Protein AF-0000000084949031 (afdb_homodimer)

Organism: Flavobacterium columnare (strain ATCC 49512 / CIP 103533 / TG 44/87) (NCBI:txid1041826)

Secondary structure (DSSP, 8-state):
-PPP-SSGGGS-HHHHHHHHHHHH-SSHHHHHHHHHTTS-SSHHHHHHHHTTSTTEEEEEEEEEEEEEEEEETTEEEEEEEE---HHHHHHHHHHHHHHHTTT-BEEEEEEE-EEEEEEEE--S-HHHHHHHHHHHHHHHHHTTHHHHHHHHHTT-EEEEEEEEE-TTTSTTEEEEEEEEE-TTS--HHHHHHHHHHHHHHHHHHHHH-TTS-HHHH--EEEEEEEES--TTEEEEEEEEEEGGGG-BTTBS-HHHHHHHHHHHHHHHHH-HHHHHHHHHHHHHHHHHHHHHTT--HHHHHHHHHHHTTTTSS---SEEEEEETTEEEEEEEEE----SSSGGGTT-HHHHHHHHHTTS--HHHHHHHHHHHHHHHHHHHHHHHHTT-HHHHHHHHHHHHHHHHTT--HHHHHHHHHHTTSS---HHHHHHHHHHHT-/-PPP-SSGGGS-HHHHHHHHHHHH-SSHHHHHHHHHTTS-SSHHHHHHHHTTSTTEEEEEEEEEEEEEEEEETTEEEEEEEE---HHHHHHHHHHHHHHHTTT-BEEEEEEE-EEEEEEEE--S-HHHHHHHHHHHHHHHHHTTHHHHHHHHHTT-EEEEEEEEE-TTTSTTEEEEEEEEE-TTS--HHHHHHHHHHHHHHHHHHHHH-TTS-HHHH--EEEEEEEES--TTEEEEEEEEEEGGGG-BTTBS-HHHHHHHHHHHHHHHHH-HHHHHHHHHHHHHHHHHHHHHTT--HHHHHHHHHHHTTTTSS---SEEEEEETTEEEEEEEEE----SSSGGGTT-HHHHHHHHHTTS--HHHHHHHHHHHHHHHHHHHHHHHHTT-HHHHHHHHHHHHHHHHTT--HHHHHHHHHHHTSS---HHHHHHHHHHHH-

InterPro domains:
  IPR002202 Hydroxymethylglutaryl-CoA reductase, class I/II [PF00368] (30-397)
  IPR002202 Hydroxymethylglutaryl-CoA reductase, class I/II [PR00071] (52-73)
  IPR002202 Hydroxymethylglutaryl-CoA reductase, class I/II [PR00071] (79-99)
  IPR002202 Hydroxymethylglutaryl-CoA reductase, class I/II [PR00071] (175-193)
  IPR002202 Hydroxymethylglutaryl-CoA reductase, class I/II [PR00071] (325-346)
  IPR002202 Hydroxymethylglutaryl-CoA reductase, class I/II [PS50065] (54-397)
  IPR002202 Hydroxymethylglutaryl-CoA reductase, class I/II [PTHR10572] (35-396)
  IPR004553 Hydroxymethylglutaryl-CoA reductase, bacterial-type [TIGR00532] (5-397)
  IPR004553 Hydroxymethylglutaryl-CoA reductase, bacterial-type [cd00644] (6-437)
  IPR009023 Hydroxymethylglutaryl-CoA reductase, class I/II, NAD/NADP-binding domain superfamily [SSF55035] (115-231)
  IPR009029 Hydroxymethylglutaryl-CoA reductase, class I/II, substrate-binding domain superfamily [SSF56542] (4-437)
  IPR023074 Hydroxymethylglutaryl-CoA reductase, class I/II, catalytic domain superfamily [G3DSA:3.90.770.10] (3-153)
  IPR023074 Hydroxymethylglutaryl-CoA reductase, class I/II, catalytic domain superfamily [G3DSA:3.90.770.10] (173-387)
  IPR023076 Hydroxymethylglutaryl-CoA reductase, class I/II, conserved site [PS00066] (177-191)

Structure (mmCIF, N/CA/C/O backbone):
data_AF-0000000084949031-model_v1
#
loop_
_entity.id
_entity.type
_entity.pdbx_description
1 polymer '3-hydroxy-3-methylglutaryl coenzyme A reductase'
#
loop_
_atom_site.group_PDB
_atom_site.id
_atom_site.type_symbol
_atom_site.label_atom_id
_atom_site.label_alt_id
_atom_site.label_comp_id
_atom_site.label_asym_id
_atom_site.label_entity_id
_atom_site.label_seq_id
_atom_site.pdbx_PDB_ins_code
_atom_site.Cartn_x
_atom_site.Cartn_y
_atom_site.Cartn_z
_atom_site.occupancy
_atom_site.B_iso_or_equiv
_atom_site.auth_seq_id
_atom_site.auth_comp_id
_atom_site.auth_asym_id
_atom_site.auth_atom_id
_atom_site.pdbx_PDB_model_num
ATOM 1 N N . MET A 1 1 ? 30.797 14.18 -7.066 1 47.16 1 MET A N 1
ATOM 2 C CA . MET A 1 1 ? 29.797 14.25 -6.008 1 47.16 1 MET A CA 1
ATOM 3 C C . MET A 1 1 ? 28.609 15.109 -6.441 1 47.16 1 MET A C 1
ATOM 5 O O . MET A 1 1 ? 28.797 16.203 -6.984 1 47.16 1 MET A O 1
ATOM 9 N N . THR A 1 2 ? 27.312 14.5 -6.605 1 60.91 2 THR A N 1
ATOM 10 C CA . THR A 1 2 ? 26.188 15.25 -7.156 1 60.91 2 THR A CA 1
ATOM 11 C C . THR A 1 2 ? 25.922 16.516 -6.332 1 60.91 2 THR A C 1
ATOM 13 O O . THR A 1 2 ? 26.094 16.5 -5.113 1 60.91 2 THR A O 1
ATOM 16 N N . LYS A 1 3 ? 25.844 17.625 -7.004 1 70.38 3 LYS A N 1
ATOM 17 C CA . LYS A 1 3 ? 25.703 18.984 -6.473 1 70.38 3 LYS A CA 1
ATOM 18 C C . LYS A 1 3 ? 24.359 19.156 -5.773 1 70.38 3 LYS A C 1
ATOM 20 O O . LYS A 1 3 ? 23.344 18.594 -6.203 1 70.38 3 LYS A O 1
ATOM 25 N N . THR A 1 4 ? 24.469 19.734 -4.59 1 83.75 4 THR A N 1
ATOM 26 C CA . THR A 1 4 ? 23.25 20.203 -3.936 1 83.75 4 THR A CA 1
ATOM 27 C C . THR A 1 4 ? 22.641 21.375 -4.695 1 83.75 4 THR A C 1
ATOM 29 O O . THR A 1 4 ? 23.328 22.031 -5.48 1 83.75 4 THR A O 1
ATOM 32 N N . VAL A 1 5 ? 21.391 21.406 -4.676 1 90.44 5 VAL A N 1
ATOM 33 C CA . VAL A 1 5 ? 20.688 22.469 -5.395 1 90.44 5 VAL A CA 1
ATOM 34 C C . VAL A 1 5 ? 19.859 23.281 -4.414 1 90.44 5 VAL A C 1
ATOM 36 O O . VAL A 1 5 ? 19.281 22.734 -3.475 1 90.44 5 VAL A O 1
ATOM 39 N N . SER A 1 6 ? 19.875 24.594 -4.562 1 89.75 6 SER A N 1
ATOM 40 C CA . SER A 1 6 ? 19.016 25.5 -3.805 1 89.75 6 SER A CA 1
ATOM 41 C C . SER A 1 6 ? 17.891 26.031 -4.664 1 89.75 6 SER A C 1
ATOM 43 O O . SER A 1 6 ? 18.094 26.391 -5.824 1 89.75 6 SER A O 1
ATOM 45 N N . GLY A 1 7 ? 16.719 25.953 -4.137 1 91.88 7 GLY A N 1
ATOM 46 C CA . GLY A 1 7 ? 15.57 26.516 -4.832 1 91.88 7 GLY A CA 1
ATOM 47 C C . GLY A 1 7 ? 15.078 25.641 -5.969 1 91.88 7 GLY A C 1
ATOM 48 O O . GLY A 1 7 ? 14.586 26.141 -6.977 1 91.88 7 GLY A O 1
ATOM 49 N N . PHE A 1 8 ? 15.266 24.391 -5.906 1 94.19 8 PHE A N 1
ATOM 50 C CA . PHE A 1 8 ? 14.844 23.469 -6.953 1 94.19 8 PHE A CA 1
ATOM 51 C C . PHE A 1 8 ? 13.359 23.625 -7.254 1 94.19 8 PHE A C 1
ATOM 53 O O . PHE A 1 8 ? 12.953 23.578 -8.414 1 94.19 8 PHE A O 1
ATOM 60 N N . SER A 1 9 ? 12.547 23.859 -6.211 1 92.38 9 SER A N 1
ATOM 61 C CA . SER A 1 9 ? 11.102 23.953 -6.375 1 92.38 9 SER A CA 1
ATOM 62 C C . SER A 1 9 ? 10.719 25.203 -7.168 1 92.38 9 SER A C 1
ATOM 64 O O . SER A 1 9 ? 9.625 25.281 -7.73 1 92.38 9 SER A O 1
ATOM 66 N N . LYS A 1 10 ? 11.594 26.141 -7.254 1 92.69 10 LYS A N 1
ATOM 67 C CA . LYS A 1 10 ? 11.32 27.406 -7.938 1 92.69 10 LYS A CA 1
ATOM 68 C C . LYS A 1 10 ? 11.68 27.328 -9.414 1 92.69 10 LYS A C 1
ATOM 70 O O . LYS A 1 10 ? 11.281 28.172 -10.211 1 92.69 10 LYS A O 1
ATOM 75 N N . LEU A 1 11 ? 12.391 26.328 -9.797 1 95.25 11 LEU A N 1
ATOM 76 C CA . LEU A 1 11 ? 12.773 26.141 -11.195 1 95.25 11 LEU A CA 1
ATOM 77 C C . LEU A 1 11 ? 11.562 25.75 -12.039 1 95.25 11 LEU A C 1
ATOM 79 O O . LEU A 1 11 ? 10.633 25.125 -11.539 1 95.25 11 LEU A O 1
ATOM 83 N N . SER A 1 12 ? 11.602 26.25 -13.266 1 95.56 12 SER A N 1
ATOM 84 C CA . SER A 1 12 ? 10.617 25.734 -14.203 1 95.56 12 SER A CA 1
ATOM 85 C C . SER A 1 12 ? 10.805 24.234 -14.445 1 95.56 12 SER A C 1
ATOM 87 O O . SER A 1 12 ? 11.859 23.688 -14.133 1 95.56 12 SER A O 1
ATOM 89 N N . LYS A 1 13 ? 9.859 23.656 -15.008 1 96.31 13 LYS A N 1
ATOM 90 C CA . LYS A 1 13 ? 9.938 22.234 -15.312 1 96.31 13 LYS A CA 1
ATOM 91 C C . LYS A 1 13 ? 11.133 21.938 -16.219 1 96.31 13 LYS A C 1
ATOM 93 O O . LYS A 1 13 ? 11.859 20.969 -15.984 1 96.31 13 LYS A O 1
ATOM 98 N N . GLU A 1 14 ? 11.336 22.719 -17.203 1 95.88 14 GLU A N 1
ATOM 99 C CA . GLU A 1 14 ? 12.461 22.562 -18.125 1 95.88 14 GLU A CA 1
ATOM 100 C C . GLU A 1 14 ? 13.789 22.734 -17.406 1 95.88 14 GLU A C 1
ATOM 102 O O . GLU A 1 14 ? 14.742 21.984 -17.656 1 95.88 14 GLU A O 1
ATOM 107 N N . GLU A 1 15 ? 13.828 23.688 -16.562 1 96.75 15 GLU A N 1
ATOM 108 C CA . GLU A 1 15 ? 15.047 23.922 -15.789 1 96.75 15 GLU A CA 1
ATOM 109 C C . GLU A 1 15 ? 15.344 22.766 -14.852 1 96.75 15 GLU A C 1
ATOM 111 O O . GLU A 1 15 ? 16.5 22.391 -14.656 1 96.75 15 GLU A O 1
ATOM 116 N N . LYS A 1 16 ? 14.328 22.234 -14.25 1 97.31 16 LYS A N 1
ATOM 117 C CA . LYS A 1 16 ? 14.5 21.062 -13.398 1 97.31 16 LYS A CA 1
ATOM 118 C C . LYS A 1 16 ? 15.086 19.891 -14.188 1 97.31 16 LYS A C 1
ATOM 120 O O . LYS A 1 16 ? 16.031 19.234 -13.734 1 97.31 16 LYS A O 1
ATOM 125 N N . ILE A 1 17 ? 14.531 19.625 -15.344 1 97.31 17 ILE A N 1
ATOM 126 C CA . ILE A 1 17 ? 14.984 18.531 -16.188 1 97.31 17 ILE A CA 1
ATOM 127 C C . ILE A 1 17 ? 16.438 18.766 -16.594 1 97.31 17 ILE A C 1
ATOM 129 O O . ILE A 1 17 ? 17.25 17.844 -16.547 1 97.31 17 ILE A O 1
ATOM 133 N N . ASN A 1 18 ? 16.75 20.016 -16.953 1 95.94 18 ASN A N 1
ATOM 134 C CA . ASN A 1 18 ? 18.125 20.344 -17.312 1 95.94 18 ASN A CA 1
ATOM 135 C C . ASN A 1 18 ? 19.094 20.078 -16.156 1 95.94 18 ASN A C 1
ATOM 137 O O . ASN A 1 18 ? 20.172 19.531 -16.359 1 95.94 18 ASN A O 1
ATOM 141 N N . TRP A 1 19 ? 18.688 20.484 -15.031 1 95.31 19 TRP A N 1
ATOM 142 C CA . TRP A 1 19 ? 19.531 20.266 -13.867 1 95.31 19 TRP A CA 1
ATOM 143 C C . TRP A 1 19 ? 19.75 18.781 -13.609 1 95.31 19 TRP A C 1
ATOM 145 O O . TRP A 1 19 ? 20.891 18.359 -13.359 1 95.31 19 TRP A O 1
ATOM 155 N N . ILE A 1 20 ? 18.734 18 -13.68 1 95.56 20 ILE A N 1
ATOM 156 C CA . ILE A 1 20 ? 18.781 16.562 -13.398 1 95.56 20 ILE A CA 1
ATOM 157 C C . ILE A 1 20 ? 19.688 15.875 -14.406 1 95.56 20 ILE A C 1
ATOM 159 O O . ILE A 1 20 ? 20.531 15.062 -14.031 1 95.56 20 ILE A O 1
ATOM 163 N N . VAL A 1 21 ? 19.5 16.203 -15.625 1 95.38 21 VAL A N 1
ATOM 164 C CA . VAL A 1 21 ? 20.234 15.531 -16.688 1 95.38 21 VAL A CA 1
ATOM 165 C C . VAL A 1 21 ? 21.719 15.906 -16.609 1 95.38 21 VAL A C 1
ATOM 167 O O . VAL A 1 21 ? 22.578 15.047 -16.781 1 95.38 21 VAL A O 1
ATOM 170 N N . GLU A 1 22 ? 22 17.156 -16.344 1 93.38 22 GLU A N 1
ATOM 171 C CA . GLU A 1 22 ? 23.375 17.609 -16.219 1 93.38 22 GLU A CA 1
ATOM 172 C C . GLU A 1 22 ? 24.062 17 -15 1 93.38 22 GLU A C 1
ATOM 174 O O . GLU A 1 22 ? 25.266 16.719 -15.023 1 93.38 22 GLU A O 1
ATOM 179 N N . THR A 1 23 ? 23.281 16.781 -14.016 1 93 23 THR A N 1
ATOM 180 C CA . THR A 1 23 ? 23.828 16.344 -12.742 1 93 23 THR A CA 1
ATOM 181 C C . THR A 1 23 ? 24.016 14.828 -12.711 1 93 23 THR A C 1
ATOM 183 O O . THR A 1 23 ? 24.984 14.328 -12.148 1 93 23 THR A O 1
ATOM 186 N N . HIS A 1 24 ? 23.109 14.086 -13.344 1 93.31 24 HIS A N 1
ATOM 187 C CA . HIS A 1 24 ? 23.062 12.664 -13.047 1 93.31 24 HIS A CA 1
ATOM 188 C C . HIS A 1 24 ? 23.281 11.836 -14.305 1 93.31 24 HIS A C 1
ATOM 190 O O . HIS A 1 24 ? 23.5 10.617 -14.227 1 93.31 24 HIS A O 1
ATOM 196 N N . PHE A 1 25 ? 23.297 12.484 -15.477 1 92.62 25 PHE A N 1
ATOM 197 C CA . PHE A 1 25 ? 23.312 11.695 -16.703 1 92.62 25 PHE A CA 1
ATOM 198 C C . PHE A 1 25 ? 24.422 12.18 -17.641 1 92.62 25 PHE A C 1
ATOM 200 O O . PHE A 1 25 ? 24.672 13.383 -17.734 1 92.62 25 PHE A O 1
ATOM 207 N N . SER A 1 26 ? 25.062 11.234 -18.297 1 85.69 26 SER A N 1
ATOM 208 C CA . SER A 1 26 ? 26.109 11.555 -19.266 1 85.69 26 SER A CA 1
ATOM 209 C C . SER A 1 26 ? 25.516 11.898 -20.625 1 85.69 26 SER A C 1
ATOM 211 O O . SER A 1 26 ? 26 12.812 -21.312 1 85.69 26 SER A O 1
ATOM 213 N N . ASN A 1 27 ? 24.578 11.094 -21 1 79.06 27 ASN A N 1
ATOM 214 C CA . ASN A 1 27 ? 23.906 11.359 -22.266 1 79.06 27 ASN A CA 1
ATOM 215 C C . ASN A 1 27 ? 22.656 12.203 -22.062 1 79.06 27 ASN A C 1
ATOM 217 O O . ASN A 1 27 ? 21.531 11.68 -22.109 1 79.06 27 ASN A O 1
ATOM 221 N N . SER A 1 28 ? 22.766 13.453 -22.047 1 83.44 28 SER A N 1
ATOM 222 C CA . SER A 1 28 ? 21.766 14.398 -21.578 1 83.44 28 SER A CA 1
ATOM 223 C C . SER A 1 28 ? 20.625 14.539 -22.578 1 83.44 28 SER A C 1
ATOM 225 O O . SER A 1 28 ? 19.453 14.539 -22.188 1 83.44 28 SER A O 1
ATOM 227 N N . GLU A 1 29 ? 20.922 14.469 -23.828 1 92.5 29 GLU A N 1
ATOM 228 C CA . GLU A 1 29 ? 19.875 14.742 -24.812 1 92.5 29 GLU A CA 1
ATOM 229 C C . GLU A 1 29 ? 18.906 13.57 -24.922 1 92.5 29 GLU A C 1
ATOM 231 O O . GLU A 1 29 ? 17.703 13.766 -25.031 1 92.5 29 GLU A O 1
ATOM 236 N N . GLU A 1 30 ? 19.469 12.43 -24.922 1 93.56 30 GLU A N 1
ATOM 237 C CA . GLU A 1 30 ? 18.625 11.234 -24.984 1 93.56 30 GLU A CA 1
ATOM 238 C C . GLU A 1 30 ? 17.734 11.117 -23.75 1 93.56 30 GLU A C 1
ATOM 240 O O . GLU A 1 30 ? 16.547 10.797 -23.859 1 93.56 30 GLU A O 1
ATOM 245 N N . THR A 1 31 ? 18.297 11.352 -22.641 1 95.88 31 THR A N 1
ATOM 246 C CA . THR A 1 31 ? 17.531 11.289 -21.391 1 95.88 31 THR A CA 1
ATOM 247 C C . THR A 1 31 ? 16.406 12.32 -21.391 1 95.88 31 THR A C 1
ATOM 249 O O . THR A 1 31 ? 15.289 12.016 -20.969 1 95.88 31 THR A O 1
ATOM 252 N N . LYS A 1 32 ? 16.703 13.531 -21.844 1 96.19 32 LYS A N 1
ATOM 253 C CA . LYS A 1 32 ? 15.688 14.578 -21.938 1 96.19 32 LYS A CA 1
ATOM 254 C C . LYS A 1 32 ? 14.539 14.141 -22.844 1 96.19 32 LYS A C 1
ATOM 256 O O . LYS A 1 32 ? 13.367 14.359 -22.531 1 96.19 32 LYS A O 1
ATOM 261 N N . ARG A 1 33 ? 14.953 13.523 -23.906 1 96 33 ARG A N 1
ATOM 262 C CA . ARG A 1 33 ? 13.961 13.047 -24.859 1 96 33 ARG A CA 1
ATOM 263 C C . ARG A 1 33 ? 13.047 12 -24.234 1 96 33 ARG A C 1
ATOM 265 O O . ARG A 1 33 ? 11.828 12.047 -24.406 1 96 33 ARG A O 1
ATOM 272 N N . ILE A 1 34 ? 13.633 11.078 -23.516 1 95.62 34 ILE A N 1
ATOM 273 C CA . ILE A 1 34 ? 12.867 10.008 -22.891 1 95.62 34 ILE A CA 1
ATOM 274 C C . ILE A 1 34 ? 11.898 10.602 -21.859 1 95.62 34 ILE A C 1
ATOM 276 O O . ILE A 1 34 ? 10.734 10.211 -21.812 1 95.62 34 ILE A O 1
ATOM 280 N N . ILE A 1 35 ? 12.312 11.57 -21.062 1 97.31 35 ILE A N 1
ATOM 281 C CA . ILE A 1 35 ? 11.484 12.195 -20.031 1 97.31 35 ILE A CA 1
ATOM 282 C C . ILE A 1 35 ? 10.312 12.922 -20.688 1 97.31 35 ILE A C 1
ATOM 284 O O . ILE A 1 35 ? 9.164 12.766 -20.281 1 97.31 35 ILE A O 1
ATOM 288 N N . LYS A 1 36 ? 10.555 13.609 -21.781 1 96.94 36 LYS A N 1
ATOM 289 C CA . LYS A 1 36 ? 9.57 14.484 -22.406 1 96.94 36 LYS A CA 1
ATOM 290 C C . LYS A 1 36 ? 8.562 13.68 -23.234 1 96.94 36 LYS A C 1
ATOM 292 O O . LYS A 1 36 ? 7.43 14.117 -23.422 1 96.94 36 LYS A O 1
ATOM 297 N N . GLN A 1 37 ? 8.961 12.531 -23.688 1 96.88 37 GLN A N 1
ATOM 298 C CA . GLN A 1 37 ? 8.078 11.734 -24.547 1 96.88 37 GLN A CA 1
ATOM 299 C C . GLN A 1 37 ? 6.859 11.242 -23.766 1 96.88 37 GLN A C 1
ATOM 301 O O . GLN A 1 37 ? 5.875 10.805 -24.359 1 96.88 37 GLN A O 1
ATOM 306 N N . TYR A 1 38 ? 6.871 11.406 -22.453 1 98 38 TYR A N 1
ATOM 307 C CA . TYR A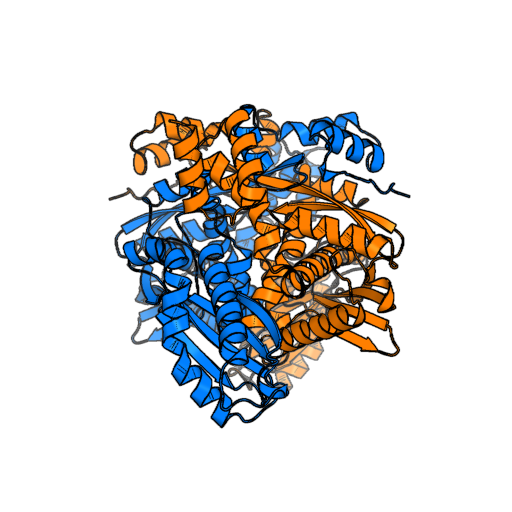 1 38 ? 5.754 10.961 -21.625 1 98 38 TYR A CA 1
ATOM 308 C C . TYR A 1 38 ? 4.812 12.125 -21.312 1 98 38 TYR A C 1
ATOM 310 O O . TYR A 1 38 ? 3.789 11.938 -20.656 1 98 38 TYR A O 1
ATOM 318 N N . TRP A 1 39 ? 5.16 13.336 -21.812 1 97.69 39 TRP A N 1
ATOM 319 C CA . TRP A 1 39 ? 4.266 14.477 -21.656 1 97.69 39 TRP A CA 1
ATOM 320 C C . TRP A 1 39 ? 3.039 14.336 -22.547 1 97.69 39 TRP A C 1
ATOM 322 O O . TRP A 1 39 ? 3.123 13.766 -23.641 1 97.69 39 TRP A O 1
ATOM 332 N N . ASN A 1 40 ? 1.88 14.781 -22.016 1 97.44 40 ASN A N 1
ATOM 333 C CA . ASN A 1 40 ? 0.69 14.844 -22.859 1 97.44 40 ASN A CA 1
ATOM 334 C C . ASN A 1 40 ? 0.811 15.93 -23.922 1 97.44 40 ASN A C 1
ATOM 336 O O . ASN A 1 40 ? 1.315 17.016 -23.641 1 97.44 40 ASN A O 1
ATOM 340 N N . ASP A 1 41 ? 0.268 15.656 -25.125 1 95.31 41 ASP A N 1
ATOM 341 C CA . ASP A 1 41 ? 0.318 16.625 -26.203 1 95.31 41 ASP A CA 1
ATOM 342 C C . ASP A 1 41 ? -0.582 17.828 -25.922 1 95.31 41 ASP A C 1
ATOM 344 O O . ASP A 1 41 ? -0.34 18.922 -26.422 1 95.31 41 ASP A O 1
ATOM 348 N N . ASP A 1 42 ? -1.651 17.562 -25.219 1 96 42 ASP A N 1
ATOM 349 C CA . ASP A 1 42 ? -2.49 18.672 -24.75 1 96 42 ASP A CA 1
ATOM 350 C C . ASP A 1 42 ? -1.819 19.422 -23.609 1 96 42 ASP A C 1
ATOM 352 O O . ASP A 1 42 ? -1.793 18.953 -22.469 1 96 42 ASP A O 1
ATOM 356 N N . THR A 1 43 ? -1.412 20.625 -23.859 1 94.56 43 THR A N 1
ATOM 357 C CA . THR A 1 43 ? -0.593 21.406 -22.938 1 94.56 43 THR A CA 1
ATOM 358 C C . THR A 1 43 ? -1.386 21.75 -21.672 1 94.56 43 THR A C 1
ATOM 360 O O . THR A 1 43 ? -0.824 21.828 -20.578 1 94.56 43 THR A O 1
ATOM 363 N N . ASN A 1 44 ? -2.68 22 -21.859 1 92.62 44 ASN A N 1
ATOM 364 C CA . ASN A 1 44 ? -3.514 22.312 -20.703 1 92.62 44 ASN A CA 1
ATOM 365 C C . ASN A 1 44 ? -3.682 21.094 -19.797 1 92.62 44 ASN A C 1
ATOM 367 O O . ASN A 1 44 ? -3.635 21.219 -18.562 1 92.62 44 ASN A O 1
ATOM 371 N N . LEU A 1 45 ? -3.871 19.984 -20.422 1 94.56 45 LEU A N 1
ATOM 372 C CA . LEU A 1 45 ? -3.994 18.75 -19.656 1 94.56 45 LEU A CA 1
ATOM 373 C C . LEU A 1 45 ? -2.684 18.406 -18.953 1 94.56 45 LEU A C 1
ATOM 375 O O . LEU A 1 45 ? -2.688 17.984 -17.797 1 94.56 45 LEU A O 1
ATOM 379 N N . GLN A 1 46 ? -1.582 18.578 -19.656 1 96.19 46 GLN A N 1
ATOM 380 C CA . GLN A 1 46 ? -0.279 18.328 -19.062 1 96.19 46 GLN A CA 1
ATOM 381 C C . GLN A 1 46 ? -0.043 19.234 -17.859 1 96.19 46 GLN A C 1
ATOM 383 O O . GLN A 1 46 ? 0.484 18.797 -16.828 1 96.19 46 GLN A O 1
ATOM 388 N N . LYS A 1 47 ? -0.406 20.5 -18 1 93 47 LYS A N 1
ATOM 389 C CA . LYS A 1 47 ? -0.26 21.453 -16.906 1 93 47 LYS A CA 1
ATOM 390 C C . LYS A 1 47 ? -1.059 21.016 -15.688 1 93 47 LYS A C 1
ATOM 392 O O . LYS A 1 47 ? -0.579 21.109 -14.555 1 93 47 LYS A O 1
ATOM 397 N N . LEU A 1 48 ? -2.252 20.562 -15.93 1 92.25 48 LEU A N 1
ATOM 398 C CA . LEU A 1 48 ? -3.082 20.031 -14.852 1 92.25 48 LEU A CA 1
ATOM 399 C C . LEU A 1 48 ? -2.352 18.938 -14.086 1 92.25 48 LEU A C 1
ATOM 401 O O . LEU A 1 48 ? -2.27 18.969 -12.859 1 92.25 48 LEU A O 1
ATOM 405 N N . HIS A 1 49 ? -1.77 17.938 -14.773 1 94.31 49 HIS A N 1
ATOM 406 C CA . HIS A 1 49 ? -1.068 16.812 -14.156 1 94.31 49 HIS A CA 1
ATOM 407 C C . HIS A 1 49 ? 0.187 17.281 -13.43 1 94.31 49 HIS A C 1
ATOM 409 O O . HIS A 1 49 ? 0.557 16.734 -12.391 1 94.31 49 HIS A O 1
ATOM 415 N N . ASP A 1 50 ? 0.826 18.359 -13.938 1 93.31 50 ASP A N 1
ATOM 416 C CA . ASP A 1 50 ? 2.037 18.906 -13.336 1 93.31 50 ASP A CA 1
ATOM 417 C C . ASP A 1 50 ? 1.745 19.5 -11.961 1 93.31 50 ASP A C 1
ATOM 419 O O . ASP A 1 50 ? 2.621 19.531 -11.094 1 93.31 50 ASP A O 1
ATOM 423 N N . GLU A 1 51 ? 0.557 19.891 -11.797 1 90.25 51 GLU A N 1
ATOM 424 C CA . GLU A 1 51 ? 0.239 20.688 -10.609 1 90.25 51 GLU A CA 1
ATOM 425 C C . GLU A 1 51 ? -0.299 19.797 -9.484 1 90.25 51 GLU A C 1
ATOM 427 O O . GLU A 1 51 ? -0.609 20.297 -8.398 1 90.25 51 GLU A O 1
ATOM 432 N N . PHE A 1 52 ? -0.34 18.469 -9.766 1 90.38 52 PHE A N 1
ATOM 433 C CA . PHE A 1 52 ? -0.808 17.562 -8.719 1 90.38 52 PHE A CA 1
ATOM 434 C C . PHE A 1 52 ? 0.188 17.5 -7.566 1 90.38 52 PHE A C 1
ATOM 436 O O . PHE A 1 52 ? -0.206 17.359 -6.406 1 90.38 52 PHE A O 1
ATOM 443 N N . ILE A 1 53 ? 1.504 17.562 -7.918 1 92.25 53 ILE A N 1
ATOM 444 C CA . ILE A 1 53 ? 2.535 17.5 -6.887 1 92.25 53 ILE A CA 1
ATOM 445 C C . ILE A 1 53 ? 3.633 18.516 -7.195 1 92.25 53 ILE A C 1
ATOM 447 O O . ILE A 1 53 ? 3.654 19.109 -8.273 1 92.25 53 ILE A O 1
ATOM 451 N N . GLU A 1 54 ? 4.492 18.641 -6.254 1 91.06 54 GLU A N 1
ATOM 452 C CA . GLU A 1 54 ? 5.637 19.516 -6.434 1 91.06 54 GLU A CA 1
ATOM 453 C C . GLU A 1 54 ? 6.77 18.828 -7.184 1 91.06 54 GLU A C 1
ATOM 455 O O . GLU A 1 54 ? 6.941 17.609 -7.062 1 91.06 54 GLU A O 1
ATOM 460 N N . ASN A 1 55 ? 7.574 19.594 -7.938 1 95.62 55 ASN A N 1
ATOM 461 C CA . ASN A 1 55 ? 8.805 19.141 -8.594 1 95.62 55 ASN A CA 1
ATOM 462 C C . ASN A 1 55 ? 8.523 18.062 -9.633 1 95.62 55 ASN A C 1
ATOM 464 O O . ASN A 1 55 ? 9.305 17.141 -9.797 1 95.62 55 ASN A O 1
ATOM 468 N N . THR A 1 56 ? 7.367 18.172 -10.266 1 97.12 56 THR A N 1
ATOM 469 C CA . THR A 1 56 ? 6.996 17.203 -11.297 1 97.12 56 THR A CA 1
ATOM 470 C C . THR A 1 56 ? 7.828 17.406 -12.555 1 97.12 56 THR A C 1
ATOM 472 O O . THR A 1 56 ? 8.039 18.547 -12.984 1 97.12 56 THR A O 1
ATOM 475 N N . ILE A 1 57 ? 8.312 16.297 -13.148 1 98.06 57 ILE A N 1
ATOM 476 C CA . ILE A 1 57 ? 9.094 16.453 -14.367 1 98.06 57 ILE A CA 1
ATOM 477 C C . ILE A 1 57 ? 8.43 15.703 -15.516 1 98.06 57 ILE A C 1
ATOM 479 O O . ILE A 1 57 ? 8.727 15.953 -16.688 1 98.06 57 ILE A O 1
ATOM 483 N N . THR A 1 58 ? 7.598 14.781 -15.234 1 98.5 58 THR A N 1
ATOM 484 C CA . THR A 1 58 ? 6.965 14 -16.297 1 98.5 58 THR A CA 1
ATOM 485 C C . THR A 1 58 ? 5.828 13.148 -15.727 1 98.5 58 THR A C 1
ATOM 487 O O . THR A 1 58 ? 5.43 13.32 -14.578 1 98.5 58 THR A O 1
ATOM 490 N N . ASN A 1 59 ? 5.141 12.336 -16.594 1 98.5 59 ASN A N 1
ATOM 491 C CA . ASN A 1 59 ? 4.051 11.445 -16.203 1 98.5 59 ASN A CA 1
ATOM 492 C C . ASN A 1 59 ? 4.504 9.984 -16.188 1 98.5 59 ASN A C 1
ATOM 494 O O . ASN A 1 59 ? 4.973 9.461 -17.203 1 98.5 59 ASN A O 1
ATOM 498 N N . PHE A 1 60 ? 4.395 9.375 -15.031 1 98.31 60 PHE A N 1
ATOM 499 C CA . PHE A 1 60 ? 4.652 7.941 -14.922 1 98.31 60 PHE A CA 1
ATOM 500 C C . PHE A 1 60 ? 3.43 7.137 -15.344 1 98.31 60 PHE A C 1
ATOM 502 O O . PHE A 1 60 ? 2.365 7.242 -14.727 1 98.31 60 PHE A O 1
ATOM 509 N N . TYR A 1 61 ? 3.592 6.246 -16.391 1 97.75 61 TYR A N 1
ATOM 510 C CA . TYR A 1 61 ? 2.484 5.469 -16.938 1 97.75 61 TYR A CA 1
ATOM 511 C C . TYR A 1 61 ? 2.197 4.246 -16.062 1 97.75 61 TYR A C 1
ATOM 513 O O . TYR A 1 61 ? 3.08 3.418 -15.836 1 97.75 61 TYR A O 1
ATOM 521 N N . LEU A 1 62 ? 0.993 4.215 -15.555 1 97.5 62 LEU A N 1
ATOM 522 C CA . LEU A 1 62 ? 0.402 2.977 -15.062 1 97.5 62 LEU A CA 1
ATOM 523 C C . LEU A 1 62 ? -0.686 2.479 -16 1 97.5 62 LEU A C 1
ATOM 525 O O . LEU A 1 62 ? -1.61 3.223 -16.344 1 97.5 62 LEU A O 1
ATOM 529 N N . PRO A 1 63 ? -0.565 1.222 -16.438 1 97.12 63 PRO A N 1
ATOM 530 C CA . PRO A 1 63 ? -1.623 0.765 -17.344 1 97.12 63 PRO A CA 1
ATOM 531 C C . PRO A 1 63 ? -3 0.752 -16.672 1 97.12 63 PRO A C 1
ATOM 533 O O . PRO A 1 63 ? -3.119 0.397 -15.5 1 97.12 63 PRO A O 1
ATOM 536 N N . LEU A 1 64 ? -3.98 1.218 -17.422 1 98.5 64 LEU A N 1
ATOM 537 C CA . LEU A 1 64 ? -5.375 1.134 -17 1 98.5 64 LEU A CA 1
ATOM 538 C C . LEU A 1 64 ? -6.117 0.062 -17.797 1 98.5 64 LEU A C 1
ATOM 540 O O . LEU A 1 64 ? -6.27 0.176 -19.016 1 98.5 64 LEU A O 1
ATOM 544 N N . GLY A 1 65 ? -6.48 -1.01 -17.109 1 98.19 65 GLY A N 1
ATOM 545 C CA . GLY A 1 65 ? -7.25 -2.088 -17.703 1 98.19 65 GLY A CA 1
ATOM 546 C C . GLY A 1 65 ? -8.664 -2.182 -17.172 1 98.19 65 GLY A C 1
ATOM 547 O O . GLY A 1 65 ? -9.023 -1.47 -16.219 1 98.19 65 GLY A O 1
ATOM 548 N N . ILE A 1 66 ? -9.477 -3.023 -17.875 1 98.25 66 ILE A N 1
ATOM 549 C CA . ILE A 1 66 ? -10.875 -3.189 -17.484 1 98.25 66 ILE A CA 1
ATOM 550 C C . ILE A 1 66 ? -11.172 -4.668 -17.25 1 98.25 66 ILE A C 1
ATOM 552 O O . ILE A 1 66 ? -10.797 -5.523 -18.047 1 98.25 66 ILE A O 1
ATOM 556 N N . ALA A 1 67 ? -11.766 -4.973 -16.141 1 98.19 67 ALA A N 1
ATOM 557 C CA . ALA A 1 67 ? -12.305 -6.305 -15.875 1 98.19 67 ALA A CA 1
ATOM 558 C C . ALA A 1 67 ? -13.828 -6.305 -15.945 1 98.19 67 ALA A C 1
ATOM 560 O O . ALA A 1 67 ? -14.5 -5.734 -15.078 1 98.19 67 ALA A O 1
ATOM 561 N N . PRO A 1 68 ? -14.422 -6.922 -16.922 1 97.19 68 PRO A N 1
ATOM 562 C CA . PRO A 1 68 ? -15.875 -6.934 -17.062 1 97.19 68 PRO A CA 1
ATOM 563 C C . PRO A 1 68 ? -16.531 -8.078 -16.312 1 97.19 68 PRO A C 1
ATOM 565 O O . PRO A 1 68 ? -15.852 -8.859 -15.641 1 97.19 68 PRO A O 1
ATOM 568 N N . ASN A 1 69 ? -17.812 -8.117 -16.281 1 96.81 69 ASN A N 1
ATOM 569 C CA . ASN A 1 69 ? -18.672 -9.234 -15.906 1 96.81 69 ASN A CA 1
ATOM 570 C C . ASN A 1 69 ? -18.734 -9.422 -14.398 1 96.81 69 ASN A C 1
ATOM 572 O O . ASN A 1 69 ? -18.922 -10.539 -13.914 1 96.81 69 ASN A O 1
ATOM 576 N N . PHE A 1 70 ? -18.531 -8.367 -13.672 1 98.38 70 PHE A N 1
ATOM 577 C CA . PHE A 1 70 ? -18.766 -8.43 -12.242 1 98.38 70 PHE A CA 1
ATOM 578 C C . PHE A 1 70 ? -20.25 -8.258 -11.938 1 98.38 70 PHE A C 1
ATOM 580 O O . PHE A 1 70 ? -20.844 -7.207 -12.227 1 98.38 70 PHE A O 1
ATOM 587 N N . ILE A 1 71 ? -20.859 -9.25 -11.422 1 98.25 71 ILE A N 1
ATOM 588 C CA . ILE A 1 71 ? -22.219 -9.117 -10.906 1 98.25 71 ILE A CA 1
ATOM 589 C C . ILE A 1 71 ? -22.172 -8.875 -9.398 1 98.25 71 ILE A C 1
ATOM 591 O O . ILE A 1 71 ? -21.812 -9.773 -8.633 1 98.25 71 ILE A O 1
ATOM 595 N N . ILE A 1 72 ? -22.531 -7.688 -8.977 1 98.62 72 ILE A N 1
ATOM 596 C CA . ILE A 1 72 ? -22.516 -7.297 -7.57 1 98.62 72 ILE A CA 1
ATOM 597 C C . ILE A 1 72 ? -23.938 -6.902 -7.133 1 98.62 72 ILE A C 1
ATOM 599 O O . ILE A 1 72 ? -24.5 -5.93 -7.633 1 98.62 72 ILE A O 1
ATOM 603 N N . ASN A 1 73 ? -24.453 -7.641 -6.203 1 98.38 73 ASN A N 1
ATOM 604 C CA . ASN A 1 73 ? -25.812 -7.406 -5.746 1 98.38 73 ASN A CA 1
ATOM 605 C C . ASN A 1 73 ? -26.797 -7.34 -6.918 1 98.38 73 ASN A C 1
ATOM 607 O O . ASN A 1 73 ? -27.656 -6.465 -6.961 1 98.38 73 ASN A O 1
ATOM 611 N N . GLY A 1 74 ? -26.578 -8.18 -7.902 1 96.56 74 GLY A N 1
ATOM 612 C CA . GLY A 1 74 ? -27.5 -8.32 -9.023 1 96.56 74 GLY A CA 1
ATOM 613 C C . GLY A 1 74 ? -27.219 -7.328 -10.141 1 96.56 74 GLY A C 1
ATOM 614 O O . GLY A 1 74 ? -27.875 -7.379 -11.188 1 96.56 74 GLY A O 1
ATOM 615 N N . LYS A 1 75 ? -26.281 -6.488 -9.984 1 96.19 75 LYS A N 1
ATOM 616 C CA . LYS A 1 75 ? -25.969 -5.465 -10.977 1 96.19 75 LYS A CA 1
ATOM 617 C C . LYS A 1 75 ? -24.641 -5.77 -11.664 1 96.19 75 LYS A C 1
ATOM 619 O O . LYS A 1 75 ? -23.672 -6.18 -11.016 1 96.19 75 LYS A O 1
ATOM 624 N N . ASN A 1 76 ? -24.594 -5.566 -12.984 1 95.75 76 ASN A N 1
ATOM 625 C CA . ASN A 1 76 ? -23.391 -5.824 -13.773 1 95.75 76 ASN A CA 1
ATOM 626 C C . ASN A 1 76 ? -22.453 -4.625 -13.758 1 95.75 76 ASN A C 1
ATOM 628 O O . ASN A 1 76 ? -22.891 -3.486 -13.953 1 95.75 76 ASN A O 1
ATOM 632 N N . TYR A 1 77 ? -21.203 -4.855 -13.5 1 97.5 77 TYR A N 1
ATOM 633 C CA . TYR A 1 77 ? -20.172 -3.82 -13.492 1 97.5 77 TYR A CA 1
ATOM 634 C C . TYR A 1 77 ? -19 -4.199 -14.398 1 97.5 77 TYR A C 1
ATOM 636 O O . TYR A 1 77 ? -18.688 -5.383 -14.547 1 97.5 77 TYR A O 1
ATOM 644 N N . SER A 1 78 ? -18.422 -3.258 -15.07 1 97.81 78 SER A N 1
ATOM 645 C CA . SER A 1 78 ? -17.062 -3.291 -15.578 1 97.81 78 SER A CA 1
ATOM 646 C C . SER A 1 78 ? -16.125 -2.465 -14.695 1 97.81 78 SER A C 1
ATOM 648 O O . SER A 1 78 ? -16.266 -1.243 -14.609 1 97.81 78 SER A O 1
ATOM 650 N N . ILE A 1 79 ? -15.18 -3.127 -14.086 1 98.75 79 ILE A N 1
ATOM 651 C CA . ILE A 1 79 ? -14.391 -2.457 -13.055 1 98.75 79 ILE A CA 1
ATOM 652 C C . ILE A 1 79 ? -13.047 -2.025 -13.633 1 98.75 79 ILE A C 1
ATOM 654 O O . ILE A 1 79 ? -12.328 -2.836 -14.219 1 98.75 79 ILE A O 1
ATOM 658 N N . PRO A 1 80 ? -12.672 -0.761 -13.531 1 98.75 80 PRO A N 1
ATOM 659 C CA . PRO A 1 80 ? -11.359 -0.288 -13.961 1 98.75 80 PRO A CA 1
ATOM 660 C C . PRO A 1 80 ? -10.242 -0.653 -12.984 1 98.75 80 PRO A C 1
ATOM 662 O O . PRO A 1 80 ? -10.453 -0.601 -11.766 1 98.75 80 PRO A O 1
ATOM 665 N N . PHE A 1 81 ? -9.125 -1.093 -13.492 1 98.75 81 PHE A N 1
ATOM 666 C CA . PHE A 1 81 ? -7.934 -1.458 -12.727 1 98.75 81 PHE A CA 1
ATOM 667 C C . PHE A 1 81 ? -6.727 -0.659 -13.195 1 98.75 81 PHE A C 1
ATOM 669 O O . PHE A 1 81 ? -6.277 -0.811 -14.336 1 98.75 81 PHE A O 1
ATOM 676 N N . ALA A 1 82 ? -6.164 0.229 -12.391 1 98.44 82 ALA A N 1
ATOM 677 C CA . ALA A 1 82 ? -4.852 0.825 -12.633 1 98.44 82 ALA A CA 1
ATOM 678 C C . ALA A 1 82 ? -3.758 0.068 -11.891 1 98.44 82 ALA A C 1
ATOM 680 O O . ALA A 1 82 ? -3.645 0.173 -10.664 1 98.44 82 ALA A O 1
ATOM 681 N N . VAL A 1 83 ? -2.986 -0.735 -12.602 1 97.12 83 VAL A N 1
ATOM 682 C CA . VAL A 1 83 ? -2.01 -1.613 -11.961 1 97.12 83 VAL A CA 1
ATOM 683 C C . VAL A 1 83 ? -1.003 -2.104 -13 1 97.12 83 VAL A C 1
ATOM 685 O O . VAL A 1 83 ? -1.348 -2.287 -14.172 1 97.12 83 VAL A O 1
ATOM 688 N N . GLU A 1 84 ? 0.253 -2.27 -12.586 1 93.19 84 GLU A N 1
ATOM 689 C CA . GLU A 1 84 ? 1.308 -2.678 -13.508 1 93.19 84 GLU A CA 1
ATOM 690 C C . GLU A 1 84 ? 1.488 -4.195 -13.508 1 93.19 84 GLU A C 1
ATOM 692 O O . GLU A 1 84 ? 2.113 -4.75 -14.414 1 93.19 84 GLU A O 1
ATOM 697 N N . GLU A 1 85 ? 0.905 -4.859 -12.5 1 89.06 85 GLU A N 1
ATOM 698 C CA . GLU A 1 85 ? 1.13 -6.297 -12.367 1 89.06 85 GLU A CA 1
ATOM 699 C C . GLU A 1 85 ? 0.388 -7.074 -13.445 1 89.06 85 GLU A C 1
ATOM 701 O O . GLU A 1 85 ? -0.837 -6.992 -13.555 1 89.06 85 GLU A O 1
ATOM 706 N N . SER A 1 86 ? 0.961 -7.887 -14.164 1 86.88 86 SER A N 1
ATOM 707 C CA . SER A 1 86 ? 0.52 -8.477 -15.43 1 86.88 86 SER A CA 1
ATOM 708 C C . SER A 1 86 ? -0.733 -9.32 -15.234 1 86.88 86 SER A C 1
ATOM 710 O O . SER A 1 86 ? -1.675 -9.234 -16.031 1 86.88 86 SER A O 1
ATOM 712 N N . SER A 1 87 ? -0.795 -10.055 -14.195 1 90.06 87 SER A N 1
ATOM 713 C CA . SER A 1 87 ? -1.82 -11.094 -14.125 1 90.06 87 SER A CA 1
ATOM 714 C C . SER A 1 87 ? -3.045 -10.609 -13.352 1 90.06 87 SER A C 1
ATOM 716 O O . SER A 1 87 ? -4.074 -11.281 -13.328 1 90.06 87 SER A O 1
ATOM 718 N N . VAL A 1 88 ? -3.062 -9.422 -12.82 1 95.5 88 VAL A N 1
ATOM 719 C CA . VAL A 1 88 ? -4.074 -8.984 -11.867 1 95.5 88 VAL A CA 1
ATOM 720 C C . VAL A 1 88 ? -5.418 -8.812 -12.578 1 95.5 88 VAL A C 1
ATOM 722 O O . VAL A 1 88 ? -6.434 -9.344 -12.125 1 95.5 88 VAL A O 1
ATOM 725 N N . VAL A 1 89 ? -5.434 -8.156 -13.711 1 96.94 89 VAL A N 1
ATOM 726 C CA . VAL A 1 89 ? -6.684 -7.879 -14.414 1 96.94 89 VAL A CA 1
ATOM 727 C C . VAL A 1 89 ? -7.254 -9.172 -14.977 1 96.94 89 VAL A C 1
ATOM 729 O O . VAL A 1 89 ? -8.461 -9.414 -14.898 1 96.94 89 VAL A O 1
ATOM 732 N N . ALA A 1 90 ? -6.352 -9.992 -15.539 1 94 90 ALA A N 1
ATOM 733 C CA . ALA A 1 90 ? -6.773 -11.281 -16.078 1 94 90 ALA A CA 1
ATOM 734 C C . ALA A 1 90 ? -7.402 -12.148 -14.984 1 94 90 ALA A C 1
ATOM 736 O O . ALA A 1 90 ? -8.453 -12.758 -15.195 1 94 90 ALA A O 1
ATOM 737 N N . ALA A 1 91 ? -6.758 -12.18 -13.844 1 95.12 91 ALA A N 1
ATOM 738 C CA . ALA A 1 91 ? -7.234 -12.984 -12.711 1 95.12 91 ALA A CA 1
ATOM 739 C C . ALA A 1 91 ? -8.586 -12.477 -12.211 1 95.12 91 ALA A C 1
ATOM 741 O O . ALA A 1 91 ? -9.484 -13.266 -11.93 1 95.12 91 ALA A O 1
ATOM 742 N N . ALA A 1 92 ? -8.75 -11.172 -12.109 1 96.94 92 ALA A N 1
ATOM 743 C CA . ALA A 1 92 ? -10.008 -10.578 -11.664 1 96.94 92 ALA A CA 1
ATOM 744 C C . ALA A 1 92 ? -11.133 -10.867 -12.656 1 96.94 92 ALA A C 1
ATOM 746 O O . ALA A 1 92 ? -12.258 -11.18 -12.25 1 96.94 92 ALA A O 1
ATOM 747 N N . SER A 1 93 ? -10.852 -10.773 -13.922 1 96.44 93 SER A N 1
ATOM 748 C CA . SER A 1 93 ? -11.844 -11.016 -14.961 1 96.44 93 SER A CA 1
ATOM 749 C C . SER A 1 93 ? -12.328 -12.461 -14.938 1 96.44 93 SER A C 1
ATOM 751 O O . SER A 1 93 ? -13.523 -12.727 -15.078 1 96.44 93 SER A O 1
ATOM 753 N N . LYS A 1 94 ? -11.391 -13.352 -14.766 1 94.31 94 LYS A N 1
ATOM 754 C CA . LYS A 1 94 ? -11.734 -14.766 -14.703 1 94.31 94 LYS A CA 1
ATOM 755 C C . LYS A 1 94 ? -12.609 -15.07 -13.484 1 94.31 94 LYS A C 1
ATOM 757 O O . LYS A 1 94 ? -13.547 -15.867 -13.57 1 94.31 94 LYS A O 1
ATOM 762 N N . SER A 1 95 ? -12.281 -14.477 -12.398 1 97.62 95 SER A N 1
ATOM 763 C CA . SER A 1 95 ? -13.07 -14.641 -11.18 1 97.62 95 SER A CA 1
ATOM 764 C C . SER A 1 95 ? -14.477 -14.078 -11.352 1 97.62 95 SER A C 1
ATOM 766 O O . SER A 1 95 ? -15.453 -14.68 -10.906 1 97.62 95 SER A O 1
ATOM 768 N N . ALA A 1 96 ? -14.539 -12.883 -11.953 1 97.94 96 ALA A N 1
ATOM 769 C CA . ALA A 1 96 ? -15.836 -12.273 -12.219 1 97.94 96 ALA A CA 1
ATOM 770 C C . ALA A 1 96 ? -16.719 -13.195 -13.055 1 97.94 96 ALA A C 1
ATOM 772 O O . ALA A 1 96 ? -17.891 -13.414 -12.727 1 97.94 96 ALA A O 1
ATOM 773 N N . LYS A 1 97 ? -16.141 -13.719 -14.109 1 95.75 97 LYS A N 1
ATOM 774 C CA . LYS A 1 97 ? -16.891 -14.625 -14.984 1 95.75 97 LYS A CA 1
ATOM 775 C C . LYS A 1 97 ? -17.297 -15.891 -14.234 1 95.75 97 LYS A C 1
ATOM 777 O O . LYS A 1 97 ? -18.438 -16.344 -14.352 1 95.75 97 LYS A O 1
ATOM 782 N N . PHE A 1 98 ? -16.422 -16.453 -13.484 1 96.38 98 PHE A N 1
ATOM 783 C CA . PHE A 1 98 ? -16.672 -17.672 -12.719 1 96.38 98 PHE A CA 1
ATOM 784 C C . PHE A 1 98 ? -17.891 -17.5 -11.82 1 96.38 98 PHE A C 1
ATOM 786 O O . PHE A 1 98 ? -18.781 -18.359 -11.797 1 96.38 98 PHE A O 1
ATOM 793 N N . TRP A 1 99 ? -18 -16.406 -11.125 1 98 99 TRP A N 1
ATOM 794 C CA . TRP A 1 99 ? -19.031 -16.234 -10.109 1 98 99 TRP A CA 1
ATOM 795 C C . TRP A 1 99 ? -20.312 -15.656 -10.711 1 98 99 TRP A C 1
ATOM 797 O O . TRP A 1 99 ? -21.375 -15.758 -10.117 1 98 99 TRP A O 1
ATOM 807 N N . SER A 1 100 ? -20.188 -15.031 -11.906 1 95.75 100 SER A N 1
ATOM 808 C CA . SER A 1 100 ? -21.375 -14.461 -12.547 1 95.75 100 SER A CA 1
ATOM 809 C C . SER A 1 100 ? -22.438 -15.531 -12.805 1 95.75 100 SER A C 1
ATOM 811 O O . SER A 1 100 ? -23.625 -15.242 -12.758 1 95.75 100 SER A O 1
ATOM 813 N N . ASP A 1 101 ? -22.031 -16.766 -12.969 1 92.62 101 ASP A N 1
ATOM 814 C CA . ASP A 1 101 ? -22.953 -17.859 -13.242 1 92.62 101 ASP A CA 1
ATOM 815 C C . ASP A 1 101 ? -23.312 -18.609 -11.961 1 92.62 101 ASP A C 1
ATOM 817 O O . ASP A 1 101 ? -23.984 -19.641 -12 1 92.62 101 ASP A O 1
ATOM 821 N N . ARG A 1 102 ? -22.781 -18.141 -10.898 1 96.81 102 ARG A N 1
ATOM 822 C CA . ARG A 1 102 ? -22.969 -18.859 -9.641 1 96.81 102 ARG A CA 1
ATOM 823 C C . ARG A 1 102 ? -23.531 -17.938 -8.562 1 96.81 102 ARG A C 1
ATOM 825 O O . ARG A 1 102 ? -23.172 -18.047 -7.387 1 96.81 102 ARG A O 1
ATOM 832 N N . GLY A 1 103 ? -24.266 -16.938 -9 1 95.94 103 GLY A N 1
ATOM 833 C CA . GLY A 1 103 ? -24.969 -16.094 -8.055 1 95.94 103 GLY A CA 1
ATOM 834 C C . GLY A 1 103 ? -24.344 -14.719 -7.895 1 95.94 103 GLY A C 1
ATOM 835 O O . GLY A 1 103 ? -24.969 -13.797 -7.363 1 95.94 103 GLY A O 1
ATOM 836 N N . GLY A 1 104 ? -23.094 -14.547 -8.383 1 98.25 104 GLY A N 1
ATOM 837 C CA . GLY A 1 104 ? -22.422 -13.258 -8.289 1 98.25 104 GLY A CA 1
ATOM 838 C C . GLY A 1 104 ? -21.938 -12.938 -6.887 1 98.25 104 GLY A C 1
ATOM 839 O O . GLY A 1 104 ? -21.938 -13.805 -6.012 1 98.25 104 GLY A O 1
ATOM 840 N N . PHE A 1 105 ? -21.469 -11.773 -6.73 1 98.88 105 PHE A N 1
ATOM 841 C CA . PHE A 1 105 ? -20.984 -11.281 -5.445 1 98.88 105 PHE A CA 1
ATOM 842 C C . PHE A 1 105 ? -22.094 -10.57 -4.684 1 98.88 105 PHE A C 1
ATOM 844 O O . PHE A 1 105 ? -22.906 -9.867 -5.281 1 98.88 105 PHE A O 1
ATOM 851 N N . LYS A 1 106 ? -22.094 -10.742 -3.391 1 98.88 106 LYS A N 1
ATOM 852 C CA . LYS A 1 106 ? -22.984 -10.008 -2.484 1 98.88 106 LYS A CA 1
ATOM 853 C C . LYS A 1 106 ? -22.172 -9.125 -1.534 1 98.88 106 LYS A C 1
ATOM 855 O O . LYS A 1 106 ? -21.109 -9.523 -1.06 1 98.88 106 LYS A O 1
ATOM 860 N N . THR A 1 107 ? -22.703 -7.945 -1.311 1 98.88 107 THR A N 1
ATOM 861 C CA . THR A 1 107 ? -21.984 -7.023 -0.438 1 98.88 107 THR A CA 1
ATOM 862 C C . THR A 1 107 ? -22.938 -6.328 0.523 1 98.88 107 THR A C 1
ATOM 864 O O . THR A 1 107 ? -24.141 -6.207 0.239 1 98.88 107 THR A O 1
ATOM 867 N N . THR A 1 108 ? -22.422 -5.957 1.631 1 98.81 108 THR A N 1
ATOM 868 C CA . THR A 1 108 ? -23.141 -5.168 2.629 1 98.81 108 THR A CA 1
ATOM 869 C C . THR A 1 108 ? -22.188 -4.184 3.312 1 98.81 108 THR A C 1
ATOM 871 O O . THR A 1 108 ? -21.172 -4.582 3.873 1 98.81 108 THR A O 1
ATOM 874 N N . VAL A 1 109 ? -22.562 -2.906 3.215 1 98.69 109 VAL A N 1
ATOM 875 C CA . VAL A 1 109 ? -21.828 -1.918 3.996 1 98.69 109 VAL A CA 1
ATOM 876 C C . VAL A 1 109 ? -22.281 -1.967 5.453 1 98.69 109 VAL A C 1
ATOM 878 O O . VAL A 1 109 ? -23.453 -1.755 5.75 1 98.69 109 VAL A O 1
ATOM 881 N N . ILE A 1 110 ? -21.391 -2.238 6.32 1 98.69 110 ILE A N 1
ATOM 882 C CA . ILE A 1 110 ? -21.719 -2.416 7.73 1 98.69 110 ILE A CA 1
ATOM 883 C C . ILE A 1 110 ? -21.734 -1.059 8.43 1 98.69 110 ILE A C 1
ATOM 885 O O . ILE A 1 110 ? -22.641 -0.783 9.227 1 98.69 110 ILE A O 1
ATOM 889 N N . ASN A 1 111 ? -20.734 -0.201 8.203 1 98.19 111 ASN A N 1
ATOM 890 C CA . ASN A 1 111 ? -20.641 1.13 8.797 1 98.19 111 ASN A CA 1
ATOM 891 C C . ASN A 1 111 ? -19.641 2.014 8.047 1 98.19 111 ASN A C 1
ATOM 893 O O . ASN A 1 111 ? -18.875 1.522 7.219 1 98.19 111 ASN A O 1
ATOM 897 N N . THR A 1 112 ? -19.734 3.346 8.242 1 98.25 112 THR A N 1
ATOM 898 C CA . THR A 1 112 ? -18.875 4.27 7.504 1 98.25 112 THR A CA 1
ATOM 899 C C . THR A 1 112 ? -18.203 5.262 8.453 1 98.25 112 THR A C 1
ATOM 901 O O . THR A 1 112 ? -17.766 6.336 8.031 1 98.25 112 THR A O 1
ATOM 904 N N . GLU A 1 113 ? -18.109 4.938 9.641 1 98.25 113 GLU A N 1
ATOM 905 C CA . GLU A 1 113 ? -17.578 5.828 10.672 1 98.25 113 GLU A CA 1
ATOM 906 C C . GLU A 1 113 ? -16.078 6.051 10.492 1 98.25 113 GLU A C 1
ATOM 908 O O . GLU A 1 113 ? -15.328 5.098 10.305 1 98.25 113 GLU A O 1
ATOM 913 N N . LYS A 1 114 ? -15.695 7.297 10.508 1 98.44 114 LYS A N 1
ATOM 914 C CA . LYS A 1 114 ? -14.289 7.688 10.492 1 98.44 114 LYS A CA 1
ATOM 915 C C . LYS A 1 114 ? -13.867 8.25 11.844 1 98.44 114 LYS A C 1
ATOM 917 O O . LYS A 1 114 ? -14.711 8.562 12.688 1 98.44 114 LYS A O 1
ATOM 922 N N . ILE A 1 115 ? -12.547 8.344 12 1 98.19 115 ILE A N 1
ATOM 923 C CA . ILE A 1 115 ? -12.047 8.617 13.336 1 98.19 115 ILE A CA 1
ATOM 924 C C . ILE A 1 115 ? -10.953 9.688 13.273 1 98.19 115 ILE A C 1
ATOM 926 O O . ILE A 1 115 ? -10.188 9.742 12.312 1 98.19 115 ILE A O 1
ATOM 930 N N . GLY A 1 116 ? -10.883 10.5 14.297 1 98.31 116 GLY A N 1
ATOM 931 C CA . GLY A 1 116 ? -9.758 11.375 14.586 1 98.31 116 GLY A CA 1
ATOM 932 C C . GLY A 1 116 ? -9.547 11.617 16.062 1 98.31 116 GLY A C 1
ATOM 933 O O . GLY A 1 116 ? -10.43 11.32 16.875 1 98.31 116 GLY A O 1
ATOM 934 N N . GLN A 1 117 ? -8.344 12.109 16.391 1 98.62 117 GLN A N 1
ATOM 935 C CA . GLN A 1 117 ? -8.047 12.273 17.812 1 98.62 117 GLN A CA 1
ATOM 936 C C . GLN A 1 117 ? -7.254 13.555 18.062 1 98.62 117 GLN A C 1
ATOM 938 O O . GLN A 1 117 ? -6.438 13.961 17.234 1 98.62 117 GLN A O 1
ATOM 943 N N . VAL A 1 118 ? -7.523 14.188 19.125 1 98.44 118 VAL A N 1
ATOM 944 C CA . VAL A 1 118 ? -6.617 15.141 19.734 1 98.44 118 VAL A CA 1
ATOM 945 C C . VAL A 1 118 ? -5.836 14.469 20.859 1 98.44 118 VAL A C 1
ATOM 947 O O . VAL A 1 118 ? -6.422 13.992 21.844 1 98.44 118 VAL A O 1
ATOM 950 N N . HIS A 1 119 ? -4.582 14.352 20.703 1 98.5 119 HIS A N 1
ATOM 951 C CA . HIS A 1 119 ? -3.701 13.773 21.719 1 98.5 119 HIS A CA 1
ATOM 952 C C . HIS A 1 119 ? -3.119 14.859 22.609 1 98.5 119 HIS A C 1
ATOM 954 O O . HIS A 1 119 ? -2.49 15.805 22.141 1 98.5 119 HIS A O 1
ATOM 960 N N . PHE A 1 120 ? -3.318 14.711 23.969 1 98.12 120 PHE A N 1
ATOM 961 C CA . PHE A 1 120 ? -2.846 15.797 24.828 1 98.12 120 PHE A CA 1
ATOM 962 C C . PHE A 1 120 ? -2.369 15.25 26.156 1 98.12 120 PHE A C 1
ATOM 964 O O . PHE A 1 120 ? -2.691 14.117 26.531 1 98.12 120 PHE A O 1
ATOM 971 N N . ILE A 1 121 ? -1.552 16.031 26.781 1 97.88 121 ILE A N 1
ATOM 972 C CA . ILE A 1 121 ? -1.001 15.742 28.094 1 97.88 121 ILE A CA 1
ATOM 973 C C . ILE A 1 121 ? -1.682 16.625 29.141 1 97.88 121 ILE A C 1
ATOM 975 O O . ILE A 1 121 ? -1.75 17.844 28.984 1 97.88 121 ILE A O 1
ATOM 979 N N . TYR A 1 122 ? -2.189 16.047 30.125 1 98.31 122 TYR A N 1
ATOM 980 C CA . TYR A 1 122 ? -2.82 16.703 31.266 1 98.31 122 TYR A CA 1
ATOM 981 C C . TYR A 1 122 ? -2.244 16.203 32.594 1 98.31 122 TYR A C 1
ATOM 983 O O . TYR A 1 122 ? -2.352 15.016 32.906 1 98.31 122 TYR A O 1
ATOM 991 N N . GLN A 1 123 ? -1.604 17.109 33.25 1 96.94 123 GLN A N 1
ATOM 992 C CA . GLN A 1 123 ? -1.033 16.797 34.562 1 96.94 123 GLN A CA 1
ATOM 993 C C . GLN A 1 123 ? -1.971 17.203 35.688 1 96.94 123 GLN A C 1
ATOM 995 O O . GLN A 1 123 ? -1.968 18.375 36.125 1 96.94 123 GLN A O 1
ATOM 1000 N N . GLY A 1 124 ? -2.77 16.328 36.188 1 97.19 124 GLY A N 1
ATOM 1001 C CA . GLY A 1 124 ? -3.703 16.688 37.25 1 97.19 124 GLY A CA 1
ATOM 1002 C C . GLY A 1 124 ? -4.652 15.562 37.625 1 97.19 124 GLY A C 1
ATOM 1003 O O . GLY A 1 124 ? -4.375 14.391 37.344 1 97.19 124 GLY A O 1
ATOM 1004 N N . ASP A 1 125 ? -5.715 15.938 38.25 1 97.56 125 ASP A N 1
ATOM 1005 C CA . ASP A 1 125 ? -6.699 14.992 38.781 1 97.56 125 ASP A CA 1
ATOM 1006 C C . ASP A 1 125 ? -7.656 14.547 37.688 1 97.56 125 ASP A C 1
ATOM 1008 O O . ASP A 1 125 ? -8.32 15.375 37.031 1 97.56 125 ASP A O 1
ATOM 1012 N N . LYS A 1 126 ? -7.695 13.297 37.469 1 97.69 126 LYS A N 1
ATOM 1013 C CA . LYS A 1 126 ? -8.508 12.703 36.438 1 97.69 126 LYS A CA 1
ATOM 1014 C C . LYS A 1 126 ? -9.977 13.094 36.562 1 97.69 126 LYS A C 1
ATOM 1016 O O . LYS A 1 126 ? -10.664 13.359 35.594 1 97.69 126 LYS A O 1
ATOM 1021 N N . GLN A 1 127 ? -10.492 13.125 37.781 1 98.06 127 GLN A N 1
ATOM 1022 C CA . GLN A 1 127 ? -11.891 13.453 38 1 98.06 127 GLN A CA 1
ATOM 1023 C C . GLN A 1 127 ? -12.195 14.891 37.594 1 98.06 127 GLN A C 1
ATOM 1025 O O . GLN A 1 127 ? -13.273 15.188 37.094 1 98.06 127 GLN A O 1
ATOM 1030 N N . LYS A 1 128 ? -11.281 15.742 37.938 1 98.31 128 LYS A N 1
ATOM 1031 C CA . LYS A 1 128 ? -11.445 17.125 37.531 1 98.31 128 LYS A CA 1
ATOM 1032 C C . LYS A 1 128 ? -11.5 17.25 36 1 98.31 128 LYS A C 1
ATOM 1034 O O . LYS A 1 128 ? -12.289 18.031 35.469 1 98.31 128 LYS A O 1
ATOM 1039 N N . LEU A 1 129 ? -10.609 16.5 35.344 1 98.69 129 LEU A N 1
ATOM 1040 C CA . LEU A 1 129 ? -10.586 16.531 33.875 1 98.69 129 LEU A CA 1
ATOM 1041 C C . LEU A 1 129 ? -11.914 16.031 33.312 1 98.69 129 LEU A C 1
ATOM 1043 O O . LEU A 1 129 ? -12.414 16.594 32.312 1 98.69 129 LEU A O 1
ATOM 1047 N N . GLU A 1 130 ? -12.453 15.008 33.875 1 98.56 130 GLU A N 1
ATOM 1048 C CA . GLU A 1 130 ? -13.742 14.469 33.438 1 98.56 130 GLU A CA 1
ATOM 1049 C C . GLU A 1 130 ? -14.852 15.5 33.594 1 98.56 130 GLU A C 1
ATOM 1051 O O . GLU A 1 130 ? -15.688 15.672 32.719 1 98.56 130 GLU A O 1
ATOM 1056 N N . THR A 1 131 ? -14.867 16.125 34.75 1 98.44 131 THR A N 1
ATOM 1057 C CA . THR A 1 131 ? -15.844 17.172 35 1 98.44 131 THR A CA 1
ATOM 1058 C C . THR A 1 131 ? -15.695 18.297 34 1 98.44 131 THR A C 1
ATOM 1060 O O . THR A 1 131 ? -16.688 18.812 33.469 1 98.44 131 THR A O 1
ATOM 1063 N N . PHE A 1 132 ? -14.477 18.672 33.812 1 98.56 132 PHE A N 1
ATOM 1064 C CA . PHE A 1 132 ? -14.148 19.703 32.844 1 98.56 132 PHE A CA 1
ATOM 1065 C C . PHE A 1 132 ? -14.68 19.328 31.453 1 98.56 132 PHE A C 1
ATOM 1067 O O . PHE A 1 132 ? -15.391 20.125 30.828 1 98.56 132 PHE A O 1
ATOM 1074 N N . PHE A 1 133 ? -14.406 18.109 30.953 1 98.75 133 PHE A N 1
ATOM 1075 C CA . PHE A 1 133 ? -14.852 17.625 29.656 1 98.75 133 PHE A CA 1
ATOM 1076 C C . PHE A 1 133 ? -16.375 17.688 29.547 1 98.75 133 PHE A C 1
ATOM 1078 O O . PHE A 1 133 ? -16.906 18.188 28.562 1 98.75 133 PHE A O 1
ATOM 1085 N N . ASP A 1 134 ? -17.016 17.219 30.594 1 98.38 134 ASP A N 1
ATOM 1086 C CA . ASP A 1 134 ? -18.484 17.203 30.594 1 98.38 134 ASP A CA 1
ATOM 1087 C C . ASP A 1 134 ? -19.047 18.609 30.5 1 98.38 134 ASP A C 1
ATOM 1089 O O . ASP A 1 134 ? -20.094 18.828 29.891 1 98.38 134 ASP A O 1
ATOM 1093 N N . THR A 1 135 ? -18.375 19.484 31.109 1 98.12 135 THR A N 1
ATOM 1094 C CA . THR A 1 135 ? -18.828 20.875 31.172 1 98.12 135 THR A CA 1
ATOM 1095 C C . THR A 1 135 ? -18.703 21.531 29.797 1 98.12 135 THR A C 1
ATOM 1097 O O . THR A 1 135 ? -19.562 22.328 29.406 1 98.12 135 THR A O 1
ATOM 1100 N N . ILE A 1 136 ? -17.688 21.188 29.062 1 98.25 136 ILE A N 1
ATOM 1101 C CA . ILE A 1 136 ? -17.406 21.984 27.875 1 98.25 136 ILE A CA 1
ATOM 1102 C C . ILE A 1 136 ? -17.75 21.188 26.609 1 98.25 136 ILE A C 1
ATOM 1104 O O . ILE A 1 136 ? -17.625 21.688 25.5 1 98.25 136 ILE A O 1
ATOM 1108 N N . LYS A 1 137 ? -18.156 20 26.656 1 98.38 137 LYS A N 1
ATOM 1109 C CA . LYS A 1 137 ? -18.359 19.109 25.516 1 98.38 137 LYS A CA 1
ATOM 1110 C C . LYS A 1 137 ? -19.203 19.797 24.438 1 98.38 137 LYS A C 1
ATOM 1112 O O . LYS A 1 137 ? -18.891 19.672 23.25 1 98.38 137 LYS A O 1
ATOM 1117 N N . SER A 1 138 ? -20.219 20.453 24.812 1 98.31 138 SER A N 1
ATOM 1118 C CA . SER A 1 138 ? -21.109 21.109 23.859 1 98.31 138 SER A CA 1
ATOM 1119 C C . SER A 1 138 ? -20.359 22.172 23.062 1 98.31 138 SER A C 1
ATOM 1121 O O . SER A 1 138 ? -20.703 22.453 21.906 1 98.31 138 SER A O 1
ATOM 1123 N N . LYS A 1 139 ? -19.359 22.781 23.641 1 98.25 139 LYS A N 1
ATOM 1124 C CA . LYS A 1 139 ? -18.594 23.844 22.984 1 98.25 139 LYS A CA 1
ATOM 1125 C C . LYS A 1 139 ? -17.781 23.297 21.812 1 98.25 139 LYS A C 1
ATOM 1127 O O . LYS A 1 139 ? -17.5 24.016 20.859 1 98.25 139 LYS A O 1
ATOM 1132 N N . PHE A 1 140 ? -17.344 22 21.922 1 98.44 140 PHE A N 1
ATOM 1133 C CA . PHE A 1 140 ? -16.656 21.391 20.781 1 98.44 140 PHE A CA 1
ATOM 1134 C C . PHE A 1 140 ? -17.547 21.438 19.531 1 98.44 140 PHE A C 1
ATOM 1136 O O . PHE A 1 140 ? -17.062 21.719 18.438 1 98.44 140 PHE A O 1
ATOM 1143 N N . PHE A 1 141 ? -18.812 21.172 19.688 1 98 141 PHE A N 1
ATOM 1144 C CA . PHE A 1 141 ? -19.734 21.172 18.578 1 98 141 PHE A CA 1
ATOM 1145 C C . PHE A 1 141 ? -20.062 22.594 18.141 1 98 141 PHE A C 1
ATOM 1147 O O . PHE A 1 141 ? -20.094 22.891 16.938 1 98 141 PHE A O 1
ATOM 1154 N N . LEU A 1 142 ? -20.266 23.453 19.078 1 97.75 142 LEU A N 1
ATOM 1155 C CA . LEU A 1 142 ? -20.641 24.828 18.781 1 97.75 142 LEU A CA 1
ATOM 1156 C C . LEU A 1 142 ? -19.531 25.547 18.016 1 97.75 142 LEU A C 1
ATOM 1158 O O . LEU A 1 142 ? -19.797 26.25 17.031 1 97.75 142 LEU A O 1
ATOM 1162 N N . GLU A 1 143 ? -18.312 25.359 18.438 1 97.56 143 GLU A N 1
ATOM 1163 C CA . GLU A 1 143 ? -17.203 26.125 17.875 1 97.56 143 GLU A CA 1
ATOM 1164 C C . GLU A 1 143 ? -16.688 25.516 16.578 1 97.56 143 GLU A C 1
ATOM 1166 O O . GLU A 1 143 ? -15.82 26.078 15.914 1 97.56 143 GLU A O 1
ATOM 1171 N N . THR A 1 144 ? -17.203 24.359 16.188 1 97.06 144 THR A N 1
ATOM 1172 C CA . THR A 1 144 ? -16.875 23.781 14.898 1 97.06 144 THR A CA 1
ATOM 1173 C C . THR A 1 144 ? -18.031 23.953 13.914 1 97.06 144 THR A C 1
ATOM 1175 O O . THR A 1 144 ? -17.984 23.406 12.805 1 97.06 144 THR A O 1
ATOM 1178 N N . GLU A 1 145 ? -18.969 24.641 14.219 1 95.56 145 GLU A N 1
ATOM 1179 C CA . GLU A 1 145 ? -20.172 24.766 13.398 1 95.56 145 GLU A CA 1
ATOM 1180 C C . GLU A 1 145 ? -19.828 25.297 12 1 95.56 145 GLU A C 1
ATOM 1182 O O . GLU A 1 145 ? -20.391 24.828 11.008 1 95.56 145 GLU A O 1
ATOM 1187 N N . SER A 1 146 ? -19 26.297 11.922 1 92 146 SER A N 1
ATOM 1188 C CA . SER A 1 146 ? -18.641 26.875 10.633 1 92 146 SER A CA 1
ATOM 1189 C C . SER A 1 146 ? -17.922 25.859 9.75 1 92 146 SER A C 1
ATOM 1191 O O . SER A 1 146 ? -18.016 25.922 8.523 1 92 146 SER A O 1
ATOM 1193 N N . ILE A 1 147 ? -17.188 24.953 10.359 1 91.88 147 ILE A N 1
ATOM 1194 C CA . ILE A 1 147 ? -16.453 23.906 9.641 1 91.88 147 ILE A CA 1
ATOM 1195 C C . ILE A 1 147 ? -17.406 22.797 9.211 1 91.88 147 ILE A C 1
ATOM 1197 O O . ILE A 1 147 ? -17.266 22.25 8.117 1 91.88 147 ILE A O 1
ATOM 1201 N N . THR A 1 148 ? -18.453 22.531 10.039 1 95.12 148 THR A N 1
ATOM 1202 C CA . THR A 1 148 ? -19.281 21.344 9.852 1 95.12 148 THR A CA 1
ATOM 1203 C C . THR A 1 148 ? -20.531 21.656 9.031 1 95.12 148 THR A C 1
ATOM 1205 O O . THR A 1 148 ? -21.219 20.766 8.555 1 95.12 148 THR A O 1
ATOM 1208 N N . LYS A 1 149 ? -20.828 22.891 8.82 1 93.44 149 LYS A N 1
ATOM 1209 C CA . LYS A 1 149 ? -22.094 23.344 8.242 1 93.44 149 LYS A CA 1
ATOM 1210 C C . LYS A 1 149 ? -22.391 22.625 6.934 1 93.44 149 LYS A C 1
ATOM 1212 O O . LYS A 1 149 ? -23.453 22.016 6.777 1 93.44 149 LYS A O 1
ATOM 1217 N N . ASN A 1 150 ? -21.438 22.609 5.984 1 89.19 150 ASN A N 1
ATOM 1218 C CA . ASN A 1 150 ? -21.656 22 4.676 1 89.19 150 ASN A CA 1
ATOM 1219 C C . ASN A 1 150 ? -21.797 20.484 4.773 1 89.19 150 ASN A C 1
ATOM 1221 O O . ASN A 1 150 ? -22.578 19.875 4.047 1 89.19 150 ASN A O 1
ATOM 1225 N N . MET A 1 151 ? -21.016 19.875 5.629 1 92.94 151 MET A N 1
ATOM 1226 C CA . MET A 1 151 ? -21.078 18.438 5.828 1 92.94 151 MET A CA 1
ATOM 1227 C C . MET A 1 151 ? -22.406 18.031 6.445 1 92.94 151 MET A C 1
ATOM 1229 O O . MET A 1 151 ? -22.984 17.016 6.066 1 92.94 151 MET A O 1
ATOM 1233 N N . GLN A 1 152 ? -22.828 18.844 7.355 1 94.81 152 GLN A N 1
ATOM 1234 C CA . GLN A 1 152 ? -24.094 18.562 8.023 1 94.81 152 GLN A CA 1
ATOM 1235 C C . GLN A 1 152 ? -25.266 18.672 7.043 1 94.81 152 GLN A C 1
ATOM 1237 O O . GLN A 1 152 ? -26.234 17.906 7.133 1 94.81 152 GLN A O 1
ATOM 1242 N N . LYS A 1 153 ? -25.156 19.594 6.129 1 93.94 153 LYS A N 1
ATOM 1243 C CA . LYS A 1 153 ? -26.188 19.734 5.102 1 93.94 153 LYS A CA 1
ATOM 1244 C C . LYS A 1 153 ? -26.328 18.469 4.266 1 93.94 153 LYS A C 1
ATOM 1246 O O . LYS A 1 153 ? -27.406 18.172 3.752 1 93.94 153 LYS A O 1
ATOM 1251 N N . ARG A 1 154 ? -25.266 17.766 4.137 1 92.44 154 ARG A N 1
ATOM 1252 C CA . ARG A 1 154 ? -25.25 16.547 3.338 1 92.44 154 ARG A CA 1
ATOM 1253 C C . ARG A 1 154 ? -25.578 15.328 4.191 1 92.44 154 ARG A C 1
ATOM 1255 O O . ARG A 1 154 ? -25.656 14.203 3.684 1 92.44 154 ARG A O 1
ATOM 1262 N N . GLY A 1 155 ? -25.75 15.547 5.473 1 94.94 155 GLY A N 1
ATOM 1263 C CA . GLY A 1 155 ? -26.156 14.461 6.348 1 94.94 155 GLY A CA 1
ATOM 1264 C C . GLY A 1 155 ? -25.016 13.867 7.137 1 94.94 155 GLY A C 1
ATOM 1265 O O . GLY A 1 155 ? -25.156 12.812 7.762 1 94.94 155 GLY A O 1
ATOM 1266 N N . GLY A 1 156 ? -23.859 14.477 7.113 1 97.19 156 GLY A N 1
ATOM 1267 C CA . GLY A 1 156 ? -22.719 14.016 7.879 1 97.19 156 GLY A CA 1
ATOM 1268 C C . GLY A 1 156 ? -22.344 14.945 9.023 1 97.19 156 GLY A C 1
ATOM 1269 O O . GLY A 1 156 ? -23.219 15.586 9.609 1 97.19 156 GLY A O 1
ATOM 1270 N N . GLY A 1 157 ? -21.125 14.883 9.461 1 97.69 157 GLY A N 1
ATOM 1271 C CA . GLY A 1 157 ? -20.641 15.734 10.539 1 97.69 157 GLY A CA 1
ATOM 1272 C C . GLY A 1 157 ? -20 14.953 11.672 1 97.69 157 GLY A C 1
ATOM 1273 O O . GLY A 1 157 ? -19.562 13.82 11.484 1 97.69 157 GLY A O 1
ATOM 1274 N N . ILE A 1 158 ? -19.828 15.672 12.773 1 98.56 158 ILE A N 1
ATOM 1275 C CA . ILE A 1 158 ? -19.281 15.055 13.977 1 98.56 158 ILE A CA 1
ATOM 1276 C C . ILE A 1 158 ? -20.344 14.141 14.609 1 98.56 158 ILE A C 1
ATOM 1278 O O . ILE A 1 158 ? -21.469 14.57 14.852 1 98.56 158 ILE A O 1
ATOM 1282 N N . LEU A 1 159 ? -20 12.883 14.828 1 98.31 159 LEU A N 1
ATOM 1283 C CA . LEU A 1 159 ? -20.938 11.945 15.438 1 98.31 159 LEU A CA 1
ATOM 1284 C C . LEU A 1 159 ? -20.828 11.992 16.953 1 98.31 159 LEU A C 1
ATOM 1286 O O . LEU A 1 159 ? -21.844 12.031 17.656 1 98.31 159 LEU A O 1
ATOM 1290 N N . GLU A 1 160 ? -19.594 11.938 17.453 1 98.25 160 GLU A N 1
ATOM 1291 C CA . GLU A 1 160 ? -19.375 11.906 18.906 1 98.25 160 GLU A CA 1
ATOM 1292 C C . GLU A 1 160 ? -17.969 12.375 19.25 1 98.25 160 GLU A C 1
ATOM 1294 O O . GLU A 1 160 ? -17.062 12.328 18.406 1 98.25 160 GLU A O 1
ATOM 1299 N N . VAL A 1 161 ? -17.812 12.914 20.453 1 98.75 161 VAL A N 1
ATOM 1300 C CA . VAL A 1 161 ? -16.516 13.234 21.047 1 98.75 161 VAL A CA 1
ATOM 1301 C C . VAL A 1 161 ? -16.438 12.617 22.453 1 98.75 161 VAL A C 1
ATOM 1303 O O . VAL A 1 161 ? -17.281 12.883 23.297 1 98.75 161 VAL A O 1
ATOM 1306 N N . VAL A 1 162 ? -15.453 11.805 22.625 1 98.75 162 VAL A N 1
ATOM 1307 C CA . VAL A 1 162 ? -15.305 11.125 23.906 1 98.75 162 VAL A CA 1
ATOM 1308 C C . VAL A 1 162 ? -13.914 11.398 24.484 1 98.75 162 VAL A C 1
ATOM 1310 O O . VAL A 1 162 ? -12.93 11.445 23.734 1 98.75 162 VAL A O 1
ATOM 1313 N N . LEU A 1 163 ? -13.867 11.586 25.812 1 98.88 163 LEU A N 1
ATOM 1314 C CA . LEU A 1 163 ? -12.594 11.672 26.516 1 98.88 163 LEU A CA 1
ATOM 1315 C C . LEU A 1 163 ? -12.07 10.281 26.875 1 98.88 163 LEU A C 1
ATOM 1317 O O . LEU A 1 163 ? -12.773 9.492 27.516 1 98.88 163 LEU A O 1
ATOM 1321 N N . ARG A 1 164 ? -10.875 9.953 26.438 1 98.75 164 ARG A N 1
ATOM 1322 C CA . ARG A 1 164 ? -10.273 8.664 26.75 1 98.75 164 ARG A CA 1
ATOM 1323 C C . ARG A 1 164 ? -9.062 8.844 27.672 1 98.75 164 ARG A C 1
ATOM 1325 O O . ARG A 1 164 ? -8.195 9.672 27.406 1 98.75 164 ARG A O 1
ATOM 1332 N N . ASP A 1 165 ? -9.055 8.086 28.766 1 98.69 165 ASP A N 1
ATOM 1333 C CA . ASP A 1 165 ? -7.918 8.031 29.688 1 98.69 165 ASP A CA 1
ATOM 1334 C C . ASP A 1 165 ? -6.887 7.004 29.219 1 98.69 165 ASP A C 1
ATOM 1336 O O . ASP A 1 165 ? -7.156 5.801 29.219 1 98.69 165 ASP A O 1
ATOM 1340 N N . LYS A 1 166 ? -5.746 7.496 28.781 1 98.5 166 LYS A N 1
ATOM 1341 C CA . LYS A 1 166 ? -4.68 6.625 28.281 1 98.5 166 LYS A CA 1
ATOM 1342 C C . LYS A 1 166 ? -3.475 6.656 29.219 1 98.5 166 LYS A C 1
ATOM 1344 O O . LYS A 1 166 ? -2.354 6.352 28.812 1 98.5 166 LYS A O 1
ATOM 1349 N N . THR A 1 167 ? -3.619 6.996 30.484 1 98.12 167 THR A N 1
ATOM 1350 C CA . THR A 1 167 ? -2.533 7.195 31.438 1 98.12 167 THR A CA 1
ATOM 1351 C C . THR A 1 167 ? -1.884 5.859 31.797 1 98.12 167 THR A C 1
ATOM 1353 O O . THR A 1 167 ? -0.736 5.824 32.25 1 98.12 167 THR A O 1
ATOM 1356 N N . ALA A 1 168 ? -2.58 4.73 31.656 1 97.69 168 ALA A N 1
ATOM 1357 C CA . ALA A 1 168 ? -2 3.414 31.906 1 97.69 168 ALA A CA 1
ATOM 1358 C C . ALA A 1 168 ? -0.879 3.107 30.922 1 97.69 168 ALA A C 1
ATOM 1360 O O . ALA A 1 168 ? 0.059 2.375 31.234 1 97.69 168 ALA A O 1
ATOM 1361 N N . ASP A 1 169 ? -0.95 3.67 29.719 1 97.19 169 ASP A N 1
ATOM 1362 C CA . ASP A 1 169 ? 0.03 3.426 28.656 1 97.19 169 ASP A CA 1
ATOM 1363 C C . ASP A 1 169 ? 1.158 4.453 28.703 1 97.19 169 ASP A C 1
ATOM 1365 O O . ASP A 1 169 ? 2.309 4.137 28.391 1 97.19 169 ASP A O 1
ATOM 1369 N N . LEU A 1 170 ? 0.85 5.648 28.969 1 97.62 170 LEU A N 1
ATOM 1370 C CA . LEU A 1 170 ? 1.773 6.777 29.016 1 97.62 170 LEU A CA 1
ATOM 1371 C C . LEU A 1 170 ? 1.32 7.812 30.031 1 97.62 170 LEU A C 1
ATOM 1373 O O . LEU A 1 170 ? 0.178 8.273 29.984 1 97.62 170 LEU A O 1
ATOM 1377 N N . GLU A 1 171 ? 2.215 8.242 30.875 1 97.44 171 GLU A N 1
ATOM 1378 C CA . GLU A 1 171 ? 1.902 9.141 31.984 1 97.44 171 GLU A CA 1
ATOM 1379 C C . GLU A 1 171 ? 1.273 10.438 31.484 1 97.44 171 GLU A C 1
ATOM 1381 O O . GLU A 1 171 ? 1.777 11.055 30.547 1 97.44 171 GLU A O 1
ATOM 1386 N N . ASN A 1 172 ? 0.017 10.758 32.062 1 98.06 172 ASN A N 1
ATOM 1387 C CA . ASN A 1 172 ? -0.661 12.031 31.875 1 98.06 172 ASN A CA 1
ATOM 1388 C C . ASN A 1 172 ? -1.263 12.133 30.484 1 98.06 172 ASN A C 1
ATOM 1390 O O . ASN A 1 172 ? -1.705 13.211 30.062 1 98.06 172 ASN A O 1
ATOM 1394 N N . TYR A 1 173 ? -1.288 11.039 29.719 1 98.56 173 TYR A N 1
ATOM 1395 C CA . TYR A 1 173 ? -1.724 11.047 28.328 1 98.56 173 TYR A CA 1
ATOM 1396 C C . TYR A 1 173 ? -3.225 10.805 28.219 1 98.56 173 TYR A C 1
ATOM 1398 O O . TYR A 1 173 ? -3.74 9.82 28.766 1 98.56 173 TYR A O 1
ATOM 1406 N N . TYR A 1 174 ? -3.947 11.734 27.531 1 98.81 174 TYR A N 1
ATOM 1407 C CA . TYR A 1 174 ? -5.379 11.641 27.266 1 98.81 174 TYR A CA 1
ATOM 1408 C C . TYR A 1 174 ? -5.68 11.906 25.797 1 98.81 174 TYR A C 1
ATOM 1410 O O . TYR A 1 174 ? -4.824 12.406 25.062 1 98.81 174 TYR A O 1
ATOM 1418 N N . GLN A 1 175 ? -6.895 11.523 25.375 1 98.81 175 GLN A N 1
ATOM 1419 C CA . GLN A 1 175 ? -7.344 11.773 24.016 1 98.81 175 GLN A CA 1
ATOM 1420 C C . GLN A 1 175 ? -8.766 12.32 23.984 1 98.81 175 GLN A C 1
ATOM 1422 O O . GLN A 1 175 ? -9.609 11.898 24.781 1 98.81 175 GLN A O 1
ATOM 1427 N N . LEU A 1 176 ? -8.984 13.305 23.188 1 98.88 176 LEU A N 1
ATOM 1428 C CA . LEU A 1 176 ? -10.328 13.453 22.625 1 98.88 176 LEU A CA 1
ATOM 1429 C C . LEU A 1 176 ? -10.508 12.562 21.406 1 98.88 176 LEU A C 1
ATOM 1431 O O . LEU A 1 176 ? -9.898 12.805 20.359 1 98.88 176 LEU A O 1
ATOM 1435 N N . HIS A 1 177 ? -11.258 11.547 21.516 1 98.75 177 HIS A N 1
ATOM 1436 C CA . HIS A 1 177 ? -11.578 10.633 20.438 1 98.75 177 HIS A CA 1
ATOM 1437 C C . HIS A 1 177 ? -12.891 11.008 19.766 1 98.75 177 HIS A C 1
ATOM 1439 O O . HIS A 1 177 ? -13.953 10.93 20.375 1 98.75 177 HIS A O 1
ATOM 1445 N N . ALA A 1 178 ? -12.781 11.352 18.531 1 98.81 178 ALA A N 1
ATOM 1446 C CA . ALA A 1 178 ? -13.969 11.82 17.812 1 98.81 178 ALA A CA 1
ATOM 1447 C C . ALA A 1 178 ? -14.281 10.914 16.625 1 98.81 178 ALA A C 1
ATOM 1449 O O . ALA A 1 178 ? -13.367 10.406 15.977 1 98.81 178 ALA A O 1
ATOM 1450 N N . THR A 1 179 ? -15.508 10.719 16.375 1 98.69 179 THR A N 1
ATOM 1451 C CA . THR A 1 179 ? -15.977 9.969 15.211 1 98.69 179 THR A CA 1
ATOM 1452 C C . THR A 1 179 ? -16.766 10.867 14.266 1 98.69 179 THR A C 1
ATOM 1454 O O . THR A 1 179 ? -17.344 11.875 14.695 1 98.69 179 THR A O 1
ATOM 1457 N N . PHE A 1 180 ? -16.766 10.523 13.023 1 98.62 180 PHE A N 1
ATOM 1458 C CA . PHE A 1 180 ? -17.312 11.398 12 1 98.62 180 PHE A CA 1
ATOM 1459 C C . PHE A 1 180 ? -18.062 10.594 10.938 1 98.62 180 PHE A C 1
ATOM 1461 O O . PHE A 1 180 ? -17.766 9.422 10.711 1 98.62 180 PHE A O 1
ATOM 1468 N N . GLU A 1 181 ? -19.031 11.172 10.352 1 98.19 181 GLU A N 1
ATOM 1469 C CA . GLU A 1 181 ? -19.609 10.781 9.07 1 98.19 181 GLU A CA 1
ATOM 1470 C C . GLU A 1 181 ? -19.281 11.789 7.977 1 98.19 181 GLU A C 1
ATOM 1472 O O . GLU A 1 181 ? -19.641 12.961 8.086 1 98.19 181 GLU A O 1
ATOM 1477 N N . THR A 1 182 ? -18.594 11.273 6.91 1 96.88 182 THR A N 1
ATOM 1478 C CA . THR A 1 182 ? -18.109 12.227 5.914 1 96.88 182 THR A CA 1
ATOM 1479 C C . THR A 1 182 ? -18.781 11.984 4.562 1 96.88 182 THR A C 1
ATOM 1481 O O . THR A 1 182 ? -18.328 12.508 3.541 1 96.88 182 THR A O 1
ATOM 1484 N N . LYS A 1 183 ? -19.734 11.141 4.516 1 96.19 183 LYS A N 1
ATOM 1485 C CA . LYS A 1 183 ? -20.547 10.875 3.33 1 96.19 183 LYS A CA 1
ATOM 1486 C C . LYS A 1 183 ? -19.656 10.484 2.145 1 96.19 183 LYS A C 1
ATOM 1488 O O . LYS A 1 183 ? -18.859 9.555 2.24 1 96.19 183 LYS A O 1
ATOM 1493 N N . ASP A 1 184 ? -19.719 11.219 1.009 1 96 184 ASP A N 1
ATOM 1494 C CA . ASP A 1 184 ? -19.078 10.773 -0.225 1 96 184 ASP A CA 1
ATOM 1495 C C . ASP A 1 184 ? -17.641 11.289 -0.31 1 96 184 ASP A C 1
ATOM 1497 O O . ASP A 1 184 ? -16.969 11.117 -1.329 1 96 184 ASP A O 1
ATOM 1501 N N . SER A 1 185 ? -17.156 11.898 0.77 1 93.25 185 SER A N 1
ATOM 1502 C CA . SER A 1 185 ? -15.758 12.305 0.821 1 93.25 185 SER A CA 1
ATOM 1503 C C . SER A 1 185 ? -14.969 11.461 1.823 1 93.25 185 SER A C 1
ATOM 1505 O O . SER A 1 185 ? -15.547 10.906 2.758 1 93.25 185 SER A O 1
ATOM 1507 N N . MET A 1 186 ? -13.664 11.297 1.563 1 91.5 186 MET A N 1
ATOM 1508 C CA . MET A 1 186 ? -12.836 10.734 2.625 1 91.5 186 MET A CA 1
ATOM 1509 C C . MET A 1 186 ? -12.844 11.633 3.857 1 91.5 186 MET A C 1
ATOM 1511 O O . MET A 1 186 ? -12.906 11.141 4.988 1 91.5 186 MET A O 1
ATOM 1515 N N . GLY A 1 187 ? -12.75 12.922 3.646 1 90.94 187 GLY A N 1
ATOM 1516 C CA . GLY A 1 187 ? -13.008 13.914 4.676 1 90.94 187 GLY A CA 1
ATOM 1517 C C . GLY A 1 187 ? -11.781 14.234 5.512 1 90.94 187 GLY A C 1
ATOM 1518 O O . GLY A 1 187 ? -11.898 14.664 6.66 1 90.94 187 GLY A O 1
ATOM 1519 N N . ALA A 1 188 ? -10.586 13.992 4.938 1 91.44 188 ALA A N 1
ATOM 1520 C CA . ALA A 1 188 ? -9.367 14.203 5.715 1 91.44 188 ALA A CA 1
ATOM 1521 C C . ALA A 1 188 ? -9.227 15.664 6.129 1 91.44 188 ALA A C 1
ATOM 1523 O O . ALA A 1 188 ? -8.938 15.961 7.293 1 91.44 188 ALA A O 1
ATOM 1524 N N . ASN A 1 189 ? -9.445 16.656 5.234 1 88.25 189 ASN A N 1
ATOM 1525 C CA . ASN A 1 189 ? -9.344 18.062 5.559 1 88.25 189 ASN A CA 1
ATOM 1526 C C . ASN A 1 189 ? -10.414 18.5 6.559 1 88.25 189 ASN A C 1
ATOM 1528 O O . ASN A 1 189 ? -10.141 19.281 7.469 1 88.25 189 ASN A O 1
ATOM 1532 N N . PHE A 1 190 ? -11.586 18 6.359 1 92.12 190 PHE A N 1
ATOM 1533 C CA . PHE A 1 190 ? -12.711 18.281 7.246 1 92.12 190 PHE A CA 1
ATOM 1534 C C . PHE A 1 190 ? -12.414 17.812 8.664 1 92.12 190 PHE A C 1
ATOM 1536 O O . PHE A 1 190 ? -12.539 18.578 9.617 1 92.12 190 PHE A O 1
ATOM 1543 N N . ILE A 1 191 ? -11.992 16.547 8.82 1 96.5 191 ILE A N 1
ATOM 1544 C CA . ILE A 1 191 ? -11.734 15.953 10.125 1 96.5 191 ILE A CA 1
ATOM 1545 C C . ILE A 1 191 ? -10.578 16.672 10.812 1 96.5 191 ILE A C 1
ATOM 1547 O O . ILE A 1 191 ? -10.672 17.031 11.992 1 96.5 191 ILE A O 1
ATOM 1551 N N . ASN A 1 192 ? -9.523 16.922 10.07 1 94.62 192 ASN A N 1
ATOM 1552 C CA . ASN A 1 192 ? -8.367 17.594 10.648 1 94.62 192 ASN A CA 1
ATOM 1553 C C . ASN A 1 192 ? -8.719 19 11.117 1 94.62 192 ASN A C 1
ATOM 1555 O O . ASN A 1 192 ? -8.25 19.438 12.164 1 94.62 192 ASN A O 1
ATOM 1559 N N . SER A 1 193 ? -9.5 19.688 10.344 1 93.19 193 SER A N 1
ATOM 1560 C CA . SER A 1 193 ? -9.922 21.031 10.742 1 93.19 193 SER A CA 1
ATOM 1561 C C . SER A 1 193 ? -10.734 21 12.031 1 93.19 193 SER A C 1
ATOM 1563 O O . SER A 1 193 ? -10.547 21.828 12.914 1 93.19 193 SER A O 1
ATOM 1565 N N . CYS A 1 194 ? -11.633 20.062 12.109 1 96.5 194 CYS A N 1
ATOM 1566 C CA . CYS A 1 194 ? -12.422 19.906 13.328 1 96.5 194 CYS A CA 1
ATOM 1567 C C . CYS A 1 194 ? -11.516 19.625 14.523 1 96.5 194 CYS A C 1
ATOM 1569 O O . CYS A 1 194 ? -11.688 20.234 15.586 1 96.5 194 CYS A O 1
ATOM 1571 N N . LEU A 1 195 ? -10.578 18.781 14.367 1 97.5 195 LEU A N 1
ATOM 1572 C CA . LEU A 1 195 ? -9.711 18.359 15.461 1 97.5 195 LEU A CA 1
ATOM 1573 C C . LEU A 1 195 ? -8.828 19.516 15.922 1 97.5 195 LEU A C 1
ATOM 1575 O O . LEU A 1 195 ? -8.57 19.672 17.125 1 97.5 195 LEU A O 1
ATOM 1579 N N . GLU A 1 196 ? -8.336 20.266 15.016 1 94.62 196 GLU A N 1
ATOM 1580 C CA . GLU A 1 196 ? -7.547 21.438 15.383 1 94.62 196 GLU A CA 1
ATOM 1581 C C . GLU A 1 196 ? -8.391 22.438 16.172 1 94.62 196 GLU A C 1
ATOM 1583 O O . GLU A 1 196 ? -7.902 23.062 17.125 1 94.62 196 GLU A O 1
ATOM 1588 N N . GLN A 1 197 ? -9.625 22.609 15.75 1 96.06 197 GLN A N 1
ATOM 1589 C CA . GLN A 1 197 ? -10.531 23.469 16.5 1 96.06 197 GLN A CA 1
ATOM 1590 C C . GLN A 1 197 ? -10.82 22.906 17.875 1 96.06 197 GLN A C 1
ATOM 1592 O O . GLN A 1 197 ? -10.914 23.656 18.859 1 96.06 197 GLN A O 1
ATOM 1597 N N . PHE A 1 198 ? -11 21.562 17.984 1 98.25 198 PHE A N 1
ATOM 1598 C CA . PHE A 1 198 ? -11.172 20.922 19.281 1 98.25 198 PHE A CA 1
ATOM 1599 C C . PHE A 1 198 ? -10 21.266 20.203 1 98.25 198 PHE A C 1
ATOM 1601 O O . PHE A 1 198 ? -10.203 21.562 21.375 1 98.25 198 PHE A O 1
ATOM 1608 N N . ALA A 1 199 ? -8.82 21.141 19.672 1 97.44 199 ALA A N 1
ATOM 1609 C CA . ALA A 1 199 ? -7.617 21.406 20.438 1 97.44 199 ALA A CA 1
ATOM 1610 C C . ALA A 1 199 ? -7.609 22.844 20.953 1 97.44 199 ALA A C 1
ATOM 1612 O O . ALA A 1 199 ? -7.273 23.094 22.109 1 97.44 199 ALA A O 1
ATOM 1613 N N . LYS A 1 200 ? -7.965 23.797 20.125 1 96.62 200 LYS A N 1
ATOM 1614 C CA . LYS A 1 200 ? -8.039 25.203 20.516 1 96.62 200 LYS A CA 1
ATOM 1615 C C . LYS A 1 200 ? -9.062 25.422 21.625 1 96.62 200 LYS A C 1
ATOM 1617 O O . LYS A 1 200 ? -8.797 26.125 22.594 1 96.62 200 LYS A O 1
ATOM 1622 N N . THR A 1 201 ? -10.219 24.828 21.391 1 98.31 201 THR A N 1
ATOM 1623 C CA . THR A 1 201 ? -11.289 24.938 22.375 1 98.31 201 THR A CA 1
ATOM 1624 C C . THR A 1 201 ? -10.859 24.359 23.719 1 98.31 201 THR A C 1
ATOM 1626 O O . THR A 1 201 ? -11.086 24.969 24.766 1 98.31 201 THR A O 1
ATOM 1629 N N . LEU A 1 202 ? -10.266 23.203 23.672 1 98.56 202 LEU A N 1
ATOM 1630 C CA . LEU A 1 202 ? -9.797 22.516 24.875 1 98.56 202 LEU A CA 1
ATOM 1631 C C . LEU A 1 202 ? -8.844 23.406 25.672 1 98.56 202 LEU A C 1
ATOM 1633 O O . LEU A 1 202 ? -9.016 23.578 26.875 1 98.56 202 LEU A O 1
ATOM 1637 N N . LYS A 1 203 ? -7.891 23.984 25.062 1 97.69 203 LYS A N 1
ATOM 1638 C CA . LYS A 1 203 ? -6.891 24.828 25.703 1 97.69 203 LYS A CA 1
ATOM 1639 C C . LYS A 1 203 ? -7.516 26.109 26.25 1 97.69 203 LYS A C 1
ATOM 1641 O O . LYS A 1 203 ? -7.246 26.5 27.391 1 97.69 203 LYS A O 1
ATOM 1646 N N . LYS A 1 204 ? -8.305 26.75 25.422 1 98.06 204 LYS A N 1
ATOM 1647 C CA . LYS A 1 204 ? -8.953 28.016 25.797 1 98.06 204 LYS A CA 1
ATOM 1648 C C . LYS A 1 204 ? -9.828 27.828 27.047 1 98.06 204 LYS A C 1
ATOM 1650 O O . LYS A 1 204 ? -9.727 28.609 28 1 98.06 204 LYS A O 1
ATOM 1655 N N . GLU A 1 205 ? -10.633 26.812 27.031 1 98.38 205 GLU A N 1
ATOM 1656 C CA . GLU A 1 205 ? -11.578 26.594 28.109 1 98.38 205 GLU A CA 1
ATOM 1657 C C . GLU A 1 205 ? -10.859 26.125 29.375 1 98.38 205 GLU A C 1
ATOM 1659 O O . GLU A 1 205 ? -11.297 26.438 30.484 1 98.38 205 GLU A O 1
ATOM 1664 N N . ALA A 1 206 ? -9.758 25.422 29.25 1 98.31 206 ALA A N 1
ATOM 1665 C CA . ALA A 1 206 ? -8.984 24.984 30.406 1 98.31 206 ALA A CA 1
ATOM 1666 C C . ALA A 1 206 ? -8.445 26.172 31.188 1 98.31 206 ALA A C 1
ATOM 1668 O O . ALA A 1 206 ? -8.383 26.141 32.406 1 98.31 206 ALA A O 1
ATOM 1669 N N . GLN A 1 207 ? -8.102 27.25 30.531 1 97.5 207 GLN A N 1
ATOM 1670 C CA . GLN A 1 207 ? -7.488 28.422 31.156 1 97.5 207 GLN A CA 1
ATOM 1671 C C . GLN A 1 207 ? -8.461 29.125 32.094 1 97.5 207 GLN A C 1
ATOM 1673 O O . GLN A 1 207 ? -8.039 29.781 33.031 1 97.5 207 GLN A O 1
ATOM 1678 N N . VAL A 1 208 ? -9.742 28.938 31.906 1 97.38 208 VAL A N 1
ATOM 1679 C CA . VAL A 1 208 ? -10.711 29.703 32.688 1 97.38 208 VAL A CA 1
ATOM 1680 C C . VAL A 1 208 ? -11.508 28.766 33.594 1 97.38 208 VAL A C 1
ATOM 1682 O O . VAL A 1 208 ? -12.43 29.188 34.281 1 97.38 208 VAL A O 1
ATOM 1685 N N . PHE A 1 209 ? -11.203 27.484 33.469 1 97.62 209 PHE A N 1
ATOM 1686 C CA . PHE A 1 209 ? -11.93 26.547 34.312 1 97.62 209 PHE A CA 1
ATOM 1687 C C . PHE A 1 209 ? -11.523 26.688 35.781 1 97.62 209 PHE A C 1
ATOM 1689 O O . PHE A 1 209 ? -10.375 26.391 36.125 1 97.62 209 PHE A O 1
ATOM 1696 N N . GLU A 1 210 ? -12.359 26.984 36.625 1 96.69 210 GLU A N 1
ATOM 1697 C CA . GLU A 1 210 ? -12.086 27.438 38 1 96.69 210 GLU A CA 1
ATOM 1698 C C . GLU A 1 210 ? -11.523 26.312 38.844 1 96.69 210 GLU A C 1
ATOM 1700 O O . GLU A 1 210 ? -10.703 26.547 39.719 1 96.69 210 GLU A O 1
ATOM 1705 N N . ILE A 1 211 ? -11.945 25.125 38.594 1 96.44 211 ILE A N 1
ATOM 1706 C CA . ILE A 1 211 ? -11.578 24 39.438 1 96.44 211 ILE A CA 1
ATOM 1707 C C . ILE A 1 211 ? -10.117 23.609 39.156 1 96.44 211 ILE A C 1
ATOM 1709 O O . ILE A 1 211 ? -9.484 22.969 40 1 96.44 211 ILE A O 1
ATOM 1713 N N . PHE A 1 212 ? -9.562 23.922 38 1 97.94 212 PHE A N 1
ATOM 1714 C CA . PHE A 1 212 ? -8.203 23.562 37.625 1 97.94 212 PHE A CA 1
ATOM 1715 C C . PHE A 1 212 ? -7.184 24.422 38.344 1 97.94 212 PHE A C 1
ATOM 1717 O O . PHE A 1 212 ? -7.387 25.625 38.531 1 97.94 212 PHE A O 1
ATOM 1724 N N . SER A 1 213 ? -6.137 23.781 38.938 1 97.69 213 SER A N 1
ATOM 1725 C CA . SER A 1 213 ? -4.945 24.516 39.344 1 97.69 213 SER A CA 1
ATOM 1726 C C . SER A 1 213 ? -4.215 25.109 38.156 1 97.69 213 SER A C 1
ATOM 1728 O O . SER A 1 213 ? -4.566 24.828 37 1 97.69 213 SER A O 1
ATOM 1730 N N . GLU A 1 214 ? -3.227 25.938 38.406 1 96.12 214 GLU A N 1
ATOM 1731 C CA . GLU A 1 214 ? -2.436 26.531 37.312 1 96.12 214 GLU A CA 1
ATOM 1732 C C . GLU A 1 214 ? -1.759 25.453 36.469 1 96.12 214 GLU A C 1
ATOM 1734 O O . GLU A 1 214 ? -1.682 25.562 35.25 1 96.12 214 GLU A O 1
ATOM 1739 N N . GLU A 1 215 ? -1.283 24.453 37.062 1 95.56 215 GLU A N 1
ATOM 1740 C CA . GLU A 1 215 ? -0.639 23.328 36.375 1 95.56 215 GLU A CA 1
ATOM 1741 C C . GLU A 1 215 ? -1.635 22.562 35.531 1 95.56 215 GLU A C 1
ATOM 1743 O O . GLU A 1 215 ? -1.315 22.188 34.406 1 95.56 215 GLU A O 1
ATOM 1748 N N . GLU A 1 216 ? -2.803 22.391 36.062 1 97.31 216 GLU A N 1
ATOM 1749 C CA . GLU A 1 216 ? -3.846 21.656 35.375 1 97.31 216 GLU A CA 1
ATOM 1750 C C . GLU A 1 216 ? -4.355 22.422 34.156 1 97.31 216 GLU A C 1
ATOM 1752 O O . GLU A 1 216 ? -4.805 21.828 33.188 1 97.31 216 GLU A O 1
ATOM 1757 N N . LYS A 1 217 ? -4.238 23.781 34.219 1 97.5 217 LYS A N 1
ATOM 1758 C CA . LYS A 1 217 ? -4.668 24.641 33.125 1 97.5 217 LYS A CA 1
ATOM 1759 C C . LYS A 1 217 ? -3.699 24.547 31.938 1 97.5 217 LYS A C 1
ATOM 1761 O O . LYS A 1 217 ? -4.066 24.844 30.812 1 97.5 217 LYS A O 1
ATOM 1766 N N . ASP A 1 218 ? -2.502 24.125 32.188 1 96.06 218 ASP A N 1
ATOM 1767 C CA . ASP A 1 218 ? -1.465 24.094 31.141 1 96.06 218 ASP A CA 1
ATOM 1768 C C . ASP A 1 218 ? -1.491 22.781 30.375 1 96.06 218 ASP A C 1
ATOM 1770 O O . ASP A 1 218 ? -0.504 22.047 30.359 1 96.06 218 ASP A O 1
ATOM 1774 N N . ILE A 1 219 ? -2.564 22.531 29.672 1 97.25 219 ILE A N 1
ATOM 1775 C CA . ILE A 1 219 ? -2.719 21.344 28.844 1 97.25 219 ILE A CA 1
ATOM 1776 C C . ILE A 1 219 ? -1.812 21.453 27.609 1 97.25 219 ILE A C 1
ATOM 1778 O O . ILE A 1 219 ? -1.791 22.484 26.938 1 97.25 219 ILE A O 1
ATOM 1782 N N . THR A 1 220 ? -1.019 20.453 27.328 1 96.12 220 THR A N 1
ATOM 1783 C CA . THR A 1 220 ? -0.167 20.422 26.141 1 96.12 220 THR A CA 1
ATOM 1784 C C . THR A 1 220 ? -0.796 19.562 25.047 1 96.12 220 THR A C 1
ATOM 1786 O O . THR A 1 220 ? -1 18.359 25.234 1 96.12 220 THR A O 1
ATOM 1789 N N . ILE A 1 221 ? -1.162 20.203 23.953 1 96.44 221 ILE A N 1
ATOM 1790 C CA . ILE A 1 221 ? -1.604 19.453 22.781 1 96.44 221 ILE A CA 1
ATOM 1791 C C . ILE A 1 221 ? -0.394 18.844 22.062 1 96.44 221 ILE A C 1
ATOM 1793 O O . ILE A 1 221 ? 0.481 19.578 21.594 1 96.44 221 ILE A O 1
ATOM 1797 N N . VAL A 1 222 ? -0.299 17.562 21.969 1 96.19 222 VAL A N 1
ATOM 1798 C CA . VAL A 1 222 ? 0.806 16.906 21.281 1 96.19 222 VAL A CA 1
ATOM 1799 C C . VAL A 1 222 ? 0.549 16.922 19.766 1 96.19 222 VAL A C 1
ATOM 1801 O O . VAL A 1 222 ? 1.423 17.312 18.984 1 96.19 222 VAL A O 1
ATOM 1804 N N . MET A 1 223 ? -0.692 16.5 19.375 1 95.69 223 MET A N 1
ATOM 1805 C CA . MET A 1 223 ? -1.062 16.531 17.953 1 95.69 223 MET A CA 1
ATOM 1806 C C . MET A 1 223 ? -2.566 16.344 17.781 1 95.69 223 MET A C 1
ATOM 1808 O O . MET A 1 223 ? -3.238 15.828 18.672 1 95.69 223 MET A O 1
ATOM 1812 N N . SER A 1 224 ? -3.15 16.859 16.781 1 96.88 224 SER A N 1
ATOM 1813 C CA . SER A 1 224 ? -4.52 16.703 16.312 1 96.88 224 SER A CA 1
ATOM 1814 C C . SER A 1 224 ? -4.555 16.156 14.875 1 96.88 224 SER A C 1
ATOM 1816 O O . SER A 1 224 ? -4.098 16.828 13.945 1 96.88 224 SER A O 1
ATOM 1818 N N . ILE A 1 225 ? -5.109 14.969 14.75 1 97.31 225 ILE A N 1
ATOM 1819 C CA . ILE A 1 225 ? -4.988 14.375 13.422 1 97.31 225 ILE A CA 1
ATOM 1820 C C . ILE A 1 225 ? -6.016 13.258 13.258 1 97.31 225 ILE A C 1
ATOM 1822 O O . ILE A 1 225 ? -6.371 12.586 14.227 1 97.31 225 ILE A O 1
ATOM 1826 N N . LEU A 1 226 ? -6.496 13.094 12.055 1 98.19 226 LEU A N 1
ATOM 1827 C CA . LEU A 1 226 ? -7.367 11.969 11.742 1 98.19 226 LEU A CA 1
ATOM 1828 C C . LEU A 1 226 ? -6.625 10.641 11.914 1 98.19 226 LEU A C 1
ATOM 1830 O O . LEU A 1 226 ? -5.395 10.617 11.969 1 98.19 226 LEU A O 1
ATOM 1834 N N . SER A 1 227 ? -7.336 9.523 12.07 1 98.62 227 SER A N 1
ATOM 1835 C CA . SER A 1 227 ? -6.773 8.18 12.047 1 98.62 227 SER A CA 1
ATOM 1836 C C . SER A 1 227 ? -7.129 7.461 10.742 1 98.62 227 SER A C 1
ATOM 1838 O O . SER A 1 227 ? -8.281 7.492 10.305 1 98.62 227 SER A O 1
ATOM 1840 N N . ASN A 1 228 ? -6.16 6.836 10.117 1 98.56 228 ASN A N 1
ATOM 1841 C CA . ASN A 1 228 ? -6.426 5.98 8.961 1 98.56 228 ASN A CA 1
ATOM 1842 C C . ASN A 1 228 ? -6.863 4.582 9.391 1 98.56 228 ASN A C 1
ATOM 1844 O O . ASN A 1 228 ? -7.176 3.742 8.547 1 98.56 228 ASN A O 1
ATOM 1848 N N . TYR A 1 229 ? -6.812 4.34 10.688 1 98.56 229 TYR A N 1
ATOM 1849 C CA . TYR A 1 229 ? -7.41 3.111 11.195 1 98.56 229 TYR A CA 1
ATOM 1850 C C . TYR A 1 229 ? -8.906 3.297 11.453 1 98.56 229 TYR A C 1
ATOM 1852 O O . TYR A 1 229 ? -9.297 3.83 12.492 1 98.56 229 TYR A O 1
ATOM 1860 N N . VAL A 1 230 ? -9.688 2.775 10.57 1 98 230 VAL A N 1
ATOM 1861 C CA . VAL A 1 230 ? -11.133 2.969 10.609 1 98 230 VAL A CA 1
ATOM 1862 C C . VAL A 1 230 ? -11.836 1.613 10.625 1 98 230 VAL A C 1
ATOM 1864 O O . VAL A 1 230 ? -12.602 1.295 9.711 1 98 230 VAL A O 1
ATOM 1867 N N . PRO A 1 231 ? -11.68 0.871 11.688 1 97.88 231 PRO A N 1
ATOM 1868 C CA . PRO A 1 231 ? -12.234 -0.484 11.734 1 97.88 231 PRO A CA 1
ATOM 1869 C C . PRO A 1 231 ? -13.758 -0.501 11.617 1 97.88 231 PRO A C 1
ATOM 1871 O O . PRO A 1 231 ? -14.344 -1.538 11.289 1 97.88 231 PRO A O 1
ATOM 1874 N N . ASN A 1 232 ? -14.406 0.691 11.859 1 97.56 232 ASN A N 1
ATOM 1875 C CA . ASN A 1 232 ? -15.859 0.747 11.773 1 97.56 232 ASN A CA 1
ATOM 1876 C C . ASN A 1 232 ? -16.328 1.253 10.414 1 97.56 232 ASN A C 1
ATOM 1878 O O . ASN A 1 232 ? -17.531 1.36 10.164 1 97.56 232 ASN A O 1
ATOM 1882 N N . CYS A 1 233 ? -15.5 1.664 9.586 1 98.56 233 CYS A N 1
ATOM 1883 C CA . CYS A 1 233 ? -15.828 1.9 8.18 1 98.56 233 CYS A CA 1
ATOM 1884 C C . CYS A 1 233 ? -15.664 0.624 7.363 1 98.56 233 CYS A C 1
ATOM 1886 O O . CYS A 1 233 ? -14.68 0.465 6.641 1 98.56 233 CYS A O 1
ATOM 1888 N N . LEU A 1 234 ? -16.594 -0.238 7.395 1 98.75 234 LEU A N 1
ATOM 1889 C CA . LEU A 1 234 ? -16.453 -1.664 7.129 1 98.75 234 LEU A CA 1
ATOM 1890 C C . LEU A 1 234 ? -17.469 -2.137 6.098 1 98.75 234 LEU A C 1
ATOM 1892 O O . LEU A 1 234 ? -18.641 -1.751 6.156 1 98.75 234 LEU A O 1
ATOM 1896 N N . VAL A 1 235 ? -17 -2.93 5.148 1 98.94 235 VAL A N 1
ATOM 1897 C CA . VAL A 1 235 ? -17.859 -3.527 4.133 1 98.94 235 VAL A CA 1
ATOM 1898 C C . VAL A 1 235 ? -17.594 -5.031 4.055 1 98.94 235 VAL A C 1
ATOM 1900 O O . VAL A 1 235 ? -16.453 -5.477 4.188 1 98.94 235 VAL A O 1
ATOM 1903 N N . ARG A 1 236 ? -18.609 -5.832 3.893 1 98.88 236 ARG A N 1
ATOM 1904 C CA . ARG A 1 236 ? -18.531 -7.273 3.701 1 98.88 236 ARG A CA 1
ATOM 1905 C C . ARG A 1 236 ? -18.781 -7.648 2.244 1 98.88 236 ARG A C 1
ATOM 1907 O O . ARG A 1 236 ? -19.672 -7.094 1.6 1 98.88 236 ARG A O 1
ATOM 1914 N N . ALA A 1 237 ? -17.969 -8.422 1.637 1 98.94 237 ALA A N 1
ATOM 1915 C CA . ALA A 1 237 ? -18.141 -9.055 0.332 1 98.94 237 ALA A CA 1
ATOM 1916 C C . ALA A 1 237 ? -18.125 -10.57 0.448 1 98.94 237 ALA A C 1
ATOM 1918 O O . ALA A 1 237 ? -17.344 -11.133 1.22 1 98.94 237 ALA A O 1
ATOM 1919 N N . GLU A 1 238 ? -18.984 -11.273 -0.327 1 98.94 238 GLU A N 1
ATOM 1920 C CA . GLU A 1 238 ? -19.047 -12.727 -0.217 1 98.94 238 GLU A CA 1
ATOM 1921 C C . GLU A 1 238 ? -19.547 -13.359 -1.514 1 98.94 238 GLU A C 1
ATOM 1923 O O . GLU A 1 238 ? -20.203 -12.695 -2.318 1 98.94 238 GLU A O 1
ATOM 1928 N N . VAL A 1 239 ? -19.188 -14.562 -1.733 1 98.88 239 VAL A N 1
ATOM 1929 C CA . VAL A 1 239 ? -19.734 -15.445 -2.762 1 98.88 239 VAL A CA 1
ATOM 1930 C C . VAL A 1 239 ? -20.078 -16.797 -2.154 1 98.88 239 VAL A C 1
ATOM 1932 O O . VAL A 1 239 ? -19.516 -17.188 -1.132 1 98.88 239 VAL A O 1
ATOM 1935 N N . SER A 1 240 ? -21.031 -17.469 -2.701 1 98.75 240 SER A N 1
ATOM 1936 C CA . SER A 1 240 ? -21.391 -18.812 -2.256 1 98.75 240 SER A CA 1
ATOM 1937 C C . SER A 1 240 ? -22.078 -19.609 -3.363 1 98.75 240 SER A C 1
ATOM 1939 O O . SER A 1 240 ? -22.719 -19.016 -4.238 1 98.75 240 SER A O 1
ATOM 1941 N N . CYS A 1 241 ? -21.953 -20.844 -3.342 1 98.62 241 CYS A N 1
ATOM 1942 C CA . CYS A 1 241 ? -22.656 -21.766 -4.234 1 98.62 241 CYS A CA 1
ATOM 1943 C C . CYS A 1 241 ? -22.594 -23.188 -3.705 1 98.62 241 CYS A C 1
ATOM 1945 O O . CYS A 1 241 ? -21.859 -23.469 -2.752 1 98.62 241 CYS A O 1
ATOM 1947 N N . LYS A 1 242 ? -23.422 -24.078 -4.25 1 98.44 242 LYS A N 1
ATOM 1948 C CA . LYS A 1 242 ? -23.266 -25.5 -3.932 1 98.44 242 LYS A CA 1
ATOM 1949 C C . LYS A 1 242 ? -21.891 -26 -4.348 1 98.44 242 LYS A C 1
ATOM 1951 O O . LYS A 1 242 ? -21.359 -25.609 -5.391 1 98.44 242 LYS A O 1
ATOM 1956 N N . VAL A 1 243 ? -21.297 -26.891 -3.605 1 98.56 243 VAL A N 1
ATOM 1957 C CA . VAL A 1 243 ? -19.969 -27.422 -3.857 1 98.56 243 VAL A CA 1
ATOM 1958 C C . VAL A 1 243 ? -19.891 -28.031 -5.254 1 98.56 243 VAL A C 1
ATOM 1960 O O . VAL A 1 243 ? -18.906 -27.844 -5.973 1 98.56 243 VAL A O 1
ATOM 1963 N N . GLU A 1 244 ? -20.938 -28.656 -5.703 1 97.62 244 GLU A N 1
ATOM 1964 C CA . GLU A 1 244 ? -20.969 -29.312 -7.004 1 97.62 244 GLU A CA 1
ATOM 1965 C C . GLU A 1 244 ? -20.844 -28.297 -8.141 1 97.62 244 GLU A C 1
ATOM 1967 O O . GLU A 1 244 ? -20.344 -28.625 -9.219 1 97.62 244 GLU A O 1
ATOM 1972 N N . GLU A 1 245 ? -21.219 -27.078 -7.863 1 97.69 245 GLU A N 1
ATOM 1973 C CA . GLU A 1 245 ? -21.234 -26.031 -8.883 1 97.69 245 GLU A CA 1
ATOM 1974 C C . GLU A 1 245 ? -19.844 -25.469 -9.125 1 97.69 245 GLU A C 1
ATOM 1976 O O . GLU A 1 245 ? -19.609 -24.766 -10.109 1 97.69 245 GLU A O 1
ATOM 1981 N N . LEU A 1 246 ? -18.938 -25.891 -8.273 1 97.62 246 LEU A N 1
ATOM 1982 C CA . LEU A 1 246 ? -17.562 -25.422 -8.422 1 97.62 246 LEU A CA 1
ATOM 1983 C C . LEU A 1 246 ? -16.859 -26.125 -9.578 1 97.62 246 LEU A C 1
ATOM 1985 O O . LEU A 1 246 ? -15.766 -25.734 -9.984 1 97.62 246 LEU A O 1
ATOM 1989 N N . ARG A 1 247 ? -17.438 -27.078 -10.164 1 94.81 247 ARG A N 1
ATOM 1990 C CA . ARG A 1 247 ? -16.844 -27.906 -11.211 1 94.81 247 ARG A CA 1
ATOM 1991 C C . ARG A 1 247 ? -16.484 -27.078 -12.43 1 94.81 247 ARG A C 1
ATOM 1993 O O . ARG A 1 247 ? -17.25 -26.203 -12.852 1 94.81 247 ARG A O 1
ATOM 2000 N N . GLU A 1 248 ? -15.336 -27.203 -12.828 1 91.5 248 GLU A N 1
ATOM 2001 C CA . GLU A 1 248 ? -14.812 -26.703 -14.086 1 91.5 248 GLU A CA 1
ATOM 2002 C C . GLU A 1 248 ? -13.836 -27.688 -14.719 1 91.5 248 GLU A C 1
ATOM 2004 O O . GLU A 1 248 ? -13.539 -28.734 -14.133 1 91.5 248 GLU A O 1
ATOM 2009 N N . LYS A 1 249 ? -13.398 -27.406 -15.945 1 86.06 249 LYS A N 1
ATOM 2010 C CA . LYS A 1 249 ? -12.453 -28.281 -16.641 1 86.06 249 LYS A CA 1
ATOM 2011 C C . LYS A 1 249 ? -11.203 -28.5 -15.781 1 86.06 249 LYS A C 1
ATOM 2013 O O . LYS A 1 249 ? -10.656 -29.609 -15.75 1 86.06 249 LYS A O 1
ATOM 2018 N N . THR A 1 250 ? -10.781 -27.438 -15.086 1 84.62 250 THR A N 1
ATOM 2019 C CA . THR A 1 250 ? -9.562 -27.516 -14.273 1 84.62 250 THR A CA 1
ATOM 2020 C C . THR A 1 250 ? -9.891 -27.953 -12.852 1 84.62 250 THR A C 1
ATOM 2022 O O . THR A 1 250 ? -9 -28.078 -12.016 1 84.62 250 THR A O 1
ATOM 2025 N N . ILE A 1 251 ? -11.172 -28.125 -12.523 1 91.81 251 ILE A N 1
ATOM 2026 C CA . ILE A 1 251 ? -11.656 -28.594 -11.234 1 91.81 251 ILE A CA 1
ATOM 2027 C C . ILE A 1 251 ? -12.531 -29.828 -11.438 1 91.81 251 ILE A C 1
ATOM 2029 O O . ILE A 1 251 ? -13.766 -29.75 -11.398 1 91.81 251 ILE A O 1
ATOM 2033 N N . GLU A 1 252 ? -11.961 -30.938 -11.539 1 90.94 252 GLU A N 1
ATOM 2034 C CA . GLU A 1 252 ? -12.664 -32.188 -11.852 1 90.94 252 GLU A CA 1
ATOM 2035 C C . GLU A 1 252 ? -13.453 -32.688 -10.648 1 90.94 252 GLU A C 1
ATOM 2037 O O . GLU A 1 252 ? -14.562 -33.219 -10.797 1 90.94 252 GLU A O 1
ATOM 2042 N N . ASN A 1 253 ? -12.891 -32.5 -9.516 1 95.25 253 ASN A N 1
ATOM 2043 C CA . ASN A 1 253 ? -13.531 -32.875 -8.266 1 95.25 253 ASN A CA 1
ATOM 2044 C C . ASN A 1 253 ? -13.844 -31.656 -7.395 1 95.25 253 ASN A C 1
ATOM 2046 O O . ASN A 1 253 ? -13.016 -31.25 -6.578 1 95.25 253 ASN A O 1
ATOM 2050 N N . PRO A 1 254 ? -15.062 -31.172 -7.457 1 96.81 254 PRO A N 1
ATOM 2051 C CA . PRO A 1 254 ? -15.414 -29.938 -6.75 1 96.81 254 PRO A CA 1
ATOM 2052 C C . PRO A 1 254 ? -15.273 -30.062 -5.234 1 96.81 254 PRO A C 1
ATOM 2054 O O . PRO A 1 254 ? -14.922 -29.094 -4.555 1 96.81 254 PRO A O 1
ATOM 2057 N N . GLN A 1 255 ? -15.57 -31.234 -4.73 1 97.06 255 GLN A N 1
ATOM 2058 C CA . GLN A 1 255 ? -15.469 -31.453 -3.291 1 97.06 255 GLN A CA 1
ATOM 2059 C C . GLN A 1 255 ? -14.023 -31.312 -2.82 1 97.06 255 GLN A C 1
ATOM 2061 O O . GLN A 1 255 ? -13.742 -30.625 -1.84 1 97.06 255 GLN A O 1
ATOM 2066 N N . GLU A 1 256 ? -13.172 -31.984 -3.469 1 95.19 256 GLU A N 1
ATOM 2067 C CA . GLU A 1 256 ? -11.75 -31.922 -3.141 1 95.19 256 GLU A CA 1
ATOM 2068 C C . GLU A 1 256 ? -11.219 -30.5 -3.279 1 95.19 256 GLU A C 1
ATOM 2070 O O . GLU A 1 256 ? -10.438 -30.031 -2.445 1 95.19 256 GLU A O 1
ATOM 2075 N N . PHE A 1 257 ? -11.617 -29.828 -4.328 1 96.12 257 PHE A N 1
ATOM 2076 C CA . PHE A 1 257 ? -11.211 -28.453 -4.551 1 96.12 257 PHE A CA 1
ATOM 2077 C C . PHE A 1 257 ? -11.656 -27.562 -3.389 1 96.12 257 PHE A C 1
ATOM 2079 O O . PHE A 1 257 ? -10.852 -26.812 -2.84 1 96.12 257 PHE A O 1
ATOM 2086 N N . ALA A 1 258 ? -12.938 -27.656 -3.012 1 98.06 258 ALA A N 1
ATOM 2087 C CA . ALA A 1 258 ? -13.492 -26.812 -1.946 1 98.06 258 ALA A CA 1
ATOM 2088 C C . ALA A 1 258 ? -12.766 -27.062 -0.626 1 98.06 258 ALA A C 1
ATOM 2090 O O . ALA A 1 258 ? -12.453 -26.109 0.102 1 98.06 258 ALA A O 1
ATOM 2091 N N . GLU A 1 259 ? -12.516 -28.312 -0.35 1 97.06 259 GLU A N 1
ATOM 2092 C CA . GLU A 1 259 ? -11.852 -28.656 0.9 1 97.06 259 GLU A CA 1
ATOM 2093 C C . GLU A 1 259 ? -10.422 -28.125 0.936 1 97.06 259 GLU A C 1
ATOM 2095 O O . GLU A 1 259 ? -9.984 -27.578 1.952 1 97.06 259 GLU A O 1
ATOM 2100 N N . LYS A 1 260 ? -9.734 -28.234 -0.117 1 95.44 260 LYS A N 1
ATOM 2101 C CA . LYS A 1 260 ? -8.367 -27.734 -0.203 1 95.44 260 LYS A CA 1
ATOM 2102 C C . LYS A 1 260 ? -8.336 -26.203 -0.13 1 95.44 260 LYS A C 1
ATOM 2104 O O . LYS A 1 260 ? -7.43 -25.625 0.47 1 95.44 260 LYS A O 1
ATOM 2109 N N . PHE A 1 261 ? -9.312 -25.609 -0.772 1 97.69 261 PHE A N 1
ATOM 2110 C CA . PHE A 1 261 ? -9.453 -24.172 -0.732 1 97.69 261 PHE A CA 1
ATOM 2111 C C . PHE A 1 261 ? -9.633 -23.688 0.701 1 97.69 261 PHE A C 1
ATOM 2113 O O . PHE A 1 261 ? -8.938 -22.766 1.145 1 97.69 261 PHE A O 1
ATOM 2120 N N . VAL A 1 262 ? -10.516 -24.297 1.411 1 98.5 262 VAL A N 1
ATOM 2121 C CA . VAL A 1 262 ? -10.789 -23.938 2.797 1 98.5 262 VAL A CA 1
ATOM 2122 C C . VAL A 1 262 ? -9.547 -24.172 3.652 1 98.5 262 VAL A C 1
ATOM 2124 O O . VAL A 1 262 ? -9.234 -23.359 4.535 1 98.5 262 VAL A O 1
ATOM 2127 N N . GLN A 1 263 ? -8.859 -25.234 3.395 1 97.81 263 GLN A N 1
ATOM 2128 C CA . GLN A 1 263 ? -7.629 -25.531 4.117 1 97.81 263 GLN A CA 1
ATOM 2129 C C . GLN A 1 263 ? -6.57 -24.469 3.861 1 97.81 263 GLN A C 1
ATOM 2131 O O . GLN A 1 263 ? -5.855 -24.062 4.781 1 97.81 263 GLN A O 1
ATOM 2136 N N . ALA A 1 264 ? -6.43 -24.062 2.615 1 98.31 264 ALA A N 1
ATOM 2137 C CA . ALA A 1 264 ? -5.477 -23.016 2.266 1 98.31 264 ALA A CA 1
ATOM 2138 C C . ALA A 1 264 ? -5.801 -21.719 2.996 1 98.31 264 ALA A C 1
ATOM 2140 O O . ALA A 1 264 ? -4.898 -21.016 3.471 1 98.31 264 ALA A O 1
ATOM 2141 N N . VAL A 1 265 ? -7.094 -21.375 3.104 1 98.81 265 VAL A N 1
ATOM 2142 C CA . VAL A 1 265 ? -7.516 -20.172 3.822 1 98.81 265 VAL A CA 1
ATOM 2143 C C . VAL A 1 265 ? -7.203 -20.328 5.309 1 98.81 265 VAL A C 1
ATOM 2145 O O . VAL A 1 265 ? -6.734 -19.391 5.949 1 98.81 265 VAL A O 1
ATOM 2148 N N . ARG A 1 266 ? -7.453 -21.484 5.855 1 98.62 266 ARG A N 1
ATOM 2149 C CA . ARG A 1 266 ? -7.152 -21.75 7.258 1 98.62 266 ARG A CA 1
ATOM 2150 C C . ARG A 1 266 ? -5.664 -21.578 7.543 1 98.62 266 ARG A C 1
ATOM 2152 O O . ARG A 1 266 ? -5.289 -21.016 8.578 1 98.62 266 ARG A O 1
ATOM 2159 N N . ILE A 1 267 ? -4.852 -22.031 6.664 1 98.69 267 ILE A N 1
ATOM 2160 C CA . ILE A 1 267 ? -3.412 -21.875 6.816 1 98.69 267 ILE A CA 1
ATOM 2161 C C . ILE A 1 267 ? -3.057 -20.391 6.824 1 98.69 267 ILE A C 1
ATOM 2163 O O . ILE A 1 267 ? -2.252 -19.938 7.645 1 98.69 267 ILE A O 1
ATOM 2167 N N . ALA A 1 268 ? -3.639 -19.594 5.938 1 98.81 268 ALA A N 1
ATOM 2168 C CA . ALA A 1 268 ? -3.408 -18.141 5.926 1 98.81 268 ALA A CA 1
ATOM 2169 C C . ALA A 1 268 ? -3.883 -17.5 7.23 1 98.81 268 ALA A C 1
ATOM 2171 O O . ALA A 1 268 ? -3.32 -16.5 7.676 1 98.81 268 ALA A O 1
ATOM 2172 N N . GLU A 1 269 ? -4.922 -18.047 7.828 1 98.69 269 GLU A N 1
ATOM 2173 C CA . GLU A 1 269 ? -5.461 -17.5 9.07 1 98.69 269 GLU A CA 1
ATOM 2174 C C . GLU A 1 269 ? -4.496 -17.719 10.234 1 98.69 269 GLU A C 1
ATOM 2176 O O . GLU A 1 269 ? -4.418 -16.891 11.148 1 98.69 269 GLU A O 1
ATOM 2181 N N . ILE A 1 270 ? -3.711 -18.828 10.164 1 98.19 270 ILE A N 1
ATOM 2182 C CA . ILE A 1 270 ? -2.979 -19.188 11.375 1 98.19 270 ILE A CA 1
ATOM 2183 C C . ILE A 1 270 ? -1.486 -18.953 11.164 1 98.19 270 ILE A C 1
ATOM 2185 O O . ILE A 1 270 ? -0.708 -18.984 12.125 1 98.19 270 ILE A O 1
ATOM 2189 N N . GLU A 1 271 ? -1.025 -18.75 9.922 1 98.12 271 GLU A N 1
ATOM 2190 C CA . GLU A 1 271 ? 0.388 -18.609 9.586 1 98.12 271 GLU A CA 1
ATOM 2191 C C . GLU A 1 271 ? 0.68 -17.234 9 1 98.12 271 GLU A C 1
ATOM 2193 O O . GLU A 1 271 ? 0.467 -17 7.805 1 98.12 271 GLU A O 1
ATOM 2198 N N . PRO A 1 272 ? 1.317 -16.328 9.797 1 98.19 272 PRO A N 1
ATOM 2199 C CA . PRO A 1 272 ? 1.561 -14.961 9.32 1 98.19 272 PRO A CA 1
ATOM 2200 C C . PRO A 1 272 ? 2.389 -14.922 8.039 1 98.19 272 PRO A C 1
ATOM 2202 O O . PRO A 1 272 ? 2.141 -14.086 7.168 1 98.19 272 PRO A O 1
ATOM 2205 N N . TYR A 1 273 ? 3.377 -15.82 7.891 1 98.5 273 TYR A N 1
ATOM 2206 C CA . TYR A 1 273 ? 4.184 -15.852 6.676 1 98.5 273 TYR A CA 1
ATOM 2207 C C . TYR A 1 273 ? 3.312 -16.094 5.449 1 98.5 273 TYR A C 1
ATOM 2209 O O . TYR A 1 273 ? 3.607 -15.594 4.359 1 98.5 273 TYR A O 1
ATOM 2217 N N . ARG A 1 274 ? 2.246 -16.844 5.621 1 98.69 274 ARG A N 1
ATOM 2218 C CA . ARG A 1 274 ? 1.31 -17.094 4.531 1 98.69 274 ARG A CA 1
ATOM 2219 C C . ARG A 1 274 ? 0.285 -15.969 4.422 1 98.69 274 ARG A C 1
ATOM 2221 O O . ARG A 1 274 ? -0.064 -15.547 3.316 1 98.69 274 ARG A O 1
ATOM 2228 N N . ALA A 1 275 ? -0.183 -15.469 5.559 1 98.88 275 ALA A N 1
ATOM 2229 C CA . ALA A 1 275 ? -1.235 -14.461 5.602 1 98.88 275 ALA A CA 1
ATOM 2230 C C . ALA A 1 275 ? -0.825 -13.211 4.828 1 98.88 275 ALA A C 1
ATOM 2232 O O . ALA A 1 275 ? -1.651 -12.586 4.156 1 98.88 275 ALA A O 1
ATOM 2233 N N . VAL A 1 276 ? 0.438 -12.844 4.922 1 98.88 276 VAL A N 1
ATOM 2234 C CA . VAL A 1 276 ? 0.923 -11.609 4.305 1 98.88 276 VAL A CA 1
ATOM 2235 C C . VAL A 1 276 ? 0.79 -11.703 2.785 1 98.88 276 VAL A C 1
ATOM 2237 O O . VAL A 1 276 ? 0.274 -10.789 2.141 1 98.88 276 VAL A O 1
ATOM 2240 N N . THR A 1 277 ? 1.206 -12.812 2.203 1 98.75 277 THR A N 1
ATOM 2241 C CA . THR A 1 277 ? 1.092 -13 0.761 1 98.75 277 THR A CA 1
ATOM 2242 C C . THR A 1 277 ? -0.372 -13.133 0.348 1 98.75 277 THR A C 1
ATOM 2244 O O . THR A 1 277 ? -0.771 -12.648 -0.71 1 98.75 277 THR A O 1
ATOM 2247 N N . HIS A 1 278 ? -1.138 -13.812 1.177 1 98.81 278 HIS A N 1
ATOM 2248 C CA . HIS A 1 278 ? -2.578 -13.945 0.98 1 98.81 278 HIS A CA 1
ATOM 2249 C C . HIS A 1 278 ? -3.24 -12.57 0.864 1 98.81 278 HIS A C 1
ATOM 2251 O O . HIS A 1 278 ? -3.984 -12.32 -0.086 1 98.81 278 HIS A O 1
ATOM 2257 N N . ASN A 1 279 ? -2.963 -11.695 1.837 1 98.94 279 ASN A N 1
ATOM 2258 C CA . ASN A 1 279 ? -3.543 -10.359 1.87 1 98.94 279 ASN A CA 1
ATOM 2259 C C . ASN A 1 279 ? -2.967 -9.469 0.773 1 98.94 279 ASN A C 1
ATOM 2261 O O . ASN A 1 279 ? -3.664 -8.609 0.236 1 98.94 279 ASN A O 1
ATOM 2265 N N . LYS A 1 280 ? -1.632 -9.688 0.448 1 98.75 280 LYS A N 1
ATOM 2266 C CA . LYS A 1 280 ? -1.048 -8.992 -0.697 1 98.75 280 LYS A CA 1
ATOM 2267 C C . LYS A 1 280 ? -1.854 -9.25 -1.967 1 98.75 280 LYS A C 1
ATOM 2269 O O . LYS A 1 280 ? -2.061 -8.344 -2.773 1 98.75 280 LYS A O 1
ATOM 2274 N N . GLY A 1 281 ? -2.32 -10.461 -2.174 1 98.38 281 GLY A N 1
ATOM 2275 C CA . GLY A 1 281 ? -3.168 -10.797 -3.307 1 98.38 281 GLY A CA 1
ATOM 2276 C C . GLY A 1 281 ? -4.492 -10.055 -3.303 1 98.38 281 GLY A C 1
ATOM 2277 O O . GLY A 1 281 ? -4.965 -9.609 -4.352 1 98.38 281 GLY A O 1
ATOM 2278 N N . ILE A 1 282 ? -5.117 -9.953 -2.121 1 98.88 282 ILE A N 1
ATOM 2279 C CA . ILE A 1 282 ? -6.348 -9.188 -1.968 1 98.88 282 ILE A CA 1
ATOM 2280 C C . ILE A 1 282 ? -6.102 -7.727 -2.359 1 98.88 282 ILE A C 1
ATOM 2282 O O . ILE A 1 282 ? -6.883 -7.141 -3.113 1 98.88 282 ILE A O 1
ATOM 2286 N N . MET A 1 283 ? -4.98 -7.18 -1.952 1 98.88 283 MET A N 1
ATOM 2287 C CA . MET A 1 283 ? -4.676 -5.766 -2.154 1 98.88 283 MET A CA 1
ATOM 2288 C C . MET A 1 283 ? -4.336 -5.484 -3.613 1 98.88 283 MET A C 1
ATOM 2290 O O . MET A 1 283 ? -4.512 -4.363 -4.094 1 98.88 283 MET A O 1
ATOM 2294 N N . ASN A 1 284 ? -3.908 -6.516 -4.41 1 98.62 284 ASN A N 1
ATOM 2295 C CA . ASN A 1 284 ? -3.766 -6.34 -5.852 1 98.62 284 ASN A CA 1
ATOM 2296 C C . ASN A 1 284 ? -5.055 -5.828 -6.484 1 98.62 284 ASN A C 1
ATOM 2298 O O . ASN A 1 284 ? -5.023 -4.918 -7.316 1 98.62 284 ASN A O 1
ATOM 2302 N N . GLY A 1 285 ? -6.148 -6.402 -6.086 1 98.81 285 GLY A N 1
ATOM 2303 C CA . GLY A 1 285 ? -7.441 -5.977 -6.602 1 98.81 285 GLY A CA 1
ATOM 2304 C C . GLY A 1 285 ? -7.898 -4.645 -6.039 1 98.81 285 GLY A C 1
ATOM 2305 O O . GLY A 1 285 ? -8.32 -3.76 -6.785 1 98.81 285 GLY A O 1
ATOM 2306 N N . ILE A 1 286 ? -7.738 -4.504 -4.738 1 98.94 286 ILE A N 1
ATOM 2307 C CA . ILE A 1 286 ? -8.227 -3.318 -4.043 1 98.94 286 ILE A CA 1
ATOM 2308 C C . ILE A 1 286 ? -7.477 -2.084 -4.535 1 98.94 286 ILE A C 1
ATOM 2310 O O . ILE A 1 286 ? -8.086 -1.116 -4.992 1 98.94 286 ILE A O 1
ATOM 2314 N N . ASP A 1 287 ? -6.191 -2.111 -4.516 1 98.81 287 ASP A N 1
ATOM 2315 C CA . ASP A 1 287 ? -5.379 -0.945 -4.848 1 98.81 287 ASP A CA 1
ATOM 2316 C C . ASP A 1 287 ? -5.574 -0.535 -6.305 1 98.81 287 ASP A C 1
ATOM 2318 O O . ASP A 1 287 ? -5.531 0.652 -6.633 1 98.81 287 ASP A O 1
ATOM 2322 N N . ALA A 1 288 ? -5.738 -1.546 -7.168 1 98.81 288 ALA A N 1
ATOM 2323 C CA . ALA A 1 288 ? -5.941 -1.23 -8.578 1 98.81 288 ALA A CA 1
ATOM 2324 C C . ALA A 1 288 ? -7.164 -0.341 -8.773 1 98.81 288 ALA A C 1
ATOM 2326 O O . ALA A 1 288 ? -7.129 0.616 -9.555 1 98.81 288 ALA A O 1
ATOM 2327 N N . VAL A 1 289 ? -8.25 -0.626 -8.07 1 98.88 289 VAL A N 1
ATOM 2328 C CA . VAL A 1 289 ? -9.477 0.153 -8.203 1 98.88 289 VAL A CA 1
ATOM 2329 C C . VAL A 1 289 ? -9.336 1.464 -7.43 1 98.88 289 VAL A C 1
ATOM 2331 O O . VAL A 1 289 ? -9.812 2.51 -7.883 1 98.88 289 VAL A O 1
ATOM 2334 N N . VAL A 1 290 ? -8.672 1.416 -6.285 1 98.62 290 VAL A N 1
ATOM 2335 C CA . VAL A 1 290 ? -8.461 2.605 -5.469 1 98.62 290 VAL A CA 1
ATOM 2336 C C . VAL A 1 290 ? -7.672 3.645 -6.262 1 98.62 290 VAL A C 1
ATOM 2338 O O . VAL A 1 290 ? -8.031 4.824 -6.273 1 98.62 290 VAL A O 1
ATOM 2341 N N . ILE A 1 291 ? -6.652 3.207 -6.977 1 98.44 291 ILE A N 1
ATOM 2342 C CA . ILE A 1 291 ? -5.844 4.105 -7.797 1 98.44 291 ILE A CA 1
ATOM 2343 C C . ILE A 1 291 ? -6.664 4.598 -8.984 1 98.44 291 ILE A C 1
ATOM 2345 O O . ILE A 1 291 ? -6.68 5.793 -9.289 1 98.44 291 ILE A O 1
ATOM 2349 N N . ALA A 1 292 ? -7.422 3.721 -9.602 1 98.5 292 ALA A N 1
ATOM 2350 C CA . ALA A 1 292 ? -8.211 4.074 -10.781 1 98.5 292 ALA A CA 1
ATOM 2351 C C . ALA A 1 292 ? -9.273 5.113 -10.43 1 98.5 292 ALA A C 1
ATOM 2353 O O . ALA A 1 292 ? -9.688 5.898 -11.289 1 98.5 292 ALA A O 1
ATOM 2354 N N . THR A 1 293 ? -9.648 5.141 -9.172 1 98.19 293 THR A N 1
ATOM 2355 C CA . THR A 1 293 ? -10.734 6.031 -8.766 1 98.19 293 THR A CA 1
ATOM 2356 C C . THR A 1 293 ? -10.188 7.227 -7.984 1 98.19 293 THR A C 1
ATOM 2358 O O . THR A 1 293 ? -10.945 7.965 -7.355 1 98.19 293 THR A O 1
ATOM 2361 N N . GLY A 1 294 ? -8.898 7.371 -7.945 1 96.5 294 GLY A N 1
ATOM 2362 C CA . GLY A 1 294 ? -8.25 8.586 -7.465 1 96.5 294 GLY A CA 1
ATOM 2363 C C . GLY A 1 294 ? -8.188 8.672 -5.953 1 96.5 294 GLY A C 1
ATOM 2364 O O . GLY A 1 294 ? -8.117 9.766 -5.391 1 96.5 294 GLY A O 1
ATOM 2365 N N . ASN A 1 295 ? -8.32 7.543 -5.273 1 97.12 295 ASN A N 1
ATOM 2366 C CA . ASN A 1 295 ? -8.242 7.523 -3.814 1 97.12 295 ASN A CA 1
ATOM 2367 C C . ASN A 1 295 ? -6.836 7.199 -3.334 1 97.12 295 ASN A C 1
ATOM 2369 O O . ASN A 1 295 ? -6 6.727 -4.109 1 97.12 295 ASN A O 1
ATOM 2373 N N . ASP A 1 296 ? -6.523 7.496 -2.096 1 96.19 296 ASP A N 1
ATOM 2374 C CA . ASP A 1 296 ? -5.215 7.297 -1.484 1 96.19 296 ASP A CA 1
ATOM 2375 C C . ASP A 1 296 ? -5.008 5.836 -1.086 1 96.19 296 ASP A C 1
ATOM 2377 O O . ASP A 1 296 ? -5.453 5.414 -0.017 1 96.19 296 ASP A O 1
ATOM 2381 N N . PHE A 1 297 ? -4.223 5.102 -1.899 1 98.06 297 PHE A N 1
ATOM 2382 C CA . PHE A 1 297 ? -4.086 3.672 -1.654 1 98.06 297 PHE A CA 1
ATOM 2383 C C . PHE A 1 297 ? -3.23 3.416 -0.419 1 98.06 297 PHE A C 1
ATOM 2385 O O . PHE A 1 297 ? -3.363 2.375 0.228 1 98.06 297 PHE A O 1
ATOM 2392 N N . ARG A 1 298 ? -2.316 4.348 -0.037 1 98.44 298 ARG A N 1
ATOM 2393 C CA . ARG A 1 298 ? -1.521 4.145 1.168 1 98.44 298 ARG A CA 1
ATOM 2394 C C . ARG A 1 298 ? -2.396 4.172 2.416 1 98.44 298 ARG A C 1
ATOM 2396 O O . ARG A 1 298 ? -2.166 3.414 3.359 1 98.44 298 ARG A O 1
ATOM 2403 N N . ALA A 1 299 ? -3.414 5.098 2.402 1 98.12 299 ALA A N 1
ATOM 2404 C CA . ALA A 1 299 ? -4.359 5.152 3.514 1 98.12 299 ALA A CA 1
ATOM 2405 C C . ALA A 1 299 ? -5.148 3.85 3.627 1 98.12 299 ALA A C 1
ATOM 2407 O O . ALA A 1 299 ? -5.324 3.32 4.727 1 98.12 299 ALA A O 1
ATOM 2408 N N . ILE A 1 300 ? -5.57 3.365 2.51 1 98.69 300 ILE A N 1
ATOM 2409 C CA . ILE A 1 300 ? -6.352 2.135 2.484 1 98.69 300 ILE A CA 1
ATOM 2410 C C . ILE A 1 300 ? -5.492 0.966 2.963 1 98.69 300 ILE A C 1
ATOM 2412 O O . ILE A 1 300 ? -5.91 0.193 3.826 1 98.69 300 ILE A O 1
ATOM 2416 N N . GLU A 1 301 ? -4.266 0.817 2.445 1 98.75 301 GLU A N 1
ATOM 2417 C CA . GLU A 1 301 ? -3.365 -0.269 2.816 1 98.75 301 GLU A CA 1
ATOM 2418 C C . GLU A 1 301 ? -3.041 -0.232 4.309 1 98.75 301 GLU A C 1
ATOM 2420 O O . GLU A 1 301 ? -3.055 -1.268 4.977 1 98.75 301 GLU A O 1
ATOM 2425 N N . ALA A 1 302 ? -2.75 0.958 4.789 1 98.75 302 ALA A N 1
ATOM 2426 C CA . ALA A 1 302 ? -2.385 1.062 6.199 1 98.75 302 ALA A CA 1
ATOM 2427 C C . ALA A 1 302 ? -3.525 0.592 7.098 1 98.75 302 ALA A C 1
ATOM 2429 O O . ALA A 1 302 ? -3.307 -0.165 8.047 1 98.75 302 ALA A O 1
ATOM 2430 N N . GLY A 1 303 ? -4.75 1.029 6.801 1 98.75 303 GLY A N 1
ATOM 2431 C CA . GLY A 1 303 ? -5.906 0.623 7.582 1 98.75 303 GLY A CA 1
ATOM 2432 C C . GLY A 1 303 ? -6.215 -0.858 7.461 1 98.75 303 GLY A C 1
ATOM 2433 O O . GLY A 1 303 ? -6.5 -1.521 8.461 1 98.75 303 GLY A O 1
ATOM 2434 N N . VAL A 1 304 ? -6.121 -1.401 6.258 1 98.88 304 VAL A N 1
ATOM 2435 C CA . VAL A 1 304 ? -6.492 -2.785 5.98 1 98.88 304 VAL A CA 1
ATOM 2436 C C . VAL A 1 304 ? -5.508 -3.73 6.664 1 98.88 304 VAL A C 1
ATOM 2438 O O . VAL A 1 304 ? -5.914 -4.703 7.305 1 98.88 304 VAL A O 1
ATOM 2441 N N . HIS A 1 305 ? -4.207 -3.457 6.523 1 98.88 305 HIS A N 1
ATOM 2442 C CA . HIS A 1 305 ? -3.225 -4.359 7.113 1 98.88 305 HIS A CA 1
ATOM 2443 C C . HIS A 1 305 ? -3.246 -4.281 8.633 1 98.88 305 HIS A C 1
ATOM 2445 O O . HIS A 1 305 ? -3.01 -5.281 9.32 1 98.88 305 HIS A O 1
ATOM 2451 N N . ALA A 1 306 ? -3.479 -3.074 9.203 1 98.75 306 ALA A N 1
ATOM 2452 C CA . ALA A 1 306 ? -3.67 -2.986 10.648 1 98.75 306 ALA A CA 1
ATOM 2453 C C . ALA A 1 306 ? -4.871 -3.812 11.094 1 98.75 306 ALA A C 1
ATOM 2455 O O . ALA A 1 306 ? -4.828 -4.473 12.141 1 98.75 306 ALA A O 1
ATOM 2456 N N . TYR A 1 307 ? -5.941 -3.771 10.305 1 98.75 307 TYR A N 1
ATOM 2457 C CA . TYR A 1 307 ? -7.148 -4.535 10.594 1 98.75 307 TYR A CA 1
ATOM 2458 C C . TYR A 1 307 ? -6.859 -6.031 10.602 1 98.75 307 TYR A C 1
ATOM 2460 O O . TYR A 1 307 ? -7.438 -6.777 11.398 1 98.75 307 TYR A O 1
ATOM 2468 N N . ALA A 1 308 ? -5.973 -6.488 9.742 1 98.69 308 ALA A N 1
ATOM 2469 C CA . ALA A 1 308 ? -5.582 -7.895 9.664 1 98.69 308 ALA A CA 1
ATOM 2470 C C . ALA A 1 308 ? -4.887 -8.344 10.945 1 98.69 308 ALA A C 1
ATOM 2472 O O . ALA A 1 308 ? -4.762 -9.539 11.211 1 98.69 308 ALA A O 1
ATOM 2473 N N . SER A 1 309 ? -4.441 -7.418 11.781 1 98 309 SER A N 1
ATOM 2474 C CA . SER A 1 309 ? -3.721 -7.742 13.008 1 98 309 SER A CA 1
ATOM 2475 C C . SER A 1 309 ? -4.535 -7.367 14.242 1 98 309 SER A C 1
ATOM 2477 O O . SER A 1 309 ? -4.004 -7.328 15.359 1 98 309 SER A O 1
ATOM 2479 N N . LYS A 1 310 ? -5.789 -7.008 14.086 1 96.44 310 LYS A N 1
ATOM 2480 C CA . LYS A 1 310 ? -6.613 -6.426 15.141 1 96.44 310 LYS A CA 1
ATOM 2481 C C . LYS A 1 310 ? -6.762 -7.391 16.312 1 96.44 310 LYS A C 1
ATOM 2483 O O . LYS A 1 310 ? -7.023 -6.965 17.438 1 96.44 310 LYS A O 1
ATOM 2488 N N . GLU A 1 311 ? -6.551 -8.711 16.078 1 95.69 311 GLU A N 1
ATOM 2489 C CA . GLU A 1 311 ? -6.742 -9.695 17.141 1 95.69 311 GLU A CA 1
ATOM 2490 C C . GLU A 1 311 ? -5.41 -10.102 17.766 1 95.69 311 GLU A C 1
ATOM 2492 O O . GLU A 1 311 ? -5.328 -11.102 18.484 1 95.69 311 GLU A O 1
ATOM 2497 N N . GLY A 1 312 ? -4.309 -9.414 17.469 1 94 312 GLY A N 1
ATOM 2498 C CA . GLY A 1 312 ? -3.037 -9.641 18.141 1 94 312 GLY A CA 1
ATOM 2499 C C . GLY A 1 312 ? -2.025 -10.367 17.266 1 94 312 GLY A C 1
ATOM 2500 O O . GLY A 1 312 ? -0.837 -10.414 17.594 1 94 312 GLY A O 1
ATOM 2501 N N . LYS A 1 313 ? -2.48 -11.023 16.25 1 95.62 313 LYS A N 1
ATOM 2502 C CA . LYS A 1 313 ? -1.621 -11.695 15.281 1 95.62 313 LYS A CA 1
ATOM 2503 C C . LYS A 1 313 ? -2.059 -11.391 13.852 1 95.62 313 LYS A C 1
ATOM 2505 O O . LYS A 1 313 ? -3.254 -11.352 13.562 1 95.62 313 LYS A O 1
ATOM 2510 N N . TYR A 1 314 ? -1.028 -11.07 13 1 98.44 314 TYR A N 1
ATOM 2511 C CA . TYR A 1 314 ? -1.367 -10.828 11.602 1 98.44 314 TYR A CA 1
ATOM 2512 C C . TYR A 1 314 ? -2.016 -12.062 10.977 1 98.44 314 TYR A C 1
ATOM 2514 O O . TYR A 1 314 ? -1.494 -13.172 11.094 1 98.44 314 TYR A O 1
ATOM 2522 N N . SER A 1 315 ? -3.146 -11.875 10.273 1 98.62 315 SER A N 1
ATOM 2523 C CA . SER A 1 315 ? -3.967 -12.992 9.812 1 98.62 315 SER A CA 1
ATOM 2524 C C . SER A 1 315 ? -4.645 -12.656 8.484 1 98.62 315 SER A C 1
ATOM 2526 O O . SER A 1 315 ? -4.488 -11.555 7.961 1 98.62 315 SER A O 1
ATOM 2528 N N . SER A 1 316 ? -5.309 -13.672 7.977 1 98.75 316 SER A N 1
ATOM 2529 C CA . SER A 1 316 ? -6.031 -13.531 6.719 1 98.75 316 SER A CA 1
ATOM 2530 C C . SER A 1 316 ? -7.184 -12.539 6.848 1 98.75 316 SER A C 1
ATOM 2532 O O . SER A 1 316 ? -7.84 -12.477 7.891 1 98.75 316 SER A O 1
ATOM 2534 N N . LEU A 1 317 ? -7.438 -11.812 5.781 1 98.88 317 LEU A N 1
ATOM 2535 C CA . LEU A 1 317 ? -8.586 -10.922 5.719 1 98.88 317 LEU A CA 1
ATOM 2536 C C . LEU A 1 317 ? -9.828 -11.656 5.23 1 98.88 317 LEU A C 1
ATOM 2538 O O . LEU A 1 317 ? -10.953 -11.227 5.484 1 98.88 317 LEU A O 1
ATOM 2542 N N . SER A 1 318 ? -9.625 -12.719 4.488 1 98.94 318 SER A N 1
ATOM 2543 C CA . SER A 1 318 ? -10.75 -13.477 3.963 1 98.94 318 SER A CA 1
ATOM 2544 C C . SER A 1 318 ? -10.93 -14.797 4.707 1 98.94 318 SER A C 1
ATOM 2546 O O . SER A 1 318 ? -10.023 -15.234 5.426 1 98.94 318 SER A O 1
ATOM 2548 N N . HIS A 1 319 ? -12.055 -15.398 4.539 1 98.88 319 HIS A N 1
ATOM 2549 C CA . HIS A 1 319 ? -12.461 -16.641 5.195 1 98.88 319 HIS A CA 1
ATOM 2550 C C . HIS A 1 319 ? -13.266 -17.516 4.246 1 98.88 319 HIS A C 1
ATOM 2552 O O . HIS A 1 319 ? -13.82 -17.031 3.258 1 98.88 319 HIS A O 1
ATOM 2558 N N . ALA A 1 320 ? -13.25 -18.781 4.523 1 98.88 320 ALA A N 1
ATOM 2559 C CA . ALA A 1 320 ? -14 -19.719 3.707 1 98.88 320 ALA A CA 1
ATOM 2560 C C . ALA A 1 320 ? -14.539 -20.875 4.555 1 98.88 320 ALA A C 1
ATOM 2562 O O . ALA A 1 320 ? -13.938 -21.234 5.574 1 98.88 320 ALA A O 1
ATOM 2563 N N . LYS A 1 321 ? -15.648 -21.359 4.188 1 98.81 321 LYS A N 1
ATOM 2564 C CA . LYS A 1 321 ? -16.234 -22.516 4.871 1 98.81 321 LYS A CA 1
ATOM 2565 C C . LYS A 1 321 ? -17.062 -23.359 3.91 1 98.81 321 LYS A C 1
ATOM 2567 O O . LYS A 1 321 ? -17.422 -22.906 2.824 1 98.81 321 LYS A O 1
ATOM 2572 N N . ILE A 1 322 ? -17.25 -24.578 4.258 1 98.69 322 ILE A N 1
ATOM 2573 C CA . ILE A 1 322 ? -18.234 -25.484 3.656 1 98.69 322 ILE A CA 1
ATOM 2574 C C . ILE A 1 322 ? -19.25 -25.922 4.707 1 98.69 322 ILE A C 1
ATOM 2576 O O . ILE A 1 322 ? -18.891 -26.562 5.699 1 98.69 322 ILE A O 1
ATOM 2580 N N . GLU A 1 323 ? -20.422 -25.531 4.566 1 98.56 323 GLU A N 1
ATOM 2581 C CA . GLU A 1 323 ? -21.5 -25.906 5.469 1 98.56 323 GLU A CA 1
ATOM 2582 C C . GLU A 1 323 ? -22.734 -26.375 4.691 1 98.56 323 GLU A C 1
ATOM 2584 O O . GLU A 1 323 ? -23.234 -25.672 3.812 1 98.56 323 GLU A O 1
ATOM 2589 N N . ASN A 1 324 ? -23.25 -27.578 4.965 1 98.06 324 ASN A N 1
ATOM 2590 C CA . ASN A 1 324 ? -24.438 -28.141 4.336 1 98.06 324 ASN A CA 1
ATOM 2591 C C . ASN A 1 324 ? -24.312 -28.172 2.816 1 98.06 324 ASN A C 1
ATOM 2593 O O . ASN A 1 324 ? -25.234 -27.766 2.109 1 98.06 324 ASN A O 1
ATOM 2597 N N . GLY A 1 325 ? -23.125 -28.5 2.35 1 97.88 325 GLY A N 1
ATOM 2598 C CA . GLY A 1 325 ? -22.891 -28.656 0.924 1 97.88 325 GLY A CA 1
ATOM 2599 C C . GLY A 1 325 ? -22.703 -27.344 0.2 1 97.88 325 GLY A C 1
ATOM 2600 O O . GLY A 1 325 ? -22.594 -27.312 -1.028 1 97.88 325 GLY A O 1
ATOM 2601 N N . VAL A 1 326 ? -22.641 -26.281 0.998 1 98.69 326 VAL A N 1
ATOM 2602 C CA . VAL A 1 326 ? -22.516 -24.969 0.401 1 98.69 326 VAL A CA 1
ATOM 2603 C C . VAL A 1 326 ? -21.125 -24.391 0.708 1 98.69 326 VAL A C 1
ATOM 2605 O O . VAL A 1 326 ? -20.703 -24.359 1.867 1 98.69 326 VAL A O 1
ATOM 2608 N N . PHE A 1 327 ? -20.391 -24.016 -0.375 1 98.75 327 PHE A N 1
ATOM 2609 C CA . PHE A 1 327 ? -19.125 -23.297 -0.26 1 98.75 327 PHE A CA 1
ATOM 2610 C C . PHE A 1 327 ? -19.375 -21.797 -0.109 1 98.75 327 PHE A C 1
ATOM 2612 O O . PHE A 1 327 ? -20.109 -21.203 -0.89 1 98.75 327 PHE A O 1
ATOM 2619 N N . THR A 1 328 ? -18.797 -21.188 0.921 1 98.88 328 THR A N 1
ATOM 2620 C CA . THR A 1 328 ? -18.891 -19.75 1.14 1 98.88 328 THR A CA 1
ATOM 2621 C C . THR A 1 328 ? -17.5 -19.141 1.319 1 98.88 328 THR A C 1
ATOM 2623 O O . THR A 1 328 ? -16.672 -19.672 2.059 1 98.88 328 THR A O 1
ATOM 2626 N N . PHE A 1 329 ? -17.203 -18.141 0.596 1 98.94 329 PHE A N 1
ATOM 2627 C CA . PHE A 1 329 ? -15.961 -17.359 0.656 1 98.94 329 PHE A CA 1
ATOM 2628 C C . PHE A 1 329 ? -16.266 -15.883 0.863 1 98.94 329 PHE A C 1
ATOM 2630 O O . PHE A 1 329 ? -17.062 -15.297 0.137 1 98.94 329 PHE A O 1
ATOM 2637 N N . TRP A 1 330 ? -15.609 -15.227 1.977 1 98.94 330 TRP A N 1
ATOM 2638 C CA . TRP A 1 330 ? -16.016 -13.852 2.283 1 98.94 330 TRP A CA 1
ATOM 2639 C C . TRP A 1 330 ? -14.883 -13.102 2.979 1 98.94 330 TRP A C 1
ATOM 2641 O O . TRP A 1 330 ? -13.875 -13.695 3.357 1 98.94 330 TRP A O 1
ATOM 2651 N N . MET A 1 331 ? -15.062 -11.789 3.059 1 98.81 331 MET A N 1
ATOM 2652 C CA . MET A 1 331 ? -14.18 -10.953 3.871 1 98.81 331 MET A CA 1
ATOM 2653 C C . MET A 1 331 ? -14.914 -9.711 4.359 1 98.81 331 MET A C 1
ATOM 2655 O O . MET A 1 331 ? -15.93 -9.312 3.781 1 98.81 331 MET A O 1
ATOM 2659 N N . GLU A 1 332 ? -14.617 -9.211 5.41 1 98.81 332 GLU A N 1
ATOM 2660 C CA . GLU A 1 332 ? -14.93 -7.883 5.93 1 98.81 332 GLU A CA 1
ATOM 2661 C C . GLU A 1 332 ? -13.688 -7 5.973 1 98.81 332 GLU A C 1
ATOM 2663 O O . GLU A 1 332 ? -12.648 -7.402 6.5 1 98.81 332 GLU A O 1
ATOM 2668 N N . ILE A 1 333 ? -13.797 -5.887 5.383 1 98.81 333 ILE A N 1
ATOM 2669 C CA . ILE A 1 333 ? -12.586 -5.102 5.195 1 98.81 333 ILE A CA 1
ATOM 2670 C C . ILE A 1 333 ? -12.891 -3.617 5.367 1 98.81 333 ILE A C 1
ATOM 2672 O O . ILE A 1 333 ? -13.938 -3.139 4.914 1 98.81 333 ILE A O 1
ATOM 2676 N N . PRO A 1 334 ? -12.109 -2.861 6.156 1 98.88 334 PRO A N 1
ATOM 2677 C CA . PRO A 1 334 ? -12.32 -1.417 6.281 1 98.88 334 PRO A CA 1
ATOM 2678 C C . PRO A 1 334 ? -11.859 -0.643 5.047 1 98.88 334 PRO A C 1
ATOM 2680 O O . PRO A 1 334 ? -10.727 -0.815 4.594 1 98.88 334 PRO A O 1
ATOM 2683 N N . LEU A 1 335 ? -12.734 0.167 4.52 1 98.75 335 LEU A N 1
ATOM 2684 C CA . LEU A 1 335 ? -12.43 0.961 3.332 1 98.75 335 LEU A CA 1
ATOM 2685 C C . LEU A 1 335 ? -12.984 2.375 3.469 1 98.75 335 LEU A C 1
ATOM 2687 O O . LEU A 1 335 ? -14.188 2.596 3.297 1 98.75 335 LEU A O 1
ATOM 2691 N N . ALA A 1 336 ? -12.133 3.338 3.764 1 98 336 ALA A N 1
ATOM 2692 C CA . ALA A 1 336 ? -12.516 4.75 3.736 1 98 336 ALA A CA 1
ATOM 2693 C C . ALA A 1 336 ? -12.219 5.367 2.373 1 98 336 ALA A C 1
ATOM 2695 O O . ALA A 1 336 ? -11.07 5.684 2.064 1 98 336 ALA A O 1
ATOM 2696 N N . LEU A 1 337 ? -13.273 5.559 1.594 1 97.81 337 LEU A N 1
ATOM 2697 C CA . LEU A 1 337 ? -13.125 6.02 0.217 1 97.81 337 LEU A CA 1
ATOM 2698 C C . LEU A 1 337 ? -13.969 7.266 -0.032 1 97.81 337 LEU A C 1
ATOM 2700 O O . LEU A 1 337 ? -14.906 7.543 0.714 1 97.81 337 LEU A O 1
ATOM 2704 N N . GLY A 1 338 ? -13.547 8.039 -0.978 1 96.31 338 GLY A N 1
ATOM 2705 C CA . GLY A 1 338 ? -14.312 9.195 -1.432 1 96.31 338 GLY A CA 1
ATOM 2706 C C . GLY A 1 338 ? -14.57 9.188 -2.926 1 96.31 338 GLY A C 1
ATOM 2707 O O . GLY A 1 338 ? -13.75 8.688 -3.701 1 96.31 338 GLY A O 1
ATOM 2708 N N . THR A 1 339 ? -15.703 9.758 -3.32 1 96.5 339 THR A N 1
ATOM 2709 C CA . THR A 1 339 ? -16.047 9.891 -4.734 1 96.5 339 THR A CA 1
ATOM 2710 C C . THR A 1 339 ? -16.172 11.367 -5.117 1 96.5 339 THR A C 1
ATOM 2712 O O . THR A 1 339 ? -16.484 11.688 -6.266 1 96.5 339 THR A O 1
ATOM 2715 N N . VAL A 1 340 ? -15.906 12.172 -4.113 1 90 340 VAL A N 1
ATOM 2716 C CA . VAL A 1 340 ? -15.859 13.609 -4.348 1 90 340 VAL A CA 1
ATOM 2717 C C . VAL A 1 340 ? -14.578 14.188 -3.758 1 90 340 VAL A C 1
ATOM 2719 O O . VAL A 1 340 ? -13.945 13.562 -2.904 1 90 340 VAL A O 1
ATOM 2722 N N . GLY A 1 341 ? -14.188 15.266 -4.355 1 79 341 GLY A N 1
ATOM 2723 C CA . GLY A 1 341 ? -13.039 15.961 -3.807 1 79 341 GLY A CA 1
ATOM 2724 C C . GLY A 1 341 ? -11.711 15.398 -4.293 1 79 341 GLY A C 1
ATOM 2725 O O . GLY A 1 341 ? -11.672 14.32 -4.883 1 79 341 GLY A O 1
ATOM 2726 N N . GLY A 1 342 ? -10.719 16.156 -4.105 1 75.44 342 GLY A N 1
ATOM 2727 C CA . GLY A 1 342 ? -9.375 15.742 -4.457 1 75.44 342 GLY A CA 1
ATOM 2728 C C . GLY A 1 342 ? -9.203 15.445 -5.934 1 75.44 342 GLY A C 1
ATOM 2729 O O . GLY A 1 342 ? -9.617 16.234 -6.785 1 75.44 342 GLY A O 1
ATOM 2730 N N . LEU A 1 343 ? -8.555 14.352 -6.164 1 77.88 343 LEU A N 1
ATOM 2731 C CA . LEU A 1 343 ? -8.227 13.984 -7.535 1 77.88 343 LEU A CA 1
ATOM 2732 C C . LEU A 1 343 ? -9.43 13.375 -8.242 1 77.88 343 LEU A C 1
ATOM 2734 O O . LEU A 1 343 ? -9.438 13.234 -9.461 1 77.88 343 LEU A O 1
ATOM 2738 N N . THR A 1 344 ? -10.461 13.078 -7.52 1 81 344 THR A N 1
ATOM 2739 C CA . THR A 1 344 ? -11.617 12.406 -8.102 1 81 344 THR A CA 1
ATOM 2740 C C . THR A 1 344 ? -12.328 13.312 -9.102 1 81 344 THR A C 1
ATOM 2742 O O . THR A 1 344 ? -13 12.828 -10.016 1 81 344 THR A O 1
ATOM 2745 N N . THR A 1 345 ? -12.086 14.625 -8.969 1 82.81 345 THR A N 1
ATOM 2746 C CA . THR A 1 345 ? -12.789 15.539 -9.859 1 82.81 345 THR A CA 1
ATOM 2747 C C . THR A 1 345 ? -11.805 16.219 -10.812 1 82.81 345 THR A C 1
ATOM 2749 O O . THR A 1 345 ? -12.219 16.906 -11.75 1 82.81 345 THR A O 1
ATOM 2752 N N . LEU A 1 346 ? -10.617 15.984 -10.586 1 87.75 346 LEU A N 1
ATOM 2753 C CA . LEU A 1 346 ? -9.602 16.719 -11.344 1 87.75 346 LEU A CA 1
ATOM 2754 C C . LEU A 1 346 ? -9 15.828 -12.43 1 87.75 346 LEU A C 1
ATOM 2756 O O . LEU A 1 346 ? -8.773 16.297 -13.555 1 87.75 346 LEU A O 1
ATOM 2760 N N . HIS A 1 347 ? -8.734 14.586 -12.109 1 93.38 347 HIS A N 1
ATOM 2761 C CA . HIS A 1 347 ? -8.109 13.648 -13.031 1 93.38 347 HIS A CA 1
ATOM 2762 C C . HIS A 1 347 ? -9.133 13.086 -14.023 1 93.38 347 HIS A C 1
ATOM 2764 O O . HIS A 1 347 ? -10.039 12.344 -13.625 1 93.38 347 HIS A O 1
ATOM 2770 N N . PRO A 1 348 ? -9.016 13.352 -15.328 1 95.5 348 PRO A N 1
ATOM 2771 C CA . PRO A 1 348 ? -10.039 12.961 -16.297 1 95.5 348 PRO A CA 1
ATOM 2772 C C . PRO A 1 348 ? -10.273 11.453 -16.312 1 95.5 348 PRO A C 1
ATOM 2774 O O . PRO A 1 348 ? -11.414 11.008 -16.484 1 95.5 348 PRO A O 1
ATOM 2777 N N . LEU A 1 349 ? -9.227 10.68 -16.156 1 97.31 349 LEU A N 1
ATOM 2778 C CA . LEU A 1 349 ? -9.414 9.234 -16.188 1 97.31 349 LEU A CA 1
ATOM 2779 C C . LEU A 1 349 ? -10.117 8.742 -14.93 1 97.31 349 LEU A C 1
ATOM 2781 O O . LEU A 1 349 ? -10.781 7.703 -14.953 1 97.31 349 LEU A O 1
ATOM 2785 N N . VAL A 1 350 ? -9.922 9.445 -13.812 1 97.44 350 VAL A N 1
ATOM 2786 C CA . VAL A 1 350 ? -10.664 9.117 -12.602 1 97.44 350 VAL A CA 1
ATOM 2787 C C . VAL A 1 350 ? -12.156 9.375 -12.812 1 97.44 350 VAL A C 1
ATOM 2789 O O . VAL A 1 350 ? -12.992 8.57 -12.406 1 97.44 350 VAL A O 1
ATOM 2792 N N . LYS A 1 351 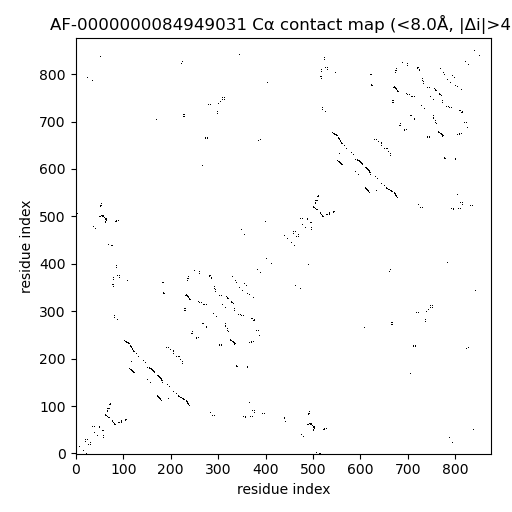? -12.461 10.461 -13.484 1 95.38 351 LYS A N 1
ATOM 2793 C CA . LYS A 1 351 ? -13.852 10.766 -13.805 1 95.38 351 LYS A CA 1
ATOM 2794 C C . LYS A 1 351 ? -14.469 9.68 -14.68 1 95.38 351 LYS A C 1
ATOM 2796 O O . LYS A 1 351 ? -15.609 9.266 -14.461 1 95.38 351 LYS A O 1
ATOM 2801 N N . ILE A 1 352 ? -13.727 9.266 -15.672 1 96.25 352 ILE A N 1
ATOM 2802 C CA . ILE A 1 352 ? -14.188 8.211 -16.562 1 96.25 352 ILE A CA 1
ATOM 2803 C C . ILE A 1 352 ? -14.414 6.922 -15.781 1 96.25 352 ILE A C 1
ATOM 2805 O O . ILE A 1 352 ? -15.414 6.23 -15.984 1 96.25 352 ILE A O 1
ATOM 2809 N N . ALA A 1 353 ? -13.492 6.598 -14.883 1 97.75 353 ALA A N 1
ATOM 2810 C CA . ALA A 1 353 ? -13.602 5.395 -14.062 1 97.75 353 ALA A CA 1
ATOM 2811 C C . ALA A 1 353 ? -14.867 5.43 -13.203 1 97.75 353 ALA A C 1
ATOM 2813 O O . ALA A 1 353 ? -15.609 4.445 -13.133 1 97.75 353 ALA A O 1
ATOM 2814 N N . LEU A 1 354 ? -15.086 6.566 -12.586 1 97.38 354 LEU A N 1
ATOM 2815 C CA . LEU A 1 354 ? -16.266 6.703 -11.727 1 97.38 354 LEU A CA 1
ATOM 2816 C C . LEU A 1 354 ? -17.547 6.664 -12.547 1 97.38 354 LEU A C 1
ATOM 2818 O O . LEU A 1 354 ? -18.547 6.094 -12.109 1 97.38 354 LEU A O 1
ATOM 2822 N N . GLU A 1 355 ? -17.5 7.258 -13.695 1 95.5 355 GLU A N 1
ATOM 2823 C CA . GLU A 1 355 ? -18.656 7.199 -14.578 1 95.5 355 GLU A CA 1
ATOM 2824 C C . GLU A 1 355 ? -18.922 5.77 -15.047 1 95.5 355 GLU A C 1
ATOM 2826 O O . GLU A 1 355 ? -20.078 5.348 -15.133 1 95.5 355 GLU A O 1
ATOM 2831 N N . MET A 1 356 ? -17.875 5.094 -15.359 1 95.94 356 MET A N 1
ATOM 2832 C CA . MET A 1 356 ? -17.984 3.697 -15.773 1 95.94 356 MET A CA 1
ATOM 2833 C C . MET A 1 356 ? -18.641 2.857 -14.68 1 95.94 356 MET A C 1
ATOM 2835 O O . MET A 1 356 ? -19.375 1.914 -14.977 1 95.94 356 MET A O 1
ATOM 2839 N N . LEU A 1 357 ? -18.406 3.271 -13.461 1 97.62 357 LEU A N 1
ATOM 2840 C CA . LEU A 1 357 ? -19 2.59 -12.312 1 97.62 357 LEU A CA 1
ATOM 2841 C C . LEU A 1 357 ? -20.359 3.189 -11.961 1 97.62 357 LEU A C 1
ATOM 2843 O O . LEU A 1 357 ? -20.891 2.949 -10.875 1 97.62 357 LEU A O 1
ATOM 2847 N N . GLU A 1 358 ? -20.859 4.109 -12.797 1 95.75 358 GLU A N 1
ATOM 2848 C CA . GLU A 1 358 ? -22.172 4.73 -12.695 1 95.75 358 GLU A CA 1
ATOM 2849 C C . GLU A 1 358 ? -22.219 5.742 -11.555 1 95.75 358 GLU A C 1
ATOM 2851 O O . GLU A 1 358 ? -23.188 5.781 -10.789 1 95.75 358 GLU A O 1
ATOM 2856 N N . LYS A 1 359 ? -21.141 6.434 -11.391 1 95.81 359 LYS A N 1
ATOM 2857 C CA . LYS A 1 359 ? -21.047 7.527 -10.422 1 95.81 359 LYS A CA 1
ATOM 2858 C C . LYS A 1 359 ? -21.469 7.066 -9.031 1 95.81 359 LYS A C 1
ATOM 2860 O O . LYS A 1 359 ? -22.391 7.645 -8.43 1 95.81 359 LYS A O 1
ATOM 2865 N N . PRO A 1 360 ? -20.734 6.125 -8.5 1 97.75 360 PRO A N 1
ATOM 2866 C CA . PRO A 1 360 ? -21.109 5.531 -7.215 1 97.75 360 PRO A CA 1
ATOM 2867 C C . PRO A 1 360 ? -20.969 6.512 -6.051 1 97.75 360 PRO A C 1
ATOM 2869 O O . PRO A 1 360 ? -20.141 7.422 -6.098 1 97.75 360 PRO A O 1
ATOM 2872 N N . SER A 1 361 ? -21.859 6.309 -5.043 1 97.69 361 SER A N 1
ATOM 2873 C CA . SER A 1 361 ? -21.547 6.871 -3.73 1 97.69 361 SER A CA 1
ATOM 2874 C C . SER A 1 361 ? -20.297 6.234 -3.133 1 97.69 361 SER A C 1
ATOM 2876 O O . SER A 1 361 ? -19.797 5.234 -3.65 1 97.69 361 SER A O 1
ATOM 2878 N N . ALA A 1 362 ? -19.812 6.84 -2.07 1 97.88 362 ALA A N 1
ATOM 2879 C CA . ALA A 1 362 ? -18.688 6.246 -1.368 1 97.88 362 ALA A CA 1
ATOM 2880 C C . ALA A 1 362 ? -19.016 4.828 -0.908 1 97.88 362 ALA A C 1
ATOM 2882 O O . ALA A 1 362 ? -18.156 3.934 -0.99 1 97.88 362 ALA A O 1
ATOM 2883 N N . GLN A 1 363 ? -20.219 4.625 -0.396 1 98.31 363 GLN A N 1
ATOM 2884 C CA . GLN A 1 363 ? -20.625 3.309 0.078 1 98.31 363 GLN A CA 1
ATOM 2885 C C . GLN A 1 363 ? -20.656 2.297 -1.063 1 98.31 363 GLN A C 1
ATOM 2887 O O . GLN A 1 363 ? -20.234 1.15 -0.896 1 98.31 363 GLN A O 1
ATOM 2892 N N . GLU A 1 364 ? -21.188 2.723 -2.207 1 98.62 364 GLU A N 1
ATOM 2893 C CA . GLU A 1 364 ? -21.203 1.842 -3.371 1 98.62 364 GLU A CA 1
ATOM 2894 C C . GLU A 1 364 ? -19.781 1.522 -3.838 1 98.62 364 GLU A C 1
ATOM 2896 O O . GLU A 1 364 ? -19.5 0.393 -4.238 1 98.62 364 GLU A O 1
ATOM 2901 N N . LEU A 1 365 ? -18.938 2.5 -3.807 1 98.75 365 LEU A N 1
ATOM 2902 C CA . LEU A 1 365 ? -17.547 2.275 -4.188 1 98.75 365 LEU A CA 1
ATOM 2903 C C . LEU A 1 365 ? -16.875 1.286 -3.24 1 98.75 365 LEU A C 1
ATOM 2905 O O . LEU A 1 365 ? -16.078 0.458 -3.67 1 98.75 365 LEU A O 1
ATOM 2909 N N . MET A 1 366 ? -17.203 1.379 -1.893 1 98.88 366 MET A N 1
ATOM 2910 C CA . MET A 1 366 ? -16.719 0.388 -0.939 1 98.88 366 MET A CA 1
ATOM 2911 C C . MET A 1 366 ? -17.031 -1.026 -1.413 1 98.88 366 MET A C 1
ATOM 2913 O O . MET A 1 366 ? -16.188 -1.918 -1.328 1 98.88 366 MET A O 1
ATOM 2917 N N . GLN A 1 367 ? -18.219 -1.198 -1.869 1 98.94 367 GLN A N 1
ATOM 2918 C CA . GLN A 1 367 ? -18.688 -2.51 -2.301 1 98.94 367 GLN A CA 1
ATOM 2919 C C . GLN A 1 367 ? -17.891 -3.008 -3.508 1 98.94 367 GLN A C 1
ATOM 2921 O O . GLN A 1 367 ? -17.422 -4.148 -3.523 1 98.94 367 GLN A O 1
ATOM 2926 N N . VAL A 1 368 ? -17.703 -2.15 -4.5 1 98.94 368 VAL A N 1
ATOM 2927 C CA . VAL A 1 368 ? -17 -2.504 -5.727 1 98.94 368 VAL A CA 1
ATOM 2928 C C . VAL A 1 368 ? -15.547 -2.85 -5.406 1 98.94 368 VAL A C 1
ATOM 2930 O O . VAL A 1 368 ? -15.016 -3.85 -5.895 1 98.94 368 VAL A O 1
ATOM 2933 N N . VAL A 1 369 ? -14.93 -2.027 -4.562 1 98.94 369 VAL A N 1
ATOM 2934 C CA . VAL A 1 369 ? -13.523 -2.205 -4.207 1 98.94 369 VAL A CA 1
ATOM 2935 C C . VAL A 1 369 ? -13.352 -3.506 -3.428 1 98.94 369 VAL A C 1
ATOM 2937 O O . VAL A 1 369 ? -12.414 -4.266 -3.682 1 98.94 369 VAL A O 1
ATOM 2940 N N . ALA A 1 370 ? -14.25 -3.791 -2.475 1 98.94 370 ALA A N 1
ATOM 2941 C CA . ALA A 1 370 ? -14.188 -5.031 -1.704 1 98.94 370 ALA A CA 1
ATOM 2942 C C . ALA A 1 370 ? -14.305 -6.25 -2.613 1 98.94 370 ALA A C 1
ATOM 2944 O O . ALA A 1 370 ? -13.594 -7.238 -2.438 1 98.94 370 ALA A O 1
ATOM 2945 N N . VAL A 1 371 ? -15.18 -6.172 -3.562 1 98.94 371 VAL A N 1
ATOM 2946 C CA . VAL A 1 371 ? -15.414 -7.281 -4.484 1 98.94 371 VAL A CA 1
ATOM 2947 C C . VAL A 1 371 ? -14.172 -7.504 -5.348 1 98.94 371 VAL A C 1
ATOM 2949 O O . VAL A 1 371 ? -13.781 -8.641 -5.602 1 98.94 371 VAL A O 1
ATOM 2952 N N . ALA A 1 372 ? -13.578 -6.43 -5.812 1 98.94 372 ALA A N 1
ATOM 2953 C CA . ALA A 1 372 ? -12.344 -6.562 -6.582 1 98.94 372 ALA A CA 1
ATOM 2954 C C . ALA A 1 372 ? -11.281 -7.32 -5.789 1 98.94 372 ALA A C 1
ATOM 2956 O O . ALA A 1 372 ? -10.57 -8.164 -6.34 1 98.94 372 ALA A O 1
ATOM 2957 N N . GLY A 1 373 ? -11.195 -7.004 -4.488 1 98.94 373 GLY A N 1
ATOM 2958 C CA . GLY A 1 373 ? -10.258 -7.703 -3.629 1 98.94 373 GLY A CA 1
ATOM 2959 C C . GLY A 1 373 ? -10.586 -9.172 -3.457 1 98.94 373 GLY A C 1
ATOM 2960 O O . GLY A 1 373 ? -9.703 -10.031 -3.578 1 98.94 373 GLY A O 1
ATOM 2961 N N . LEU A 1 374 ? -11.836 -9.477 -3.172 1 98.94 374 LEU A N 1
ATOM 2962 C CA . LEU A 1 374 ? -12.258 -10.859 -2.959 1 98.94 374 LEU A CA 1
ATOM 2963 C C . LEU A 1 374 ? -12.07 -11.68 -4.23 1 98.94 374 LEU A C 1
ATOM 2965 O O . LEU A 1 374 ? -11.656 -12.844 -4.168 1 98.94 374 LEU A O 1
ATOM 2969 N N . ALA A 1 375 ? -12.398 -11.055 -5.355 1 98.88 375 ALA A N 1
ATOM 2970 C CA . ALA A 1 375 ? -12.234 -11.719 -6.645 1 98.88 375 ALA A CA 1
ATOM 2971 C C . ALA A 1 375 ? -10.766 -12.07 -6.898 1 98.88 375 ALA A C 1
ATOM 2973 O O . ALA A 1 375 ? -10.453 -13.164 -7.371 1 98.88 375 ALA A O 1
ATOM 2974 N N . GLN A 1 376 ? -9.953 -11.133 -6.629 1 98.56 376 GLN A N 1
ATOM 2975 C CA . GLN A 1 376 ? -8.523 -11.367 -6.816 1 98.56 376 GLN A CA 1
ATOM 2976 C C . GLN A 1 376 ? -8.031 -12.484 -5.906 1 98.56 376 GLN A C 1
ATOM 2978 O O . GLN A 1 376 ? -7.207 -13.312 -6.316 1 98.56 376 GLN A O 1
ATOM 2983 N N . ASN A 1 377 ? -8.453 -12.469 -4.672 1 98.75 377 ASN A N 1
ATOM 2984 C CA . ASN A 1 377 ? -8.062 -13.508 -3.725 1 98.75 377 ASN A CA 1
ATOM 2985 C C . ASN A 1 377 ? -8.539 -14.883 -4.172 1 98.75 377 ASN A C 1
ATOM 2987 O O . ASN A 1 377 ? -7.805 -15.867 -4.059 1 98.75 377 ASN A O 1
ATOM 2991 N N . PHE A 1 378 ? -9.773 -14.992 -4.629 1 98.62 378 PHE A N 1
ATOM 2992 C CA . PHE A 1 378 ? -10.297 -16.25 -5.141 1 98.62 378 PHE A CA 1
ATOM 2993 C C . PHE A 1 378 ? -9.414 -16.781 -6.266 1 98.62 378 PHE A C 1
ATOM 2995 O O . PHE A 1 378 ? -9.078 -17.969 -6.285 1 98.62 378 PHE A O 1
ATOM 3002 N N . ALA A 1 379 ? -9.078 -15.867 -7.172 1 97.12 379 ALA A N 1
ATOM 3003 C CA . ALA A 1 379 ? -8.25 -16.266 -8.312 1 97.12 379 ALA A CA 1
ATOM 3004 C C . ALA A 1 379 ? -6.91 -16.828 -7.852 1 97.12 379 ALA A C 1
ATOM 3006 O O . ALA A 1 379 ? -6.453 -17.859 -8.367 1 97.12 379 ALA A O 1
ATOM 3007 N N . ALA A 1 380 ? -6.273 -16.156 -6.941 1 96.44 380 ALA A N 1
ATOM 3008 C CA . ALA A 1 380 ? -4.973 -16.609 -6.449 1 96.44 380 ALA A CA 1
ATOM 3009 C C . ALA A 1 380 ? -5.074 -17.953 -5.75 1 96.44 380 ALA A C 1
ATOM 3011 O O . ALA A 1 380 ? -4.258 -18.844 -5.988 1 96.44 380 ALA A O 1
ATOM 3012 N N . LEU A 1 381 ? -6.09 -18.125 -4.887 1 97.19 381 LEU A N 1
ATOM 3013 C CA . LEU A 1 381 ? -6.27 -19.375 -4.145 1 97.19 381 LEU A CA 1
ATOM 3014 C C . LEU A 1 381 ? -6.617 -20.516 -5.082 1 97.19 381 LEU A C 1
ATOM 3016 O O . LEU A 1 381 ? -6.148 -21.641 -4.891 1 97.19 381 LEU A O 1
ATOM 3020 N N . ARG A 1 382 ? -7.461 -20.203 -6.027 1 95.31 382 ARG A N 1
ATOM 3021 C CA . ARG A 1 382 ? -7.797 -21.219 -7.027 1 95.31 382 ARG A CA 1
ATOM 3022 C C . ARG A 1 382 ? -6.547 -21.703 -7.75 1 95.31 382 ARG A C 1
ATOM 3024 O O . ARG A 1 382 ? -6.359 -22.906 -7.926 1 95.31 382 ARG A O 1
ATOM 3031 N N . SER A 1 383 ? -5.68 -20.75 -8.141 1 91.75 383 SER A N 1
ATOM 3032 C CA . SER A 1 383 ? -4.441 -21.125 -8.82 1 91.75 383 SER A CA 1
ATOM 3033 C C . SER A 1 383 ? -3.518 -21.906 -7.902 1 91.75 383 SER A C 1
ATOM 3035 O O . SER A 1 383 ? -2.938 -22.922 -8.312 1 91.75 383 SER A O 1
ATOM 3037 N N . LEU A 1 384 ? -3.389 -21.531 -6.691 1 93.12 384 LEU A N 1
ATOM 3038 C CA . LEU A 1 384 ? -2.473 -22.141 -5.734 1 93.12 384 LEU A CA 1
ATOM 3039 C C . LEU A 1 384 ? -2.902 -23.578 -5.406 1 93.12 384 LEU A C 1
ATOM 3041 O O . LEU A 1 384 ? -2.061 -24.438 -5.156 1 93.12 384 LEU A O 1
ATOM 3045 N N . THR A 1 385 ? -4.199 -23.828 -5.414 1 91.62 385 THR A N 1
ATOM 3046 C CA . THR A 1 385 ? -4.703 -25.109 -4.938 1 91.62 385 THR A CA 1
ATOM 3047 C C . THR A 1 385 ? -5 -26.047 -6.109 1 91.62 385 THR A C 1
ATOM 3049 O O . THR A 1 385 ? -5.457 -27.172 -5.91 1 91.62 385 THR A O 1
ATOM 3052 N N . THR A 1 386 ? -4.84 -25.594 -7.336 1 88.56 386 THR A N 1
ATOM 3053 C CA . THR A 1 386 ? -5.047 -26.438 -8.508 1 88.56 386 THR A CA 1
ATOM 3054 C C . THR A 1 386 ? -3.76 -26.578 -9.312 1 88.56 386 THR A C 1
ATOM 3056 O O . THR A 1 386 ? -2.887 -27.375 -8.969 1 88.56 386 THR A O 1
ATOM 3059 N N . THR A 1 387 ? -3.494 -25.594 -10.195 1 76.69 387 THR A N 1
ATOM 3060 C CA . THR A 1 387 ? -2.436 -25.719 -11.188 1 76.69 387 THR A CA 1
ATOM 3061 C C . THR A 1 387 ? -1.128 -25.141 -10.664 1 76.69 387 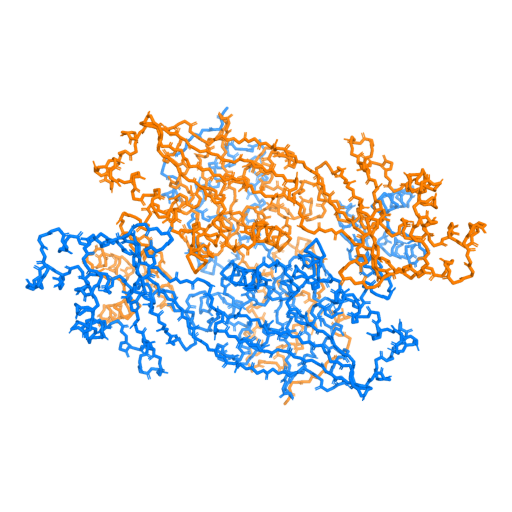THR A C 1
ATOM 3063 O O . THR A 1 387 ? -0.057 -25.406 -11.211 1 76.69 387 THR A O 1
ATOM 3066 N N . GLY A 1 388 ? -1.264 -24.469 -9.68 1 75.62 388 GLY A N 1
ATOM 3067 C CA . GLY A 1 388 ? -0.082 -23.75 -9.211 1 75.62 388 GLY A CA 1
ATOM 3068 C C . GLY A 1 388 ? 0.022 -22.344 -9.758 1 75.62 388 GLY A C 1
ATOM 3069 O O . GLY A 1 388 ? -0.613 -22.016 -10.766 1 75.62 388 GLY A O 1
ATOM 3070 N N . ILE A 1 389 ? 0.742 -21.516 -9.242 1 72.88 389 ILE A N 1
ATOM 3071 C CA . ILE A 1 389 ? 0.771 -20.094 -9.539 1 72.88 389 ILE A CA 1
ATOM 3072 C C . ILE A 1 389 ? 1.604 -19.844 -10.797 1 72.88 389 ILE A C 1
ATOM 3074 O O . ILE A 1 389 ? 1.288 -18.953 -11.586 1 72.88 389 ILE A O 1
ATOM 3078 N N . GLN A 1 390 ? 2.508 -20.578 -11.031 1 70.5 390 GLN A N 1
ATOM 3079 C CA . GLN A 1 390 ? 3.439 -20.328 -12.125 1 70.5 390 GLN A CA 1
ATOM 3080 C C . GLN A 1 390 ? 2.764 -20.547 -13.477 1 70.5 390 GLN A C 1
ATOM 3082 O O . GLN A 1 390 ? 3.006 -19.781 -14.422 1 70.5 390 GLN A O 1
ATOM 3087 N N . GLN A 1 391 ? 1.979 -21.516 -13.555 1 65.94 391 GLN A N 1
ATOM 3088 C CA . GLN A 1 391 ? 1.31 -21.781 -14.82 1 65.94 391 GLN A CA 1
ATOM 3089 C C . GLN A 1 391 ? 0.448 -20.609 -15.258 1 65.94 391 GLN A C 1
ATOM 3091 O O . GLN A 1 391 ? 0.413 -20.266 -16.438 1 65.94 391 GLN A O 1
ATOM 3096 N N . GLY A 1 392 ? -0.137 -20 -14.461 1 64.19 392 GLY A N 1
ATOM 3097 C CA . GLY A 1 392 ? -0.976 -18.859 -14.797 1 64.19 392 GLY A CA 1
ATOM 3098 C C . GLY A 1 392 ? -0.182 -17.594 -15.086 1 64.19 392 GLY A C 1
ATOM 3099 O O . GLY A 1 392 ? -0.546 -16.812 -15.961 1 64.19 392 GLY A O 1
ATOM 3100 N N . HIS A 1 393 ? 0.939 -17.469 -14.531 1 66.69 393 HIS A N 1
ATOM 3101 C CA . HIS A 1 393 ? 1.705 -16.219 -14.594 1 66.69 393 HIS A CA 1
ATOM 3102 C C . HIS A 1 393 ? 2.693 -16.25 -15.758 1 66.69 393 HIS A C 1
ATOM 3104 O O . HIS A 1 393 ? 3.068 -15.195 -16.281 1 66.69 393 HIS A O 1
ATOM 3110 N N . MET A 1 394 ? 2.883 -17.359 -16.172 1 66.56 394 MET A N 1
ATOM 3111 C CA . MET A 1 394 ? 4.051 -17.5 -17.031 1 66.56 394 MET A CA 1
ATOM 3112 C C . MET A 1 394 ? 3.748 -17.031 -18.438 1 66.56 394 MET A C 1
ATOM 3114 O O . MET A 1 394 ? 4.648 -16.594 -19.172 1 66.56 394 MET A O 1
ATOM 3118 N N . LYS A 1 395 ? 2.469 -17.109 -18.75 1 68.88 395 LYS A N 1
ATOM 3119 C CA . LYS A 1 395 ? 2.154 -16.609 -20.078 1 68.88 395 LYS A CA 1
ATOM 3120 C C . LYS A 1 395 ? 2.51 -15.133 -20.219 1 68.88 395 LYS A C 1
ATOM 3122 O O . LYS A 1 395 ? 3.174 -14.734 -21.172 1 68.88 395 LYS A O 1
ATOM 3127 N N . MET A 1 396 ? 2.189 -14.383 -19.328 1 71.88 396 MET A N 1
ATOM 3128 C CA . MET A 1 396 ? 2.463 -12.953 -19.406 1 71.88 396 MET A CA 1
ATOM 3129 C C . MET A 1 396 ? 3.936 -12.664 -19.125 1 71.88 396 MET A C 1
ATOM 3131 O O . MET A 1 396 ? 4.516 -11.758 -19.734 1 71.88 396 MET A O 1
ATOM 3135 N N . HIS A 1 397 ? 4.484 -13.477 -18.312 1 75.81 397 HIS A N 1
ATOM 3136 C CA . HIS A 1 397 ? 5.914 -13.344 -18.078 1 75.81 397 HIS A CA 1
ATOM 3137 C C . HIS A 1 397 ? 6.715 -13.578 -19.359 1 75.81 397 HIS A C 1
ATOM 3139 O O . HIS A 1 397 ? 7.699 -12.883 -19.609 1 75.81 397 HIS A O 1
ATOM 3145 N N . LEU A 1 398 ? 6.242 -14.5 -20.109 1 80.88 398 LEU A N 1
ATOM 3146 C CA . LEU A 1 398 ? 6.855 -14.797 -21.391 1 80.88 398 LEU A CA 1
ATOM 3147 C C . LEU A 1 398 ? 6.836 -13.562 -22.297 1 80.88 398 LEU A C 1
ATOM 3149 O O . LEU A 1 398 ? 7.84 -13.25 -22.938 1 80.88 398 LEU A O 1
ATOM 3153 N N . MET A 1 399 ? 5.73 -12.859 -22.266 1 79.06 399 MET A N 1
ATOM 3154 C CA . MET A 1 399 ? 5.605 -11.672 -23.094 1 79.06 399 MET A CA 1
ATOM 3155 C C . MET A 1 399 ? 6.574 -10.586 -22.641 1 79.06 399 MET A C 1
ATOM 3157 O O . MET A 1 399 ? 7.145 -9.875 -23.469 1 79.06 399 MET A O 1
ATOM 3161 N N . ASN A 1 400 ? 6.805 -10.469 -21.391 1 80.56 400 ASN A N 1
ATOM 3162 C CA . ASN A 1 400 ? 7.734 -9.484 -20.844 1 80.56 400 ASN A CA 1
ATOM 3163 C C . ASN A 1 400 ? 9.172 -9.789 -21.25 1 80.56 400 ASN A C 1
ATOM 3165 O O . ASN A 1 400 ? 9.945 -8.883 -21.578 1 80.56 400 ASN A O 1
ATOM 3169 N N . ILE A 1 401 ? 9.469 -11.086 -21.25 1 82.75 401 ILE A N 1
ATOM 3170 C CA . ILE A 1 401 ? 10.812 -11.484 -21.672 1 82.75 401 ILE A CA 1
ATOM 3171 C C . ILE A 1 401 ? 11.008 -11.164 -23.141 1 82.75 401 ILE A C 1
ATOM 3173 O O . ILE A 1 401 ? 12.047 -10.633 -23.531 1 82.75 401 ILE A O 1
ATOM 3177 N N . LEU A 1 402 ? 9.992 -11.461 -23.891 1 86.31 402 LEU A N 1
ATOM 3178 C CA . LEU A 1 402 ? 10.07 -11.211 -25.328 1 86.31 402 LEU A CA 1
ATOM 3179 C C . LEU A 1 402 ? 10.195 -9.719 -25.625 1 86.31 402 LEU A C 1
ATOM 3181 O O . LEU A 1 402 ? 10.922 -9.32 -26.531 1 86.31 402 LEU A O 1
ATOM 3185 N N . ASN A 1 403 ? 9.555 -8.906 -24.844 1 84.31 403 ASN A N 1
ATOM 3186 C CA . ASN A 1 403 ? 9.672 -7.457 -24.984 1 84.31 403 ASN A CA 1
ATOM 3187 C C . ASN A 1 403 ? 11.07 -6.973 -24.609 1 84.31 403 ASN A C 1
ATOM 3189 O O . ASN A 1 403 ? 11.617 -6.086 -25.266 1 84.31 403 ASN A O 1
ATOM 3193 N N . GLN A 1 404 ? 11.547 -7.551 -23.594 1 82.69 404 GLN A N 1
ATOM 3194 C CA . GLN A 1 404 ? 12.883 -7.195 -23.141 1 82.69 404 GLN A CA 1
ATOM 3195 C C . GLN A 1 404 ? 13.922 -7.414 -24.234 1 82.69 404 GLN A C 1
ATOM 3197 O O . GLN A 1 404 ? 14.867 -6.637 -24.359 1 82.69 404 GLN A O 1
ATOM 3202 N N . PHE A 1 405 ? 13.648 -8.461 -25.016 1 85.81 405 PHE A N 1
ATOM 3203 C CA . PHE A 1 405 ? 14.617 -8.812 -26.047 1 85.81 405 PHE A CA 1
ATOM 3204 C C . PHE A 1 405 ? 14.117 -8.375 -27.422 1 85.81 405 PHE A C 1
ATOM 3206 O O . PHE A 1 405 ? 14.617 -8.852 -28.453 1 85.81 405 PHE A O 1
ATOM 3213 N N . GLN A 1 406 ? 13.141 -7.562 -27.469 1 85.88 406 GLN A N 1
ATOM 3214 C CA . GLN A 1 406 ? 12.609 -6.953 -28.688 1 85.88 406 GLN A CA 1
ATOM 3215 C C . GLN A 1 406 ? 12.297 -8.008 -29.75 1 85.88 406 GLN A C 1
ATOM 3217 O O . GLN A 1 406 ? 12.727 -7.891 -30.891 1 85.88 406 GLN A O 1
ATOM 3222 N N . ALA A 1 407 ? 11.672 -9.055 -29.312 1 90.44 407 ALA A N 1
ATOM 3223 C CA . ALA A 1 407 ? 11.32 -10.141 -30.234 1 90.44 407 ALA A CA 1
ATOM 3224 C C . ALA A 1 407 ? 10.344 -9.656 -31.297 1 90.44 407 ALA A C 1
ATOM 3226 O O . ALA A 1 407 ? 9.438 -8.875 -31.016 1 90.44 407 ALA A O 1
ATOM 3227 N N . THR A 1 408 ? 10.594 -10.07 -32.531 1 90.88 408 THR A N 1
ATOM 3228 C CA . THR A 1 408 ? 9.68 -9.766 -33.625 1 90.88 408 THR A CA 1
ATOM 3229 C C . THR A 1 408 ? 8.383 -10.562 -33.5 1 90.88 408 THR A C 1
ATOM 3231 O O . THR A 1 408 ? 8.297 -11.484 -32.688 1 90.88 408 THR A O 1
ATOM 3234 N N . GLU A 1 409 ? 7.414 -10.211 -34.312 1 88.56 409 GLU A N 1
ATOM 3235 C CA . GLU A 1 409 ? 6.141 -10.922 -34.281 1 88.56 409 GLU A CA 1
ATOM 3236 C C . GLU A 1 409 ? 6.316 -12.391 -34.656 1 88.56 409 GLU A C 1
ATOM 3238 O O . GLU A 1 409 ? 5.645 -13.266 -34.125 1 88.56 409 GLU A O 1
ATOM 3243 N N . GLU A 1 410 ? 7.172 -12.594 -35.531 1 92.06 410 GLU A N 1
ATOM 3244 C CA . GLU A 1 410 ? 7.449 -13.969 -35.969 1 92.06 410 GLU A CA 1
ATOM 3245 C C . GLU A 1 410 ? 8.141 -14.758 -34.875 1 92.06 410 GLU A C 1
ATOM 3247 O O . GLU A 1 410 ? 7.809 -15.922 -34.625 1 92.06 410 GLU A O 1
ATOM 3252 N N . GLU A 1 411 ? 9.062 -14.102 -34.281 1 92.69 411 GLU A N 1
ATOM 3253 C CA . GLU A 1 411 ? 9.758 -14.734 -33.156 1 92.69 411 GLU A CA 1
ATOM 3254 C C . GLU A 1 411 ? 8.797 -15.047 -32 1 92.69 411 GLU A C 1
ATOM 3256 O O . GLU A 1 411 ? 8.875 -16.109 -31.391 1 92.69 411 GLU A O 1
ATOM 3261 N N . ARG A 1 412 ? 7.988 -14.109 -31.766 1 90.5 412 ARG A N 1
ATOM 3262 C CA . ARG A 1 412 ? 7.008 -14.266 -30.688 1 90.5 412 ARG A CA 1
ATOM 3263 C C . ARG A 1 412 ? 6.125 -15.484 -30.938 1 90.5 412 ARG A C 1
ATOM 3265 O O . ARG A 1 412 ? 5.875 -16.266 -30.016 1 90.5 412 ARG A O 1
ATOM 3272 N N . LYS A 1 413 ? 5.672 -15.672 -32.094 1 91.25 413 LYS A N 1
ATOM 3273 C CA . LYS A 1 413 ? 4.82 -16.812 -32.438 1 91.25 413 LYS A CA 1
ATOM 3274 C C . LYS A 1 413 ? 5.555 -18.125 -32.25 1 91.25 413 LYS A C 1
ATOM 3276 O O . LYS A 1 413 ? 4.984 -19.078 -31.703 1 91.25 413 LYS A O 1
ATOM 3281 N N . LYS A 1 414 ? 6.742 -18.094 -32.562 1 92.06 414 LYS A N 1
ATOM 3282 C CA . LYS A 1 414 ? 7.551 -19.297 -32.438 1 92.06 414 LYS A CA 1
ATOM 3283 C C . LYS A 1 414 ? 7.801 -19.641 -30.953 1 92.06 414 LYS A C 1
ATOM 3285 O O . LYS A 1 414 ? 7.695 -20.797 -30.562 1 92.06 414 LYS A O 1
ATOM 3290 N N . VAL A 1 415 ? 8.102 -18.625 -30.266 1 90.62 415 VAL A N 1
ATOM 3291 C CA . VAL A 1 415 ? 8.438 -18.828 -28.859 1 90.62 415 VAL A CA 1
ATOM 3292 C C . VAL A 1 415 ? 7.195 -19.266 -28.094 1 90.62 415 VAL A C 1
ATOM 3294 O O . VAL A 1 415 ? 7.262 -20.188 -27.281 1 90.62 415 VAL A O 1
ATOM 3297 N N . VAL A 1 416 ? 6.105 -18.625 -28.359 1 86.81 416 VAL A N 1
ATOM 3298 C CA . VAL A 1 416 ? 4.859 -18.953 -27.672 1 86.81 416 VAL A CA 1
ATOM 3299 C C . VAL A 1 416 ? 4.473 -20.406 -27.984 1 86.81 416 VAL A C 1
ATOM 3301 O O . VAL A 1 416 ? 4.07 -21.156 -27.094 1 86.81 416 VAL A O 1
ATOM 3304 N N . LYS A 1 417 ? 4.68 -20.766 -29.188 1 87.56 417 LYS A N 1
ATOM 3305 C CA . LYS A 1 417 ? 4.359 -22.125 -29.609 1 87.56 417 LYS A CA 1
ATOM 3306 C C . LYS A 1 417 ? 5.266 -23.141 -28.922 1 87.56 417 LYS A C 1
ATOM 3308 O O . LYS A 1 417 ? 4.801 -24.172 -28.438 1 87.56 417 LYS A O 1
ATOM 3313 N N . TYR A 1 418 ? 6.445 -22.797 -28.812 1 88.06 418 TYR A N 1
ATOM 3314 C CA . TYR A 1 418 ? 7.438 -23.672 -28.203 1 88.06 418 TYR A CA 1
ATOM 3315 C C . TYR A 1 418 ? 7.137 -23.891 -26.719 1 88.06 418 TYR A C 1
ATOM 3317 O O . TYR A 1 418 ? 7.238 -25.016 -26.234 1 88.06 418 TYR A O 1
ATOM 3325 N N . PHE A 1 419 ? 6.727 -22.906 -26.031 1 85.69 419 PHE A N 1
ATOM 3326 C CA . PHE A 1 419 ? 6.605 -22.984 -24.578 1 85.69 419 PHE A CA 1
ATOM 3327 C C . PHE A 1 419 ? 5.188 -23.359 -24.172 1 85.69 419 PHE A C 1
ATOM 3329 O O . PHE A 1 419 ? 4.855 -23.375 -22.984 1 85.69 419 PHE A O 1
ATOM 3336 N N . GLU A 1 420 ? 4.391 -23.547 -25.203 1 75.75 420 GLU A N 1
ATOM 3337 C CA . GLU A 1 420 ? 3.119 -24.203 -24.906 1 75.75 420 GLU A CA 1
ATOM 3338 C C . GLU A 1 420 ? 3.342 -25.578 -24.297 1 75.75 420 GLU A C 1
ATOM 3340 O O . GLU A 1 420 ? 2.531 -26.047 -23.484 1 75.75 420 GLU A O 1
ATOM 3345 N N . LYS A 1 421 ? 4.453 -26.188 -24.609 1 74.25 421 LYS A N 1
ATOM 3346 C CA . LYS A 1 421 ? 4.719 -27.562 -24.188 1 74.25 421 LYS A CA 1
ATOM 3347 C C . LYS A 1 421 ? 5.969 -27.641 -23.312 1 74.25 421 LYS A C 1
ATOM 3349 O O . LYS A 1 421 ? 6.355 -28.719 -22.859 1 74.25 421 LYS A O 1
ATOM 3354 N N . ASN A 1 422 ? 6.648 -26.469 -23.188 1 75.81 422 ASN A N 1
ATOM 3355 C CA . ASN A 1 422 ? 7.887 -26.438 -22.422 1 75.81 422 ASN A CA 1
ATOM 3356 C C . ASN A 1 422 ? 7.793 -25.469 -21.25 1 75.81 422 ASN A C 1
ATOM 3358 O O . ASN A 1 422 ? 7.07 -24.469 -21.312 1 75.81 422 ASN A O 1
ATOM 3362 N N . THR A 1 423 ? 8.516 -25.844 -20.234 1 70.69 423 THR A N 1
ATOM 3363 C CA . THR A 1 423 ? 8.5 -24.984 -19.047 1 70.69 423 THR A CA 1
ATOM 3364 C C . THR A 1 423 ? 9.164 -23.641 -19.328 1 70.69 423 THR A C 1
ATOM 3366 O O . THR A 1 423 ? 10.234 -23.594 -19.938 1 70.69 423 THR A O 1
ATOM 3369 N N . VAL A 1 424 ? 8.477 -22.609 -19 1 73.56 424 VAL A N 1
ATOM 3370 C CA . VAL A 1 424 ? 8.969 -21.25 -19.219 1 73.56 424 VAL A CA 1
ATOM 3371 C C . VAL A 1 424 ? 9.906 -20.859 -18.078 1 73.56 424 VAL A C 1
ATOM 3373 O O . VAL A 1 424 ? 9.555 -21 -16.906 1 73.56 424 VAL A O 1
ATOM 3376 N N . SER A 1 425 ? 11.086 -20.547 -18.359 1 74.75 425 SER A N 1
ATOM 3377 C CA . SER A 1 425 ? 12.031 -19.812 -17.516 1 74.75 425 SER A CA 1
ATOM 3378 C C . SER A 1 425 ? 12.727 -18.703 -18.281 1 74.75 425 SER A C 1
ATOM 3380 O O . SER A 1 425 ? 12.742 -18.719 -19.516 1 74.75 425 SER A O 1
ATOM 3382 N N . HIS A 1 426 ? 13.164 -17.781 -17.562 1 78.5 426 HIS A N 1
ATOM 3383 C CA . HIS A 1 426 ? 13.867 -16.688 -18.234 1 78.5 426 HIS A CA 1
ATOM 3384 C C . HIS A 1 426 ? 14.977 -17.234 -19.141 1 78.5 426 HIS A C 1
ATOM 3386 O O . HIS A 1 426 ? 15.07 -16.859 -20.312 1 78.5 426 HIS A O 1
ATOM 3392 N N . SER A 1 427 ? 15.719 -18.141 -18.609 1 79.25 427 SER A N 1
ATOM 3393 C CA . SER A 1 427 ? 16.859 -18.688 -19.328 1 79.25 427 SER A CA 1
ATOM 3394 C C . SER A 1 427 ? 16.422 -19.5 -20.547 1 79.25 427 SER A C 1
ATOM 3396 O O . SER A 1 427 ? 17.016 -19.391 -21.625 1 79.25 427 SER A O 1
ATOM 3398 N N . SER A 1 428 ? 15.375 -20.25 -20.328 1 82.62 428 SER A N 1
ATOM 3399 C CA . SER A 1 428 ? 14.922 -21.109 -21.438 1 82.62 428 SER A CA 1
ATOM 3400 C C . SER A 1 428 ? 14.375 -20.266 -22.578 1 82.62 428 SER A C 1
ATOM 3402 O O . SER A 1 428 ? 14.555 -20.625 -23.75 1 82.62 428 SER A O 1
ATOM 3404 N N . VAL A 1 429 ? 13.742 -19.203 -22.234 1 86.25 429 VAL A N 1
ATOM 3405 C CA . VAL A 1 429 ? 13.172 -18.328 -23.25 1 86.25 429 VAL A CA 1
ATOM 3406 C C . VAL A 1 429 ? 14.297 -17.609 -24.016 1 86.25 429 VAL A C 1
ATOM 3408 O O . VAL A 1 429 ? 14.266 -17.531 -25.234 1 86.25 429 VAL A O 1
ATOM 3411 N N . VAL A 1 430 ? 15.25 -17.156 -23.25 1 86.56 430 VAL A N 1
ATOM 3412 C CA . VAL A 1 430 ? 16.375 -16.453 -23.844 1 86.56 430 VAL A CA 1
ATOM 3413 C C . VAL A 1 430 ? 17.156 -17.406 -24.75 1 86.56 430 VAL A C 1
ATOM 3415 O O . VAL A 1 430 ? 17.547 -17.031 -25.859 1 86.56 430 VAL A O 1
ATOM 3418 N N . ASP A 1 431 ? 17.328 -18.578 -24.25 1 88 431 ASP A N 1
ATOM 3419 C CA . ASP A 1 431 ? 18.078 -19.578 -25.016 1 88 431 ASP A CA 1
ATOM 3420 C C . ASP A 1 431 ? 17.344 -19.922 -26.312 1 88 431 ASP A C 1
ATOM 3422 O O . ASP A 1 431 ? 17.969 -20 -27.375 1 88 431 ASP A O 1
ATOM 3426 N N . TYR A 1 432 ? 16.078 -20.156 -26.234 1 90.81 432 TYR A N 1
ATOM 3427 C CA . TYR A 1 432 ? 15.312 -20.5 -27.422 1 90.81 432 TYR A CA 1
ATOM 3428 C C . TYR A 1 432 ? 15.273 -19.344 -28.406 1 90.81 432 TYR A C 1
ATOM 3430 O O . TYR A 1 432 ? 15.383 -19.547 -29.609 1 90.81 432 TYR A O 1
ATOM 3438 N N . LEU A 1 433 ? 15.102 -18.156 -27.891 1 91.62 433 LEU A N 1
ATOM 3439 C CA . LEU A 1 433 ? 15.078 -16.969 -28.734 1 91.62 433 LEU A CA 1
ATOM 3440 C C . LEU A 1 433 ? 16.406 -16.812 -29.469 1 91.62 433 LEU A C 1
ATOM 3442 O O . LEU A 1 433 ? 16.438 -16.469 -30.656 1 91.62 433 LEU A O 1
ATOM 3446 N N . ALA A 1 434 ? 17.484 -17.078 -28.781 1 91.88 434 ALA A N 1
ATOM 3447 C CA . ALA A 1 434 ? 18.812 -17.016 -29.375 1 91.88 434 ALA A CA 1
ATOM 3448 C C . ALA A 1 434 ? 18.969 -18.078 -30.469 1 91.88 434 ALA A C 1
ATOM 3450 O O . ALA A 1 434 ? 19.609 -17.828 -31.5 1 91.88 434 ALA A O 1
ATOM 3451 N N . GLU A 1 435 ? 18.453 -19.203 -30.219 1 93 435 GLU A N 1
ATOM 3452 C CA . GLU A 1 435 ? 18.516 -20.312 -31.172 1 93 435 GLU A CA 1
ATOM 3453 C C . GLU A 1 435 ? 17.812 -19.969 -32.469 1 93 435 GLU A C 1
ATOM 3455 O O . GLU A 1 435 ? 18.297 -20.297 -33.562 1 93 435 GLU A O 1
ATOM 3460 N N . ILE A 1 436 ? 16.656 -19.359 -32.375 1 93.56 436 ILE A N 1
ATOM 3461 C CA . ILE A 1 436 ? 15.859 -19.109 -33.594 1 93.56 436 ILE A CA 1
ATOM 3462 C C . ILE A 1 436 ? 16.391 -17.875 -34.312 1 93.56 436 ILE A C 1
ATOM 3464 O O . ILE A 1 436 ? 16.016 -17.609 -35.469 1 93.56 436 ILE A O 1
ATOM 3468 N N . ARG A 1 437 ? 17.141 -17.062 -33.625 1 92 437 ARG A N 1
ATOM 3469 C CA . ARG A 1 437 ? 17.766 -15.898 -34.25 1 92 437 ARG A CA 1
ATOM 3470 C C . ARG A 1 437 ? 19.047 -16.281 -35 1 92 437 ARG A C 1
ATOM 3472 O O . ARG A 1 437 ? 19.625 -15.484 -35.719 1 92 437 ARG A O 1
ATOM 3479 N N . LYS A 1 438 ? 19.562 -17.469 -34.844 1 85.12 438 LYS A N 1
ATOM 3480 C CA . LYS A 1 438 ? 20.688 -17.969 -35.625 1 85.12 438 LYS A CA 1
ATOM 3481 C C . LYS A 1 438 ? 20.25 -18.406 -37.031 1 85.12 438 LYS A C 1
ATOM 3483 O O . LYS A 1 438 ? 20.938 -18.125 -38 1 85.12 438 LYS A O 1
ATOM 3488 N N . MET B 1 1 ? -29.484 -2.85 -18.047 1 47.28 1 MET B N 1
ATOM 3489 C CA . MET B 1 1 ? -28.562 -3.764 -17.359 1 47.28 1 MET B CA 1
ATOM 3490 C C . MET B 1 1 ? -27.312 -4.008 -18.203 1 47.28 1 MET B C 1
ATOM 3492 O O . MET B 1 1 ? -27.406 -4.273 -19.406 1 47.28 1 MET B O 1
ATOM 3496 N N . THR B 1 2 ? -26.031 -3.557 -17.75 1 60.62 2 THR B N 1
ATOM 3497 C CA . THR B 1 2 ? -24.844 -3.641 -18.594 1 60.62 2 THR B CA 1
ATOM 3498 C C . THR B 1 2 ? -24.594 -5.082 -19.031 1 60.62 2 THR B C 1
ATOM 3500 O O . THR B 1 2 ? -24.859 -6.02 -18.266 1 60.62 2 THR B O 1
ATOM 3503 N N . LYS B 1 3 ? -24.422 -5.254 -20.297 1 69.88 3 LYS B N 1
ATOM 3504 C CA . LYS B 1 3 ? -24.266 -6.52 -21.016 1 69.88 3 LYS B CA 1
ATOM 3505 C C . LYS B 1 3 ? -22.984 -7.234 -20.609 1 69.88 3 LYS B C 1
ATOM 3507 O O . LYS B 1 3 ? -21.969 -6.586 -20.344 1 69.88 3 LYS B O 1
ATOM 3512 N N . THR B 1 4 ? -23.172 -8.508 -20.328 1 83.88 4 THR B N 1
ATOM 3513 C CA . THR B 1 4 ? -22 -9.359 -20.188 1 83.88 4 THR B CA 1
ATOM 3514 C C . THR B 1 4 ? -21.281 -9.523 -21.531 1 83.88 4 THR B C 1
ATOM 3516 O O . THR B 1 4 ? -21.891 -9.305 -22.578 1 83.88 4 THR B O 1
ATOM 3519 N N . VAL B 1 5 ? -20.031 -9.594 -21.438 1 90.62 5 VAL B N 1
ATOM 3520 C CA . VAL B 1 5 ? -19.25 -9.727 -22.656 1 90.62 5 VAL B CA 1
ATOM 3521 C C . VAL B 1 5 ? -18.453 -11.039 -22.625 1 90.62 5 VAL B C 1
ATOM 3523 O O . VAL B 1 5 ? -17.969 -11.445 -21.562 1 90.62 5 VAL B O 1
ATOM 3526 N N . SER B 1 6 ? -18.422 -11.758 -23.734 1 89.88 6 SER B N 1
ATOM 3527 C CA . SER B 1 6 ? -17.609 -12.953 -23.891 1 89.88 6 SER B CA 1
ATOM 3528 C C . SER B 1 6 ? -16.375 -12.664 -24.75 1 89.88 6 SER B C 1
ATOM 3530 O O . SER B 1 6 ? -16.469 -11.984 -25.781 1 89.88 6 SER B O 1
ATOM 3532 N N . GLY B 1 7 ? -15.273 -13.062 -24.266 1 92.06 7 GLY B N 1
ATOM 3533 C CA . GLY B 1 7 ? -14.047 -12.922 -25.047 1 92.06 7 GLY B CA 1
ATOM 3534 C C . GLY B 1 7 ? -13.5 -11.508 -25.047 1 92.06 7 GLY B C 1
ATOM 3535 O O . GLY B 1 7 ? -12.898 -11.07 -26.031 1 92.06 7 GLY B O 1
ATOM 3536 N N . PHE B 1 8 ? -13.734 -10.773 -24.062 1 94.38 8 PHE B N 1
ATOM 3537 C CA . PHE B 1 8 ? -13.266 -9.391 -23.969 1 94.38 8 PHE B CA 1
ATOM 3538 C C . PHE B 1 8 ? -11.758 -9.312 -24.156 1 94.38 8 PHE B C 1
ATOM 3540 O O . PHE B 1 8 ? -11.258 -8.398 -24.828 1 94.38 8 PHE B O 1
ATOM 3547 N N . SER B 1 9 ? -11.023 -10.305 -23.625 1 92.62 9 SER B N 1
ATOM 3548 C CA . SER B 1 9 ? -9.57 -10.297 -23.688 1 92.62 9 SER B CA 1
ATOM 3549 C C . SER B 1 9 ? -9.07 -10.477 -25.109 1 92.62 9 SER B C 1
ATOM 3551 O O . SER B 1 9 ? -7.938 -10.125 -25.438 1 92.62 9 SER B O 1
ATOM 3553 N N . LYS B 1 10 ? -9.906 -10.953 -25.969 1 92.81 10 LYS B N 1
ATOM 3554 C CA . LYS B 1 10 ? -9.531 -11.227 -27.344 1 92.81 10 LYS B CA 1
ATOM 3555 C C . LYS B 1 10 ? -9.773 -10.016 -28.234 1 92.81 10 LYS B C 1
ATOM 3557 O O . LYS B 1 10 ? -9.273 -9.961 -29.375 1 92.81 10 LYS B O 1
ATOM 3562 N N . LEU B 1 11 ? -10.492 -9.07 -27.766 1 95.31 11 LEU B N 1
ATOM 3563 C CA . LEU B 1 11 ? -10.766 -7.859 -28.531 1 95.31 11 LEU B CA 1
ATOM 3564 C C . LEU B 1 11 ? -9.508 -7.008 -28.656 1 95.31 11 LEU B C 1
ATOM 3566 O O . LEU B 1 11 ? -8.641 -7.027 -27.781 1 95.31 11 LEU B O 1
ATOM 3570 N N . SER B 1 12 ? -9.438 -6.359 -29.812 1 95.62 12 SER B N 1
ATOM 3571 C CA . SER B 1 12 ? -8.398 -5.344 -29.922 1 95.62 12 SER B CA 1
ATOM 3572 C C . SER B 1 12 ? -8.625 -4.207 -28.938 1 95.62 12 SER B C 1
ATOM 3574 O O . SER B 1 12 ? -9.719 -4.062 -28.391 1 95.62 12 SER B O 1
ATOM 3576 N N . LYS B 1 13 ? -7.656 -3.449 -28.766 1 96.31 13 LYS B N 1
ATOM 3577 C CA . LYS B 1 13 ? -7.766 -2.312 -27.859 1 96.31 13 LYS B CA 1
ATOM 3578 C C . LYS B 1 13 ? -8.891 -1.377 -28.281 1 96.31 13 LYS B C 1
ATOM 3580 O O . LYS B 1 13 ? -9.68 -0.924 -27.438 1 96.31 13 LYS B O 1
ATOM 3585 N N . GLU B 1 14 ? -8.984 -1.1 -29.531 1 95.94 14 GLU B N 1
ATOM 3586 C CA . GLU B 1 14 ? -10.039 -0.242 -30.062 1 95.94 14 GLU B CA 1
ATOM 3587 C C . GLU B 1 14 ? -11.414 -0.86 -29.844 1 95.94 14 GLU B C 1
ATOM 3589 O O . GLU B 1 14 ? -12.367 -0.159 -29.5 1 95.94 14 GLU B O 1
ATOM 3594 N N . GLU B 1 15 ? -11.484 -2.111 -30.062 1 96.81 15 GLU B N 1
ATOM 3595 C CA . GLU B 1 15 ? -12.75 -2.812 -29.859 1 96.81 15 GLU B CA 1
ATOM 3596 C C . GLU B 1 15 ? -13.164 -2.797 -28.391 1 96.81 15 GLU B C 1
ATOM 3598 O O . GLU B 1 15 ? -14.352 -2.674 -28.078 1 96.81 15 GLU B O 1
ATOM 3603 N N . LYS B 1 16 ? -12.227 -2.971 -27.531 1 97.38 16 LYS B N 1
ATOM 3604 C CA . LYS B 1 16 ? -12.508 -2.881 -26.109 1 97.38 16 LYS B CA 1
ATOM 3605 C C . LYS B 1 16 ? -13.078 -1.511 -25.734 1 97.38 16 LYS B C 1
ATOM 3607 O O . LYS B 1 16 ? -14.078 -1.416 -25.031 1 97.38 16 LYS B O 1
ATOM 3612 N N . ILE B 1 17 ? -12.438 -0.468 -26.219 1 97.44 17 ILE B N 1
ATOM 3613 C CA . ILE B 1 17 ? -12.867 0.897 -25.938 1 97.44 17 ILE B CA 1
ATOM 3614 C C . ILE B 1 17 ? -14.273 1.118 -26.469 1 97.44 17 ILE B C 1
ATOM 3616 O O . ILE B 1 17 ? -15.125 1.695 -25.797 1 97.44 17 ILE B O 1
ATOM 3620 N N . ASN B 1 18 ? -14.523 0.621 -27.688 1 96.06 18 ASN B N 1
ATOM 3621 C CA . ASN B 1 18 ? -15.852 0.752 -28.281 1 96.06 18 ASN B CA 1
ATOM 3622 C C . ASN B 1 18 ? -16.906 0.052 -27.438 1 96.06 18 ASN B C 1
ATOM 3624 O O . ASN B 1 18 ? -17.984 0.599 -27.203 1 96.06 18 ASN B O 1
ATOM 3628 N N . TRP B 1 19 ? -16.562 -1.09 -27 1 95.44 19 TRP B N 1
ATOM 3629 C CA . TRP B 1 19 ? -17.516 -1.832 -26.172 1 95.44 19 TRP B CA 1
ATOM 3630 C C . TRP B 1 19 ? -17.812 -1.083 -24.875 1 95.44 19 TRP B C 1
ATOM 3632 O O . TRP B 1 19 ? -18.969 -0.969 -24.469 1 95.44 19 TRP B O 1
ATOM 3642 N N . ILE B 1 20 ? -16.812 -0.576 -24.234 1 95.69 20 ILE B N 1
ATOM 3643 C CA . ILE B 1 20 ? -16.938 0.115 -22.953 1 95.69 20 ILE B CA 1
ATOM 3644 C C . ILE B 1 20 ? -17.797 1.366 -23.125 1 95.69 20 ILE B C 1
ATOM 3646 O O . ILE B 1 20 ? -18.688 1.62 -22.328 1 95.69 20 ILE B O 1
ATOM 3650 N N . VAL B 1 21 ? -17.484 2.104 -24.125 1 95.5 21 VAL B N 1
ATOM 3651 C CA . VAL B 1 21 ? -18.156 3.381 -24.328 1 95.5 21 VAL B CA 1
ATOM 3652 C C . VAL B 1 21 ? -19.625 3.141 -24.688 1 95.5 21 VAL B C 1
ATOM 3654 O O . VAL B 1 21 ? -20.516 3.85 -24.203 1 95.5 21 VAL B O 1
ATOM 3657 N N . GLU B 1 22 ? -19.891 2.148 -25.5 1 93.56 22 GLU B N 1
ATOM 3658 C CA . GLU B 1 22 ? -21.25 1.818 -25.891 1 93.56 22 GLU B CA 1
ATOM 3659 C C . GLU B 1 22 ? -22.047 1.276 -24.703 1 93.56 22 GLU B C 1
ATOM 3661 O O . GLU B 1 22 ? -23.25 1.513 -24.609 1 93.56 22 GLU B O 1
ATOM 3666 N N . THR B 1 23 ? -21.359 0.638 -23.859 1 93.25 23 THR B N 1
ATOM 3667 C CA . THR B 1 23 ? -22.016 -0.062 -22.766 1 93.25 23 THR B CA 1
ATOM 3668 C C . THR B 1 23 ? -22.266 0.878 -21.594 1 93.25 23 THR B C 1
ATOM 3670 O O . THR B 1 23 ? -23.297 0.791 -20.922 1 93.25 23 THR B O 1
ATOM 3673 N N . HIS B 1 24 ? -21.344 1.796 -21.344 1 93.5 24 HIS B N 1
ATOM 3674 C CA . HIS B 1 24 ? -21.375 2.463 -20.047 1 93.5 24 HIS B CA 1
ATOM 3675 C C . HIS B 1 24 ? -21.531 3.971 -20.203 1 93.5 24 HIS B C 1
ATOM 3677 O O . HIS B 1 24 ? -21.781 4.68 -19.234 1 93.5 24 HIS B O 1
ATOM 3683 N N . PHE B 1 25 ? -21.438 4.48 -21.438 1 92.88 25 PHE B N 1
ATOM 3684 C CA . PHE B 1 25 ? -21.406 5.93 -21.594 1 92.88 25 PHE B CA 1
ATOM 3685 C C . PHE B 1 25 ? -22.406 6.395 -22.625 1 92.88 25 PHE B C 1
ATOM 3687 O O . PHE B 1 25 ? -22.625 5.711 -23.641 1 92.88 25 PHE B O 1
ATOM 3694 N N . SER B 1 26 ? -23.016 7.543 -22.359 1 86.19 26 SER B N 1
ATOM 3695 C CA . SER B 1 26 ? -23.953 8.133 -23.297 1 86.19 26 SER B CA 1
ATOM 3696 C C . SER B 1 26 ? -23.25 8.961 -24.359 1 86.19 26 SER B C 1
ATOM 3698 O O . SER B 1 26 ? -23.625 8.938 -25.531 1 86.19 26 SER B O 1
ATOM 3700 N N . ASN B 1 27 ? -22.312 9.703 -23.891 1 81.06 27 ASN B N 1
ATOM 3701 C CA . ASN B 1 27 ? -21.516 10.5 -24.828 1 81.06 27 ASN B CA 1
ATOM 3702 C C . ASN B 1 27 ? -20.25 9.766 -25.266 1 81.06 27 ASN B C 1
ATOM 3704 O O . ASN B 1 27 ? -19.156 10.109 -24.844 1 81.06 27 ASN B O 1
ATOM 3708 N N . SER B 1 28 ? -20.359 8.945 -26.234 1 83.75 28 SER B N 1
ATOM 3709 C CA . SER B 1 28 ? -19.359 7.938 -26.594 1 83.75 28 SER B CA 1
ATOM 3710 C C . SER B 1 28 ? -18.141 8.578 -27.25 1 83.75 28 SER B C 1
ATOM 3712 O O . SER B 1 28 ? -17.016 8.227 -26.922 1 83.75 28 SER B O 1
ATOM 3714 N N . GLU B 1 29 ? -18.359 9.602 -28.016 1 92.62 29 GLU B N 1
ATOM 3715 C CA . GLU B 1 29 ? -17.234 10.156 -28.766 1 92.62 29 GLU B CA 1
ATOM 3716 C C . GLU B 1 29 ? -16.297 10.953 -27.844 1 92.62 29 GLU B C 1
ATOM 3718 O O . GLU B 1 29 ? -15.078 10.867 -27.984 1 92.62 29 GLU B O 1
ATOM 3723 N N . GLU B 1 30 ? -16.906 11.695 -27.016 1 93.69 30 GLU B N 1
ATOM 3724 C CA . GLU B 1 30 ? -16.109 12.469 -26.062 1 93.69 30 GLU B CA 1
ATOM 3725 C C . GLU B 1 30 ? -15.312 11.555 -25.125 1 93.69 30 GLU B C 1
ATOM 3727 O O . GLU B 1 30 ? -14.133 11.805 -24.859 1 93.69 30 GLU B O 1
ATOM 3732 N N . THR B 1 31 ? -15.945 10.555 -24.656 1 96 31 THR B N 1
ATOM 3733 C CA . THR B 1 31 ? -15.289 9.609 -23.766 1 96 31 THR B CA 1
ATOM 3734 C C . THR B 1 31 ? -14.133 8.906 -24.469 1 96 31 THR B C 1
ATOM 3736 O O . THR B 1 31 ? -13.055 8.742 -23.891 1 96 31 THR B O 1
ATOM 3739 N N . LYS B 1 32 ? -14.336 8.5 -25.719 1 96.38 32 LYS B N 1
ATOM 3740 C CA . LYS B 1 32 ? -13.273 7.883 -26.5 1 96.38 32 LYS B CA 1
ATOM 3741 C C . LYS B 1 32 ? -12.078 8.82 -26.641 1 96.38 32 LYS B C 1
ATOM 3743 O O . LYS B 1 32 ? -10.93 8.391 -26.531 1 96.38 32 LYS B O 1
ATOM 3748 N N . ARG B 1 33 ? -12.43 10.039 -26.875 1 96.12 33 ARG B N 1
ATOM 3749 C CA . ARG B 1 33 ? -11.383 11.047 -27.016 1 96.12 33 ARG B CA 1
ATOM 3750 C C . ARG B 1 33 ? -10.562 11.18 -25.734 1 96.12 33 ARG B C 1
ATOM 3752 O O . ARG B 1 33 ? -9.336 11.25 -25.781 1 96.12 33 ARG B O 1
ATOM 3759 N N . ILE B 1 34 ? -11.242 11.242 -24.625 1 95.75 34 ILE B N 1
ATOM 3760 C CA . ILE B 1 34 ? -10.578 11.391 -23.328 1 95.75 34 ILE B CA 1
ATOM 3761 C C . ILE B 1 34 ? -9.672 10.195 -23.078 1 95.75 34 ILE B C 1
ATOM 3763 O O . ILE B 1 34 ? -8.531 10.359 -22.625 1 95.75 34 ILE B O 1
ATOM 3767 N N . ILE B 1 35 ? -10.109 8.977 -23.375 1 97.38 35 ILE B N 1
ATOM 3768 C CA . ILE B 1 35 ? -9.344 7.758 -23.156 1 97.38 35 ILE B CA 1
ATOM 3769 C C . ILE B 1 35 ? -8.094 7.77 -24.031 1 97.38 35 ILE B C 1
ATOM 3771 O O . ILE B 1 35 ? -6.988 7.508 -23.547 1 97.38 35 ILE B O 1
ATOM 3775 N N . LYS B 1 36 ? -8.219 8.195 -25.266 1 97 36 LYS B N 1
ATOM 3776 C CA . LYS B 1 36 ? -7.156 8.086 -26.25 1 97 36 LYS B CA 1
ATOM 3777 C C . LYS B 1 36 ? -6.121 9.188 -26.078 1 97 36 LYS B C 1
ATOM 3779 O O . LYS B 1 36 ? -4.957 9.023 -26.438 1 97 36 LYS B O 1
ATOM 3784 N N . GLN B 1 37 ? -6.508 10.289 -25.484 1 96.88 37 GLN B N 1
ATOM 3785 C CA . GLN B 1 37 ? -5.59 11.414 -25.344 1 96.88 37 GLN B CA 1
ATOM 3786 C C . GLN B 1 37 ? -4.457 11.07 -24.375 1 96.88 37 GLN B C 1
ATOM 3788 O O . GLN B 1 37 ? -3.445 11.773 -24.328 1 96.88 37 GLN B O 1
ATOM 3793 N N . TYR B 1 38 ? -4.566 9.953 -23.688 1 98.06 38 TYR B N 1
ATOM 3794 C CA . TYR B 1 38 ? -3.533 9.539 -22.734 1 98.06 38 TYR B CA 1
ATOM 3795 C C . TYR B 1 38 ? -2.578 8.539 -23.375 1 98.06 38 TYR B C 1
ATOM 3797 O O . TYR B 1 38 ? -1.617 8.094 -22.734 1 98.06 38 TYR B O 1
ATOM 3805 N N . TRP B 1 39 ? -2.838 8.164 -24.641 1 97.75 39 TRP B N 1
ATOM 3806 C CA . TRP B 1 39 ? -1.918 7.297 -25.375 1 97.75 39 TRP B CA 1
ATOM 3807 C C . TRP B 1 39 ? -0.633 8.039 -25.719 1 97.75 39 TRP B C 1
ATOM 3809 O O . TRP B 1 39 ? -0.653 9.25 -25.969 1 97.75 39 TRP B O 1
ATOM 3819 N N . ASN B 1 40 ? 0.493 7.289 -25.656 1 97.38 40 ASN B N 1
ATOM 3820 C CA . ASN B 1 40 ? 1.746 7.863 -26.125 1 97.38 40 ASN B CA 1
ATOM 3821 C C . ASN B 1 40 ? 1.752 8.008 -27.656 1 97.38 40 ASN B C 1
ATOM 3823 O O . ASN B 1 40 ? 1.271 7.121 -28.359 1 97.38 40 ASN B O 1
ATOM 3827 N N . ASP B 1 41 ? 2.377 9.102 -28.141 1 95.25 41 ASP B N 1
ATOM 3828 C CA . ASP B 1 41 ? 2.445 9.336 -29.578 1 95.25 41 ASP B CA 1
ATOM 3829 C C . ASP B 1 41 ? 3.361 8.32 -30.266 1 95.25 41 ASP B C 1
ATOM 3831 O O . ASP B 1 41 ? 3.197 8.023 -31.453 1 95.25 41 ASP B O 1
ATOM 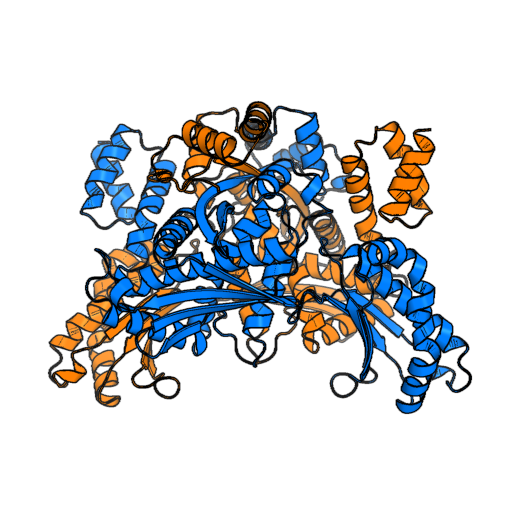3835 N N . ASP B 1 42 ? 4.359 7.891 -29.531 1 96 42 ASP B N 1
ATOM 3836 C CA . ASP B 1 42 ? 5.203 6.809 -30.031 1 96 42 ASP B CA 1
ATOM 3837 C C . ASP B 1 42 ? 4.473 5.469 -29.969 1 96 42 ASP B C 1
ATOM 3839 O O . ASP B 1 42 ? 4.336 4.891 -28.875 1 96 42 ASP B O 1
ATOM 3843 N N . THR B 1 43 ? 4.133 4.918 -31.078 1 94.56 43 THR B N 1
ATOM 3844 C CA . THR B 1 43 ? 3.273 3.742 -31.156 1 94.56 43 THR B CA 1
ATOM 3845 C C . THR B 1 43 ? 3.979 2.514 -30.578 1 94.56 43 THR B C 1
ATOM 3847 O O . THR B 1 43 ? 3.336 1.637 -30 1 94.56 43 THR B O 1
ATOM 3850 N N . ASN B 1 44 ? 5.289 2.449 -30.797 1 92.56 44 ASN B N 1
ATOM 3851 C CA . ASN B 1 44 ? 6.043 1.327 -30.234 1 92.56 44 ASN B CA 1
ATOM 3852 C C . ASN B 1 44 ? 6.094 1.382 -28.719 1 92.56 44 ASN B C 1
ATOM 3854 O O . ASN B 1 44 ? 5.953 0.355 -28.047 1 92.56 44 ASN B O 1
ATOM 3858 N N . LEU B 1 45 ? 6.293 2.559 -28.234 1 94.5 45 LEU B N 1
ATOM 3859 C CA . LEU B 1 45 ? 6.309 2.748 -26.781 1 94.5 45 LEU B CA 1
ATOM 3860 C C . LEU B 1 45 ? 4.938 2.469 -26.188 1 94.5 45 LEU B C 1
ATOM 3862 O O . LEU B 1 45 ? 4.832 1.837 -25.141 1 94.5 45 LEU B O 1
ATOM 3866 N N . GLN B 1 46 ? 3.902 2.945 -26.844 1 96.19 46 GLN B N 1
ATOM 3867 C CA . GLN B 1 46 ? 2.547 2.682 -26.375 1 96.19 46 GLN B CA 1
ATOM 3868 C C . GLN B 1 46 ? 2.252 1.185 -26.359 1 96.19 46 GLN B C 1
ATOM 3870 O O . GLN B 1 46 ? 1.631 0.682 -25.422 1 96.19 46 GLN B O 1
ATOM 3875 N N . LYS B 1 47 ? 2.672 0.492 -27.391 1 93 47 LYS B N 1
ATOM 3876 C CA . LYS B 1 47 ? 2.479 -0.954 -27.453 1 93 47 LYS B CA 1
ATOM 3877 C C . LYS B 1 47 ? 3.158 -1.65 -26.281 1 93 47 LYS B C 1
ATOM 3879 O O . LYS B 1 47 ? 2.596 -2.572 -25.688 1 93 47 LYS B O 1
ATOM 3884 N N . LEU B 1 48 ? 4.352 -1.221 -26 1 92.19 48 LEU B N 1
ATOM 3885 C CA . LEU B 1 48 ? 5.074 -1.758 -24.844 1 92.19 48 LEU B CA 1
ATOM 3886 C C . LEU B 1 48 ? 4.242 -1.628 -23.578 1 92.19 48 LEU B C 1
ATOM 3888 O O . LEU B 1 48 ? 4.066 -2.604 -22.844 1 92.19 48 LEU B O 1
ATOM 3892 N N . HIS B 1 49 ? 3.684 -0.44 -23.281 1 94.31 49 HIS B N 1
ATOM 3893 C CA . HIS B 1 49 ? 2.895 -0.19 -22.078 1 94.31 49 HIS B CA 1
ATOM 3894 C C . HIS B 1 49 ? 1.605 -1.005 -22.094 1 94.31 49 HIS B C 1
ATOM 3896 O O . HIS B 1 49 ? 1.138 -1.444 -21.031 1 94.31 49 HIS B O 1
ATOM 3902 N N . ASP B 1 50 ? 1.051 -1.256 -23.281 1 93.19 50 ASP B N 1
ATOM 3903 C CA . ASP B 1 50 ? -0.183 -2.021 -23.422 1 93.19 50 ASP B CA 1
ATOM 3904 C C . ASP B 1 50 ? 0.021 -3.475 -23 1 93.19 50 ASP B C 1
ATOM 3906 O O . ASP B 1 50 ? -0.918 -4.133 -22.547 1 93.19 50 ASP B O 1
ATOM 3910 N N . GLU B 1 51 ? 1.198 -3.896 -23.109 1 90.06 51 GLU B N 1
ATOM 3911 C CA . GLU B 1 51 ? 1.45 -5.328 -22.969 1 90.06 51 GLU B CA 1
ATOM 3912 C C . GLU B 1 51 ? 1.862 -5.672 -21.531 1 90.06 51 GLU B C 1
ATOM 3914 O O . GLU B 1 51 ? 2.096 -6.836 -21.219 1 90.06 51 GLU B O 1
ATOM 3919 N N . PHE B 1 52 ? 1.879 -4.609 -20.672 1 90.31 52 PHE B N 1
ATOM 3920 C CA . PHE B 1 52 ? 2.232 -4.871 -19.281 1 90.31 52 PHE B CA 1
ATOM 3921 C C . PHE B 1 52 ? 1.146 -5.688 -18.578 1 90.31 52 PHE B C 1
ATOM 3923 O O . PHE B 1 52 ? 1.44 -6.512 -17.719 1 90.31 52 PHE B O 1
ATOM 3930 N N . ILE B 1 53 ? -0.135 -5.41 -18.953 1 92.19 53 ILE B N 1
ATOM 3931 C CA . ILE B 1 53 ? -1.246 -6.125 -18.328 1 92.19 53 ILE B CA 1
ATOM 3932 C C . ILE B 1 53 ? -2.279 -6.492 -19.391 1 92.19 53 ILE B C 1
ATOM 3934 O O . ILE B 1 53 ? -2.197 -6.027 -20.531 1 92.19 53 ILE B O 1
ATOM 3938 N N . GLU B 1 54 ? -3.199 -7.262 -18.953 1 91.06 54 GLU B N 1
ATOM 3939 C CA . GLU B 1 54 ? -4.293 -7.645 -19.844 1 91.06 54 GLU B CA 1
ATOM 3940 C C . GLU B 1 54 ? -5.387 -6.578 -19.859 1 91.06 54 GLU B C 1
ATOM 3942 O O . GLU B 1 54 ? -5.609 -5.895 -18.859 1 91.06 54 GLU B O 1
ATOM 3947 N N . ASN B 1 55 ? -6.105 -6.441 -21 1 95.69 55 ASN B N 1
ATOM 3948 C CA . ASN B 1 55 ? -7.293 -5.605 -21.156 1 95.69 55 ASN B CA 1
ATOM 3949 C C . ASN B 1 55 ? -6.969 -4.129 -20.953 1 95.69 55 ASN B C 1
ATOM 3951 O O . ASN B 1 55 ? -7.773 -3.383 -20.391 1 95.69 55 ASN B O 1
ATOM 3955 N N . THR B 1 56 ? -5.77 -3.75 -21.328 1 97.12 56 THR B N 1
ATOM 3956 C CA . THR B 1 56 ? -5.355 -2.357 -21.203 1 97.12 56 THR B CA 1
ATOM 3957 C C . THR B 1 56 ? -6.074 -1.481 -22.219 1 97.12 56 THR B C 1
ATOM 3959 O O . THR B 1 56 ? -6.207 -1.858 -23.391 1 97.12 56 THR B O 1
ATOM 3962 N N . ILE B 1 57 ? -6.547 -0.298 -21.766 1 98.06 57 ILE B N 1
ATOM 3963 C CA . ILE B 1 57 ? -7.227 0.571 -22.719 1 98.06 57 ILE B CA 1
ATOM 3964 C C . ILE B 1 57 ? -6.5 1.911 -22.812 1 98.06 57 ILE B C 1
ATOM 3966 O O . ILE B 1 57 ? -6.695 2.674 -23.75 1 98.06 57 ILE B O 1
ATOM 3970 N N . THR B 1 58 ? -5.727 2.246 -21.844 1 98.5 58 THR B N 1
ATOM 3971 C CA . THR B 1 58 ? -5.043 3.535 -21.859 1 98.5 58 THR B CA 1
ATOM 3972 C C . THR B 1 58 ? -3.99 3.598 -20.75 1 98.5 58 THR B C 1
ATOM 3974 O O . THR B 1 58 ? -3.668 2.578 -20.141 1 98.5 58 THR B O 1
ATOM 3977 N N . ASN B 1 59 ? -3.271 4.746 -20.609 1 98.5 59 ASN B N 1
ATOM 3978 C CA . ASN B 1 59 ? -2.248 4.973 -19.594 1 98.5 59 ASN B CA 1
ATOM 3979 C C . ASN B 1 59 ? -2.75 5.898 -18.484 1 98.5 59 ASN B C 1
ATOM 3981 O O . ASN B 1 59 ? -3.143 7.035 -18.766 1 98.5 59 ASN B O 1
ATOM 3985 N N . PHE B 1 60 ? -2.762 5.395 -17.281 1 98.31 60 PHE B N 1
ATOM 3986 C CA . PHE B 1 60 ? -3.076 6.223 -16.125 1 98.31 60 PHE B CA 1
ATOM 3987 C C . PHE B 1 60 ? -1.855 7.012 -15.672 1 98.31 60 PHE B C 1
ATOM 3989 O O . PHE B 1 60 ? -0.837 6.43 -15.289 1 98.31 60 PHE B O 1
ATOM 3996 N N . TYR B 1 61 ? -1.97 8.391 -15.648 1 97.75 61 TYR B N 1
ATOM 3997 C CA . TYR B 1 61 ? -0.853 9.266 -15.305 1 97.75 61 TYR B CA 1
ATOM 3998 C C . TYR B 1 61 ? -0.68 9.352 -13.789 1 97.75 61 TYR B C 1
ATOM 4000 O O . TYR B 1 61 ? -1.608 9.734 -13.07 1 97.75 61 TYR B O 1
ATOM 4008 N N . LEU B 1 62 ? 0.475 8.93 -13.359 1 97.56 62 LEU B N 1
ATOM 4009 C CA . LEU B 1 62 ? 0.979 9.297 -12.039 1 97.56 62 LEU B CA 1
ATOM 4010 C C . LEU B 1 62 ? 2.121 10.305 -12.156 1 97.56 62 LEU B C 1
ATOM 4012 O O . LEU B 1 62 ? 3.098 10.055 -12.867 1 97.56 62 LEU B O 1
ATOM 4016 N N . PRO B 1 63 ? 1.994 11.43 -11.445 1 97.12 63 PRO B N 1
ATOM 4017 C CA . PRO B 1 63 ? 3.104 12.383 -11.578 1 97.12 63 PRO B CA 1
ATOM 4018 C C . PRO B 1 63 ? 4.422 11.82 -11.047 1 97.12 63 PRO B C 1
ATOM 4020 O O . PRO B 1 63 ? 4.438 11.125 -10.023 1 97.12 63 PRO B O 1
ATOM 4023 N N . LEU B 1 64 ? 5.477 12.07 -11.797 1 98.56 64 LEU B N 1
ATOM 4024 C CA . LEU B 1 64 ? 6.828 11.742 -11.359 1 98.56 64 LEU B CA 1
ATOM 4025 C C . LEU B 1 64 ? 7.59 13.008 -10.969 1 98.56 64 LEU B C 1
ATOM 4027 O O . LEU B 1 64 ? 7.84 13.875 -11.805 1 98.56 64 LEU B O 1
ATOM 4031 N N . GLY B 1 65 ? 7.859 13.141 -9.68 1 98.19 65 GLY B N 1
ATOM 4032 C CA . GLY B 1 65 ? 8.633 14.258 -9.164 1 98.19 65 GLY B CA 1
ATOM 4033 C C . GLY B 1 65 ? 10 13.836 -8.641 1 98.19 65 GLY B C 1
ATOM 4034 O O . GLY B 1 65 ? 10.305 12.648 -8.57 1 98.19 65 GLY B O 1
ATOM 4035 N N . ILE B 1 66 ? 10.836 14.883 -8.367 1 98.25 66 ILE B N 1
ATOM 4036 C CA . ILE B 1 66 ? 12.188 14.633 -7.887 1 98.25 66 ILE B CA 1
ATOM 4037 C C . ILE B 1 66 ? 12.414 15.367 -6.566 1 98.25 66 ILE B C 1
ATOM 4039 O O . ILE B 1 66 ? 12.07 16.547 -6.438 1 98.25 66 ILE B O 1
ATOM 4043 N N . ALA B 1 67 ? 12.906 14.68 -5.594 1 98.12 67 ALA B N 1
ATOM 4044 C CA . ALA B 1 67 ? 13.375 15.297 -4.355 1 98.12 67 ALA B CA 1
ATOM 4045 C C . ALA B 1 67 ? 14.898 15.297 -4.281 1 98.12 67 ALA B C 1
ATOM 4047 O O . ALA B 1 67 ? 15.516 14.234 -4.129 1 98.12 67 ALA B O 1
ATOM 4048 N N . PRO B 1 68 ? 15.547 16.422 -4.367 1 97.12 68 PRO B N 1
ATOM 4049 C CA . PRO B 1 68 ? 17.016 16.469 -4.34 1 97.12 68 PRO B CA 1
ATOM 4050 C C . PRO B 1 68 ? 17.578 16.578 -2.924 1 97.12 68 PRO B C 1
ATOM 4052 O O . PRO B 1 68 ? 16.812 16.578 -1.954 1 97.12 68 PRO B O 1
ATOM 4055 N N . ASN B 1 69 ? 18.828 16.531 -2.773 1 96.81 69 ASN B N 1
ATOM 4056 C CA . ASN B 1 69 ? 19.625 16.922 -1.615 1 96.81 69 ASN B CA 1
ATOM 4057 C C . ASN B 1 69 ? 19.562 15.859 -0.514 1 96.81 69 ASN B C 1
ATOM 4059 O O . ASN B 1 69 ? 19.656 16.188 0.67 1 96.81 69 ASN B O 1
ATOM 4063 N N . PHE B 1 70 ? 19.344 14.641 -0.895 1 98.38 70 PHE B N 1
ATOM 4064 C CA . PHE B 1 70 ? 19.469 13.555 0.077 1 98.38 70 PHE B CA 1
ATOM 4065 C C . PHE B 1 70 ? 20.922 13.156 0.254 1 98.38 70 PHE B C 1
ATOM 4067 O O . PHE B 1 70 ? 21.562 12.68 -0.688 1 98.38 70 PHE B O 1
ATOM 4074 N N . ILE B 1 71 ? 21.453 13.375 1.396 1 98.25 71 ILE B N 1
ATOM 4075 C CA . ILE B 1 71 ? 22.766 12.844 1.724 1 98.25 71 ILE B CA 1
ATOM 4076 C C . ILE B 1 71 ? 22.609 11.523 2.48 1 98.25 71 ILE B C 1
ATOM 4078 O O . ILE B 1 71 ? 22.156 11.508 3.625 1 98.25 71 ILE B O 1
ATOM 4082 N N . ILE B 1 72 ? 22.984 10.422 1.841 1 98.62 72 ILE B N 1
ATOM 4083 C CA . ILE B 1 72 ? 22.875 9.094 2.42 1 98.62 72 ILE B CA 1
ATOM 4084 C C . ILE B 1 72 ? 24.25 8.453 2.498 1 98.62 72 ILE B C 1
ATOM 4086 O O . ILE B 1 72 ? 24.891 8.203 1.47 1 98.62 72 ILE B O 1
ATOM 4090 N N . ASN B 1 73 ? 24.672 8.172 3.688 1 98.38 73 ASN B N 1
ATOM 4091 C CA . ASN B 1 73 ? 26 7.625 3.898 1 98.38 73 ASN B CA 1
ATOM 4092 C C . ASN B 1 73 ? 27.078 8.453 3.191 1 98.38 73 ASN B C 1
ATOM 4094 O O . ASN B 1 73 ? 27.969 7.902 2.551 1 98.38 73 ASN B O 1
ATOM 4098 N N . GLY B 1 74 ? 26.906 9.758 3.213 1 96.56 74 GLY B N 1
ATOM 4099 C CA . GLY B 1 74 ? 27.891 10.68 2.688 1 96.56 74 GLY B CA 1
ATOM 4100 C C . GLY B 1 74 ? 27.75 10.93 1.199 1 96.56 74 GLY B C 1
ATOM 4101 O O . GLY B 1 74 ? 28.469 11.75 0.629 1 96.56 74 GLY B O 1
ATOM 4102 N N . LYS B 1 75 ? 26.844 10.32 0.568 1 96.19 75 LYS B N 1
ATOM 4103 C CA . LYS B 1 75 ? 26.625 10.453 -0.87 1 96.19 75 LYS B CA 1
ATOM 4104 C C . LYS B 1 75 ? 25.344 11.227 -1.167 1 96.19 75 LYS B C 1
ATOM 4106 O O . LYS B 1 75 ? 24.328 11.016 -0.514 1 96.19 75 LYS B O 1
ATOM 4111 N N . ASN B 1 76 ? 25.422 12.125 -2.158 1 95.75 76 ASN B N 1
ATOM 4112 C CA . ASN B 1 76 ? 24.281 12.945 -2.539 1 95.75 76 ASN B CA 1
ATOM 4113 C C . ASN B 1 76 ? 23.375 12.219 -3.539 1 95.75 76 ASN B C 1
ATOM 4115 O O . ASN B 1 76 ? 23.859 11.648 -4.52 1 95.75 76 ASN B O 1
ATOM 4119 N N . TYR B 1 77 ? 22.094 12.195 -3.289 1 97.5 77 TYR B N 1
ATOM 4120 C CA . TYR B 1 77 ? 21.109 11.578 -4.176 1 97.5 77 TYR B CA 1
ATOM 4121 C C . TYR B 1 77 ? 20.016 12.562 -4.535 1 97.5 77 TYR B C 1
ATOM 4123 O O . TYR B 1 77 ? 19.656 13.43 -3.734 1 97.5 77 TYR B O 1
ATOM 4131 N N . SER B 1 78 ? 19.531 12.523 -5.738 1 97.81 78 SER B N 1
ATOM 4132 C CA . SER B 1 78 ? 18.203 12.984 -6.133 1 97.81 78 SER B CA 1
ATOM 4133 C C . SER B 1 78 ? 17.234 11.82 -6.293 1 97.81 78 SER B C 1
ATOM 4135 O O . SER B 1 78 ? 17.422 10.969 -7.172 1 97.81 78 SER B O 1
ATOM 4137 N N . ILE B 1 79 ? 16.219 11.797 -5.477 1 98.69 79 ILE B N 1
ATOM 4138 C CA . ILE B 1 79 ? 15.375 10.609 -5.41 1 98.69 79 ILE B CA 1
ATOM 4139 C C . ILE B 1 79 ? 14.094 10.836 -6.211 1 98.69 79 ILE B C 1
ATOM 4141 O O . ILE B 1 79 ? 13.398 11.828 -6.004 1 98.69 79 ILE B O 1
ATOM 4145 N N . PRO B 1 80 ? 13.766 9.969 -7.152 1 98.75 80 PRO B N 1
ATOM 4146 C CA . PRO B 1 80 ? 12.508 10.055 -7.895 1 98.75 80 PRO B CA 1
ATOM 4147 C C . PRO B 1 80 ? 11.312 9.562 -7.082 1 98.75 80 PRO B C 1
ATOM 4149 O O . PRO B 1 80 ? 11.422 8.578 -6.352 1 98.75 80 PRO B O 1
ATOM 4152 N N . PHE B 1 81 ? 10.211 10.281 -7.148 1 98.75 81 PHE B N 1
ATOM 4153 C CA . PHE B 1 81 ? 8.953 9.961 -6.48 1 98.75 81 PHE B CA 1
ATOM 4154 C C . PHE B 1 81 ? 7.816 9.867 -7.488 1 98.75 81 PHE B C 1
ATOM 4156 O O . PHE B 1 81 ? 7.453 10.867 -8.117 1 98.75 81 PHE B O 1
ATOM 4163 N N . ALA B 1 82 ? 7.227 8.703 -7.711 1 98.44 82 ALA B N 1
ATOM 4164 C CA . ALA B 1 82 ? 5.961 8.57 -8.43 1 98.44 82 ALA B CA 1
ATOM 4165 C C . ALA B 1 82 ? 4.781 8.516 -7.457 1 98.44 82 ALA B C 1
ATOM 4167 O O . ALA B 1 82 ? 4.578 7.5 -6.785 1 98.44 82 ALA B O 1
ATOM 4168 N N . VAL B 1 83 ? 4.043 9.594 -7.336 1 97.19 83 VAL B N 1
ATOM 4169 C CA . VAL B 1 83 ? 2.988 9.695 -6.328 1 97.19 83 VAL B CA 1
ATOM 4170 C C . VAL B 1 83 ? 2.045 10.844 -6.68 1 97.19 83 VAL B C 1
ATOM 4172 O O . VAL B 1 83 ? 2.471 11.852 -7.246 1 97.19 83 VAL B O 1
ATOM 4175 N N . GLU B 1 84 ? 0.754 10.68 -6.383 1 93.25 84 GLU B N 1
ATOM 4176 C CA . GLU B 1 84 ? -0.242 11.688 -6.727 1 93.25 84 GLU B CA 1
ATOM 4177 C C . GLU B 1 84 ? -0.481 12.648 -5.562 1 93.25 84 GLU B C 1
ATOM 4179 O O . GLU B 1 84 ? -1.06 13.719 -5.742 1 93.25 84 GLU B O 1
ATOM 4184 N N . GLU B 1 85 ? 0.001 12.273 -4.371 1 89.06 85 GLU B N 1
ATOM 4185 C CA . GLU B 1 85 ? -0.284 13.078 -3.188 1 89.06 85 GLU B CA 1
ATOM 4186 C C . GLU B 1 85 ? 0.509 14.383 -3.205 1 89.06 85 GLU B C 1
ATOM 4188 O O . GLU B 1 85 ? 1.741 14.367 -3.248 1 89.06 85 GLU B O 1
ATOM 4193 N N . SER B 1 86 ? -0.033 15.469 -3.072 1 86.88 86 SER B N 1
ATOM 4194 C CA . SER B 1 86 ? 0.481 16.797 -3.375 1 86.88 86 SER B CA 1
ATOM 4195 C C . SER B 1 86 ? 1.688 17.141 -2.506 1 86.88 86 SER B C 1
ATOM 4197 O O . SER B 1 86 ? 2.689 17.656 -3 1 86.88 86 SER B O 1
ATOM 4199 N N . SER B 1 87 ? 1.644 16.797 -1.27 1 90.06 87 SER B N 1
ATOM 4200 C CA . SER B 1 87 ? 2.625 17.359 -0.346 1 90.06 87 SER B CA 1
ATOM 4201 C C . SER B 1 87 ? 3.801 16.406 -0.144 1 90.06 87 SER B C 1
ATOM 4203 O O . SER B 1 87 ? 4.801 16.766 0.475 1 90.06 87 SER B O 1
ATOM 4205 N N . VAL B 1 88 ? 3.816 15.242 -0.728 1 95.56 88 VAL B N 1
ATOM 4206 C CA . VAL B 1 88 ? 4.766 14.188 -0.39 1 95.56 88 VAL B CA 1
ATOM 4207 C C . VAL B 1 88 ? 6.164 14.578 -0.862 1 95.56 88 VAL B C 1
ATOM 4209 O O . VAL B 1 88 ? 7.125 14.523 -0.089 1 95.56 88 VAL B O 1
ATOM 4212 N N . VAL B 1 89 ? 6.293 15.047 -2.08 1 96.94 89 VAL B N 1
ATOM 4213 C CA . VAL B 1 89 ? 7.602 15.375 -2.641 1 96.94 89 VAL B CA 1
ATOM 4214 C C . VAL B 1 89 ? 8.172 16.609 -1.946 1 96.94 89 VAL B C 1
ATOM 4216 O O . VAL B 1 89 ? 9.359 16.656 -1.617 1 96.94 89 VAL B O 1
ATOM 4219 N N . ALA B 1 90 ? 7.301 17.594 -1.734 1 94 90 ALA B N 1
ATOM 4220 C CA . ALA B 1 90 ? 7.719 18.797 -1.035 1 94 90 ALA B CA 1
ATOM 4221 C C . ALA B 1 90 ? 8.227 18.469 0.367 1 94 90 ALA B C 1
ATOM 4223 O O . ALA B 1 90 ? 9.266 18.984 0.79 1 94 90 ALA B O 1
ATOM 4224 N N . ALA B 1 91 ? 7.48 17.641 1.059 1 95.19 91 ALA B N 1
ATOM 4225 C CA . ALA B 1 91 ? 7.836 17.25 2.422 1 95.19 91 ALA B CA 1
ATOM 4226 C C . ALA B 1 91 ? 9.156 16.5 2.449 1 95.19 91 ALA B C 1
ATOM 4228 O O . ALA B 1 91 ? 10.008 16.734 3.311 1 95.19 91 ALA B O 1
ATOM 4229 N N . ALA B 1 92 ? 9.367 15.594 1.519 1 96.94 92 ALA B N 1
ATOM 4230 C CA . ALA B 1 92 ? 10.602 14.82 1.433 1 96.94 92 ALA B CA 1
ATOM 4231 C C . ALA B 1 92 ? 11.797 15.719 1.123 1 96.94 92 ALA B C 1
ATOM 4233 O O . ALA B 1 92 ? 12.867 15.562 1.705 1 96.94 92 ALA B O 1
ATOM 4234 N N . SER B 1 93 ? 11.609 16.656 0.242 1 96.44 93 SER B N 1
ATOM 4235 C CA . SER B 1 93 ? 12.672 17.578 -0.144 1 96.44 93 SER B CA 1
ATOM 4236 C C . SER B 1 93 ? 13.102 18.453 1.031 1 96.44 93 SER B C 1
ATOM 4238 O O . SER B 1 93 ? 14.297 18.672 1.236 1 96.44 93 SER B O 1
ATOM 4240 N N . LYS B 1 94 ? 12.125 18.906 1.75 1 94.25 94 LYS B N 1
ATOM 4241 C CA . LYS B 1 94 ? 12.422 19.75 2.912 1 94.25 94 LYS B CA 1
ATOM 4242 C C . LYS B 1 94 ? 13.18 18.953 3.975 1 94.25 94 LYS B C 1
ATOM 4244 O O . LYS B 1 94 ? 14.094 19.484 4.617 1 94.25 94 LYS B O 1
ATOM 4249 N N . SER B 1 95 ? 12.789 17.75 4.172 1 97.62 95 SER B N 1
ATOM 4250 C CA . SER B 1 95 ? 13.469 16.875 5.125 1 97.62 95 SER B CA 1
ATOM 4251 C C . SER B 1 95 ? 14.906 16.594 4.684 1 97.62 95 SER B C 1
ATOM 4253 O O . SER B 1 95 ? 15.82 16.594 5.508 1 97.62 95 SER B O 1
ATOM 4255 N N . ALA B 1 96 ? 15.062 16.328 3.387 1 97.88 96 ALA B N 1
ATOM 4256 C CA . ALA B 1 96 ? 16.391 16.094 2.846 1 97.88 96 ALA B CA 1
ATOM 4257 C C . ALA B 1 96 ? 17.312 17.281 3.104 1 97.88 96 ALA B C 1
ATOM 4259 O O . ALA B 1 96 ? 18.438 17.125 3.57 1 97.88 96 ALA B O 1
ATOM 4260 N N . LYS B 1 97 ? 16.797 18.453 2.809 1 95.69 97 LYS B N 1
ATOM 4261 C CA . LYS B 1 97 ? 17.578 19.672 3.025 1 95.69 97 LYS B CA 1
ATOM 4262 C C . LYS B 1 97 ? 17.891 19.875 4.508 1 95.69 97 LYS B C 1
ATOM 4264 O O . LYS B 1 97 ? 19.016 20.203 4.867 1 95.69 97 LYS B O 1
ATOM 4269 N N . PHE B 1 98 ? 16.938 19.688 5.359 1 96.31 98 PHE B N 1
ATOM 4270 C CA . PHE B 1 98 ? 17.078 19.844 6.801 1 96.31 98 PHE B CA 1
ATOM 4271 C C . PHE B 1 98 ? 18.234 18.984 7.328 1 96.31 98 PHE B C 1
ATOM 4273 O O . PHE B 1 98 ? 19.078 19.469 8.086 1 96.31 98 PHE B O 1
ATOM 4280 N N . TRP B 1 99 ? 18.328 17.766 6.91 1 97.94 99 TRP B N 1
ATOM 4281 C CA . TRP B 1 99 ? 19.281 16.828 7.492 1 97.94 99 TRP B CA 1
ATOM 4282 C C . TRP B 1 99 ? 20.609 16.875 6.762 1 97.94 99 TRP B C 1
ATOM 4284 O O . TRP B 1 99 ? 21.625 16.438 7.289 1 97.94 99 TRP B O 1
ATOM 4294 N N . SER B 1 100 ? 20.609 17.422 5.527 1 95.69 100 SER B N 1
ATOM 4295 C CA . SER B 1 100 ? 21.859 17.516 4.77 1 95.69 100 SER B CA 1
ATOM 4296 C C . SER B 1 100 ? 22.906 18.328 5.516 1 95.69 100 SER B C 1
ATOM 4298 O O . SER B 1 100 ? 24.109 18.062 5.406 1 95.69 100 SER B O 1
ATOM 4300 N N . ASP B 1 101 ? 22.484 19.266 6.348 1 92.56 101 ASP B N 1
ATOM 4301 C CA . ASP B 1 101 ? 23.391 20.125 7.102 1 92.56 101 ASP B CA 1
ATOM 4302 C C . ASP B 1 101 ? 23.625 19.578 8.508 1 92.56 101 ASP B C 1
ATOM 4304 O O . ASP B 1 101 ? 24.266 20.234 9.336 1 92.56 101 ASP B O 1
ATOM 4308 N N . ARG B 1 102 ? 23 18.484 8.773 1 96.81 102 ARG B N 1
ATOM 4309 C CA . ARG B 1 102 ? 23.062 17.953 10.133 1 96.81 102 ARG B CA 1
ATOM 4310 C C . ARG B 1 102 ? 23.562 16.5 10.133 1 96.81 102 ARG B C 1
ATOM 4312 O O . ARG B 1 102 ? 23.078 15.68 10.922 1 96.81 102 ARG B O 1
ATOM 4319 N N . GLY B 1 103 ? 24.375 16.188 9.148 1 95.88 103 GLY B N 1
ATOM 4320 C CA . GLY B 1 103 ? 25.031 14.891 9.148 1 95.88 103 GLY B CA 1
ATOM 4321 C C . GLY B 1 103 ? 24.438 13.93 8.133 1 95.88 103 GLY B C 1
ATOM 4322 O O . GLY B 1 103 ? 25.062 12.914 7.805 1 95.88 103 GLY B O 1
ATOM 4323 N N . GLY B 1 104 ? 23.25 14.25 7.594 1 98.19 104 GLY B N 1
ATOM 4324 C CA . GLY B 1 104 ? 22.625 13.391 6.598 1 98.19 104 GLY B CA 1
ATOM 4325 C C . GLY B 1 104 ? 22.031 12.125 7.188 1 98.19 104 GLY B C 1
ATOM 4326 O O . GLY B 1 104 ? 21.938 11.984 8.406 1 98.19 104 GLY B O 1
ATOM 4327 N N . PHE B 1 105 ? 21.594 11.289 6.34 1 98.88 105 PHE B N 1
ATOM 4328 C CA . PHE B 1 105 ? 21.016 10 6.727 1 98.88 105 PHE B CA 1
ATOM 4329 C C . PHE B 1 105 ? 22.094 8.922 6.734 1 98.88 105 PHE B C 1
ATOM 4331 O O . PHE B 1 105 ? 22.984 8.906 5.875 1 98.88 105 PHE B O 1
ATOM 4338 N N . LYS B 1 106 ? 22 8.023 7.68 1 98.88 106 LYS B N 1
ATOM 4339 C CA . LYS B 1 106 ? 22.828 6.828 7.746 1 98.88 106 LYS B CA 1
ATOM 4340 C C . LYS B 1 106 ? 21.984 5.566 7.59 1 98.88 106 LYS B C 1
ATOM 4342 O O . LYS B 1 106 ? 20.875 5.488 8.109 1 98.88 106 LYS B O 1
ATOM 4347 N N . THR B 1 107 ? 22.547 4.629 6.855 1 98.88 107 THR B N 1
ATOM 4348 C CA . THR B 1 107 ? 21.781 3.402 6.633 1 98.88 107 THR B CA 1
ATOM 4349 C C . THR B 1 107 ? 22.688 2.18 6.773 1 98.88 107 THR B C 1
ATOM 4351 O O . THR B 1 107 ? 23.906 2.277 6.59 1 98.88 107 THR B O 1
ATOM 4354 N N . THR B 1 108 ? 22.094 1.109 7.141 1 98.81 108 THR B N 1
ATOM 4355 C CA . THR B 1 108 ? 22.75 -0.19 7.211 1 98.81 108 THR B CA 1
ATOM 4356 C C . THR B 1 108 ? 21.797 -1.306 6.797 1 98.81 108 THR B C 1
ATOM 4358 O O . THR B 1 108 ? 20.719 -1.457 7.383 1 98.81 108 THR B O 1
ATOM 4361 N N . VAL B 1 109 ? 22.219 -2.047 5.77 1 98.69 109 VAL B N 1
ATOM 4362 C CA . VAL B 1 109 ? 21.453 -3.246 5.434 1 98.69 109 VAL B CA 1
ATOM 4363 C C . VAL B 1 109 ? 21.797 -4.363 6.414 1 98.69 109 VAL B C 1
ATOM 4365 O O . VAL B 1 109 ? 22.953 -4.777 6.523 1 98.69 109 VAL B O 1
ATOM 4368 N N . ILE B 1 110 ? 20.844 -4.832 7.098 1 98.69 110 ILE B N 1
ATOM 4369 C CA . ILE B 1 110 ? 21.047 -5.824 8.148 1 98.69 110 ILE B CA 1
ATOM 4370 C C . ILE B 1 110 ? 21.062 -7.223 7.531 1 98.69 110 ILE B C 1
ATOM 4372 O O . ILE B 1 110 ? 21.906 -8.047 7.887 1 98.69 110 ILE B O 1
ATOM 4376 N N . ASN B 1 111 ? 20.109 -7.547 6.652 1 98.19 111 ASN B N 1
ATOM 4377 C CA . ASN B 1 111 ? 20.016 -8.844 5.984 1 98.19 111 ASN B CA 1
ATOM 4378 C C . ASN B 1 111 ? 19.125 -8.773 4.75 1 98.19 111 ASN B C 1
ATOM 4380 O O . ASN B 1 111 ? 18.406 -7.797 4.555 1 98.19 111 ASN B O 1
ATOM 4384 N N . THR B 1 112 ? 19.25 -9.773 3.84 1 98.25 112 THR B N 1
ATOM 4385 C CA . THR B 1 112 ? 18.484 -9.75 2.596 1 98.25 112 THR B CA 1
ATOM 4386 C C . THR B 1 112 ? 17.781 -11.094 2.365 1 98.25 112 THR B C 1
ATOM 4388 O O . THR B 1 112 ? 17.422 -11.422 1.234 1 98.25 112 THR B O 1
ATOM 4391 N N . GLU B 1 113 ? 17.578 -11.797 3.352 1 98.25 113 GLU B N 1
ATOM 4392 C CA . GLU B 1 113 ? 17 -13.133 3.27 1 98.25 113 GLU B CA 1
ATOM 4393 C C . GLU B 1 113 ? 15.539 -13.078 2.865 1 98.25 113 GLU B C 1
ATOM 4395 O O . GLU B 1 113 ? 14.766 -12.297 3.428 1 98.25 113 GLU B O 1
ATOM 4400 N N . LYS B 1 114 ? 15.195 -13.867 1.875 1 98.44 114 LYS B N 1
ATOM 4401 C CA . LYS B 1 114 ? 13.805 -14.047 1.459 1 98.44 114 LYS B CA 1
ATOM 4402 C C . LYS B 1 114 ? 13.297 -15.438 1.831 1 98.44 114 LYS B C 1
ATOM 4404 O O . LYS B 1 114 ? 14.086 -16.328 2.162 1 98.44 114 LYS B O 1
ATOM 4409 N N . ILE B 1 115 ? 11.969 -15.562 1.76 1 98.19 115 ILE B N 1
ATOM 4410 C CA . ILE B 1 115 ? 11.383 -16.766 2.344 1 98.19 115 ILE B CA 1
ATOM 4411 C C . ILE B 1 115 ? 10.336 -17.344 1.393 1 98.19 115 ILE B C 1
ATOM 4413 O O . ILE B 1 115 ? 9.648 -16.594 0.688 1 98.19 115 ILE B O 1
ATOM 4417 N N . GLY B 1 116 ? 10.219 -18.656 1.396 1 98.31 116 GLY B N 1
ATOM 4418 C CA . GLY B 1 116 ? 9.109 -19.375 0.81 1 98.31 116 GLY B CA 1
ATOM 4419 C C . GLY B 1 116 ? 8.797 -20.672 1.536 1 98.31 116 GLY B C 1
ATOM 4420 O O . GLY B 1 116 ? 9.602 -21.156 2.342 1 98.31 116 GLY B O 1
ATOM 4421 N N . GLN B 1 117 ? 7.598 -21.203 1.268 1 98.62 117 GLN B N 1
ATOM 4422 C CA . GLN B 1 117 ? 7.191 -22.391 2.006 1 98.62 117 GLN B CA 1
ATOM 4423 C C . GLN B 1 117 ? 6.43 -23.359 1.11 1 98.62 117 GLN B C 1
ATOM 4425 O O . GLN B 1 117 ? 5.691 -22.938 0.216 1 98.62 117 GLN B O 1
ATOM 4430 N N . VAL B 1 118 ? 6.637 -24.594 1.306 1 98.44 118 VAL B N 1
ATOM 4431 C CA . VAL B 1 118 ? 5.719 -25.641 0.878 1 98.44 118 VAL B CA 1
ATOM 4432 C C . VAL B 1 118 ? 4.832 -26.062 2.049 1 98.44 118 VAL B C 1
ATOM 4434 O O . VAL B 1 118 ? 5.324 -26.531 3.072 1 98.44 118 VAL B O 1
ATOM 4437 N N . HIS B 1 119 ? 3.586 -25.812 1.938 1 98.5 119 HIS B N 1
ATOM 4438 C CA . HIS B 1 119 ? 2.611 -26.203 2.949 1 98.5 119 HIS B CA 1
ATOM 4439 C C . HIS B 1 119 ? 2.002 -27.562 2.631 1 98.5 119 HIS B C 1
ATOM 4441 O O . HIS B 1 119 ? 1.444 -27.766 1.548 1 98.5 119 HIS B O 1
ATOM 4447 N N . PHE B 1 120 ? 2.094 -28.531 3.605 1 98.19 120 PHE B N 1
ATOM 4448 C CA . PHE B 1 120 ? 1.596 -29.859 3.266 1 98.19 120 PHE B CA 1
ATOM 4449 C C . PHE B 1 120 ? 0.997 -30.531 4.488 1 98.19 120 PHE B C 1
ATOM 4451 O O . PHE B 1 120 ? 1.247 -30.125 5.625 1 98.19 120 PHE B O 1
ATOM 4458 N N . ILE B 1 121 ? 0.161 -31.484 4.207 1 97.94 121 ILE B N 1
ATOM 4459 C CA . ILE B 1 121 ? -0.501 -32.312 5.215 1 97.94 121 ILE B CA 1
ATOM 4460 C C . ILE B 1 121 ? 0.127 -33.688 5.242 1 97.94 121 ILE B C 1
ATOM 4462 O O . ILE B 1 121 ? 0.25 -34.344 4.199 1 97.94 121 ILE B O 1
ATOM 4466 N N . TYR B 1 122 ? 0.542 -34.125 6.344 1 98.38 122 TYR B N 1
ATOM 4467 C CA . TYR B 1 122 ? 1.107 -35.438 6.59 1 98.38 122 TYR B CA 1
ATOM 4468 C C . TYR B 1 122 ? 0.414 -36.125 7.758 1 98.38 122 TYR B C 1
ATOM 4470 O O . TYR B 1 122 ? 0.45 -35.625 8.891 1 98.38 122 TYR B O 1
ATOM 4478 N N . GLN B 1 123 ? -0.244 -37.188 7.418 1 96.88 123 GLN B N 1
ATOM 4479 C CA . GLN B 1 123 ? -0.925 -37.969 8.438 1 96.88 123 GLN B CA 1
ATOM 4480 C C . GLN B 1 123 ? -0.059 -39.156 8.898 1 96.88 123 GLN B C 1
ATOM 4482 O O . GLN B 1 123 ? -0.036 -40.219 8.25 1 96.88 123 GLN B O 1
ATOM 4487 N N . GLY B 1 124 ? 0.667 -39 9.961 1 97.12 124 GLY B N 1
ATOM 4488 C CA . GLY B 1 124 ? 1.527 -40.094 10.414 1 97.12 124 GLY B CA 1
ATOM 4489 C C . GLY B 1 124 ? 2.404 -39.688 11.594 1 97.12 124 GLY B C 1
ATOM 4490 O O . GLY B 1 124 ? 2.102 -38.75 12.305 1 97.12 124 GLY B O 1
ATOM 4491 N N . ASP B 1 125 ? 3.432 -40.469 11.789 1 97.56 125 ASP B N 1
ATOM 4492 C CA . ASP B 1 125 ? 4.336 -40.312 12.922 1 97.56 125 ASP B CA 1
ATOM 4493 C C . ASP B 1 125 ? 5.363 -39.219 12.656 1 97.56 125 ASP B C 1
ATOM 4495 O O . ASP B 1 125 ? 6.102 -39.281 11.672 1 97.56 125 ASP B O 1
ATOM 4499 N N . LYS B 1 126 ? 5.371 -38.281 13.5 1 97.69 126 LYS B N 1
ATOM 4500 C CA . LYS B 1 126 ? 6.246 -37.125 13.359 1 97.69 126 LYS B CA 1
ATOM 4501 C C . LYS B 1 126 ? 7.711 -37.531 13.258 1 97.69 126 LYS B C 1
ATOM 4503 O O . LYS B 1 126 ? 8.477 -36.969 12.484 1 97.69 126 LYS B O 1
ATOM 4508 N N . GLN B 1 127 ? 8.125 -38.5 14.031 1 98.06 127 GLN B N 1
ATOM 4509 C CA . GLN B 1 127 ? 9.516 -38.938 14.023 1 98.06 127 GLN B CA 1
ATOM 4510 C C . GLN B 1 127 ? 9.898 -39.562 12.68 1 98.06 127 GLN B C 1
ATOM 4512 O O . GLN B 1 127 ? 11.023 -39.375 12.211 1 98.06 127 GLN B O 1
ATOM 4517 N N . LYS B 1 128 ? 8.992 -40.312 12.156 1 98.31 128 LYS B N 1
ATOM 4518 C CA . LYS B 1 128 ? 9.234 -40.875 10.828 1 98.31 128 LYS B CA 1
ATOM 4519 C C . LYS B 1 128 ? 9.406 -39.75 9.789 1 98.31 128 LYS B C 1
ATOM 4521 O O . LYS B 1 128 ? 10.266 -39.875 8.914 1 98.31 128 LYS B O 1
ATOM 4526 N N . LEU B 1 129 ? 8.547 -38.75 9.891 1 98.69 129 LEU B N 1
ATOM 4527 C CA . LEU B 1 129 ? 8.641 -37.625 8.953 1 98.69 129 LEU B CA 1
ATOM 4528 C C . LEU B 1 129 ? 9.984 -36.938 9.078 1 98.69 129 LEU B C 1
ATOM 4530 O O . LEU B 1 129 ? 10.586 -36.531 8.07 1 98.69 129 LEU B O 1
ATOM 4534 N N . GLU B 1 130 ? 10.453 -36.75 10.281 1 98.56 130 GLU B N 1
ATOM 4535 C CA . GLU B 1 130 ? 11.75 -36.094 10.516 1 98.56 130 GLU B CA 1
ATOM 4536 C C . GLU B 1 130 ? 12.883 -36.938 9.906 1 98.56 130 GLU B C 1
ATOM 4538 O O . GLU B 1 130 ? 13.789 -36.375 9.281 1 98.56 130 GLU B O 1
ATOM 4543 N N . THR B 1 131 ? 12.82 -38.219 10.141 1 98.44 131 THR B N 1
ATOM 4544 C CA . THR B 1 131 ? 13.812 -39.094 9.555 1 98.44 131 THR B CA 1
ATOM 4545 C C . THR B 1 131 ? 13.773 -39.031 8.031 1 98.44 131 THR B C 1
ATOM 4547 O O . THR B 1 131 ? 14.82 -39 7.383 1 98.44 131 THR B O 1
ATOM 4550 N N . PHE B 1 132 ? 12.594 -39.062 7.551 1 98.56 132 PHE B N 1
ATOM 4551 C CA . PHE B 1 132 ? 12.375 -38.938 6.113 1 98.56 132 PHE B CA 1
ATOM 4552 C C . PHE B 1 132 ? 13 -37.656 5.574 1 98.56 132 PHE B C 1
ATOM 4554 O O . PHE B 1 132 ? 13.781 -37.719 4.621 1 98.56 132 PHE B O 1
ATOM 4561 N N . PHE B 1 1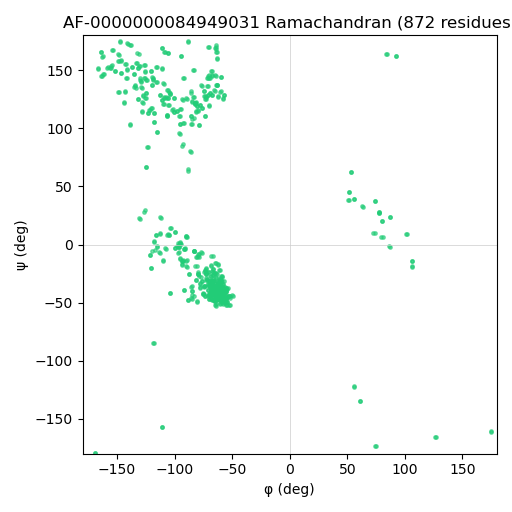33 ? 12.727 -36.5 6.191 1 98.69 133 PHE B N 1
ATOM 4562 C CA . PHE B 1 133 ? 13.25 -35.188 5.773 1 98.69 133 PHE B CA 1
ATOM 4563 C C . PHE B 1 133 ? 14.773 -35.219 5.777 1 98.69 133 PHE B C 1
ATOM 4565 O O . PHE B 1 133 ? 15.406 -34.781 4.809 1 98.69 133 PHE B O 1
ATOM 4572 N N . ASP B 1 134 ? 15.32 -35.75 6.84 1 98.38 134 ASP B N 1
ATOM 4573 C CA . ASP B 1 134 ? 16.766 -35.781 6.965 1 98.38 134 ASP B CA 1
ATOM 4574 C C . ASP B 1 134 ? 17.391 -36.625 5.855 1 98.38 134 ASP B C 1
ATOM 4576 O O . ASP B 1 134 ? 18.5 -36.344 5.383 1 98.38 134 ASP B O 1
ATOM 4580 N N . THR B 1 135 ? 16.703 -37.656 5.504 1 98.12 135 THR B N 1
ATOM 4581 C CA . THR B 1 135 ? 17.203 -38.562 4.492 1 98.12 135 THR B CA 1
ATOM 4582 C C . THR B 1 135 ? 17.203 -37.906 3.113 1 98.12 135 THR B C 1
ATOM 4584 O O . THR B 1 135 ? 18.125 -38.156 2.316 1 98.12 135 THR B O 1
ATOM 4587 N N . ILE B 1 136 ? 16.234 -37.094 2.857 1 98.25 136 ILE B N 1
ATOM 4588 C CA . ILE B 1 136 ? 16.078 -36.656 1.47 1 98.25 136 ILE B CA 1
ATOM 4589 C C . ILE B 1 136 ? 16.5 -35.188 1.328 1 98.25 136 ILE B C 1
ATOM 4591 O O . ILE B 1 136 ? 16.469 -34.656 0.228 1 98.25 136 ILE B O 1
ATOM 4595 N N . LYS B 1 137 ? 16.844 -34.5 2.301 1 98.38 137 LYS B N 1
ATOM 4596 C CA . LYS B 1 137 ? 17.109 -33.062 2.293 1 98.38 137 LYS B CA 1
ATOM 4597 C C . LYS B 1 137 ? 18.047 -32.688 1.153 1 98.38 137 LYS B C 1
ATOM 4599 O O . LYS B 1 137 ? 17.844 -31.688 0.476 1 98.38 137 LYS B O 1
ATOM 4604 N N . SER B 1 138 ? 19.062 -33.438 0.958 1 98.31 138 SER B N 1
ATOM 4605 C CA . SER B 1 138 ? 20.047 -33.156 -0.085 1 98.31 138 SER B CA 1
ATOM 4606 C C . SER B 1 138 ? 19.391 -33.156 -1.467 1 98.31 138 SER B C 1
ATOM 4608 O O . SER B 1 138 ? 19.844 -32.469 -2.375 1 98.31 138 SER B O 1
ATOM 4610 N N . LYS B 1 139 ? 18.375 -33.969 -1.654 1 98.25 139 LYS B N 1
ATOM 4611 C CA . LYS B 1 139 ? 17.703 -34.094 -2.945 1 98.25 139 LYS B CA 1
ATOM 4612 C C . LYS B 1 139 ? 16.969 -32.812 -3.314 1 98.25 139 LYS B C 1
ATOM 4614 O O . LYS B 1 139 ? 16.781 -32.5 -4.496 1 98.25 139 LYS B O 1
ATOM 4619 N N . PHE B 1 140 ? 16.484 -32.031 -2.271 1 98.44 140 PHE B N 1
ATOM 4620 C CA . PHE B 1 140 ? 15.859 -30.766 -2.564 1 98.44 140 PHE B CA 1
ATOM 4621 C C . PHE B 1 140 ? 16.828 -29.844 -3.307 1 98.44 140 PHE B C 1
ATOM 4623 O O . PHE B 1 140 ? 16.438 -29.156 -4.254 1 98.44 140 PHE B O 1
ATOM 4630 N N . PHE B 1 141 ? 18.078 -29.859 -2.916 1 98 141 PHE B N 1
ATOM 4631 C CA . PHE B 1 141 ? 19.094 -29.031 -3.541 1 98 141 PHE B CA 1
ATOM 4632 C C . PHE B 1 141 ? 19.5 -29.594 -4.898 1 98 141 PHE B C 1
ATOM 4634 O O . PHE B 1 141 ? 19.625 -28.844 -5.871 1 98 141 PHE B O 1
ATOM 4641 N N . LEU B 1 142 ? 19.656 -30.859 -4.961 1 97.75 142 LEU B N 1
ATOM 4642 C CA . LEU B 1 142 ? 20.094 -31.516 -6.191 1 97.75 142 LEU B CA 1
ATOM 4643 C C . LEU B 1 142 ? 19.078 -31.328 -7.305 1 97.75 142 LEU B C 1
ATOM 4645 O O . LEU B 1 142 ? 19.438 -31.016 -8.438 1 97.75 142 LEU B O 1
ATOM 4649 N N . GLU B 1 143 ? 17.828 -31.484 -6.996 1 97.56 143 GLU B N 1
ATOM 4650 C CA . GLU B 1 143 ? 16.781 -31.5 -8.023 1 97.56 143 GLU B CA 1
ATOM 4651 C C . GLU B 1 143 ? 16.359 -30.078 -8.391 1 97.56 143 GLU B C 1
ATOM 4653 O O . GLU B 1 143 ? 15.562 -29.875 -9.312 1 97.56 143 GLU B O 1
ATOM 4658 N N . THR B 1 144 ? 16.859 -29.078 -7.707 1 97 144 THR B N 1
ATOM 4659 C CA . THR B 1 144 ? 16.609 -27.688 -8.078 1 97 144 THR B CA 1
ATOM 4660 C C . THR B 1 144 ? 17.844 -27.078 -8.742 1 97 144 THR B C 1
ATOM 4662 O O . THR B 1 144 ? 17.859 -25.875 -9.016 1 97 144 THR B O 1
ATOM 4665 N N . GLU B 1 145 ? 18.781 -27.781 -9.023 1 95.5 145 GLU B N 1
ATOM 4666 C CA . GLU B 1 145 ? 20.047 -27.281 -9.547 1 95.5 145 GLU B CA 1
ATOM 4667 C C . GLU B 1 145 ? 19.828 -26.516 -10.852 1 95.5 145 GLU B C 1
ATOM 4669 O O . GLU B 1 145 ? 20.453 -25.469 -11.07 1 95.5 145 GLU B O 1
ATOM 4674 N N . SER B 1 146 ? 19.047 -27.047 -11.742 1 91.88 146 SER B N 1
ATOM 4675 C CA . SER B 1 146 ? 18.797 -26.391 -13.023 1 91.88 146 SER B CA 1
ATOM 4676 C C . SER B 1 146 ? 18.125 -25.031 -12.844 1 91.88 146 SER B C 1
ATOM 4678 O O . SER B 1 146 ? 18.312 -24.125 -13.648 1 91.88 146 SER B O 1
ATOM 4680 N N . ILE B 1 147 ? 17.312 -24.922 -11.805 1 91.88 147 ILE B N 1
ATOM 4681 C CA . ILE B 1 147 ? 16.594 -23.688 -11.5 1 91.88 147 ILE B CA 1
ATOM 4682 C C . ILE B 1 147 ? 17.547 -22.688 -10.836 1 91.88 147 ILE B C 1
ATOM 4684 O O . ILE B 1 147 ? 17.469 -21.484 -11.094 1 91.88 147 ILE B O 1
ATOM 4688 N N . THR B 1 148 ? 18.516 -23.188 -10.031 1 95.06 148 THR B N 1
ATOM 4689 C CA . THR B 1 148 ? 19.312 -22.328 -9.156 1 95.06 148 THR B CA 1
ATOM 4690 C C . THR B 1 148 ? 20.625 -21.953 -9.828 1 95.06 148 THR B C 1
ATOM 4692 O O . THR B 1 148 ? 21.312 -21.031 -9.367 1 95.06 148 THR B O 1
ATOM 4695 N N . LYS B 1 149 ? 21 -22.562 -10.883 1 93.44 149 LYS B N 1
ATOM 4696 C CA . LYS B 1 149 ? 22.312 -22.453 -11.5 1 93.44 149 LYS B CA 1
ATOM 4697 C C . LYS B 1 149 ? 22.688 -20.984 -11.734 1 93.44 149 LYS B C 1
ATOM 4699 O O . LYS B 1 149 ? 23.734 -20.531 -11.281 1 93.44 149 LYS B O 1
ATOM 4704 N N . ASN B 1 150 ? 21.812 -20.203 -12.391 1 89.25 150 ASN B N 1
ATOM 4705 C CA . ASN B 1 150 ? 22.109 -18.828 -12.719 1 89.25 150 ASN B CA 1
ATOM 4706 C C . ASN B 1 150 ? 22.172 -17.953 -11.469 1 89.25 150 ASN B C 1
ATOM 4708 O O . ASN B 1 150 ? 23 -17.031 -11.391 1 89.25 150 ASN B O 1
ATOM 4712 N N . MET B 1 151 ? 21.312 -18.203 -10.523 1 93.06 151 MET B N 1
ATOM 4713 C CA . MET B 1 151 ? 21.312 -17.453 -9.273 1 93.06 151 MET B CA 1
ATOM 4714 C C . MET B 1 151 ? 22.578 -17.734 -8.469 1 93.06 151 MET B C 1
ATOM 4716 O O . MET B 1 151 ? 23.156 -16.812 -7.875 1 93.06 151 MET B O 1
ATOM 4720 N N . GLN B 1 152 ? 22.953 -18.953 -8.492 1 94.88 152 GLN B N 1
ATOM 4721 C CA . GLN B 1 152 ? 24.156 -19.344 -7.77 1 94.88 152 GLN B CA 1
ATOM 4722 C C . GLN B 1 152 ? 25.391 -18.703 -8.375 1 94.88 152 GLN B C 1
ATOM 4724 O O . GLN B 1 152 ? 26.312 -18.328 -7.648 1 94.88 152 GLN B O 1
ATOM 4729 N N . LYS B 1 153 ? 25.406 -18.562 -9.672 1 94 153 LYS B N 1
ATOM 4730 C CA . LYS B 1 153 ? 26.516 -17.906 -10.352 1 94 153 LYS B CA 1
ATOM 4731 C C . LYS B 1 153 ? 26.672 -16.469 -9.883 1 94 153 LYS B C 1
ATOM 4733 O O . LYS B 1 153 ? 27.781 -15.922 -9.883 1 94 153 LYS B O 1
ATOM 4738 N N . ARG B 1 154 ? 25.594 -15.883 -9.484 1 92.62 154 ARG B N 1
ATOM 4739 C CA . ARG B 1 154 ? 25.609 -14.492 -9.039 1 92.62 154 ARG B CA 1
ATOM 4740 C C . ARG B 1 154 ? 25.828 -14.398 -7.531 1 92.62 154 ARG B C 1
ATOM 4742 O O . ARG B 1 154 ? 25.906 -13.305 -6.973 1 92.62 154 ARG B O 1
ATOM 4749 N N . GLY B 1 155 ? 25.891 -15.539 -6.883 1 95 155 GLY B N 1
ATOM 4750 C CA . GLY B 1 155 ? 26.203 -15.547 -5.461 1 95 155 GLY B CA 1
ATOM 4751 C C . GLY B 1 155 ? 24.969 -15.742 -4.594 1 95 155 GLY B C 1
ATOM 4752 O O . GLY B 1 155 ? 25.031 -15.578 -3.373 1 95 155 GLY B O 1
ATOM 4753 N N . GLY B 1 156 ? 23.844 -16.062 -5.191 1 97.25 156 GLY B N 1
ATOM 4754 C CA . GLY B 1 156 ? 22.625 -16.328 -4.438 1 97.25 156 GLY B CA 1
ATOM 4755 C C . GLY B 1 156 ? 22.203 -17.781 -4.473 1 97.25 156 GLY B C 1
ATOM 4756 O O . GLY B 1 156 ? 23.047 -18.672 -4.527 1 97.25 156 GLY B O 1
ATOM 4757 N N . GLY B 1 157 ? 20.953 -18.031 -4.242 1 97.69 157 GLY B N 1
ATOM 4758 C CA . GLY B 1 157 ? 20.406 -19.391 -4.27 1 97.69 157 GLY B CA 1
ATOM 4759 C C . GLY B 1 157 ? 19.672 -19.75 -3.002 1 97.69 157 GLY B C 1
ATOM 4760 O O . GLY B 1 157 ? 19.203 -18.875 -2.268 1 97.69 157 GLY B O 1
ATOM 4761 N N . ILE B 1 158 ? 19.438 -21.062 -2.885 1 98.56 158 ILE B N 1
ATOM 4762 C CA . ILE B 1 158 ? 18.781 -21.578 -1.693 1 98.56 158 ILE B CA 1
ATOM 4763 C C . ILE B 1 158 ? 19.75 -21.547 -0.512 1 98.56 158 ILE B C 1
ATOM 4765 O O . ILE B 1 158 ? 20.875 -22.031 -0.605 1 98.56 158 ILE B O 1
ATOM 4769 N N . LEU B 1 159 ? 19.344 -20.906 0.583 1 98.38 159 LEU B N 1
ATOM 4770 C CA . LEU B 1 159 ? 20.203 -20.828 1.766 1 98.38 159 LEU B CA 1
ATOM 4771 C C . LEU B 1 159 ? 19.984 -22.031 2.674 1 98.38 159 LEU B C 1
ATOM 4773 O O . LEU B 1 159 ? 20.938 -22.641 3.146 1 98.38 159 LEU B O 1
ATOM 4777 N N . GLU B 1 160 ? 18.703 -22.344 2.939 1 98.25 160 GLU B N 1
ATOM 4778 C CA . GLU B 1 160 ? 18.375 -23.422 3.854 1 98.25 160 GLU B CA 1
ATOM 4779 C C . GLU B 1 160 ? 16.953 -23.938 3.602 1 98.25 160 GLU B C 1
ATOM 4781 O O . GLU B 1 160 ? 16.125 -23.234 3.041 1 98.25 160 GLU B O 1
ATOM 4786 N N . VAL B 1 161 ? 16.734 -25.219 3.912 1 98.75 161 VAL B N 1
ATOM 4787 C CA . VAL B 1 161 ? 15.406 -25.828 3.941 1 98.75 161 VAL B CA 1
ATOM 4788 C C . VAL B 1 161 ? 15.195 -26.531 5.285 1 98.75 161 VAL B C 1
ATOM 4790 O O . VAL B 1 161 ? 15.977 -27.391 5.684 1 98.75 161 VAL B O 1
ATOM 4793 N N . VAL B 1 162 ? 14.18 -26.109 5.953 1 98.75 162 VAL B N 1
ATOM 4794 C CA . VAL B 1 162 ? 13.914 -26.672 7.273 1 98.75 162 VAL B CA 1
ATOM 4795 C C . VAL B 1 162 ? 12.492 -27.234 7.32 1 98.75 162 VAL B C 1
ATOM 4797 O O . VAL B 1 162 ? 11.57 -26.656 6.738 1 98.75 162 VAL B O 1
ATOM 4800 N N . LEU B 1 163 ? 12.352 -28.375 8.008 1 98.88 163 LEU B N 1
ATOM 4801 C CA . LEU B 1 163 ? 11.031 -28.938 8.289 1 98.88 163 LEU B CA 1
ATOM 4802 C C . LEU B 1 163 ? 10.43 -28.312 9.539 1 98.88 163 LEU B C 1
ATOM 4804 O O . LEU B 1 163 ? 11.047 -28.328 10.609 1 98.88 163 LEU B O 1
ATOM 4808 N N . ARG B 1 164 ? 9.258 -27.719 9.43 1 98.75 164 ARG B N 1
ATOM 4809 C CA . ARG B 1 164 ? 8.578 -27.141 10.578 1 98.75 164 ARG B CA 1
ATOM 4810 C C . ARG B 1 164 ? 7.312 -27.906 10.922 1 98.75 164 ARG B C 1
ATOM 4812 O O . ARG B 1 164 ? 6.496 -28.188 10.047 1 98.75 164 ARG B O 1
ATOM 4819 N N . ASP B 1 165 ? 7.191 -28.281 12.203 1 98.69 165 ASP B N 1
ATOM 4820 C CA . ASP B 1 165 ? 5.988 -28.922 12.734 1 98.69 165 ASP B CA 1
ATOM 4821 C C . ASP B 1 165 ? 4.961 -27.875 13.156 1 98.69 165 ASP B C 1
ATOM 4823 O O . ASP B 1 165 ? 5.18 -27.125 14.109 1 98.69 165 ASP B O 1
ATOM 4827 N N . LYS B 1 166 ? 3.871 -27.797 12.406 1 98.5 166 LYS B N 1
ATOM 4828 C CA . LYS B 1 166 ? 2.814 -26.844 12.695 1 98.5 166 LYS B CA 1
ATOM 4829 C C . LYS B 1 166 ? 1.542 -27.531 13.164 1 98.5 166 LYS B C 1
ATOM 4831 O O . LYS B 1 166 ? 0.446 -26.984 13.055 1 98.5 166 LYS B O 1
ATOM 4836 N N . THR B 1 167 ? 1.596 -28.734 13.688 1 98.12 167 THR B N 1
ATOM 4837 C CA . THR B 1 167 ? 0.446 -29.547 14.047 1 98.12 167 THR B CA 1
ATOM 4838 C C . THR B 1 167 ? -0.279 -28.969 15.258 1 98.12 167 THR B C 1
ATOM 4840 O O . THR B 1 167 ? -1.46 -29.25 15.477 1 98.12 167 THR B O 1
ATOM 4843 N N . ALA B 1 168 ? 0.395 -28.172 16.109 1 97.69 168 ALA B N 1
ATOM 4844 C CA . ALA B 1 168 ? -0.25 -27.516 17.234 1 97.69 168 ALA B CA 1
ATOM 4845 C C . ALA B 1 168 ? -1.301 -26.516 16.781 1 97.69 168 ALA B C 1
ATOM 4847 O O . ALA B 1 168 ? -2.285 -26.266 17.469 1 97.69 168 ALA B O 1
ATOM 4848 N N . ASP B 1 169 ? -1.118 -25.938 15.578 1 97.25 169 ASP B N 1
ATOM 4849 C CA . ASP B 1 169 ? -2.02 -24.938 15.039 1 97.25 169 ASP B CA 1
ATOM 4850 C C . ASP B 1 169 ? -3.111 -25.578 14.18 1 97.25 169 ASP B C 1
ATOM 4852 O O . ASP B 1 169 ? -4.242 -25.094 14.148 1 97.25 169 ASP B O 1
ATOM 4856 N N . LEU B 1 170 ? -2.779 -26.547 13.445 1 97.62 170 LEU B N 1
ATOM 4857 C CA . LEU B 1 170 ? -3.664 -27.25 12.523 1 97.62 170 LEU B CA 1
ATOM 4858 C C . LEU B 1 170 ? -3.254 -28.719 12.398 1 97.62 170 LEU B C 1
ATOM 4860 O O . LEU B 1 170 ? -2.096 -29.016 12.102 1 97.62 170 LEU B O 1
ATOM 4864 N N . GLU B 1 171 ? -4.195 -29.609 12.516 1 97.44 171 GLU B N 1
ATOM 4865 C CA . GLU B 1 171 ? -3.936 -31.047 12.539 1 97.44 171 GLU B CA 1
ATOM 4866 C C . GLU B 1 171 ? -3.219 -31.5 11.266 1 97.44 171 GLU B C 1
ATOM 4868 O O . GLU B 1 171 ? -3.623 -31.141 10.156 1 97.44 171 GLU B O 1
ATOM 4873 N N . ASN B 1 172 ? -2.012 -32.219 11.492 1 98.06 172 ASN B N 1
ATOM 4874 C CA . ASN B 1 172 ? -1.271 -32.875 10.43 1 98.06 172 ASN B CA 1
ATOM 4875 C C . ASN B 1 172 ? -0.56 -31.891 9.523 1 98.06 172 ASN B C 1
ATOM 4877 O O . ASN B 1 172 ? -0.048 -32.25 8.461 1 98.06 172 ASN B O 1
ATOM 4881 N N . TYR B 1 173 ? -0.517 -30.609 9.906 1 98.56 173 TYR B N 1
ATOM 4882 C CA . TYR B 1 173 ? 0.024 -29.562 9.062 1 98.56 173 TYR B CA 1
ATOM 4883 C C . TYR B 1 173 ? 1.519 -29.375 9.297 1 98.56 173 TYR B C 1
ATOM 4885 O O . TYR B 1 173 ? 1.956 -29.203 10.438 1 98.56 173 TYR B O 1
ATOM 4893 N N . TYR B 1 174 ? 2.334 -29.438 8.195 1 98.81 174 TYR B N 1
ATOM 4894 C CA . TYR B 1 174 ? 3.777 -29.219 8.219 1 98.81 174 TYR B CA 1
ATOM 4895 C C . TYR B 1 174 ? 4.203 -28.266 7.113 1 98.81 174 TYR B C 1
ATOM 4897 O O . TYR B 1 174 ? 3.424 -27.969 6.199 1 98.81 174 TYR B O 1
ATOM 4905 N N . GLN B 1 175 ? 5.43 -27.75 7.238 1 98.81 175 GLN B N 1
ATOM 4906 C CA . GLN B 1 175 ? 5.996 -26.859 6.23 1 98.81 175 GLN B CA 1
ATOM 4907 C C . GLN B 1 175 ? 7.434 -27.25 5.902 1 98.81 175 GLN B C 1
ATOM 4909 O O . GLN B 1 175 ? 8.195 -27.625 6.789 1 98.81 175 GLN B O 1
ATOM 4914 N N . LEU B 1 176 ? 7.746 -27.234 4.645 1 98.88 176 LEU B N 1
ATOM 4915 C CA . LEU B 1 176 ? 9.133 -26.953 4.285 1 98.88 176 LEU B CA 1
ATOM 4916 C C . LEU B 1 176 ? 9.375 -25.453 4.219 1 98.88 176 LEU B C 1
ATOM 4918 O O . LEU B 1 176 ? 8.852 -24.766 3.336 1 98.88 176 LEU B O 1
ATOM 4922 N N . HIS B 1 177 ? 10.07 -24.938 5.137 1 98.75 177 HIS B N 1
ATOM 4923 C CA . HIS B 1 177 ? 10.445 -23.531 5.195 1 98.75 177 HIS B CA 1
ATOM 4924 C C . HIS B 1 177 ? 11.82 -23.297 4.574 1 98.75 177 HIS B C 1
ATOM 4926 O O . HIS B 1 177 ? 12.828 -23.766 5.102 1 98.75 177 HIS B O 1
ATOM 4932 N N . ALA B 1 178 ? 11.82 -22.547 3.535 1 98.81 178 ALA B N 1
ATOM 4933 C CA . ALA B 1 178 ? 13.07 -22.328 2.812 1 98.81 178 ALA B CA 1
ATOM 4934 C C . ALA B 1 178 ? 13.445 -20.859 2.797 1 98.81 178 ALA B C 1
ATOM 4936 O O . ALA B 1 178 ? 12.57 -19.984 2.709 1 98.81 178 ALA B O 1
ATOM 4937 N N . THR B 1 179 ? 14.68 -20.578 2.879 1 98.69 179 THR B N 1
ATOM 4938 C CA . THR B 1 179 ? 15.211 -19.219 2.773 1 98.69 179 THR B CA 1
ATOM 4939 C C . THR B 1 179 ? 16.109 -19.078 1.546 1 98.69 179 THR B C 1
ATOM 4941 O O . THR B 1 179 ? 16.688 -20.078 1.078 1 98.69 179 THR B O 1
ATOM 4944 N N . PHE B 1 180 ? 16.188 -17.906 1.036 1 98.62 180 PHE B N 1
ATOM 4945 C CA . PHE B 1 180 ? 16.844 -17.672 -0.242 1 98.62 180 PHE B CA 1
ATOM 4946 C C . PHE B 1 180 ? 17.641 -16.375 -0.219 1 98.62 180 PHE B C 1
ATOM 4948 O O . PHE B 1 180 ? 17.312 -15.461 0.532 1 98.62 180 PHE B O 1
ATOM 4955 N N . GLU B 1 181 ? 18.672 -16.312 -0.971 1 98.19 181 GLU B N 1
ATOM 4956 C CA . GLU B 1 181 ? 19.328 -15.102 -1.417 1 98.19 181 GLU B CA 1
ATOM 4957 C C . GLU B 1 181 ? 19.125 -14.875 -2.912 1 98.19 181 GLU B C 1
ATOM 4959 O O . GLU B 1 181 ? 19.516 -15.711 -3.73 1 98.19 181 GLU B O 1
ATOM 4964 N N . THR B 1 182 ? 18.5 -13.688 -3.23 1 96.88 182 THR B N 1
ATOM 4965 C CA . THR B 1 182 ? 18.125 -13.5 -4.629 1 96.88 182 THR B CA 1
ATOM 4966 C C . THR B 1 182 ? 18.891 -12.32 -5.234 1 96.88 182 THR B C 1
ATOM 4968 O O . THR B 1 182 ? 18.547 -11.844 -6.316 1 96.88 182 THR B O 1
ATOM 4971 N N . LYS B 1 183 ? 19.812 -11.789 -4.539 1 96.19 183 LYS B N 1
ATOM 4972 C CA . LYS B 1 183 ? 20.703 -10.734 -5.012 1 96.19 183 LYS B CA 1
ATOM 4973 C C . LYS B 1 183 ? 19.906 -9.531 -5.52 1 96.19 183 LYS B C 1
ATOM 4975 O O . LYS B 1 183 ? 19.062 -8.992 -4.801 1 96.19 183 LYS B O 1
ATOM 4980 N N . ASP B 1 184 ? 20.078 -9.117 -6.789 1 96.06 184 ASP B N 1
ATOM 4981 C CA . ASP B 1 184 ? 19.516 -7.859 -7.273 1 96.06 184 ASP B CA 1
ATOM 4982 C C . ASP B 1 184 ? 18.125 -8.062 -7.836 1 96.06 184 ASP B C 1
ATOM 4984 O O . ASP B 1 184 ? 17.531 -7.137 -8.391 1 96.06 184 ASP B O 1
ATOM 4988 N N . SER B 1 185 ? 17.578 -9.258 -7.668 1 93.31 185 SER B N 1
ATOM 4989 C CA . SER B 1 185 ? 16.188 -9.5 -8.062 1 93.31 185 SER B CA 1
ATOM 4990 C C . SER B 1 185 ? 15.297 -9.711 -6.844 1 93.31 185 SER B C 1
ATOM 4992 O O . SER B 1 185 ? 15.773 -10.109 -5.777 1 93.31 185 SER B O 1
ATOM 4994 N N . MET B 1 186 ? 14.008 -9.359 -6.988 1 91.69 186 MET B N 1
ATOM 4995 C CA . MET B 1 186 ? 13.07 -9.789 -5.953 1 91.69 186 MET B CA 1
ATOM 4996 C C . MET B 1 186 ? 13.008 -11.312 -5.871 1 91.69 186 MET B C 1
ATOM 4998 O O . MET B 1 186 ? 12.953 -11.875 -4.777 1 91.69 186 MET B O 1
ATOM 5002 N N . GLY B 1 187 ? 12.984 -11.961 -7.008 1 91.12 187 GLY B N 1
ATOM 5003 C CA . GLY B 1 187 ? 13.195 -13.398 -7.105 1 91.12 187 GLY B CA 1
ATOM 5004 C C . GLY B 1 187 ? 11.922 -14.203 -6.926 1 91.12 187 GLY B C 1
ATOM 5005 O O . GLY B 1 187 ? 11.969 -15.367 -6.535 1 91.12 187 GLY B O 1
ATOM 5006 N N . ALA B 1 188 ? 10.766 -13.57 -7.199 1 91.56 188 ALA B N 1
ATOM 5007 C CA . ALA B 1 188 ? 9.5 -14.266 -6.973 1 91.56 188 ALA B CA 1
ATOM 5008 C C . ALA B 1 188 ? 9.383 -15.508 -7.855 1 91.56 188 ALA B C 1
ATOM 5010 O O . ALA B 1 188 ? 9.023 -16.578 -7.383 1 91.56 188 ALA B O 1
ATOM 5011 N N . ASN B 1 189 ? 9.711 -15.43 -9.164 1 88.44 189 ASN B N 1
ATOM 5012 C CA . ASN B 1 189 ? 9.633 -16.562 -10.07 1 88.44 189 ASN B CA 1
ATOM 5013 C C . ASN B 1 189 ? 10.633 -17.656 -9.695 1 88.44 189 ASN B C 1
ATOM 5015 O O . ASN B 1 189 ? 10.32 -18.844 -9.758 1 88.44 189 ASN B O 1
ATOM 5019 N N . PHE B 1 190 ? 11.805 -17.234 -9.336 1 92.12 190 PHE B N 1
ATOM 5020 C CA . PHE B 1 190 ? 12.859 -18.141 -8.922 1 92.12 190 PHE B CA 1
ATOM 5021 C C . PHE B 1 190 ? 12.445 -18.938 -7.691 1 92.12 190 PHE B C 1
ATOM 5023 O O . PHE B 1 190 ? 12.516 -20.172 -7.684 1 92.12 190 PHE B O 1
ATOM 5030 N N . ILE B 1 191 ? 11.961 -18.25 -6.648 1 96.5 191 ILE B N 1
ATOM 5031 C CA . ILE B 1 191 ? 11.586 -18.875 -5.383 1 96.5 191 ILE B CA 1
ATOM 5032 C C . ILE B 1 191 ? 10.406 -19.812 -5.602 1 96.5 191 ILE B C 1
ATOM 5034 O O . ILE B 1 191 ? 10.422 -20.953 -5.133 1 96.5 191 ILE B O 1
ATOM 5038 N N . ASN B 1 192 ? 9.422 -19.344 -6.332 1 94.75 192 ASN B N 1
ATOM 5039 C CA . ASN B 1 192 ? 8.25 -20.188 -6.578 1 94.75 192 ASN B CA 1
ATOM 5040 C C . ASN B 1 192 ? 8.609 -21.453 -7.352 1 94.75 192 ASN B C 1
ATOM 5042 O O . ASN B 1 192 ? 8.078 -22.516 -7.074 1 94.75 192 ASN B O 1
ATOM 5046 N N . SER B 1 193 ? 9.477 -21.312 -8.32 1 93.25 193 SER B N 1
ATOM 5047 C CA . SER B 1 193 ? 9.914 -22.484 -9.078 1 93.25 193 SER B CA 1
ATOM 5048 C C . SER B 1 193 ? 10.625 -23.484 -8.18 1 93.25 193 SER B C 1
ATOM 5050 O O . SER B 1 193 ? 10.398 -24.688 -8.297 1 93.25 193 SER B O 1
ATOM 5052 N N . CYS B 1 194 ? 11.477 -23 -7.344 1 96.44 194 CYS B N 1
ATOM 5053 C CA . CYS B 1 194 ? 12.164 -23.875 -6.395 1 96.44 194 CYS B CA 1
ATOM 5054 C C . CYS B 1 194 ? 11.156 -24.594 -5.5 1 96.44 194 CYS B C 1
ATOM 5056 O O . CYS B 1 194 ? 11.266 -25.812 -5.293 1 96.44 194 CYS B O 1
ATOM 5058 N N . LEU B 1 195 ? 10.211 -23.906 -5.012 1 97.56 195 LEU B N 1
ATOM 5059 C CA . LEU B 1 195 ? 9.242 -24.453 -4.066 1 97.56 195 LEU B CA 1
ATOM 5060 C C . LEU B 1 195 ? 8.367 -25.5 -4.742 1 97.56 195 LEU B C 1
ATOM 5062 O O . LEU B 1 195 ? 8.023 -26.516 -4.129 1 97.56 195 LEU B O 1
ATOM 5066 N N . GLU B 1 196 ? 7.973 -25.25 -5.934 1 94.75 196 GLU B N 1
ATOM 5067 C CA . GLU B 1 196 ? 7.199 -26.25 -6.668 1 94.75 196 GLU B CA 1
ATOM 5068 C C . GLU B 1 196 ? 8.008 -27.516 -6.895 1 94.75 196 GLU B C 1
ATOM 5070 O O . GLU B 1 196 ? 7.469 -28.625 -6.816 1 94.75 196 GLU B O 1
ATOM 5075 N N . GLN B 1 197 ? 9.281 -27.344 -7.188 1 96.12 197 GLN B N 1
ATOM 5076 C CA . GLN B 1 197 ? 10.148 -28.5 -7.332 1 96.12 197 GLN B CA 1
ATOM 5077 C C . GLN B 1 197 ? 10.312 -29.234 -6 1 96.12 197 GLN B C 1
ATOM 5079 O O . GLN B 1 197 ? 10.359 -30.469 -5.961 1 96.12 197 GLN B O 1
ATOM 5084 N N . PHE B 1 198 ? 10.445 -28.469 -4.879 1 98.31 198 PHE B N 1
ATOM 5085 C CA . PHE B 1 198 ? 10.492 -29.094 -3.557 1 98.31 198 PHE B CA 1
ATOM 5086 C C . PHE B 1 198 ? 9.266 -29.969 -3.326 1 98.31 198 PHE B C 1
ATOM 5088 O O . PHE B 1 198 ? 9.383 -31.078 -2.816 1 98.31 198 PHE B O 1
ATOM 5095 N N . ALA B 1 199 ? 8.117 -29.422 -3.66 1 97.5 199 ALA B N 1
ATOM 5096 C CA . ALA B 1 199 ? 6.867 -30.156 -3.479 1 97.5 199 ALA B CA 1
ATOM 5097 C C . ALA B 1 199 ? 6.875 -31.469 -4.277 1 97.5 199 ALA B C 1
ATOM 5099 O O . ALA B 1 199 ? 6.461 -32.5 -3.771 1 97.5 199 ALA B O 1
ATOM 5100 N N . LYS B 1 200 ? 7.332 -31.438 -5.5 1 96.75 200 LYS B N 1
ATOM 5101 C CA . LYS B 1 200 ? 7.418 -32.625 -6.344 1 96.75 200 LYS B CA 1
ATOM 5102 C C . LYS B 1 200 ? 8.367 -33.656 -5.746 1 96.75 200 LYS B C 1
ATOM 5104 O O . LYS B 1 200 ? 8.055 -34.844 -5.703 1 96.75 200 LYS B O 1
ATOM 5109 N N . THR B 1 201 ? 9.508 -33.156 -5.34 1 98.38 201 THR B N 1
ATOM 5110 C CA . THR B 1 201 ? 10.508 -34.031 -4.734 1 98.38 201 THR B CA 1
ATOM 5111 C C . THR B 1 201 ? 9.953 -34.688 -3.475 1 98.38 201 THR B C 1
ATOM 5113 O O . THR B 1 201 ? 10.125 -35.906 -3.275 1 98.38 201 THR B O 1
ATOM 5116 N N . LEU B 1 202 ? 9.32 -33.906 -2.639 1 98.56 202 LEU B N 1
ATOM 5117 C CA . LEU B 1 202 ? 8.742 -34.375 -1.391 1 98.56 202 LEU B CA 1
ATOM 5118 C C . LEU B 1 202 ? 7.762 -35.531 -1.652 1 98.56 202 LEU B C 1
ATOM 5120 O O . LEU B 1 202 ? 7.848 -36.594 -1.022 1 98.56 202 LEU B O 1
ATOM 5124 N N . LYS B 1 203 ? 6.883 -35.375 -2.568 1 97.69 203 LYS B N 1
ATOM 5125 C CA . LYS B 1 203 ? 5.863 -36.375 -2.889 1 97.69 203 LYS B CA 1
ATOM 5126 C C . LYS B 1 203 ? 6.492 -37.625 -3.494 1 97.69 203 LYS B C 1
ATOM 5128 O O . LYS B 1 203 ? 6.152 -38.75 -3.107 1 97.69 203 LYS B O 1
ATOM 5133 N N . LYS B 1 204 ? 7.371 -37.406 -4.453 1 98.06 204 LYS B N 1
ATOM 5134 C CA . LYS B 1 204 ? 8.023 -38.531 -5.145 1 98.06 204 LYS B CA 1
ATOM 5135 C C . LYS B 1 204 ? 8.797 -39.406 -4.168 1 98.06 204 LYS B C 1
ATOM 5137 O O . LYS B 1 204 ? 8.648 -40.625 -4.176 1 98.06 204 LYS B O 1
ATOM 5142 N N . GLU B 1 205 ? 9.562 -38.781 -3.324 1 98.38 205 GLU B N 1
ATOM 5143 C CA . GLU B 1 205 ? 10.414 -39.531 -2.398 1 98.38 205 GLU B CA 1
ATOM 5144 C C . GLU B 1 205 ? 9.586 -40.188 -1.304 1 98.38 205 GLU B C 1
ATOM 5146 O O . GLU B 1 205 ? 9.945 -41.281 -0.816 1 98.38 205 GLU B O 1
ATOM 5151 N N . ALA B 1 206 ? 8.477 -39.594 -0.918 1 98.31 206 ALA B N 1
ATOM 5152 C CA . ALA B 1 206 ? 7.602 -40.188 0.087 1 98.31 206 ALA B CA 1
ATOM 5153 C C . ALA B 1 206 ? 7.043 -41.531 -0.393 1 98.31 206 ALA B C 1
ATOM 5155 O O . ALA B 1 206 ? 6.879 -42.469 0.398 1 98.31 206 ALA B O 1
ATOM 5156 N N . GLN B 1 207 ? 6.793 -41.688 -1.648 1 97.5 207 GLN B N 1
ATOM 5157 C CA . GLN B 1 207 ? 6.172 -42.875 -2.223 1 97.5 207 GLN B CA 1
ATOM 5158 C C . GLN B 1 207 ? 7.09 -44.094 -2.105 1 97.5 207 GLN B C 1
ATOM 5160 O O . GLN B 1 207 ? 6.617 -45.219 -2.062 1 97.5 207 GLN B O 1
ATOM 5165 N N . VAL B 1 208 ? 8.375 -43.875 -1.99 1 97.38 208 VAL B N 1
ATOM 5166 C CA . VAL B 1 208 ? 9.305 -45 -2.027 1 97.38 208 VAL B CA 1
ATOM 5167 C C . VAL B 1 208 ? 10 -45.125 -0.674 1 97.38 208 VAL B C 1
ATOM 5169 O O . VAL B 1 208 ? 10.883 -45.969 -0.508 1 97.38 208 VAL B O 1
ATOM 5172 N N . PHE B 1 209 ? 9.664 -44.219 0.234 1 97.62 209 PHE B N 1
ATOM 5173 C CA . PHE B 1 209 ? 10.297 -44.312 1.545 1 97.62 209 PHE B CA 1
ATOM 5174 C C . PHE B 1 209 ? 9.781 -45.531 2.322 1 97.62 209 PHE B C 1
ATOM 5176 O O . PHE B 1 209 ? 8.602 -45.562 2.684 1 97.62 209 PHE B O 1
ATOM 5183 N N . GLU B 1 210 ? 10.555 -46.406 2.668 1 96.69 210 GLU B N 1
ATOM 5184 C CA . GLU B 1 210 ? 10.195 -47.75 3.148 1 96.69 210 GLU B CA 1
ATOM 5185 C C . GLU B 1 210 ? 9.531 -47.656 4.523 1 96.69 210 GLU B C 1
ATOM 5187 O O . GLU B 1 210 ? 8.656 -48.469 4.836 1 96.69 210 GLU B O 1
ATOM 5192 N N . ILE B 1 211 ? 9.93 -46.75 5.316 1 96.38 211 ILE B N 1
ATOM 5193 C CA . ILE B 1 211 ? 9.469 -46.656 6.699 1 96.38 211 ILE B CA 1
ATOM 5194 C C . ILE B 1 211 ? 8.023 -46.156 6.727 1 96.38 211 ILE B C 1
ATOM 5196 O O . ILE B 1 211 ? 7.301 -46.406 7.699 1 96.38 211 ILE B O 1
ATOM 5200 N N . PHE B 1 212 ? 7.551 -45.438 5.719 1 97.88 212 PHE B N 1
ATOM 5201 C CA . PHE B 1 212 ? 6.215 -44.875 5.652 1 97.88 212 PHE B CA 1
ATOM 5202 C C . PHE B 1 212 ? 5.172 -45.938 5.367 1 97.88 212 PHE B C 1
ATOM 5204 O O . PHE B 1 212 ? 5.41 -46.844 4.555 1 97.88 212 PHE B O 1
ATOM 5211 N N . SER B 1 213 ? 4.059 -45.969 6.141 1 97.62 213 SER B N 1
ATOM 5212 C CA . SER B 1 213 ? 2.867 -46.688 5.738 1 97.62 213 SER B CA 1
ATOM 5213 C C . SER B 1 213 ? 2.25 -46.094 4.477 1 97.62 213 SER B C 1
ATOM 5215 O O . SER B 1 213 ? 2.678 -45.031 4.008 1 97.62 213 SER B O 1
ATOM 5217 N N . GLU B 1 214 ? 1.275 -46.781 3.896 1 96.12 214 GLU B N 1
ATOM 5218 C CA . GLU B 1 214 ? 0.591 -46.281 2.707 1 96.12 214 GLU B CA 1
ATOM 5219 C C . GLU B 1 214 ? -0.057 -44.906 2.971 1 96.12 214 GLU B C 1
ATOM 5221 O O . GLU B 1 214 ? -0.037 -44.031 2.107 1 96.12 214 GLU B O 1
ATOM 5226 N N . GLU B 1 215 ? -0.609 -44.75 4.09 1 95.5 215 GLU B N 1
ATOM 5227 C CA . GLU B 1 215 ? -1.237 -43.469 4.48 1 95.5 215 GLU B CA 1
ATOM 5228 C C . GLU B 1 215 ? -0.204 -42.375 4.605 1 95.5 215 GLU B C 1
ATOM 5230 O O . GLU B 1 215 ? -0.45 -41.219 4.184 1 95.5 215 GLU B O 1
ATOM 5235 N N . GLU B 1 216 ? 0.915 -42.719 5.184 1 97.25 216 GLU B N 1
ATOM 5236 C CA . GLU B 1 216 ? 1.983 -41.75 5.398 1 97.25 216 GLU B CA 1
ATOM 5237 C C . GLU B 1 216 ? 2.613 -41.312 4.074 1 97.25 216 GLU B C 1
ATOM 5239 O O . GLU B 1 216 ? 3.115 -40.219 3.955 1 97.25 216 GLU B O 1
ATOM 5244 N N . LYS B 1 217 ? 2.539 -42.219 3.059 1 97.5 217 LYS B N 1
ATOM 5245 C CA . LYS B 1 217 ? 3.08 -41.906 1.736 1 97.5 217 LYS B CA 1
ATOM 5246 C C . LYS B 1 217 ? 2.203 -40.906 0.996 1 97.5 217 LYS B C 1
ATOM 5248 O O . LYS B 1 217 ? 2.668 -40.219 0.079 1 97.5 217 LYS B O 1
ATOM 5253 N N . ASP B 1 218 ? 0.976 -40.781 1.379 1 96.06 218 ASP B N 1
ATOM 5254 C CA . ASP B 1 218 ? 0.02 -39.938 0.681 1 96.06 218 ASP B CA 1
ATOM 5255 C C . ASP B 1 218 ? 0.062 -38.5 1.224 1 96.06 218 ASP B C 1
ATOM 5257 O O . ASP B 1 218 ? -0.945 -38 1.715 1 96.06 218 ASP B O 1
ATOM 5261 N N . ILE B 1 219 ? 1.176 -37.844 1.062 1 97.25 219 ILE B N 1
ATOM 5262 C CA . ILE B 1 219 ? 1.355 -36.469 1.465 1 97.25 219 ILE B CA 1
ATOM 5263 C C . ILE B 1 219 ? 0.55 -35.531 0.542 1 97.25 219 ILE B C 1
ATOM 5265 O O . ILE B 1 219 ? 0.622 -35.688 -0.683 1 97.25 219 ILE B O 1
ATOM 5269 N N . THR B 1 220 ? -0.256 -34.656 1.07 1 96.19 220 THR B N 1
ATOM 5270 C CA . THR B 1 220 ? -1.014 -33.688 0.293 1 96.19 220 THR B CA 1
ATOM 5271 C C . THR B 1 220 ? -0.331 -32.312 0.324 1 96.19 220 THR B C 1
ATOM 5273 O O . THR B 1 220 ? -0.182 -31.719 1.39 1 96.19 220 THR B O 1
ATOM 5276 N N . ILE B 1 221 ? 0.14 -31.891 -0.833 1 96.5 221 ILE B N 1
ATOM 5277 C CA . ILE B 1 221 ? 0.646 -30.531 -0.947 1 96.5 221 ILE B CA 1
ATOM 5278 C C . ILE B 1 221 ? -0.523 -29.547 -1.02 1 96.5 221 ILE B C 1
ATOM 5280 O O . ILE B 1 221 ? -1.327 -29.594 -1.953 1 96.5 221 ILE B O 1
ATOM 5284 N N . VAL B 1 222 ? -0.659 -28.656 -0.082 1 96.31 222 VAL B N 1
ATOM 5285 C CA . VAL B 1 222 ? -1.729 -27.672 -0.097 1 96.31 222 VAL B CA 1
ATOM 5286 C C . VAL B 1 222 ? -1.356 -26.531 -1.036 1 96.31 222 VAL B C 1
ATOM 5288 O O . VAL B 1 222 ? -2.152 -26.125 -1.891 1 96.31 222 VAL B O 1
ATOM 5291 N 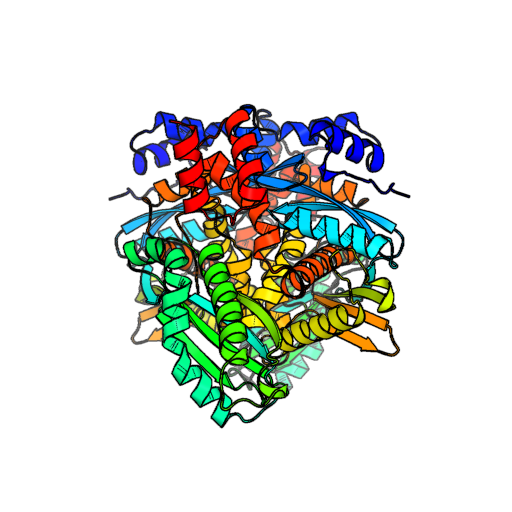N . MET B 1 223 ? -0.1 -26 -0.862 1 95.81 223 MET B N 1
ATOM 5292 C CA . MET B 1 223 ? 0.378 -24.938 -1.74 1 95.81 223 MET B CA 1
ATOM 5293 C C . MET B 1 223 ? 1.883 -24.734 -1.592 1 95.81 223 MET B C 1
ATOM 5295 O O . MET B 1 223 ? 2.467 -25.125 -0.581 1 95.81 223 MET B O 1
ATOM 5299 N N . SER B 1 224 ? 2.559 -24.297 -2.57 1 96.94 224 SER B N 1
ATOM 5300 C CA . SER B 1 224 ? 3.955 -23.875 -2.639 1 96.94 224 SER B CA 1
ATOM 5301 C C . SER B 1 224 ? 4.082 -22.438 -3.115 1 96.94 224 SER B C 1
ATOM 5303 O O . SER B 1 224 ? 3.727 -22.109 -4.254 1 96.94 224 SER B O 1
ATOM 5305 N N . ILE B 1 225 ? 4.598 -21.594 -2.229 1 97.38 225 ILE B N 1
ATOM 5306 C CA . ILE B 1 225 ? 4.559 -20.188 -2.611 1 97.38 225 ILE B CA 1
ATOM 5307 C C . ILE B 1 225 ? 5.555 -19.391 -1.767 1 97.38 225 ILE B C 1
ATOM 5309 O O . ILE B 1 225 ? 5.809 -19.734 -0.61 1 97.38 225 ILE B O 1
ATOM 5313 N N . LEU B 1 226 ? 6.121 -18.375 -2.354 1 98.25 226 LEU B N 1
ATOM 5314 C CA . LEU B 1 226 ? 6.973 -17.453 -1.605 1 98.25 226 LEU B CA 1
ATOM 5315 C C . LEU B 1 226 ? 6.172 -16.734 -0.529 1 98.25 226 LEU B C 1
ATOM 5317 O O . LEU B 1 226 ? 4.938 -16.719 -0.57 1 98.25 226 LEU B O 1
ATOM 5321 N N . SER B 1 227 ? 6.82 -16.172 0.496 1 98.62 227 SER B N 1
ATOM 5322 C CA . SER B 1 227 ? 6.215 -15.273 1.477 1 98.62 227 SER B CA 1
ATOM 5323 C C . SER B 1 227 ? 6.645 -13.836 1.249 1 98.62 227 SER B C 1
ATOM 5325 O O . SER B 1 227 ? 7.828 -13.555 1.04 1 98.62 227 SER B O 1
ATOM 5327 N N . ASN B 1 228 ? 5.707 -12.922 1.265 1 98.56 228 ASN B N 1
ATOM 5328 C CA . ASN B 1 228 ? 6.035 -11.5 1.224 1 98.56 228 ASN B CA 1
ATOM 5329 C C . ASN B 1 228 ? 6.383 -10.961 2.609 1 98.56 228 ASN B C 1
ATOM 5331 O O . ASN B 1 228 ? 6.727 -9.789 2.758 1 98.56 228 ASN B O 1
ATOM 5335 N N . TYR B 1 229 ? 6.219 -11.812 3.615 1 98.56 22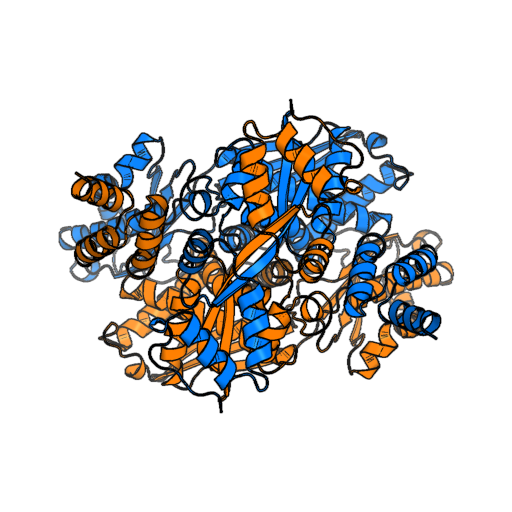9 TYR B N 1
ATOM 5336 C CA . TYR B 1 229 ? 6.734 -11.453 4.934 1 98.56 229 TYR B CA 1
ATOM 5337 C C . TYR B 1 229 ? 8.203 -11.828 5.062 1 98.56 229 TYR B C 1
ATOM 5339 O O . TYR B 1 229 ? 8.539 -12.984 5.332 1 98.56 229 TYR B O 1
ATOM 5347 N N . VAL B 1 230 ? 9.039 -10.844 4.977 1 98.06 230 VAL B N 1
ATOM 5348 C CA . VAL B 1 230 ? 10.484 -11.047 4.961 1 98.06 230 VAL B CA 1
ATOM 5349 C C . VAL B 1 230 ? 11.133 -10.234 6.078 1 98.06 230 VAL B C 1
ATOM 5351 O O . VAL B 1 230 ? 11.953 -9.352 5.812 1 98.06 230 VAL B O 1
ATOM 5354 N N . PRO B 1 231 ? 10.867 -10.594 7.309 1 97.88 231 PRO B N 1
ATOM 5355 C CA . PRO B 1 231 ? 11.367 -9.789 8.43 1 97.88 231 PRO B CA 1
ATOM 5356 C C . PRO B 1 231 ? 12.891 -9.742 8.484 1 97.88 231 PRO B C 1
ATOM 5358 O O . PRO B 1 231 ? 13.461 -8.852 9.125 1 97.88 231 PRO B O 1
ATOM 5361 N N . ASN B 1 232 ? 13.57 -10.695 7.762 1 97.62 232 ASN B N 1
ATOM 5362 C CA . ASN B 1 232 ? 15.023 -10.719 7.777 1 97.62 232 ASN B CA 1
ATOM 5363 C C . ASN B 1 232 ? 15.609 -10 6.566 1 97.62 232 ASN B C 1
ATOM 5365 O O . ASN B 1 232 ? 16.828 -9.914 6.418 1 97.62 232 ASN B O 1
ATOM 5369 N N . CYS B 1 233 ? 14.867 -9.602 5.664 1 98.56 233 CYS B N 1
ATOM 5370 C CA . CYS B 1 233 ? 15.305 -8.672 4.629 1 98.56 233 CYS B CA 1
ATOM 5371 C C . CYS B 1 233 ? 15.164 -7.227 5.094 1 98.56 233 CYS B C 1
ATOM 5373 O O . CYS B 1 233 ? 14.227 -6.531 4.691 1 98.56 233 CYS B O 1
ATOM 5375 N N . LEU B 1 234 ? 16.062 -6.738 5.863 1 98.75 234 LEU B N 1
ATOM 5376 C CA . LEU B 1 234 ? 15.875 -5.629 6.789 1 98.75 234 LEU B CA 1
ATOM 5377 C C . LEU B 1 234 ? 16.953 -4.57 6.59 1 98.75 234 LEU B C 1
ATOM 5379 O O . LEU B 1 234 ? 18.125 -4.898 6.422 1 98.75 234 LEU B O 1
ATOM 5383 N N . VAL B 1 235 ? 16.531 -3.316 6.574 1 98.94 235 VAL B N 1
ATOM 5384 C CA . VAL B 1 235 ? 17.438 -2.184 6.469 1 98.94 235 VAL B CA 1
ATOM 5385 C C . VAL B 1 235 ? 17.141 -1.169 7.566 1 98.94 235 VAL B C 1
ATOM 5387 O O . VAL B 1 235 ? 15.977 -0.945 7.91 1 98.94 235 VAL B O 1
ATOM 5390 N N . ARG B 1 236 ? 18.125 -0.579 8.164 1 98.88 236 ARG B N 1
ATOM 5391 C CA . ARG B 1 236 ? 18.016 0.481 9.156 1 98.88 236 ARG B CA 1
ATOM 5392 C C . ARG B 1 236 ? 18.359 1.838 8.555 1 98.88 236 ARG B C 1
ATOM 5394 O O . ARG B 1 236 ? 19.328 1.955 7.793 1 98.88 236 ARG B O 1
ATOM 5401 N N . ALA B 1 237 ? 17.562 2.828 8.711 1 98.94 237 ALA B N 1
ATOM 5402 C CA . ALA B 1 237 ? 17.828 4.23 8.398 1 98.94 237 ALA B CA 1
ATOM 5403 C C . ALA B 1 237 ? 17.75 5.102 9.648 1 98.94 237 ALA B C 1
ATOM 5405 O O . ALA B 1 237 ? 16.891 4.887 10.5 1 98.94 237 ALA B O 1
ATOM 5406 N N . GLU B 1 238 ? 18.625 6.113 9.773 1 98.94 238 GLU B N 1
ATOM 5407 C CA . GLU B 1 238 ? 18.641 6.941 10.977 1 98.94 238 GLU B CA 1
ATOM 5408 C C . GLU B 1 238 ? 19.219 8.32 10.688 1 98.94 238 GLU B C 1
ATOM 5410 O O . GLU B 1 238 ? 19.953 8.5 9.719 1 98.94 238 GLU B O 1
ATOM 5415 N N . VAL B 1 239 ? 18.828 9.266 11.461 1 98.88 239 VAL B N 1
ATOM 5416 C CA . VAL B 1 239 ? 19.422 10.594 11.539 1 98.88 239 VAL B CA 1
ATOM 5417 C C . VAL B 1 239 ? 19.672 10.969 13 1 98.88 239 VAL B C 1
ATOM 5419 O O . VAL B 1 239 ? 19 10.438 13.898 1 98.88 239 VAL B O 1
ATOM 5422 N N . SER B 1 240 ? 20.641 11.781 13.25 1 98.75 240 SER B N 1
ATOM 5423 C CA . SER B 1 240 ? 20.906 12.266 14.602 1 98.75 240 SER B CA 1
ATOM 5424 C C . SER B 1 240 ? 21.656 13.594 14.57 1 98.75 240 SER B C 1
ATOM 5426 O O . SER B 1 240 ? 22.375 13.883 13.617 1 98.75 240 SER B O 1
ATOM 5428 N N . CYS B 1 241 ? 21.484 14.359 15.539 1 98.62 241 CYS B N 1
ATOM 5429 C CA . CYS B 1 241 ? 22.219 15.609 15.75 1 98.62 241 CYS B CA 1
ATOM 5430 C C . CYS B 1 241 ? 22.062 16.094 17.188 1 98.62 241 CYS B C 1
ATOM 5432 O O . CYS B 1 241 ? 21.25 15.562 17.938 1 98.62 241 CYS B O 1
ATOM 5434 N N . LYS B 1 242 ? 22.906 17.047 17.594 1 98.44 242 LYS B N 1
ATOM 5435 C CA . LYS B 1 242 ? 22.672 17.703 18.875 1 98.44 242 LYS B CA 1
ATOM 5436 C C . LYS B 1 242 ? 21.312 18.391 18.906 1 98.44 242 LYS B C 1
ATOM 5438 O O . LYS B 1 242 ? 20.891 18.969 17.906 1 98.44 242 LYS B O 1
ATOM 5443 N N . VAL B 1 243 ? 20.641 18.406 20.016 1 98.56 243 VAL B N 1
ATOM 5444 C CA . VAL B 1 243 ? 19.297 18.969 20.156 1 98.56 243 VAL B CA 1
ATOM 5445 C C . VAL B 1 243 ? 19.328 20.453 19.75 1 98.56 243 VAL B C 1
ATOM 5447 O O . VAL B 1 243 ? 18.406 20.922 19.078 1 98.56 243 VAL B O 1
ATOM 5450 N N . GLU B 1 244 ? 20.375 21.156 20.031 1 97.56 244 GLU B N 1
ATOM 5451 C CA . GLU B 1 244 ? 20.484 22.578 19.719 1 97.56 244 GLU B CA 1
ATOM 5452 C C . GLU B 1 244 ? 20.484 22.828 18.219 1 97.56 244 GLU B C 1
ATOM 5454 O O . GLU B 1 244 ? 20.047 23.875 17.75 1 97.56 244 GLU B O 1
ATOM 5459 N N . GLU B 1 245 ? 20.891 21.828 17.469 1 97.62 245 GLU B N 1
ATOM 5460 C CA . GLU B 1 245 ? 21.016 21.953 16.016 1 97.62 245 GLU B CA 1
ATOM 5461 C C . GLU B 1 245 ? 19.672 21.844 15.32 1 97.62 245 GLU B C 1
ATOM 5463 O O . GLU B 1 245 ? 19.547 22.156 14.141 1 97.62 245 GLU B O 1
ATOM 5468 N N . LEU B 1 246 ? 18.672 21.484 16.125 1 97.62 246 LEU B N 1
ATOM 5469 C CA . LEU B 1 246 ? 17.344 21.344 15.555 1 97.62 246 LEU B CA 1
ATOM 5470 C C . LEU B 1 246 ? 16.703 22.719 15.328 1 97.62 246 LEU B C 1
ATOM 5472 O O . LEU B 1 246 ? 15.664 22.828 14.688 1 97.62 246 LEU B O 1
ATOM 5476 N N . ARG B 1 247 ? 17.297 23.75 15.742 1 94.69 247 ARG B N 1
ATOM 5477 C CA . ARG B 1 247 ? 16.766 25.109 15.68 1 94.69 247 ARG B CA 1
ATOM 5478 C C . ARG B 1 247 ? 16.531 25.547 14.242 1 94.69 247 ARG B C 1
ATOM 5480 O O . ARG B 1 247 ? 17.359 25.281 13.367 1 94.69 247 ARG B O 1
ATOM 5487 N N . GLU B 1 248 ? 15.422 25.969 14 1 91.31 248 GLU B N 1
ATOM 5488 C CA . GLU B 1 248 ? 15.008 26.656 12.773 1 91.31 248 GLU B CA 1
ATOM 5489 C C . GLU B 1 248 ? 14.062 27.812 13.07 1 91.31 248 GLU B C 1
ATOM 5491 O O . GLU B 1 248 ? 13.695 28.031 14.227 1 91.31 248 GLU B O 1
ATOM 5496 N N . LYS B 1 249 ? 13.742 28.609 12.047 1 85.69 249 LYS B N 1
ATOM 5497 C CA . LYS B 1 249 ? 12.828 29.719 12.219 1 85.69 249 LYS B CA 1
ATOM 5498 C C . LYS B 1 249 ? 11.508 29.266 12.836 1 85.69 249 LYS B C 1
ATOM 5500 O O . LYS B 1 249 ? 10.93 29.953 13.672 1 85.69 249 LYS B O 1
ATOM 5505 N N . THR B 1 250 ? 11.055 28.062 12.43 1 84.19 250 THR B N 1
ATOM 5506 C CA . THR B 1 250 ? 9.781 27.547 12.906 1 84.19 250 THR B CA 1
ATOM 5507 C C . THR B 1 250 ? 9.977 26.703 14.164 1 84.19 250 THR B C 1
ATOM 5509 O O . THR B 1 250 ? 9.008 26.188 14.727 1 84.19 250 THR B O 1
ATOM 5512 N N . ILE B 1 251 ? 11.219 26.5 14.586 1 91.56 251 ILE B N 1
ATOM 5513 C CA . ILE B 1 251 ? 11.578 25.781 15.805 1 91.56 251 ILE B CA 1
ATOM 5514 C C . ILE B 1 251 ? 12.422 26.688 16.703 1 91.56 251 ILE B C 1
ATOM 5516 O O . ILE B 1 251 ? 13.648 26.562 16.75 1 91.56 251 ILE B O 1
ATOM 5520 N N . GLU B 1 252 ? 11.812 27.484 17.453 1 90.56 252 GLU B N 1
ATOM 5521 C CA . GLU B 1 252 ? 12.5 28.469 18.281 1 90.56 252 GLU B CA 1
ATOM 5522 C C . GLU B 1 252 ? 13.172 27.828 19.484 1 90.56 252 GLU B C 1
ATOM 5524 O O . GLU B 1 252 ? 14.266 28.234 19.875 1 90.56 252 GLU B O 1
ATOM 5529 N N . ASN B 1 253 ? 12.531 26.844 20 1 95 253 ASN B N 1
ATOM 5530 C CA . ASN B 1 253 ? 13.055 26.078 21.125 1 95 253 ASN B CA 1
ATOM 5531 C C . ASN B 1 253 ? 13.336 24.625 20.75 1 95 253 ASN B C 1
ATOM 5533 O O . ASN B 1 253 ? 12.469 23.766 20.891 1 95 253 ASN B O 1
ATOM 5537 N N . PRO B 1 254 ? 14.57 24.312 20.422 1 96.69 254 PRO B N 1
ATOM 5538 C CA . PRO B 1 254 ? 14.914 22.984 19.938 1 96.69 254 PRO B CA 1
ATOM 5539 C C . PRO B 1 254 ? 14.648 21.891 20.984 1 96.69 254 PRO B C 1
ATOM 5541 O O . PRO B 1 254 ? 14.281 20.766 20.625 1 96.69 254 PRO B O 1
ATOM 5544 N N . GLN B 1 255 ? 14.867 22.234 22.234 1 97 255 GLN B N 1
ATOM 5545 C CA . GLN B 1 255 ? 14.641 21.266 23.281 1 97 255 GLN B CA 1
ATOM 5546 C C . GLN B 1 255 ? 13.164 20.875 23.375 1 97 255 GLN B C 1
ATOM 5548 O O . GLN B 1 255 ? 12.836 19.688 23.422 1 97 255 GLN B O 1
ATOM 5553 N N . GLU B 1 256 ? 12.344 21.828 23.406 1 95.06 256 GLU B N 1
ATOM 5554 C CA . GLU B 1 256 ? 10.906 21.578 23.453 1 95.06 256 GLU B CA 1
ATOM 5555 C C . GLU B 1 256 ? 10.438 20.812 22.219 1 95.06 256 GLU B C 1
ATOM 5557 O O . GLU B 1 256 ? 9.609 19.906 22.312 1 95.06 256 GLU B O 1
ATOM 5562 N N . PHE B 1 257 ? 10.93 21.188 21.078 1 96 257 PHE B N 1
ATOM 5563 C CA . PHE B 1 257 ? 10.602 20.516 19.828 1 96 257 PHE B CA 1
ATOM 5564 C C . PHE B 1 257 ? 10.977 19.031 19.906 1 96 257 PHE B C 1
ATOM 5566 O O . PHE B 1 257 ? 10.156 18.172 19.594 1 96 257 PHE B O 1
ATOM 5573 N N . ALA B 1 258 ? 12.227 18.75 20.312 1 98 258 ALA B N 1
ATOM 5574 C CA . ALA B 1 258 ? 12.727 17.375 20.375 1 98 258 ALA B CA 1
ATOM 5575 C C . ALA B 1 258 ? 11.891 16.531 21.344 1 98 258 ALA B C 1
ATOM 5577 O O . ALA B 1 258 ? 11.555 15.383 21.031 1 98 258 ALA B O 1
ATOM 5578 N N . GLU B 1 259 ? 11.578 17.109 22.469 1 96.94 259 GLU B N 1
ATOM 5579 C CA . GLU B 1 259 ? 10.797 16.391 23.469 1 96.94 259 GLU B CA 1
ATOM 5580 C C . GLU B 1 259 ? 9.398 16.078 22.953 1 96.94 259 GLU B C 1
ATOM 5582 O O . GLU B 1 259 ? 8.898 14.969 23.141 1 96.94 259 GLU B O 1
ATOM 5587 N N . LYS B 1 260 ? 8.781 17 22.328 1 95.25 260 LYS B N 1
ATOM 5588 C CA . LYS B 1 260 ? 7.445 16.797 21.781 1 95.25 260 LYS B CA 1
ATOM 5589 C C . LYS B 1 260 ? 7.469 15.781 20.641 1 95.25 260 LYS B C 1
ATOM 5591 O O . LYS B 1 260 ? 6.539 14.984 20.5 1 95.25 260 LYS B O 1
ATOM 5596 N N . PHE B 1 261 ? 8.508 15.867 19.859 1 97.62 261 PHE B N 1
ATOM 5597 C CA . PHE B 1 261 ? 8.695 14.914 18.766 1 97.62 261 PHE B CA 1
ATOM 5598 C C . PHE B 1 261 ? 8.781 13.492 19.297 1 97.62 261 PHE B C 1
ATOM 5600 O O . PHE B 1 261 ? 8.094 12.602 18.812 1 97.62 261 PHE B O 1
ATOM 5607 N N . VAL B 1 262 ? 9.586 13.305 20.297 1 98.44 262 VAL B N 1
ATOM 5608 C CA . VAL B 1 262 ? 9.766 11.992 20.891 1 98.44 262 VAL B CA 1
ATOM 5609 C C . VAL B 1 262 ? 8.453 11.523 21.516 1 98.44 262 VAL B C 1
ATOM 5611 O O . VAL B 1 262 ? 8.102 10.344 21.422 1 98.44 262 VAL B O 1
ATOM 5614 N N . GLN B 1 263 ? 7.746 12.422 22.141 1 97.75 263 GLN B N 1
ATOM 5615 C CA . GLN B 1 263 ? 6.453 12.094 22.719 1 97.75 263 GLN B CA 1
ATOM 5616 C C . GLN B 1 263 ? 5.453 11.656 21.656 1 97.75 263 GLN B C 1
ATOM 5618 O O . GLN B 1 263 ? 4.684 10.719 21.859 1 97.75 263 GLN B O 1
ATOM 5623 N N . ALA B 1 264 ? 5.426 12.367 20.547 1 98.31 264 ALA B N 1
ATOM 5624 C CA . ALA B 1 264 ? 4.543 12.016 19.438 1 98.31 264 ALA B CA 1
ATOM 5625 C C . ALA B 1 264 ? 4.855 10.617 18.906 1 98.31 264 ALA B C 1
ATOM 5627 O O . ALA B 1 264 ? 3.945 9.844 18.594 1 98.31 264 ALA B O 1
ATOM 5628 N N . VAL B 1 265 ? 6.145 10.273 18.812 1 98.81 265 VAL B N 1
ATOM 5629 C CA . VAL B 1 265 ? 6.551 8.945 18.375 1 98.81 265 VAL B CA 1
ATOM 5630 C C . VAL B 1 265 ? 6.117 7.902 19.391 1 98.81 265 VAL B C 1
ATOM 5632 O O . VAL B 1 265 ? 5.637 6.828 19.031 1 98.81 265 VAL B O 1
ATOM 5635 N N . ARG B 1 266 ? 6.289 8.203 20.656 1 98.62 266 ARG B N 1
ATOM 5636 C CA . ARG B 1 266 ? 5.871 7.293 21.719 1 98.62 266 ARG B CA 1
ATOM 5637 C C . ARG B 1 266 ? 4.375 7.012 21.641 1 98.62 266 ARG B C 1
ATOM 5639 O O . ARG B 1 266 ? 3.941 5.871 21.828 1 98.62 266 ARG B O 1
ATOM 5646 N N . ILE B 1 267 ? 3.609 8.016 21.375 1 98.69 267 ILE B N 1
ATOM 5647 C CA . ILE B 1 267 ? 2.168 7.844 21.234 1 98.69 267 ILE B CA 1
ATOM 5648 C C . ILE B 1 267 ? 1.869 6.918 20.062 1 98.69 267 ILE B C 1
ATOM 5650 O O . ILE B 1 267 ? 1.021 6.027 20.156 1 98.69 267 ILE B O 1
ATOM 5654 N N . ALA B 1 268 ? 2.551 7.074 18.938 1 98.81 268 ALA B N 1
ATOM 5655 C CA . ALA B 1 268 ? 2.377 6.184 17.797 1 98.81 268 ALA B CA 1
ATOM 5656 C C . ALA B 1 268 ? 2.771 4.75 18.156 1 98.81 268 ALA B C 1
ATOM 5658 O O . ALA B 1 268 ? 2.215 3.793 17.609 1 98.81 268 ALA B O 1
ATOM 5659 N N . GLU B 1 269 ? 3.746 4.598 19.016 1 98.69 269 GLU B N 1
ATOM 5660 C CA . GLU B 1 269 ? 4.207 3.27 19.422 1 98.69 269 GLU B CA 1
ATOM 5661 C C . GLU B 1 269 ? 3.145 2.541 20.234 1 98.69 269 GLU B C 1
ATOM 5663 O O . GLU B 1 269 ? 3.027 1.316 20.172 1 98.69 269 GLU B O 1
ATOM 5668 N N . ILE B 1 270 ? 2.32 3.318 21 1 98.19 270 ILE B N 1
ATOM 5669 C CA . ILE B 1 270 ? 1.486 2.639 21.984 1 98.19 270 ILE B CA 1
ATOM 5670 C C . ILE B 1 270 ? 0.023 2.705 21.547 1 98.19 270 ILE B C 1
ATOM 5672 O O . ILE B 1 270 ? -0.827 2.008 22.109 1 98.19 270 ILE B O 1
ATOM 5676 N N . GLU B 1 271 ? -0.34 3.561 20.578 1 98.12 271 GLU B N 1
ATOM 5677 C CA . GLU B 1 271 ? -1.718 3.785 20.156 1 98.12 271 GLU B CA 1
ATOM 5678 C C . GLU B 1 271 ? -1.915 3.387 18.688 1 98.12 271 GLU B C 1
ATOM 5680 O O . GLU B 1 271 ? -1.603 4.16 17.781 1 98.12 271 GLU B O 1
ATOM 5685 N N . PRO B 1 272 ? -2.58 2.221 18.438 1 98.19 272 PRO B N 1
ATOM 5686 C CA . PRO B 1 272 ? -2.734 1.737 17.078 1 98.19 272 PRO B CA 1
ATOM 5687 C C . PRO B 1 272 ? -3.463 2.734 16.172 1 98.19 272 PRO B C 1
ATOM 5689 O O . PRO B 1 272 ? -3.121 2.875 14.992 1 98.19 272 PRO B O 1
ATOM 5692 N N . TYR B 1 273 ? -4.465 3.453 16.703 1 98.5 273 TYR B N 1
ATOM 5693 C CA . TYR B 1 273 ? -5.176 4.445 15.906 1 98.5 273 TYR B CA 1
ATOM 5694 C C . TYR B 1 273 ? -4.223 5.516 15.391 1 98.5 273 TYR B C 1
ATOM 5696 O O . TYR B 1 273 ? -4.418 6.059 14.297 1 98.5 273 TYR B O 1
ATOM 5704 N N . ARG B 1 274 ? -3.203 5.816 16.156 1 98.69 274 ARG B N 1
ATOM 5705 C CA . ARG B 1 274 ? -2.193 6.785 15.742 1 98.69 274 ARG B CA 1
ATOM 5706 C C . ARG B 1 274 ? -1.126 6.121 14.875 1 98.69 274 ARG B C 1
ATOM 5708 O O . ARG B 1 274 ? -0.68 6.699 13.883 1 98.69 274 ARG B O 1
ATOM 5715 N N . ALA B 1 275 ? -0.722 4.906 15.242 1 98.88 275 ALA B N 1
ATOM 5716 C CA . ALA B 1 275 ? 0.361 4.195 14.57 1 98.88 275 ALA B CA 1
ATOM 5717 C C . ALA B 1 275 ? 0.059 4.02 13.086 1 98.88 275 ALA B C 1
ATOM 5719 O O . ALA B 1 275 ? 0.958 4.117 12.242 1 98.88 275 ALA B O 1
ATOM 5720 N N . VAL B 1 276 ? -1.188 3.766 12.75 1 98.88 276 VAL B N 1
ATOM 5721 C CA . VAL B 1 276 ? -1.576 3.484 11.375 1 98.88 276 VAL B CA 1
ATOM 5722 C C . VAL B 1 276 ? -1.329 4.715 10.508 1 98.88 276 VAL B C 1
ATOM 5724 O O . VAL B 1 276 ? -0.732 4.617 9.43 1 98.88 276 VAL B O 1
ATOM 5727 N N . THR B 1 277 ? -1.742 5.879 10.961 1 98.75 277 THR B N 1
ATOM 5728 C CA . THR B 1 277 ? -1.521 7.113 10.219 1 98.75 277 THR B CA 1
ATOM 5729 C C . THR B 1 277 ? -0.037 7.465 10.18 1 98.75 277 THR B C 1
ATOM 5731 O O . THR B 1 277 ? 0.462 7.961 9.164 1 98.75 277 THR B O 1
ATOM 5734 N N . HIS B 1 278 ? 0.637 7.219 11.297 1 98.81 278 HIS B N 1
ATOM 5735 C CA . HIS B 1 278 ? 2.082 7.395 11.383 1 98.81 278 HIS B CA 1
ATOM 5736 C C . HIS B 1 278 ? 2.803 6.598 10.297 1 98.81 278 HIS B C 1
ATOM 5738 O O . HIS B 1 278 ? 3.629 7.145 9.562 1 98.81 278 HIS B O 1
ATOM 5744 N N . ASN B 1 279 ? 2.488 5.309 10.203 1 98.94 279 ASN B N 1
ATOM 5745 C CA . ASN B 1 279 ? 3.115 4.418 9.234 1 98.94 279 ASN B CA 1
ATOM 5746 C C . ASN B 1 279 ? 2.658 4.727 7.809 1 98.94 279 ASN B C 1
ATOM 5748 O O . ASN B 1 279 ? 3.428 4.574 6.859 1 98.94 279 ASN B O 1
ATOM 5752 N N . LYS B 1 280 ? 1.335 5.168 7.668 1 98.81 280 LYS B N 1
ATOM 5753 C CA . LYS B 1 280 ? 0.868 5.637 6.367 1 98.81 280 LYS B CA 1
ATOM 5754 C C . LYS B 1 280 ? 1.761 6.754 5.832 1 98.81 280 LYS B C 1
ATOM 5756 O O . LYS B 1 280 ? 2.064 6.797 4.641 1 98.81 280 LYS B O 1
ATOM 5761 N N . GLY B 1 281 ? 2.205 7.66 6.68 1 98.38 281 GLY B N 1
ATOM 5762 C CA . GLY B 1 281 ? 3.127 8.719 6.293 1 98.38 281 GLY B CA 1
ATOM 5763 C C . GLY B 1 281 ? 4.469 8.195 5.824 1 98.38 281 GLY B C 1
ATOM 5764 O O . GLY B 1 281 ? 5.039 8.719 4.859 1 98.38 281 GLY B O 1
ATOM 5765 N N . ILE B 1 282 ? 5.004 7.188 6.535 1 98.88 282 ILE B N 1
ATOM 5766 C CA . ILE B 1 282 ? 6.25 6.539 6.133 1 98.88 282 ILE B CA 1
ATOM 5767 C C . ILE B 1 282 ? 6.086 5.934 4.742 1 98.88 282 ILE B C 1
ATOM 5769 O O . ILE B 1 282 ? 6.945 6.117 3.873 1 98.88 282 ILE B O 1
ATOM 5773 N N . MET B 1 283 ? 4.957 5.316 4.477 1 98.88 283 MET B N 1
ATOM 5774 C CA . MET B 1 283 ? 4.719 4.594 3.229 1 98.88 283 MET B CA 1
ATOM 5775 C C . MET B 1 283 ? 4.508 5.566 2.07 1 98.88 283 MET B C 1
ATOM 5777 O O . MET B 1 283 ? 4.766 5.223 0.915 1 98.88 283 MET B O 1
ATOM 5781 N N . ASN B 1 284 ? 4.098 6.844 2.34 1 98.62 284 ASN B N 1
ATOM 5782 C CA . ASN B 1 284 ? 4.078 7.859 1.293 1 98.62 284 ASN B CA 1
ATOM 5783 C C . ASN B 1 284 ? 5.434 7.984 0.603 1 98.62 284 ASN B C 1
ATOM 5785 O O . ASN B 1 284 ? 5.504 8.055 -0.625 1 98.62 284 ASN B O 1
ATOM 5789 N N . GLY B 1 285 ? 6.473 8 1.391 1 98.81 285 GLY B N 1
ATOM 5790 C CA . GLY B 1 285 ? 7.812 8.086 0.84 1 98.81 285 GLY B CA 1
ATOM 5791 C C . GLY B 1 285 ? 8.273 6.789 0.193 1 98.81 285 GLY B C 1
ATOM 5792 O O . GLY B 1 285 ? 8.789 6.801 -0.928 1 98.81 285 GLY B O 1
ATOM 5793 N N . ILE B 1 286 ? 8.016 5.691 0.877 1 98.94 286 ILE B N 1
ATOM 5794 C CA . ILE B 1 286 ? 8.5 4.391 0.431 1 98.94 286 ILE B CA 1
ATOM 5795 C C . ILE B 1 286 ? 7.832 4.02 -0.892 1 98.94 286 ILE B C 1
ATOM 5797 O O . ILE B 1 286 ? 8.516 3.742 -1.882 1 98.94 286 ILE B O 1
ATOM 5801 N N . ASP B 1 287 ? 6.547 4.066 -0.962 1 98.81 287 ASP B N 1
ATOM 5802 C CA . ASP B 1 287 ? 5.809 3.615 -2.139 1 98.81 287 ASP B CA 1
ATOM 5803 C C . ASP B 1 287 ? 6.133 4.48 -3.354 1 98.81 287 ASP B C 1
ATOM 5805 O O . ASP B 1 287 ? 6.156 3.99 -4.484 1 98.81 287 ASP B O 1
ATOM 5809 N N . ALA B 1 288 ? 6.324 5.789 -3.096 1 98.81 288 ALA B N 1
ATOM 5810 C CA . ALA B 1 288 ? 6.648 6.676 -4.211 1 98.81 288 ALA B CA 1
ATOM 5811 C C . ALA B 1 288 ? 7.914 6.223 -4.93 1 98.81 288 ALA B C 1
ATOM 5813 O O . ALA B 1 288 ? 7.973 6.219 -6.16 1 98.81 288 ALA B O 1
ATOM 5814 N N . VAL B 1 289 ? 8.93 5.816 -4.176 1 98.88 289 VAL B N 1
ATOM 5815 C CA . VAL B 1 289 ? 10.195 5.383 -4.77 1 98.88 289 VAL B CA 1
ATOM 5816 C C . VAL B 1 289 ? 10.047 3.965 -5.316 1 98.88 289 VAL B C 1
ATOM 5818 O O . VAL B 1 289 ? 10.594 3.641 -6.371 1 98.88 289 VAL B O 1
ATOM 5821 N N . VAL B 1 290 ? 9.289 3.129 -4.617 1 98.62 290 VAL B N 1
ATOM 5822 C CA . VAL B 1 290 ? 9.062 1.752 -5.043 1 98.62 290 VAL B CA 1
ATOM 5823 C C . VAL B 1 290 ? 8.375 1.742 -6.406 1 98.62 290 VAL B C 1
ATOM 5825 O O . VAL B 1 290 ? 8.773 0.995 -7.305 1 98.62 290 VAL B O 1
ATOM 5828 N N . ILE B 1 291 ? 7.398 2.607 -6.594 1 98.44 291 ILE B N 1
ATOM 5829 C CA . ILE B 1 291 ? 6.688 2.705 -7.867 1 98.44 291 ILE B CA 1
ATOM 5830 C C . ILE B 1 291 ? 7.617 3.289 -8.93 1 98.44 291 ILE B C 1
ATOM 5832 O O . ILE B 1 291 ? 7.699 2.764 -10.047 1 98.44 291 ILE B O 1
ATOM 5836 N N . ALA B 1 292 ? 8.383 4.301 -8.578 1 98.56 292 ALA B N 1
ATOM 5837 C CA . ALA B 1 292 ? 9.281 4.957 -9.523 1 98.56 292 ALA B CA 1
ATOM 5838 C C . ALA B 1 292 ? 10.344 3.992 -10.031 1 98.56 292 ALA B C 1
ATOM 5840 O O . ALA B 1 292 ? 10.852 4.145 -11.148 1 98.56 292 ALA B O 1
ATOM 5841 N N . THR B 1 293 ? 10.633 2.98 -9.227 1 98.19 293 THR B N 1
ATOM 5842 C CA . THR B 1 293 ? 11.711 2.066 -9.586 1 98.19 293 THR B CA 1
ATOM 5843 C C . THR B 1 293 ? 11.156 0.731 -10.062 1 98.19 293 THR B C 1
ATOM 5845 O O . THR B 1 293 ? 11.891 -0.247 -10.195 1 98.19 293 THR B O 1
ATOM 5848 N N . GLY B 1 294 ? 9.867 0.654 -10.25 1 96.5 294 GLY B N 1
ATOM 5849 C CA . GLY B 1 294 ? 9.234 -0.457 -10.938 1 96.5 294 GLY B CA 1
ATOM 5850 C C . GLY B 1 294 ? 9.062 -1.683 -10.062 1 96.5 294 GLY B C 1
ATOM 5851 O O . GLY B 1 294 ? 8.977 -2.805 -10.562 1 96.5 294 GLY B O 1
ATOM 5852 N N . ASN B 1 295 ? 9.094 -1.511 -8.758 1 97.19 295 ASN B N 1
ATOM 5853 C CA . ASN B 1 295 ? 8.906 -2.625 -7.836 1 97.19 295 ASN B CA 1
ATOM 5854 C C . ASN B 1 295 ? 7.449 -2.742 -7.391 1 97.19 295 ASN B C 1
ATOM 5856 O O . ASN B 1 295 ? 6.66 -1.814 -7.582 1 97.19 295 ASN B O 1
ATOM 5860 N N . ASP B 1 296 ? 7.051 -3.879 -6.867 1 96.19 296 ASP B N 1
ATOM 5861 C CA . ASP B 1 296 ? 5.691 -4.18 -6.434 1 96.19 296 ASP B CA 1
ATOM 5862 C C . ASP B 1 296 ? 5.402 -3.562 -5.066 1 96.19 296 ASP B C 1
ATOM 5864 O O . ASP B 1 296 ? 5.746 -4.141 -4.031 1 96.19 296 ASP B O 1
ATOM 5868 N N . PHE B 1 297 ? 4.652 -2.439 -5.062 1 98.06 297 PHE B N 1
ATOM 5869 C CA . PHE B 1 297 ? 4.441 -1.722 -3.811 1 98.06 297 PHE B CA 1
ATOM 5870 C C . PHE B 1 297 ? 3.486 -2.486 -2.904 1 98.06 297 PHE B C 1
ATOM 5872 O O . PHE B 1 297 ? 3.525 -2.332 -1.682 1 98.06 297 PHE B O 1
ATOM 5879 N N . ARG B 1 298 ? 2.586 -3.34 -3.463 1 98.44 298 ARG B N 1
ATOM 5880 C CA . ARG B 1 298 ? 1.691 -4.117 -2.613 1 98.44 298 ARG B CA 1
ATOM 5881 C C . ARG B 1 298 ? 2.471 -5.137 -1.784 1 98.44 298 ARG B C 1
ATOM 5883 O O . ARG B 1 298 ? 2.139 -5.383 -0.623 1 98.44 298 ARG B O 1
ATOM 5890 N N . ALA B 1 299 ? 3.518 -5.738 -2.426 1 98.12 299 ALA B N 1
ATOM 5891 C CA . ALA B 1 299 ? 4.375 -6.672 -1.697 1 98.12 299 ALA B CA 1
ATOM 5892 C C . ALA B 1 299 ? 5.102 -5.969 -0.553 1 98.12 299 ALA B C 1
ATOM 5894 O O . ALA B 1 299 ? 5.172 -6.492 0.56 1 98.12 299 ALA B O 1
ATOM 5895 N N . ILE B 1 300 ? 5.59 -4.812 -0.846 1 98.69 300 ILE B N 1
ATOM 5896 C CA . ILE B 1 300 ? 6.32 -4.043 0.153 1 98.69 300 ILE B CA 1
ATOM 5897 C C . ILE B 1 300 ? 5.383 -3.648 1.29 1 98.69 300 ILE B C 1
ATOM 5899 O O . ILE B 1 300 ? 5.703 -3.846 2.465 1 98.69 300 ILE B O 1
ATOM 5903 N N . GLU B 1 301 ? 4.195 -3.115 0.988 1 98.75 301 GLU B N 1
ATOM 5904 C CA . GLU B 1 301 ? 3.225 -2.686 1.991 1 98.75 301 GLU B CA 1
ATOM 5905 C C . GLU B 1 301 ? 2.789 -3.852 2.873 1 98.75 301 GLU B C 1
ATOM 5907 O O . GLU B 1 301 ? 2.711 -3.717 4.098 1 98.75 301 GLU B O 1
ATOM 5912 N N . ALA B 1 302 ? 2.512 -4.957 2.227 1 98.75 302 ALA B N 1
ATOM 5913 C CA . ALA B 1 302 ? 2.043 -6.105 3.002 1 98.75 302 ALA B CA 1
ATOM 5914 C C . ALA B 1 302 ? 3.092 -6.543 4.02 1 98.75 302 ALA B C 1
ATOM 5916 O O . ALA B 1 302 ? 2.771 -6.793 5.184 1 98.75 302 ALA B O 1
ATOM 5917 N N . GLY B 1 303 ? 4.348 -6.637 3.59 1 98.75 303 GLY B N 1
ATOM 5918 C CA . GLY B 1 303 ? 5.422 -7.027 4.484 1 98.75 303 GLY B CA 1
ATOM 5919 C C . GLY B 1 303 ? 5.684 -6.012 5.582 1 98.75 303 GLY B C 1
ATOM 5920 O O . GLY B 1 303 ? 5.863 -6.383 6.746 1 98.75 303 GLY B O 1
ATOM 5921 N N . VAL B 1 304 ? 5.664 -4.73 5.242 1 98.88 304 VAL B N 1
ATOM 5922 C CA . VAL B 1 304 ? 6.004 -3.656 6.168 1 98.88 304 VAL B CA 1
ATOM 5923 C C . VAL B 1 304 ? 4.934 -3.553 7.25 1 98.88 304 VAL B C 1
ATOM 5925 O O . VAL B 1 304 ? 5.25 -3.453 8.438 1 98.88 304 VAL B O 1
ATOM 5928 N N . HIS B 1 305 ? 3.66 -3.574 6.855 1 98.88 305 HIS B N 1
ATOM 5929 C CA . HIS B 1 305 ? 2.6 -3.422 7.844 1 98.88 305 HIS B CA 1
ATOM 5930 C C . HIS B 1 305 ? 2.502 -4.652 8.742 1 98.88 305 HIS B C 1
ATOM 5932 O O . HIS B 1 305 ? 2.174 -4.543 9.922 1 98.88 305 HIS B O 1
ATOM 5938 N N . ALA B 1 306 ? 2.738 -5.863 8.18 1 98.75 306 ALA B N 1
ATOM 5939 C CA . ALA B 1 306 ? 2.818 -7.047 9.039 1 98.75 306 ALA B CA 1
ATOM 5940 C C . ALA B 1 306 ? 3.947 -6.914 10.055 1 98.75 306 ALA B C 1
ATOM 5942 O O . ALA B 1 306 ? 3.797 -7.305 11.211 1 98.75 306 ALA B O 1
ATOM 5943 N N . TYR B 1 307 ? 5.078 -6.371 9.609 1 98.75 307 TYR B N 1
ATOM 5944 C CA . TYR B 1 307 ? 6.23 -6.156 10.477 1 98.75 307 TYR B CA 1
ATOM 5945 C C . TYR B 1 307 ? 5.887 -5.211 11.617 1 98.75 307 TYR B C 1
ATOM 5947 O O . TYR B 1 307 ? 6.375 -5.375 12.742 1 98.75 307 TYR B O 1
ATOM 5955 N N . ALA B 1 308 ? 5.047 -4.223 11.359 1 98.69 308 ALA B N 1
ATOM 5956 C CA . ALA B 1 308 ? 4.613 -3.26 12.375 1 98.69 308 ALA B CA 1
ATOM 5957 C C . ALA B 1 308 ? 3.805 -3.943 13.469 1 98.69 308 ALA B C 1
ATOM 5959 O O . ALA B 1 308 ? 3.613 -3.383 14.547 1 98.69 308 ALA B O 1
ATOM 5960 N N . SER B 1 309 ? 3.33 -5.16 13.242 1 98 309 SER B N 1
ATOM 5961 C CA . SER B 1 309 ? 2.504 -5.879 14.203 1 98 309 SER B CA 1
ATOM 5962 C C . SER B 1 309 ? 3.232 -7.102 14.758 1 98 309 SER B C 1
ATOM 5964 O O . SER B 1 309 ? 2.619 -7.965 15.383 1 98 309 SER B O 1
ATOM 5966 N N . LYS B 1 310 ? 4.508 -7.258 14.469 1 96.44 310 LYS B N 1
ATOM 5967 C CA . LYS B 1 310 ? 5.27 -8.477 14.75 1 96.44 310 LYS B CA 1
ATOM 5968 C C . LYS B 1 310 ? 5.293 -8.781 16.25 1 96.44 310 LYS B C 1
ATOM 5970 O O . LYS B 1 310 ? 5.473 -9.93 16.641 1 96.44 310 LYS B O 1
ATOM 5975 N N . GLU B 1 311 ? 5.059 -7.754 17.109 1 95.62 311 GLU B N 1
ATOM 5976 C CA . GLU B 1 311 ? 5.129 -7.961 18.547 1 95.62 311 GLU B CA 1
ATOM 5977 C C . GLU B 1 311 ? 3.74 -8.133 19.156 1 95.62 311 GLU B C 1
ATOM 5979 O O . GLU B 1 311 ? 3.57 -8.047 20.359 1 95.62 311 GLU B O 1
ATOM 5984 N N . GLY B 1 312 ? 2.678 -8.297 18.359 1 94 312 GLY B N 1
ATOM 5985 C CA . GLY B 1 312 ? 1.353 -8.617 18.859 1 94 312 GLY B CA 1
ATOM 5986 C C . GLY B 1 312 ? 0.386 -7.453 18.797 1 94 312 GLY B C 1
ATOM 5987 O O . GLY B 1 312 ? -0.824 -7.633 18.938 1 94 312 GLY B O 1
ATOM 5988 N N . LYS B 1 313 ? 0.897 -6.266 18.672 1 95.56 313 LYS B N 1
ATOM 5989 C CA . LYS B 1 313 ? 0.091 -5.059 18.516 1 95.56 313 LYS B CA 1
ATOM 5990 C C . LYS B 1 313 ? 0.65 -4.164 17.422 1 95.56 313 LYS B C 1
ATOM 5992 O O . LYS B 1 313 ? 1.866 -4.004 17.297 1 95.56 313 LYS B O 1
ATOM 5997 N N . TYR B 1 314 ? -0.294 -3.656 16.562 1 98.44 314 TYR B N 1
ATOM 5998 C CA . TYR B 1 314 ? 0.162 -2.738 15.523 1 98.44 314 TYR B CA 1
ATOM 5999 C C . TYR B 1 314 ? 0.814 -1.504 16.141 1 98.44 314 TYR B C 1
ATOM 6001 O O . TYR B 1 314 ? 0.244 -0.87 17.031 1 98.44 314 TYR B O 1
ATOM 6009 N N . SER B 1 315 ? 2.008 -1.127 15.648 1 98.62 315 SER B N 1
ATOM 6010 C CA . SER B 1 315 ? 2.822 -0.097 16.281 1 98.62 315 SER B CA 1
ATOM 6011 C C . SER B 1 315 ? 3.615 0.699 15.25 1 98.62 315 SER B C 1
ATOM 6013 O O . SER B 1 315 ? 3.541 0.417 14.055 1 98.62 315 SER B O 1
ATOM 6015 N N . SER B 1 316 ? 4.27 1.7 15.766 1 98.75 316 SER B N 1
ATOM 6016 C CA . SER B 1 316 ? 5.098 2.564 14.93 1 98.75 316 SER B CA 1
ATOM 6017 C C . SER B 1 316 ? 6.266 1.795 14.328 1 98.75 316 SER B C 1
ATOM 6019 O O . SER B 1 316 ? 6.84 0.917 14.977 1 98.75 316 SER B O 1
ATOM 6021 N N . LEU B 1 317 ? 6.633 2.156 13.117 1 98.88 317 LEU B N 1
ATOM 6022 C CA . LEU B 1 317 ? 7.812 1.596 12.477 1 98.88 317 LEU B CA 1
ATOM 6023 C C . LEU B 1 317 ? 9.062 2.393 12.844 1 98.88 317 LEU B C 1
ATOM 6025 O O . LEU B 1 317 ? 10.18 1.875 12.766 1 98.88 317 LEU B O 1
ATOM 6029 N N . SER B 1 318 ? 8.883 3.646 13.18 1 98.94 318 SER B N 1
ATOM 6030 C CA . SER B 1 318 ? 10.016 4.492 13.531 1 98.94 318 SER B CA 1
ATOM 6031 C C . SER B 1 318 ? 10.086 4.738 15.031 1 98.94 318 SER B C 1
ATOM 6033 O O . SER B 1 318 ? 9.109 4.492 15.75 1 98.94 318 SER B O 1
ATOM 6035 N N . HIS B 1 319 ? 11.195 5.199 15.477 1 98.88 319 HIS B N 1
ATOM 6036 C CA . HIS B 1 319 ? 11.508 5.457 16.875 1 98.88 319 HIS B CA 1
ATOM 6037 C C . HIS B 1 319 ? 12.352 6.719 17.031 1 98.88 319 HIS B C 1
ATOM 6039 O O . HIS B 1 319 ? 13 7.16 16.078 1 98.88 319 HIS B O 1
ATOM 6045 N N . ALA B 1 320 ? 12.266 7.293 18.172 1 98.88 320 ALA B N 1
ATOM 6046 C CA . ALA B 1 320 ? 13.047 8.492 18.453 1 98.88 320 ALA B CA 1
ATOM 6047 C C . ALA B 1 320 ? 13.469 8.539 19.922 1 98.88 320 ALA B C 1
ATOM 6049 O O . ALA B 1 320 ? 12.781 7.996 20.797 1 98.88 320 ALA B O 1
ATOM 6050 N N . LYS B 1 321 ? 14.594 9.086 20.156 1 98.81 321 LYS B N 1
ATOM 6051 C CA . LYS B 1 321 ? 15.078 9.258 21.531 1 98.81 321 LYS B CA 1
ATOM 6052 C C . LYS B 1 321 ? 15.945 10.508 21.656 1 98.81 321 LYS B C 1
ATOM 6054 O O . LYS B 1 321 ? 16.406 11.055 20.641 1 98.81 321 LYS B O 1
ATOM 6059 N N . ILE B 1 322 ? 16.062 11 22.828 1 98.69 322 ILE B N 1
ATOM 6060 C CA . ILE B 1 322 ? 17.062 12 23.219 1 98.69 322 ILE B CA 1
ATOM 6061 C C . ILE B 1 322 ? 17.969 11.422 24.297 1 98.69 322 ILE B C 1
ATOM 6063 O O . ILE B 1 322 ? 17.516 11.07 25.391 1 98.69 322 ILE B O 1
ATOM 6067 N N . GLU B 1 323 ? 19.172 11.234 24 1 98.56 323 GLU B N 1
ATOM 6068 C CA . GLU B 1 323 ? 20.172 10.734 24.953 1 98.56 323 GLU B CA 1
ATOM 6069 C C . GLU B 1 323 ? 21.438 11.586 24.922 1 98.56 323 GLU B C 1
ATOM 6071 O O . GLU B 1 323 ? 22.031 11.797 23.859 1 98.56 323 GLU B O 1
ATOM 6076 N N . ASN B 1 324 ? 21.875 12.109 26.062 1 98.06 324 ASN B N 1
ATOM 6077 C CA . ASN B 1 324 ? 23.094 12.906 26.203 1 98.06 324 ASN B CA 1
ATOM 6078 C C . ASN B 1 324 ? 23.094 14.102 25.266 1 98.06 324 ASN B C 1
ATOM 6080 O O . ASN B 1 324 ? 24.078 14.359 24.578 1 98.06 324 ASN B O 1
ATOM 6084 N N . GLY B 1 325 ? 21.938 14.719 25.125 1 97.88 325 GLY B N 1
ATOM 6085 C CA . GLY B 1 325 ? 21.812 15.93 24.344 1 97.88 325 GLY B CA 1
ATOM 6086 C C . GLY B 1 325 ? 21.719 15.664 22.844 1 97.88 325 GLY B C 1
ATOM 6087 O O . GLY B 1 325 ? 21.703 16.594 22.047 1 97.88 325 GLY B O 1
ATOM 6088 N N . VAL B 1 326 ? 21.641 14.391 22.531 1 98.69 326 VAL B N 1
ATOM 6089 C CA . VAL B 1 326 ? 21.594 14.023 21.109 1 98.69 326 VAL B CA 1
ATOM 6090 C C . VAL B 1 326 ? 20.219 13.484 20.766 1 98.69 326 VAL B C 1
ATOM 6092 O O . VAL B 1 326 ? 19.703 12.578 21.438 1 98.69 326 VAL B O 1
ATOM 6095 N N . PHE B 1 327 ? 19.578 14.117 19.734 1 98.75 327 PHE B N 1
ATOM 6096 C CA . PHE B 1 327 ? 18.344 13.617 19.141 1 98.75 327 PHE B CA 1
ATOM 6097 C C . PHE B 1 327 ? 18.625 12.555 18.094 1 98.75 327 PHE B C 1
ATOM 6099 O O . PHE B 1 327 ? 19.453 12.758 17.203 1 98.75 327 PHE B O 1
ATOM 6106 N N . THR B 1 328 ? 17.984 11.398 18.234 1 98.88 328 THR B N 1
ATOM 6107 C CA . THR B 1 328 ? 18.125 10.312 17.266 1 98.88 328 THR B CA 1
ATOM 6108 C C . THR B 1 328 ? 16.75 9.844 16.781 1 98.88 328 THR B C 1
ATOM 6110 O O . THR B 1 328 ? 15.844 9.641 17.594 1 98.88 328 THR B O 1
ATOM 6113 N N . PHE B 1 329 ? 16.547 9.781 15.531 1 98.94 329 PHE B N 1
ATOM 6114 C CA . PHE B 1 329 ? 15.328 9.297 14.875 1 98.94 329 PHE B CA 1
ATOM 6115 C C . PHE B 1 329 ? 15.656 8.195 13.875 1 98.94 329 PHE B C 1
ATOM 6117 O O . PHE B 1 329 ? 16.531 8.359 13.031 1 98.94 329 PHE B O 1
ATOM 6124 N N . TRP B 1 330 ? 14.953 6.941 14.016 1 98.94 330 TRP B N 1
ATOM 6125 C CA . TRP B 1 330 ? 15.375 5.828 13.18 1 98.94 330 TRP B CA 1
ATOM 6126 C C . TRP B 1 330 ? 14.227 4.855 12.938 1 98.94 330 TRP B C 1
ATOM 6128 O O . TRP B 1 330 ? 13.164 4.977 13.555 1 98.94 330 TRP B O 1
ATOM 6138 N N . MET B 1 331 ? 14.438 3.959 11.984 1 98.81 331 MET B N 1
ATOM 6139 C CA . MET B 1 331 ? 13.531 2.834 11.781 1 98.81 331 MET B CA 1
ATOM 6140 C C . MET B 1 331 ? 14.266 1.644 11.172 1 98.81 331 MET B C 1
ATOM 6142 O O . MET B 1 331 ? 15.336 1.803 10.586 1 98.81 331 MET B O 1
ATOM 6146 N N . GLU B 1 332 ? 13.898 0.525 11.422 1 98.81 332 GLU B N 1
ATOM 6147 C CA . GLU B 1 332 ? 14.219 -0.728 10.742 1 98.81 332 GLU B CA 1
ATOM 6148 C C . GLU B 1 332 ? 13.008 -1.269 9.984 1 98.81 332 GLU B C 1
ATOM 6150 O O . GLU B 1 332 ? 11.922 -1.386 10.555 1 98.81 332 GLU B O 1
ATOM 6155 N N . ILE B 1 333 ? 13.211 -1.521 8.758 1 98.81 333 ILE B N 1
ATOM 6156 C CA . ILE B 1 333 ? 12.039 -1.821 7.938 1 98.81 333 ILE B CA 1
ATOM 6157 C C . ILE B 1 333 ? 12.391 -2.902 6.918 1 98.81 333 ILE B C 1
ATOM 6159 O O . ILE B 1 333 ? 13.484 -2.893 6.344 1 98.81 333 ILE B O 1
ATOM 6163 N N . PRO B 1 334 ? 11.578 -3.959 6.766 1 98.88 334 PRO B N 1
ATOM 6164 C CA . PRO B 1 334 ? 11.828 -4.977 5.742 1 98.88 334 PRO B CA 1
ATOM 6165 C C . PRO B 1 334 ? 11.5 -4.488 4.332 1 98.88 334 PRO B C 1
ATOM 6167 O O . PRO B 1 334 ? 10.398 -3.982 4.094 1 98.88 334 PRO B O 1
ATOM 6170 N N . LEU B 1 335 ? 12.438 -4.625 3.443 1 98.75 335 LEU B N 1
ATOM 6171 C CA . LEU B 1 335 ? 12.258 -4.195 2.061 1 98.75 335 LEU B CA 1
ATOM 6172 C C . LEU B 1 335 ? 12.852 -5.215 1.093 1 98.75 335 LEU B C 1
ATOM 6174 O O . LEU B 1 335 ? 14.07 -5.273 0.917 1 98.75 335 LEU B O 1
ATOM 6178 N N . ALA B 1 336 ? 12.023 -6.012 0.46 1 98 336 ALA B N 1
ATOM 6179 C CA . ALA B 1 336 ? 12.461 -6.891 -0.622 1 98 336 ALA B CA 1
ATOM 6180 C C . ALA B 1 336 ? 12.289 -6.215 -1.979 1 98 336 ALA B C 1
ATOM 6182 O O . ALA B 1 336 ? 11.18 -6.109 -2.496 1 98 336 ALA B O 1
ATOM 6183 N N . LEU B 1 337 ? 13.406 -5.781 -2.543 1 97.81 337 LEU B N 1
ATOM 6184 C CA . LEU B 1 337 ? 13.383 -4.996 -3.773 1 97.81 337 LEU B CA 1
ATOM 6185 C C . LEU B 1 337 ? 14.289 -5.617 -4.832 1 97.81 337 LEU B C 1
ATOM 6187 O O . LEU B 1 337 ? 15.18 -6.406 -4.504 1 97.81 337 LEU B O 1
ATOM 6191 N N . GLY B 1 338 ? 13.977 -5.348 -6.059 1 96.31 338 GLY B N 1
ATOM 6192 C CA . GLY B 1 338 ? 14.812 -5.75 -7.176 1 96.31 338 GLY B CA 1
ATOM 6193 C C . GLY B 1 338 ? 15.188 -4.598 -8.086 1 96.31 338 GLY B C 1
ATOM 6194 O O . GLY B 1 338 ? 14.414 -3.65 -8.25 1 96.31 338 GLY B O 1
ATOM 6195 N N . THR B 1 339 ? 16.375 -4.695 -8.68 1 96.44 339 THR B N 1
ATOM 6196 C CA . THR B 1 339 ? 16.812 -3.699 -9.648 1 96.44 339 THR B CA 1
ATOM 6197 C C . THR B 1 339 ? 17.031 -4.336 -11.023 1 96.44 339 THR B C 1
ATOM 6199 O O . THR B 1 339 ? 17.438 -3.66 -11.969 1 96.44 339 THR B O 1
ATOM 6202 N N . VAL B 1 340 ? 16.719 -5.609 -11.039 1 90 340 VAL B N 1
ATOM 6203 C CA . VAL B 1 340 ? 16.75 -6.332 -12.305 1 90 340 VAL B CA 1
ATOM 6204 C C . VAL B 1 340 ? 15.445 -7.109 -12.484 1 90 340 VAL B C 1
ATOM 6206 O O . VAL B 1 340 ? 14.727 -7.359 -11.516 1 90 340 VAL B O 1
ATOM 6209 N N . GLY B 1 341 ? 15.148 -7.316 -13.727 1 78.94 341 GLY B N 1
ATOM 6210 C CA . GLY B 1 341 ? 13.977 -8.133 -14.016 1 78.94 341 GLY B CA 1
ATOM 6211 C C . GLY B 1 341 ? 12.68 -7.352 -13.977 1 78.94 341 GLY B C 1
ATOM 6212 O O . GLY B 1 341 ? 12.648 -6.211 -13.516 1 78.94 341 GLY B O 1
ATOM 6213 N N . GLY B 1 342 ? 11.695 -7.934 -14.531 1 75.5 342 GLY B N 1
ATOM 6214 C CA . GLY B 1 342 ? 10.367 -7.348 -14.531 1 75.5 342 GLY B CA 1
ATOM 6215 C C . GLY B 1 342 ? 10.305 -6.008 -15.242 1 75.5 342 GLY B C 1
ATOM 6216 O O . GLY B 1 342 ? 10.82 -5.863 -16.359 1 75.5 342 GLY B O 1
ATOM 6217 N N . LEU B 1 343 ? 9.641 -5.113 -14.586 1 77.81 343 LEU B N 1
ATOM 6218 C CA . LEU B 1 343 ? 9.414 -3.805 -15.188 1 77.81 343 LEU B CA 1
ATOM 6219 C C . LEU B 1 343 ? 10.648 -2.922 -15.062 1 77.81 343 LEU B C 1
ATOM 6221 O O . LEU B 1 343 ? 10.75 -1.884 -15.719 1 77.81 343 LEU B O 1
ATOM 6225 N N . THR B 1 344 ? 11.609 -3.33 -14.305 1 81.06 344 THR B N 1
ATOM 6226 C CA . THR B 1 344 ? 12.789 -2.498 -14.062 1 81.06 344 THR B CA 1
ATOM 6227 C C . THR B 1 344 ? 13.602 -2.328 -15.336 1 81.06 344 THR B C 1
ATOM 6229 O O . THR B 1 344 ? 14.32 -1.338 -15.492 1 81.06 344 THR B O 1
ATOM 6232 N N . THR B 1 345 ? 13.398 -3.248 -16.281 1 82.75 345 THR B N 1
ATOM 6233 C CA . THR B 1 345 ? 14.195 -3.168 -17.5 1 82.75 345 THR B CA 1
ATOM 6234 C C . THR B 1 345 ? 13.32 -2.812 -18.703 1 82.75 345 THR B C 1
ATOM 6236 O O . THR B 1 345 ? 13.828 -2.52 -19.781 1 82.75 345 THR B O 1
ATOM 6239 N N . LEU B 1 346 ? 12.109 -2.793 -18.469 1 87.75 346 LEU B N 1
ATOM 6240 C CA . LEU B 1 346 ? 11.188 -2.623 -19.594 1 87.75 346 LEU B CA 1
ATOM 6241 C C . LEU B 1 346 ? 10.641 -1.203 -19.625 1 87.75 346 LEU B C 1
ATOM 6243 O O . LEU B 1 346 ? 10.516 -0.61 -20.703 1 87.75 346 LEU B O 1
ATOM 6247 N N . HIS B 1 347 ? 10.305 -0.66 -18.484 1 93.38 347 HIS B N 1
ATOM 6248 C CA . HIS B 1 347 ? 9.711 0.671 -18.375 1 93.38 347 HIS B CA 1
ATOM 6249 C C . HIS B 1 347 ? 10.781 1.755 -18.469 1 93.38 347 HIS B C 1
ATOM 6251 O O . HIS B 1 347 ? 11.633 1.88 -17.594 1 93.38 347 HIS B O 1
ATOM 6257 N N . PRO B 1 348 ? 10.773 2.602 -19.516 1 95.44 348 PRO B N 1
ATOM 6258 C CA . PRO B 1 348 ? 11.852 3.568 -19.734 1 95.44 348 PRO B CA 1
ATOM 6259 C C . PRO B 1 348 ? 12.039 4.527 -18.562 1 95.44 348 PRO B C 1
ATOM 6261 O O . PRO B 1 348 ? 13.172 4.891 -18.219 1 95.44 348 PRO B O 1
ATOM 6264 N N . LEU B 1 349 ? 10.953 4.926 -17.938 1 97.31 349 LEU B N 1
ATOM 6265 C CA . LEU B 1 349 ? 11.086 5.859 -16.828 1 97.31 349 LEU B CA 1
ATOM 6266 C C . LEU B 1 349 ? 11.664 5.168 -15.602 1 97.31 349 LEU B C 1
ATOM 6268 O O . LEU B 1 349 ? 12.297 5.809 -14.758 1 97.31 349 LEU B O 1
ATOM 6272 N N . VAL B 1 350 ? 11.422 3.857 -15.461 1 97.44 350 VAL B N 1
ATOM 6273 C CA . VAL B 1 350 ? 12.047 3.096 -14.391 1 97.44 350 VAL B CA 1
ATOM 6274 C C . VAL B 1 350 ? 13.555 3.041 -14.609 1 97.44 350 VAL B C 1
ATOM 6276 O O . VAL B 1 350 ? 14.336 3.195 -13.664 1 97.44 350 VAL B O 1
ATOM 6279 N N . LYS B 1 351 ? 13.961 2.873 -15.844 1 95.31 351 LYS B N 1
ATOM 6280 C CA . LYS B 1 351 ? 15.375 2.877 -16.172 1 95.31 351 LYS B CA 1
ATOM 6281 C C . LYS B 1 351 ? 16.016 4.219 -15.828 1 95.31 351 LYS B C 1
ATOM 6283 O O . LYS B 1 351 ? 17.125 4.258 -15.281 1 95.31 351 LYS B O 1
ATOM 6288 N N . ILE B 1 352 ? 15.352 5.277 -16.188 1 96.12 352 ILE B N 1
ATOM 6289 C CA . ILE B 1 352 ? 15.836 6.621 -15.891 1 96.12 352 ILE B CA 1
ATOM 6290 C C . ILE B 1 352 ? 15.953 6.812 -14.383 1 96.12 352 ILE B C 1
ATOM 6292 O O . ILE B 1 352 ? 16.938 7.367 -13.891 1 96.12 352 ILE B O 1
ATOM 6296 N N . ALA B 1 353 ? 14.953 6.352 -13.641 1 97.75 353 ALA B N 1
ATOM 6297 C CA . ALA B 1 353 ? 14.953 6.469 -12.188 1 97.75 353 ALA B CA 1
ATOM 6298 C C . ALA B 1 353 ? 16.141 5.734 -11.578 1 97.75 353 ALA B C 1
ATOM 6300 O O . ALA B 1 353 ? 16.844 6.27 -10.711 1 97.75 353 ALA B O 1
ATOM 6301 N N . LEU B 1 354 ? 16.359 4.535 -12.055 1 97.38 354 LEU B N 1
ATOM 6302 C CA . LEU B 1 354 ? 17.469 3.736 -11.539 1 97.38 354 LEU B CA 1
ATOM 6303 C C . LEU B 1 354 ? 18.812 4.352 -11.922 1 97.38 354 LEU B C 1
ATOM 6305 O O . LEU B 1 354 ? 19.75 4.336 -11.125 1 97.38 354 LEU B O 1
ATOM 6309 N N . GLU B 1 355 ? 18.859 4.875 -13.102 1 95.44 355 GLU B N 1
ATOM 6310 C CA . GLU B 1 355 ? 20.094 5.551 -13.516 1 95.44 355 GLU B CA 1
ATOM 6311 C C . GLU B 1 355 ? 20.344 6.801 -12.68 1 95.44 355 GLU B C 1
ATOM 6313 O O . GLU B 1 355 ? 21.484 7.094 -12.32 1 95.44 355 GLU B O 1
ATOM 6318 N N . MET B 1 356 ? 19.297 7.504 -12.43 1 95.88 356 MET B N 1
ATOM 6319 C CA . MET B 1 356 ? 19.391 8.703 -11.602 1 95.88 356 MET B CA 1
ATOM 6320 C C . MET B 1 356 ? 19.922 8.359 -10.219 1 95.88 356 MET B C 1
ATOM 6322 O O . MET B 1 356 ? 20.641 9.148 -9.609 1 95.88 356 MET B O 1
ATOM 6326 N N . LEU B 1 357 ? 19.625 7.16 -9.789 1 97.62 357 LEU B N 1
ATOM 6327 C CA . LEU B 1 357 ? 20.094 6.68 -8.492 1 97.62 357 LEU B CA 1
ATOM 6328 C C . LEU B 1 357 ? 21.438 5.98 -8.633 1 97.62 357 LEU B C 1
ATOM 6330 O O . LEU B 1 357 ? 21.859 5.27 -7.719 1 97.62 357 LEU B O 1
ATOM 6334 N N . GLU B 1 358 ? 22.031 6.031 -9.836 1 95.62 358 GLU B N 1
ATOM 6335 C CA . GLU B 1 358 ? 23.359 5.512 -10.148 1 95.62 358 GLU B CA 1
ATOM 6336 C C . GLU B 1 358 ? 23.359 3.988 -10.219 1 95.62 358 GLU B C 1
ATOM 6338 O O . GLU B 1 358 ? 24.266 3.334 -9.695 1 95.62 358 GLU B O 1
ATOM 6343 N N . LYS B 1 359 ? 22.297 3.457 -10.742 1 95.75 359 LYS B N 1
ATOM 6344 C CA . LYS B 1 359 ? 22.172 2.025 -10.992 1 95.75 359 LYS B CA 1
ATOM 6345 C C . LYS B 1 359 ? 22.469 1.219 -9.727 1 95.75 359 LYS B C 1
ATOM 6347 O O . LYS B 1 359 ? 23.344 0.355 -9.727 1 95.75 359 LYS B O 1
ATOM 6352 N N . PRO B 1 360 ? 21.656 1.431 -8.719 1 97.75 360 PRO B N 1
ATOM 6353 C CA . PRO B 1 360 ? 21.906 0.792 -7.426 1 97.75 360 PRO B CA 1
ATOM 6354 C C . PRO B 1 360 ? 21.719 -0.722 -7.469 1 97.75 360 PRO B C 1
ATOM 6356 O O . PRO B 1 360 ? 20.922 -1.227 -8.266 1 97.75 360 PRO B O 1
ATOM 6359 N N . SER B 1 361 ? 22.516 -1.416 -6.605 1 97.69 361 SER B N 1
ATOM 6360 C CA . SER B 1 361 ? 22.125 -2.777 -6.246 1 97.69 361 SER B CA 1
ATOM 6361 C C . SER B 1 361 ? 20.812 -2.791 -5.477 1 97.69 361 SER B C 1
ATOM 6363 O O . SER B 1 361 ? 20.312 -1.741 -5.066 1 97.69 361 SER B O 1
ATOM 6365 N N . ALA B 1 362 ? 20.266 -3.986 -5.312 1 97.88 362 ALA B N 1
ATOM 6366 C CA . ALA B 1 362 ? 19.062 -4.113 -4.5 1 97.88 362 ALA B CA 1
ATOM 6367 C C . ALA B 1 362 ? 19.297 -3.588 -3.086 1 97.88 362 ALA B C 1
ATOM 6369 O O . ALA B 1 362 ? 18.422 -2.932 -2.51 1 97.88 362 ALA B O 1
ATOM 6370 N N . GLN B 1 363 ? 20.453 -3.891 -2.516 1 98.31 363 GLN B N 1
ATOM 6371 C CA . GLN B 1 363 ? 20.781 -3.445 -1.167 1 98.31 363 GLN B CA 1
ATOM 6372 C C . GLN B 1 363 ? 20.859 -1.924 -1.094 1 98.31 363 GLN B C 1
ATOM 6374 O O . GLN B 1 363 ? 20.391 -1.316 -0.133 1 98.31 363 GLN B O 1
ATOM 6379 N N . GLU B 1 364 ? 21.484 -1.326 -2.102 1 98.62 364 GLU B N 1
ATOM 6380 C CA . GLU B 1 364 ? 21.562 0.131 -2.146 1 98.62 364 GLU B CA 1
ATOM 6381 C C . GLU B 1 364 ? 20.172 0.747 -2.303 1 98.62 364 GLU B C 1
ATOM 6383 O O . GLU B 1 364 ? 19.875 1.779 -1.699 1 98.62 364 GLU B O 1
ATOM 6388 N N . LEU B 1 365 ? 19.359 0.133 -3.104 1 98.75 365 LEU B N 1
ATOM 6389 C CA . LEU B 1 365 ? 18 0.623 -3.277 1 98.75 365 LEU B CA 1
ATOM 6390 C C . LEU B 1 365 ? 17.219 0.534 -1.969 1 98.75 365 LEU B C 1
ATOM 6392 O O . LEU B 1 365 ? 16.422 1.417 -1.658 1 98.75 365 LEU B O 1
ATOM 6396 N N . MET B 1 366 ? 17.453 -0.577 -1.171 1 98.88 366 MET B N 1
ATOM 6397 C CA . MET B 1 366 ? 16.844 -0.676 0.156 1 98.88 366 MET B CA 1
ATOM 6398 C C . MET B 1 366 ? 17.141 0.57 0.983 1 98.88 366 MET B C 1
ATOM 6400 O O . MET B 1 366 ? 16.266 1.098 1.661 1 98.88 366 MET B O 1
ATOM 6404 N N . GLN B 1 367 ? 18.359 0.988 0.925 1 98.94 367 GLN B N 1
ATOM 6405 C CA . GLN B 1 367 ? 18.812 2.131 1.71 1 98.94 367 GLN B CA 1
ATOM 6406 C C . GLN B 1 367 ? 18.094 3.412 1.278 1 98.94 367 GLN B C 1
ATOM 6408 O O . GLN B 1 367 ? 17.594 4.16 2.117 1 98.94 367 GLN B O 1
ATOM 6413 N N . VAL B 1 368 ? 18.016 3.646 -0.026 1 98.94 368 VAL B N 1
ATOM 6414 C CA . VAL B 1 368 ? 17.406 4.848 -0.576 1 98.94 368 VAL B CA 1
ATOM 6415 C C . VAL B 1 368 ? 15.914 4.867 -0.219 1 98.94 368 VAL B C 1
ATOM 6417 O O . VAL B 1 368 ? 15.391 5.898 0.21 1 98.94 368 VAL B O 1
ATOM 6420 N N . VAL B 1 369 ? 15.266 3.719 -0.371 1 98.94 369 VAL B N 1
ATOM 6421 C CA . VAL B 1 369 ? 13.828 3.609 -0.121 1 98.94 369 VAL B CA 1
ATOM 6422 C C . VAL B 1 369 ? 13.547 3.83 1.363 1 98.94 369 VAL B C 1
ATOM 6424 O O . VAL B 1 369 ? 12.602 4.543 1.722 1 98.94 369 VAL B O 1
ATOM 6427 N N . ALA B 1 370 ? 14.352 3.242 2.254 1 98.94 370 ALA B N 1
ATOM 6428 C CA . ALA B 1 370 ? 14.188 3.428 3.693 1 98.94 370 ALA B CA 1
ATOM 6429 C C . ALA B 1 370 ? 14.336 4.895 4.078 1 98.94 370 ALA B C 1
ATOM 6431 O O . ALA B 1 370 ? 13.57 5.41 4.902 1 98.94 370 ALA B O 1
ATOM 6432 N N . VAL B 1 371 ? 15.289 5.547 3.49 1 98.94 371 VAL B N 1
ATOM 6433 C CA . VAL B 1 371 ? 15.547 6.953 3.791 1 98.94 371 VAL B CA 1
ATOM 6434 C C . VAL B 1 371 ? 14.375 7.809 3.326 1 98.94 371 VAL B C 1
ATOM 6436 O O . VAL B 1 371 ? 13.961 8.742 4.023 1 98.94 371 VAL B O 1
ATOM 6439 N N . ALA B 1 372 ? 13.852 7.512 2.158 1 98.94 372 ALA B N 1
ATOM 6440 C CA . ALA B 1 372 ? 12.68 8.242 1.683 1 98.94 372 ALA B CA 1
ATOM 6441 C C . ALA B 1 372 ? 11.523 8.141 2.682 1 98.94 372 ALA B C 1
ATOM 6443 O O . ALA B 1 372 ? 10.828 9.125 2.938 1 98.94 372 ALA B O 1
ATOM 6444 N N . GLY B 1 373 ? 11.352 6.938 3.248 1 98.94 373 GLY B N 1
ATOM 6445 C CA . GLY B 1 373 ? 10.32 6.75 4.258 1 98.94 373 GLY B CA 1
ATOM 6446 C C . GLY B 1 373 ? 10.586 7.531 5.531 1 98.94 373 GLY B C 1
ATOM 6447 O O . GLY B 1 373 ? 9.688 8.195 6.051 1 98.94 373 GLY B O 1
ATOM 6448 N N . LEU B 1 374 ? 11.805 7.453 6.043 1 98.94 374 LEU B N 1
ATOM 6449 C CA . LEU B 1 374 ? 12.156 8.141 7.281 1 98.94 374 LEU B CA 1
ATOM 6450 C C . LEU B 1 374 ? 12.039 9.656 7.109 1 98.94 374 LEU B C 1
ATOM 6452 O O . LEU B 1 374 ? 11.578 10.352 8.016 1 98.94 374 LEU B O 1
ATOM 6456 N N . ALA B 1 375 ? 12.469 10.125 5.941 1 98.88 375 ALA B N 1
ATOM 6457 C CA . ALA B 1 375 ? 12.383 11.555 5.637 1 98.88 375 ALA B CA 1
ATOM 6458 C C . ALA B 1 375 ? 10.93 12.023 5.633 1 98.88 375 ALA B C 1
ATOM 6460 O O . ALA B 1 375 ? 10.625 13.094 6.16 1 98.88 375 ALA B O 1
ATOM 6461 N N . GLN B 1 376 ? 10.133 11.25 5.008 1 98.56 376 GLN B N 1
ATOM 6462 C CA . GLN B 1 376 ? 8.719 11.602 4.965 1 98.56 376 GLN B CA 1
ATOM 6463 C C . GLN B 1 376 ? 8.109 11.617 6.363 1 98.56 376 GLN B C 1
ATOM 6465 O O . GLN B 1 376 ? 7.297 12.484 6.68 1 98.56 376 GLN B O 1
ATOM 6470 N N . ASN B 1 377 ? 8.445 10.641 7.16 1 98.75 377 ASN B N 1
ATOM 6471 C CA . ASN B 1 377 ? 7.934 10.578 8.531 1 98.75 377 ASN B CA 1
ATOM 6472 C C . ASN B 1 377 ? 8.398 11.773 9.352 1 98.75 377 ASN B C 1
ATOM 6474 O O . ASN B 1 377 ? 7.625 12.328 10.133 1 98.75 377 ASN B O 1
ATOM 6478 N N . PHE B 1 378 ? 9.664 12.141 9.242 1 98.62 378 PHE B N 1
ATOM 6479 C CA . PHE B 1 378 ? 10.18 13.312 9.938 1 98.62 378 PHE B CA 1
ATOM 6480 C C . PHE B 1 378 ? 9.375 14.555 9.586 1 98.62 378 PHE B C 1
ATOM 6482 O O . PHE B 1 378 ? 9 15.336 10.461 1 98.62 378 PHE B O 1
ATOM 6489 N N . ALA B 1 379 ? 9.133 14.695 8.273 1 97.06 379 ALA B N 1
ATOM 6490 C CA . ALA B 1 379 ? 8.391 15.859 7.805 1 97.06 379 ALA B CA 1
ATOM 6491 C C . ALA B 1 379 ? 6.996 15.914 8.43 1 97.06 379 ALA B C 1
ATOM 6493 O O . ALA B 1 379 ? 6.543 16.969 8.859 1 97.06 379 ALA B O 1
ATOM 6494 N N . ALA B 1 380 ? 6.32 14.805 8.43 1 96.44 380 ALA B N 1
ATOM 6495 C CA . ALA B 1 380 ? 4.965 14.75 8.977 1 96.44 380 ALA B CA 1
ATOM 6496 C C . ALA B 1 380 ? 4.969 15.062 10.477 1 96.44 380 ALA B C 1
ATOM 6498 O O . ALA B 1 380 ? 4.137 15.836 10.953 1 96.44 380 ALA B O 1
ATOM 6499 N N . LEU B 1 381 ? 5.902 14.461 11.227 1 97.12 381 LEU B N 1
ATOM 6500 C CA . LEU B 1 381 ? 5.973 14.656 12.672 1 97.12 381 LEU B CA 1
ATOM 6501 C C . LEU B 1 381 ? 6.355 16.094 13.008 1 97.12 381 LEU B C 1
ATOM 6503 O O . LEU B 1 381 ? 5.828 16.672 13.961 1 97.12 381 LEU B O 1
ATOM 6507 N N . ARG B 1 382 ? 7.285 16.609 12.227 1 95.25 382 ARG B N 1
ATOM 6508 C CA . ARG B 1 382 ? 7.66 18 12.414 1 95.25 382 ARG B CA 1
ATOM 6509 C C . ARG B 1 382 ? 6.453 18.922 12.242 1 95.25 382 ARG B C 1
ATOM 6511 O O . ARG B 1 382 ? 6.238 19.828 13.055 1 95.25 382 ARG B O 1
ATOM 6518 N N . SER B 1 383 ? 5.648 18.656 11.188 1 91.69 383 SER B N 1
ATOM 6519 C CA . SER B 1 383 ? 4.457 19.469 10.945 1 91.69 383 SER B CA 1
ATOM 6520 C C . SER B 1 383 ? 3.434 19.281 12.062 1 91.69 383 SER B C 1
ATOM 6522 O O . SER B 1 383 ? 2.844 20.266 12.539 1 91.69 383 SER B O 1
ATOM 6524 N N . LEU B 1 384 ? 3.227 18.109 12.531 1 93 384 LEU B N 1
ATOM 6525 C CA . LEU B 1 384 ? 2.217 17.797 13.531 1 93 384 LEU B CA 1
ATOM 6526 C C . LEU B 1 384 ? 2.564 18.422 14.875 1 93 384 LEU B C 1
ATOM 6528 O O . LEU B 1 384 ? 1.674 18.797 15.641 1 93 384 LEU B O 1
ATOM 6532 N N . THR B 1 385 ? 3.854 18.547 15.164 1 91.44 385 THR B N 1
ATOM 6533 C CA . THR B 1 385 ? 4.27 18.969 16.5 1 91.44 385 THR B CA 1
ATOM 6534 C C . THR B 1 385 ? 4.621 20.453 16.5 1 91.44 385 THR B C 1
ATOM 6536 O O . THR B 1 385 ? 5.02 20.984 17.547 1 91.44 385 THR B O 1
ATOM 6539 N N . THR B 1 386 ? 4.578 21.125 15.391 1 88.19 386 THR B N 1
ATOM 6540 C CA . THR B 1 386 ? 4.852 22.547 15.328 1 88.19 386 THR B CA 1
ATOM 6541 C C . THR B 1 386 ? 3.629 23.312 14.828 1 88.19 386 THR B C 1
ATOM 6543 O O . THR B 1 386 ? 2.705 23.594 15.594 1 88.19 386 THR B O 1
ATOM 6546 N N . THR B 1 387 ? 3.471 23.391 13.492 1 75.62 387 THR B N 1
ATOM 6547 C CA . THR B 1 387 ? 2.49 24.281 12.891 1 75.62 387 THR B CA 1
ATOM 6548 C C . THR B 1 387 ? 1.17 23.562 12.656 1 75.62 387 THR B C 1
ATOM 6550 O O . THR B 1 387 ? 0.134 24.203 12.445 1 75.62 387 THR B O 1
ATOM 6553 N N . GLY B 1 388 ? 1.24 22.375 12.766 1 74.38 388 GLY B N 1
ATOM 6554 C CA . GLY B 1 388 ? 0.055 21.609 12.406 1 74.38 388 GLY B CA 1
ATOM 6555 C C . GLY B 1 388 ? 0.049 21.141 10.961 1 74.38 388 GLY B C 1
ATOM 6556 O O . GLY B 1 388 ? 0.767 21.703 10.125 1 74.38 388 GLY B O 1
ATOM 6557 N N . ILE B 1 389 ? -0.675 20.25 10.586 1 72.44 389 ILE B N 1
ATOM 6558 C CA . ILE B 1 389 ? -0.625 19.594 9.289 1 72.44 389 ILE B CA 1
ATOM 6559 C C . ILE B 1 389 ? -1.349 20.438 8.242 1 72.44 389 ILE B C 1
ATOM 6561 O O . ILE B 1 389 ? -0.936 20.484 7.082 1 72.44 389 ILE B O 1
ATOM 6565 N N . GLN B 1 390 ? -2.248 21.109 8.609 1 69.38 390 GLN B N 1
ATOM 6566 C CA . GLN B 1 390 ? -3.086 21.844 7.66 1 69.38 390 GLN B CA 1
ATOM 6567 C C . GLN B 1 390 ? -2.324 23 7.039 1 69.38 390 GLN B C 1
ATOM 6569 O O . GLN B 1 390 ? -2.473 23.281 5.848 1 69.38 390 GLN B O 1
ATOM 6574 N N . GLN B 1 391 ? -1.568 23.625 7.809 1 64.44 391 GLN B N 1
ATOM 6575 C CA . GLN B 1 391 ? -0.822 24.766 7.289 1 64.44 391 GLN B CA 1
ATOM 6576 C C . GLN B 1 391 ? 0.104 24.359 6.152 1 64.44 391 GLN B C 1
ATOM 6578 O O . GLN B 1 391 ? 0.234 25.062 5.156 1 64.44 391 GLN B O 1
ATOM 6583 N N . GLY B 1 392 ? 0.645 23.328 6.211 1 63.62 392 GLY B N 1
ATOM 6584 C CA . GLY B 1 392 ? 1.541 22.859 5.164 1 63.62 392 GLY B CA 1
ATOM 6585 C C . GLY B 1 392 ? 0.811 22.312 3.953 1 63.62 392 GLY B C 1
ATOM 6586 O O . GLY B 1 392 ? 1.254 22.5 2.816 1 63.62 392 GLY B O 1
ATOM 6587 N N . HIS B 1 393 ? -0.342 21.828 4.113 1 66 393 HIS B N 1
ATOM 6588 C CA . HIS B 1 393 ? -1.059 21.109 3.061 1 66 393 HIS B CA 1
ATOM 6589 C C . HIS B 1 393 ? -1.966 22.062 2.277 1 66 393 HIS B C 1
ATOM 6591 O O . HIS B 1 393 ? -2.273 21.797 1.11 1 66 393 HIS B O 1
ATOM 6597 N N . MET B 1 394 ? -2.158 23.078 2.863 1 66.25 394 MET B N 1
ATOM 6598 C CA . MET B 1 394 ? -3.271 23.875 2.354 1 66.25 394 MET B CA 1
ATOM 6599 C C . MET B 1 394 ? -2.854 24.672 1.12 1 66.25 394 MET B C 1
ATOM 6601 O O . MET B 1 394 ? -3.689 24.984 0.272 1 66.25 394 MET B O 1
ATOM 6605 N N . LYS B 1 395 ? -1.547 24.906 1.084 1 68.69 395 LYS B N 1
ATOM 6606 C CA . LYS B 1 395 ? -1.124 25.609 -0.12 1 68.69 395 LYS B CA 1
ATOM 6607 C C . LYS B 1 395 ? -1.417 24.797 -1.372 1 68.69 395 LYS B C 1
ATOM 6609 O O . LYS B 1 395 ? -1.998 25.297 -2.334 1 68.69 395 LYS B O 1
ATOM 6614 N N . MET B 1 396 ? -1.132 23.609 -1.367 1 71.75 396 MET B N 1
ATOM 6615 C CA . MET B 1 396 ? -1.347 22.781 -2.545 1 71.75 396 MET B CA 1
ATOM 6616 C C . MET B 1 396 ? -2.824 22.438 -2.709 1 71.75 396 MET B C 1
ATOM 6618 O O . MET B 1 396 ? -3.324 22.344 -3.83 1 71.75 396 MET B O 1
ATOM 6622 N N . HIS B 1 397 ? -3.469 22.344 -1.614 1 75.62 397 HIS B N 1
ATOM 6623 C CA . HIS B 1 397 ? -4.91 22.125 -1.669 1 75.62 397 HIS B CA 1
ATOM 6624 C C . HIS B 1 397 ? -5.617 23.297 -2.354 1 75.62 397 HIS B C 1
ATOM 6626 O O . HIS B 1 397 ? -6.547 23.078 -3.135 1 75.62 397 HIS B O 1
ATOM 6632 N N . LEU B 1 398 ? -5.125 24.438 -2.084 1 80.69 398 LEU B N 1
ATOM 6633 C CA . LEU B 1 398 ? -5.645 25.656 -2.715 1 80.69 398 LEU B CA 1
ATOM 6634 C C . LEU B 1 398 ? -5.508 25.578 -4.23 1 80.69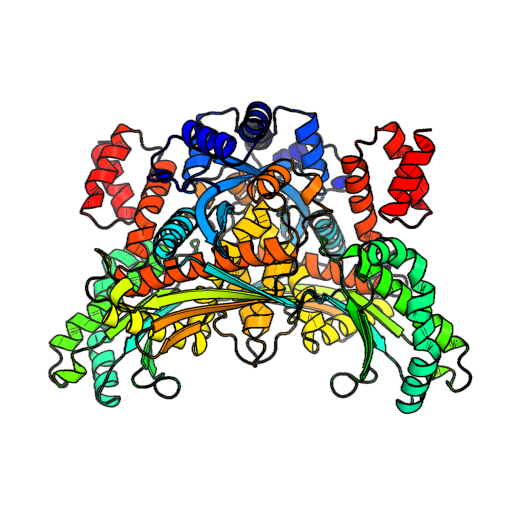 398 LEU B C 1
ATOM 6636 O O . LEU B 1 398 ? -6.445 25.906 -4.961 1 80.69 398 LEU B O 1
ATOM 6640 N N . MET B 1 399 ? -4.371 25.062 -4.664 1 79 399 MET B N 1
ATOM 6641 C CA . MET B 1 399 ? -4.133 24.938 -6.098 1 79 399 MET B CA 1
ATOM 6642 C C . MET B 1 399 ? -5.09 23.938 -6.73 1 79 399 MET B C 1
ATOM 6644 O O . MET B 1 399 ? -5.566 24.141 -7.848 1 79 399 MET B O 1
ATOM 6648 N N . ASN B 1 400 ? -5.41 22.891 -6.047 1 80.19 400 ASN B N 1
ATOM 6649 C CA . ASN B 1 400 ? -6.336 21.891 -6.555 1 80.19 400 ASN B CA 1
ATOM 6650 C C . ASN B 1 400 ? -7.754 22.453 -6.684 1 80.19 400 ASN B C 1
ATOM 6652 O O . ASN B 1 400 ? -8.453 22.141 -7.648 1 80.19 400 ASN B O 1
ATOM 6656 N N . ILE B 1 401 ? -8.102 23.281 -5.703 1 82.56 401 ILE B N 1
ATOM 6657 C CA . ILE B 1 401 ? -9.422 23.891 -5.766 1 82.56 401 ILE B CA 1
ATOM 6658 C C . ILE B 1 401 ? -9.492 24.844 -6.965 1 82.56 401 ILE B C 1
ATOM 6660 O O . ILE B 1 401 ? -10.477 24.844 -7.707 1 82.56 401 ILE B O 1
ATOM 6664 N N . LEU B 1 402 ? -8.438 25.578 -7.125 1 86.19 402 LEU B N 1
ATOM 6665 C CA . LEU B 1 402 ? -8.391 26.531 -8.227 1 86.19 402 LEU B CA 1
ATOM 6666 C C . LEU B 1 402 ? -8.438 25.828 -9.57 1 86.19 402 LEU B C 1
ATOM 6668 O O . LEU B 1 402 ? -9.07 26.297 -10.516 1 86.19 402 LEU B O 1
ATOM 6672 N N . ASN B 1 403 ? -7.82 24.688 -9.664 1 84.06 403 ASN B N 1
ATOM 6673 C CA . ASN B 1 403 ? -7.867 23.875 -10.875 1 84.06 403 ASN B CA 1
ATOM 6674 C C . ASN B 1 403 ? -9.266 23.328 -11.133 1 84.06 403 ASN B C 1
ATOM 6676 O O . ASN B 1 403 ? -9.727 23.297 -12.273 1 84.06 403 ASN B O 1
ATOM 6680 N N . GLN B 1 404 ? -9.844 22.922 -10.078 1 82.44 404 GLN B N 1
ATOM 6681 C CA . GLN B 1 404 ? -11.195 22.391 -10.18 1 82.44 404 GLN B CA 1
ATOM 6682 C C . GLN B 1 404 ? -12.156 23.406 -10.781 1 82.44 404 GLN B C 1
ATOM 6684 O O . GLN B 1 404 ? -13.055 23.062 -11.539 1 82.44 404 GLN B O 1
ATOM 6689 N N . PHE B 1 405 ? -11.867 24.672 -10.43 1 85.69 405 PHE B N 1
ATOM 6690 C CA . PHE B 1 405 ? -12.758 25.734 -10.883 1 85.69 405 PHE B CA 1
ATOM 6691 C C . PHE B 1 405 ? -12.141 26.5 -12.047 1 85.69 405 PHE B C 1
ATOM 6693 O O . PHE B 1 405 ? -12.57 27.609 -12.359 1 85.69 405 PHE B O 1
ATOM 6700 N N . GLN B 1 406 ? -11.133 25.984 -12.633 1 85.88 406 GLN B N 1
ATOM 6701 C CA . GLN B 1 406 ? -10.484 26.531 -13.828 1 85.88 406 GLN B CA 1
ATOM 6702 C C . GLN B 1 406 ? -10.141 28 -13.648 1 85.88 406 GLN B C 1
ATOM 6704 O O . GLN B 1 406 ? -10.477 28.828 -14.5 1 85.88 406 GLN B O 1
ATOM 6709 N N . ALA B 1 407 ? -9.594 28.312 -12.523 1 90.38 407 ALA B N 1
ATOM 6710 C CA . ALA B 1 407 ? -9.219 29.688 -12.234 1 90.38 407 ALA B CA 1
ATOM 6711 C C . ALA B 1 407 ? -8.141 30.188 -13.203 1 90.38 407 ALA B C 1
ATOM 6713 O O . ALA B 1 407 ? -7.23 29.438 -13.555 1 90.38 407 ALA B O 1
ATOM 6714 N N . THR B 1 408 ? -8.312 31.406 -13.672 1 90.69 408 THR B N 1
ATOM 6715 C CA . THR B 1 408 ? -7.309 32.031 -14.523 1 90.69 408 THR B CA 1
ATOM 6716 C C . THR B 1 408 ? -6.062 32.375 -13.727 1 90.69 408 THR B C 1
ATOM 6718 O O . THR B 1 408 ? -6.078 32.344 -12.492 1 90.69 408 THR B O 1
ATOM 6721 N N . GLU B 1 409 ? -5.02 32.75 -14.414 1 88.38 409 GLU B N 1
ATOM 6722 C CA . GLU B 1 409 ? -3.779 33.125 -13.742 1 88.38 409 GLU B CA 1
ATOM 6723 C C . GLU B 1 409 ? -3.984 34.375 -12.875 1 88.38 409 GLU B C 1
ATOM 6725 O O . GLU B 1 409 ? -3.393 34.469 -11.797 1 88.38 409 GLU B O 1
ATOM 6730 N N . GLU B 1 410 ? -4.777 35.219 -13.352 1 91.88 410 GLU B N 1
ATOM 6731 C CA . GLU B 1 410 ? -5.07 36.438 -12.586 1 91.88 410 GLU B CA 1
ATOM 6732 C C . GLU B 1 410 ? -5.875 36.094 -11.328 1 91.88 410 GLU B C 1
ATOM 6734 O O . GLU B 1 410 ? -5.609 36.656 -10.258 1 91.88 410 GLU B O 1
ATOM 6739 N N . GLU B 1 411 ? -6.809 35.25 -11.531 1 92.62 411 GLU B N 1
ATOM 6740 C CA . GLU B 1 411 ? -7.613 34.812 -10.391 1 92.62 411 GLU B CA 1
ATOM 6741 C C . GLU B 1 411 ? -6.762 34.094 -9.359 1 92.62 411 GLU B C 1
ATOM 6743 O O . GLU B 1 411 ? -6.926 34.312 -8.156 1 92.62 411 GLU B O 1
ATOM 6748 N N . ARG B 1 412 ? -5.941 33.281 -9.859 1 90.5 412 ARG B N 1
ATOM 6749 C CA . ARG B 1 412 ? -5.051 32.531 -8.992 1 90.5 412 ARG B CA 1
ATOM 6750 C C . ARG B 1 412 ? -4.203 33.469 -8.125 1 90.5 412 ARG B C 1
ATOM 6752 O O . ARG B 1 412 ? -4.055 33.219 -6.926 1 90.5 412 ARG B O 1
ATOM 6759 N N . LYS B 1 413 ? -3.68 34.438 -8.695 1 91.06 413 LYS B N 1
ATOM 6760 C CA . LYS B 1 413 ? -2.848 35.375 -7.961 1 91.06 413 LYS B CA 1
ATOM 6761 C C . LYS B 1 413 ? -3.645 36.094 -6.867 1 91.06 413 LYS B C 1
ATOM 6763 O O . LYS B 1 413 ? -3.154 36.25 -5.746 1 91.06 413 LYS B O 1
ATOM 6768 N N . LYS B 1 414 ? -4.797 36.375 -7.184 1 92 414 LYS B N 1
ATOM 6769 C CA . LYS B 1 414 ? -5.66 37.062 -6.23 1 92 414 LYS B CA 1
ATOM 6770 C C . LYS B 1 414 ? -6.035 36.156 -5.066 1 92 414 LYS B C 1
ATOM 6772 O O . LYS B 1 414 ? -6.008 36.562 -3.908 1 92 414 LYS B O 1
ATOM 6777 N N . VAL B 1 415 ? -6.348 35 -5.457 1 90.56 415 VAL B N 1
ATOM 6778 C CA . VAL B 1 415 ? -6.801 34.031 -4.445 1 90.56 415 VAL B CA 1
ATOM 6779 C C . VAL B 1 415 ? -5.641 33.688 -3.518 1 90.56 415 VAL B C 1
ATOM 6781 O O . VAL B 1 415 ? -5.805 33.625 -2.297 1 90.56 415 VAL B O 1
ATOM 6784 N N . VAL B 1 416 ? -4.508 33.438 -4.098 1 86.81 416 VAL B N 1
ATOM 6785 C CA . VAL B 1 416 ? -3.332 33.094 -3.311 1 86.81 416 VAL B CA 1
ATOM 6786 C C . VAL B 1 416 ? -2.979 34.219 -2.357 1 86.81 416 VAL B C 1
ATOM 6788 O O . VAL B 1 416 ? -2.68 34 -1.185 1 86.81 416 VAL B O 1
ATOM 6791 N N . LYS B 1 417 ? -3.104 35.375 -2.846 1 87.56 417 LYS B N 1
ATOM 6792 C CA . LYS B 1 417 ? -2.803 36.562 -2.023 1 87.56 417 LYS B CA 1
ATOM 6793 C C . LYS B 1 417 ? -3.801 36.688 -0.877 1 87.56 417 LYS B C 1
ATOM 6795 O O . LYS B 1 417 ? -3.412 36.969 0.261 1 87.56 417 LYS B O 1
ATOM 6800 N N . TYR B 1 418 ? -4.977 36.406 -1.178 1 87.94 418 TYR B N 1
ATOM 6801 C CA . TYR B 1 418 ? -6.047 36.531 -0.192 1 87.94 418 TYR B CA 1
ATOM 6802 C C . TYR B 1 418 ? -5.871 35.531 0.933 1 87.94 418 TYR B C 1
ATOM 6804 O O . TYR B 1 418 ? -6.055 35.875 2.107 1 87.94 418 TYR B O 1
ATOM 6812 N N . PHE B 1 419 ? -5.465 34.344 0.634 1 85.62 419 PHE B N 1
ATOM 6813 C CA . PHE B 1 419 ? -5.453 33.281 1.615 1 85.62 419 PHE B CA 1
ATOM 6814 C C . PHE B 1 419 ? -4.086 33.156 2.277 1 85.62 419 PHE B C 1
ATOM 6816 O O . PHE B 1 419 ? -3.848 32.219 3.057 1 85.62 419 PHE B O 1
ATOM 6823 N N . GLU B 1 420 ? -3.23 34.031 1.835 1 75.69 420 GLU B N 1
ATOM 6824 C CA . GLU B 1 420 ? -2.014 34.188 2.629 1 75.69 420 GLU B CA 1
ATOM 6825 C C . GLU B 1 420 ? -2.336 34.562 4.066 1 75.69 420 GLU B C 1
ATOM 6827 O O . GLU B 1 420 ? -1.608 34.219 4.992 1 75.69 420 GLU B O 1
ATOM 6832 N N . LYS B 1 421 ? -3.436 35.281 4.254 1 74.31 421 LYS B N 1
ATOM 6833 C CA . LYS B 1 421 ? -3.791 35.812 5.562 1 74.31 421 LYS B CA 1
ATOM 6834 C C . LYS B 1 421 ? -5.102 35.219 6.066 1 74.31 421 LYS B C 1
ATOM 6836 O O . LYS B 1 421 ? -5.57 35.562 7.152 1 74.31 421 LYS B O 1
ATOM 6841 N N . ASN B 1 422 ? -5.742 34.406 5.191 1 75.81 422 ASN B N 1
ATOM 6842 C CA . ASN B 1 422 ? -7.035 33.844 5.551 1 75.81 422 ASN B CA 1
ATOM 6843 C C . ASN B 1 422 ? -6.992 32.312 5.539 1 75.81 422 ASN B C 1
ATOM 6845 O O . ASN B 1 422 ? -6.227 31.703 4.777 1 75.81 422 ASN B O 1
ATOM 6849 N N . THR B 1 423 ? -7.797 31.781 6.398 1 70.62 423 THR B N 1
ATOM 6850 C CA . THR B 1 423 ? -7.84 30.328 6.492 1 70.62 423 THR B CA 1
ATOM 6851 C C . THR B 1 423 ? -8.43 29.719 5.223 1 70.62 423 THR B C 1
ATOM 6853 O O . THR B 1 423 ? -9.453 30.188 4.719 1 70.62 423 THR B O 1
ATOM 6856 N N . VAL B 1 424 ? -7.727 28.781 4.684 1 73.56 424 VAL B N 1
ATOM 6857 C CA . VAL B 1 424 ? -8.148 28.094 3.461 1 73.56 424 VAL B CA 1
ATOM 6858 C C . VAL B 1 424 ? -9.148 27 3.801 1 73.56 424 VAL B C 1
ATOM 6860 O O . VAL B 1 424 ? -8.898 26.172 4.684 1 73.56 424 VAL B O 1
ATOM 6863 N N . SER B 1 425 ? -10.297 27.062 3.279 1 74.75 425 SER B N 1
ATOM 6864 C CA . SER B 1 425 ? -11.273 25.984 3.178 1 74.75 425 SER B CA 1
ATOM 6865 C C . SER B 1 425 ? -11.867 25.906 1.773 1 74.75 425 SER B C 1
ATOM 6867 O O . SER B 1 425 ? -11.789 26.859 1.005 1 74.75 425 SER B O 1
ATOM 6869 N N . HIS B 1 426 ? -12.328 24.766 1.488 1 78.62 426 HIS B N 1
ATOM 6870 C CA . HIS B 1 426 ? -12.93 24.641 0.167 1 78.62 426 HIS B CA 1
ATOM 6871 C C . HIS B 1 426 ? -13.984 25.703 -0.063 1 78.62 426 HIS B C 1
ATOM 6873 O O . HIS B 1 426 ? -13.977 26.391 -1.094 1 78.62 426 HIS B O 1
ATOM 6879 N N . SER B 1 427 ? -14.805 25.906 0.909 1 79.44 427 SER B N 1
ATOM 6880 C CA . SER B 1 427 ? -15.914 26.844 0.775 1 79.44 427 SER B CA 1
ATOM 6881 C C . SER B 1 427 ? -15.406 28.281 0.682 1 79.44 427 SER B C 1
ATOM 6883 O O . SER B 1 427 ? -15.906 29.078 -0.121 1 79.44 427 SER B O 1
ATOM 6885 N N . SER B 1 428 ? -14.422 28.562 1.489 1 82.69 428 SER B N 1
ATOM 6886 C CA . SER B 1 428 ? -13.922 29.938 1.491 1 82.69 428 SER B CA 1
ATOM 6887 C C . SER B 1 428 ? -13.25 30.281 0.166 1 82.69 428 SER B C 1
ATOM 6889 O O . SER B 1 428 ? -13.352 31.406 -0.311 1 82.69 428 SER B O 1
ATOM 6891 N N . VAL B 1 429 ? -12.602 29.312 -0.387 1 86.31 429 VAL B N 1
ATOM 6892 C CA . VAL B 1 429 ? -11.922 29.531 -1.659 1 86.31 429 VAL B CA 1
ATOM 6893 C C . VAL B 1 429 ? -12.953 29.703 -2.773 1 86.31 429 VAL B C 1
ATOM 6895 O O . VAL B 1 429 ? -12.828 30.609 -3.604 1 86.31 429 VAL B O 1
ATOM 6898 N N . VAL B 1 430 ? -13.938 28.859 -2.725 1 86.56 430 VAL B N 1
ATOM 6899 C CA . VAL B 1 430 ? -14.984 28.922 -3.74 1 86.56 430 VAL B CA 1
ATOM 6900 C C . VAL B 1 430 ? -15.734 30.25 -3.639 1 86.56 430 VAL B C 1
ATOM 6902 O O . VAL B 1 430 ? -16.031 30.875 -4.656 1 86.56 430 VAL B O 1
ATOM 6905 N N . ASP B 1 431 ? -15.984 30.609 -2.42 1 88.12 431 ASP B N 1
ATOM 6906 C CA . ASP B 1 431 ? -16.703 31.859 -2.188 1 88.12 431 ASP B CA 1
ATOM 6907 C C . ASP B 1 431 ? -15.898 33.062 -2.682 1 88.12 431 ASP B C 1
ATOM 6909 O O . ASP B 1 431 ? -16.438 33.938 -3.342 1 88.12 431 ASP B O 1
ATOM 6913 N N . TYR B 1 432 ? -14.664 33.094 -2.342 1 90.75 432 TYR B N 1
ATOM 6914 C CA . TYR B 1 432 ? -13.82 34.219 -2.756 1 90.75 432 TYR B CA 1
ATOM 6915 C C . TYR B 1 432 ? -13.656 34.219 -4.27 1 90.75 432 TYR B C 1
ATOM 6917 O O . TYR B 1 432 ? -13.68 35.312 -4.887 1 90.75 432 TYR B O 1
ATOM 6925 N N . LEU B 1 433 ? -13.469 33.094 -4.848 1 91.56 433 LEU B N 1
ATOM 6926 C CA . LEU B 1 433 ? -13.336 33 -6.301 1 91.56 433 LEU B CA 1
ATOM 6927 C C . LEU B 1 433 ? -14.594 33.5 -6.992 1 91.56 433 LEU B C 1
ATOM 6929 O O . LEU B 1 433 ? -14.516 34.219 -8.008 1 91.56 433 LEU B O 1
ATOM 6933 N N . ALA B 1 434 ? -15.727 33.188 -6.422 1 91.88 434 ALA B N 1
ATOM 6934 C CA . ALA B 1 434 ? -17 33.656 -6.957 1 91.88 434 ALA B CA 1
ATOM 6935 C C . ALA B 1 434 ? -17.125 35.156 -6.84 1 91.88 434 ALA B C 1
ATOM 6937 O O . ALA B 1 434 ? -17.672 35.812 -7.723 1 91.88 434 ALA B O 1
ATOM 6938 N N . GLU B 1 435 ? -16.672 35.656 -5.77 1 92.88 435 GLU B N 1
ATOM 6939 C CA . GLU B 1 435 ? -16.719 37.094 -5.516 1 92.88 435 GLU B CA 1
ATOM 6940 C C . GLU B 1 435 ? -15.891 37.875 -6.543 1 92.88 435 GLU B C 1
ATOM 6942 O O . GLU B 1 435 ? -16.312 38.906 -7.023 1 92.88 435 GLU B O 1
ATOM 6947 N N . ILE B 1 436 ? -14.727 37.375 -6.879 1 93.5 436 ILE B N 1
ATOM 6948 C CA . ILE B 1 436 ? -13.836 38.125 -7.762 1 93.5 436 ILE B CA 1
ATOM 6949 C C . ILE B 1 436 ? -14.258 37.906 -9.211 1 93.5 436 ILE B C 1
ATOM 6951 O O . ILE B 1 436 ? -13.797 38.625 -10.109 1 93.5 436 ILE B O 1
ATOM 6955 N N . ARG B 1 437 ? -15.023 36.875 -9.477 1 92 437 ARG B N 1
ATOM 6956 C CA . ARG B 1 437 ? -15.555 36.656 -10.812 1 92 437 ARG B CA 1
ATOM 6957 C C . ARG B 1 437 ? -16.797 37.531 -11.07 1 92 437 ARG B C 1
ATOM 6959 O O . ARG B 1 437 ? -17.266 37.625 -12.211 1 92 437 ARG B O 1
ATOM 6966 N N . LYS B 1 438 ? -17.375 38.188 -10.117 1 85.12 438 LYS B N 1
ATOM 6967 C CA . LYS B 1 438 ? -18.453 39.125 -10.297 1 85.12 438 LYS B CA 1
ATOM 6968 C C . LYS B 1 438 ? -17.922 40.469 -10.797 1 85.12 438 LYS B C 1
ATOM 6970 O O . LYS B 1 438 ? -18.516 41.094 -11.688 1 85.12 438 LYS B O 1
#

Nearest PDB structures (foldseek):
  7n7s-assembly1_B  TM=8.840E-01  e=1.465E-54  Elizabethkingia anophelis NUHP1
  7n7s-assembly2_C  TM=9.924E-01  e=5.201E-50  Elizabethkingia anophelis NUHP1
  7m3h-assembly1_B  TM=8.898E-01  e=1.084E-34  Enterococcus faecalis
  7m66-assembly2_D  TM=9.531E-01  e=7.530E-33  Enterococcus faecalis
  4i4b-assembly1_A  TM=8.544E-01  e=2.240E-31  Pseudomonas sp. 'mevalonii'

Radius of gyration: 27.47 Å; Cα contacts (8 Å, |Δi|>4): 1729; chains: 2; bounding box: 58×87×75 Å

Solvent-accessible surface area (backbone atoms only — not comparable to full-atom values): 43953 Å² total; per-residue (Å²): 129,57,77,74,74,81,63,62,77,74,44,52,55,67,53,44,51,50,50,49,28,69,61,55,39,87,61,39,67,62,52,51,49,60,46,53,60,46,50,48,85,52,60,68,61,36,50,55,54,43,65,42,30,44,50,35,66,35,45,41,77,30,31,26,20,56,25,50,38,30,26,50,71,87,39,55,41,51,46,50,31,33,45,64,59,38,57,55,43,50,34,30,26,53,33,20,51,60,31,46,80,43,79,19,35,41,62,46,78,76,40,66,41,37,38,32,34,30,36,31,38,44,62,69,58,66,67,58,51,51,52,48,47,68,72,45,50,67,51,52,56,62,75,32,39,85,76,33,49,69,42,40,75,75,72,31,27,82,72,48,78,42,83,42,86,41,42,90,83,37,85,40,28,33,30,43,43,32,34,30,35,48,66,41,26,62,39,65,69,61,47,29,52,48,28,47,48,40,51,51,50,53,44,59,53,34,67,70,39,81,88,49,52,77,64,42,26,62,53,44,75,53,37,49,38,56,27,41,41,29,82,50,10,21,33,35,29,34,39,50,42,51,33,75,70,59,48,41,94,86,30,84,50,22,63,61,49,53,53,49,46,33,48,52,41,50,46,17,46,75,32,46,49,47,6,28,36,52,42,26,38,21,42,55,28,27,42,12,31,31,48,29,37,41,38,65,46,54,48,38,49,31,21,37,47,47,57,26,22,69,85,36,48,46,24,38,55,53,47,54,47,74,57,95,62,28,35,37,41,34,36,64,46,40,51,82,46,35,57,44,60,77,43,24,72,60,38,68,65,18,40,50,41,33,40,49,57,64,60,45,51,19,69,54,43,38,46,54,35,44,40,36,13,53,28,22,32,49,35,54,49,51,27,37,58,60,78,29,57,60,69,71,44,43,61,57,49,50,52,52,54,37,57,67,65,65,54,47,74,65,51,45,52,51,50,54,59,54,44,72,81,36,84,85,42,74,65,54,50,52,50,50,52,54,59,74,69,106,128,56,76,74,74,82,64,62,77,74,44,51,54,67,53,44,51,51,50,49,27,69,61,54,41,87,60,39,68,61,52,50,48,60,46,53,61,46,50,49,85,51,60,67,60,36,50,56,53,44,66,42,29,44,51,36,65,37,44,41,78,29,30,26,20,56,25,49,37,32,29,49,71,86,39,56,40,51,45,52,30,34,45,66,58,40,56,55,43,50,34,30,26,52,33,20,49,62,30,46,79,41,78,21,35,42,62,46,77,74,39,67,41,37,36,30,34,29,36,31,38,46,63,68,60,67,67,58,51,51,53,50,48,68,70,45,51,66,52,52,56,61,76,32,38,85,76,34,48,69,42,40,75,74,70,31,27,82,72,48,78,40,83,42,85,40,43,92,81,38,84,41,29,36,30,44,43,30,34,29,34,48,66,40,26,61,38,64,70,60,48,29,52,46,28,48,48,40,53,50,50,53,44,59,52,34,67,70,38,78,87,47,52,78,63,42,27,60,51,44,76,54,37,50,40,54,26,42,40,29,81,51,10,21,32,35,29,35,40,49,42,50,34,75,71,60,48,42,93,87,30,82,49,21,61,60,49,51,52,48,45,33,50,53,40,50,46,18,46,73,31,46,50,46,6,27,35,50,41,26,40,22,42,56,28,26,40,12,31,31,48,30,36,41,39,65,46,54,48,39,49,32,22,37,47,47,57,26,22,70,84,36,48,48,24,38,54,54,47,53,49,75,58,96,62,29,36,38,41,35,33,63,48,39,50,82,45,35,57,44,58,77,44,24,72,61,38,67,64,18,41,51,41,33,41,48,56,65,60,46,51,20,68,54,44,39,46,54,34,44,39,37,13,54,28,22,32,51,35,52,48,51,27,37,57,60,77,30,57,59,68,70,46,43,62,59,49,50,52,52,54,37,57,66,65,64,53,48,73,68,50,45,53,50,50,54,58,54,44,72,83,36,83,85,41,74,66,54,50,52,50,51,53,53,58,75,70,105

Sequence (876 aa):
MTKTVSGFSKLSKEEKINWIVETHFSNSEETKRIIKQYWNDDTNLQKLHDEFIENTITNFYLPLGIAPNFIINGKNYSIPFAVEESSVVAAASKSAKFWSDRGGFKTTVINTEKIGQVHFIYQGDKQKLETFFDTIKSKFFLETESITKNMQKRGGGILEVVLRDKTADLENYYQLHATFETKDSMGANFINSCLEQFAKTLKKEAQVFEIFSEEEKDITIVMSILSNYVPNCLVRAEVSCKVEELREKTIENPQEFAEKFVQAVRIAEIEPYRAVTHNKGIMNGIDAVVIATGNDFRAIEAGVHAYASKEGKYSSLSHAKIENGVFTFWMEIPLALGTVGGLTTLHPLVKIALEMLEKPSAQELMQVVAVAGLAQNFAALRSLTTTGIQQGHMKMHLMNILNQFQATEEERKKVVKYFEKNTVSHSSVVDYLAEIRKMTKTVSGFSKLSKEEKINWIVETHFSNSEETKRIIKQYWNDDTNLQKLHDEFIENTITNFYLPLGIAPNFIINGKNYSIPFAVEESSVVAAASKSAKFWSDRGGFKTTVINTEKIGQVHFIYQGDKQKLETFFDTIKSKFFLETESITKNMQKRGGGILEVVLRDKTADLENYYQLHATFETKDSMGANFINSCLEQFAKTLKKEAQVFEIFSEEEKDITIVMSILSNYVPNCLVRAEVSCKVEELREKTIENPQEFAEKFVQAVRIAEIEPYRAVTHNKGIMNGIDAVVIATGNDFRAIEAGVHAYASKEGKYSSLSHAKIENGVFTFWMEIPLALGTVGGLTTLHPLVKIALEMLEKPSAQELMQVVAVAGLAQNFAALRSLTTTGIQQGHMKMHLMNILNQFQATEEERKKVVKYFEKNTVSHSSVVDYLAEIRK

pLDDT: mean 94.48, std 7.06, range [47.16, 98.94]

Foldseek 3Di:
DQDDDPPLQVDDLVVNLQSCCVRPHDPSPVSLVVQCVQADPPPVLSVLVCPLDTSDNHDDDFDKDWAWQAQEPNDTAIAIFRHNAQCLSVLLNVLSVLQSVFPGKYKDFQAAKWKWKFKKFFDDDPVVVVVLCVVCVVVLCVQCCVLCVVQVVVPKFWDDWDKADPCVPPNRIIMTMTMIDRWQALCFVSQQVSQVSVVVSLLVSLCPPPVDDPRRSPMGTPDIGIALQDLRRKMKMKGKHFLVSSDDPLCPDSVLLLVLLQVLQVCQFVPVVSVVVLQVLLLSQLVRRCVQQPHDSVSQVVNFQVSCCVPPRRGHQKHWDADPRMTMIMGMGRDSHHCDDDCNPSPVSNVVSCVSRVNDIRSSSVSVSNSSSSSSSVSQSSQCRTVHDCVSSQVVVLVVLCVVVVPDPVLSVVLSVVCVPPPDDSVVSVVVSVVVVD/DQDDDPPLQVDDLVVNLQSCLVRPHDPSVVSLVVQCVQADPPPVLSVLVCPLDTSDNHDDDFDKDWAWQAQEPNDTAIAIFRHNAQCLSVLLNVLSVLQSVFPGKYKDFQAAKWKKKFKKFFDDDPVVVVVLCVVCVVVLCVQCCVLCVVQVVVPKFWDDWDKADPCVPPNRIIMTMTMIDRWQALCFVSQQVSQVSVVVSLLVSLCPPPVDDPRRSPMGTPDIGIALQDLRRKMKMKGKHFLVSSDDPLCPDSVLLLVLLQVLQVCQFVPVVSVVVLQVLLLSQLVRRCVQQPHDSVSQVVNFQVSCCVPPRRGHQKHWDADPRMTMIMGMGRDSHHCDDDCNPSPVSNVVSCVSRVNDIRSSSVSVSNSSSSSSSVSQSSQCRTVHDCVSSQVVVLVVLCVVVVPDPVLSVVLSVVCVPPPDDSVVSVVVSVVVVD